Protein 5VVX (pdb70)

Secondary structure (DSSP, 8-state):
--EEEEEE--SSSPPPHHHHHHHHHHHHHTT--EEEE--TTSHHHHTT-SSPPPHHHHHHHHHHHHHHHHTT-EEEEEE--TTS--SS-HHHHHHHHHHHHHHHTTT--EEEEE--S--S---HHHHHH-SSHHHHHHHHHHHHHHHHT--S-EEEE-SS-SGGGSSS-STT-HHHHHHHHHS-TTSEEEE--SSSS-S-B-HHHHHHHHHHTTS--EEEE-TT--TT-TT----SPP-SB-GGGGGG-SEEEE---SSGGGGHHHHHHHHHHT---HHHHHHHHHHHHHTTT-----S------HHHHHHHHHHS-BTTB--HHHHHHHHHHHHHHHTGGG---HHHHHHHHHHHHHHHHHHHHHHHHHT-S-HHHHHHHHHHHHHHHHHHHHHHHHHHT----STTHHHHHHHHHSS--/-----/--EEEEEE--SSSPPPHHHHHHHHHHHHHTT--EEEE--TTSTTTTTTTTSPPPHHHHHHHHHHHHHHHHTT-EEEEEE--TTT--TT-HHHHHHHHHHHHHHHTTT--EEEEE--S--S---HHHHHH-SSHHHHHHHHHHHHHHHTT--S-EEEE-SS-SGGGSSS-TTT-HHHHHHHHHS-TTSEEEE--SSSS-S-B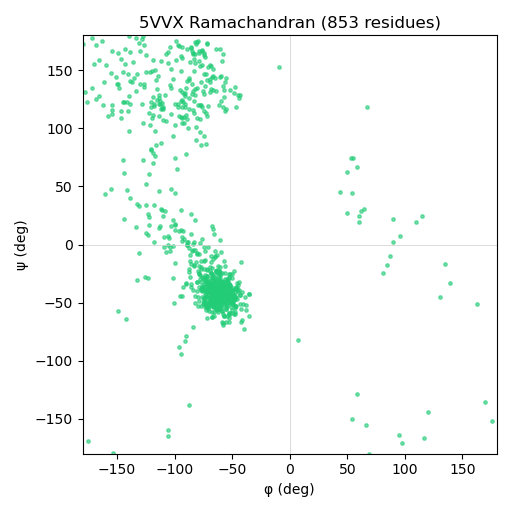-HHHHHHHHHHTTS--EEEEGGG--TT-TT----PPS-SB-GGGGGG-SEEEE---SSGGG-HHHHHHHHHHHHTT----HHHHHHHHHHHHHHT----HHHHHHHHHHT-BTTB--HHHHHHHHHHHHHHHGGGG----HHHHHHHHHHHHHHHHHHHHHHHHHT-S-HHHHHHHHHHHHHHHHHHHHHHHHHHHHHGGGG----SS-SS--GGGSTTHHHHHHHTT--/----

Sequence (861 aa):
HFLCGVVEGFYGRPWVMEQRKELFRRLQKWELNTYLYAPKDDYKHRMFWREMYSVEEAEQLMTLISAAREYEIEFIYAISPGLDITFSNPKEVSTLKRKLDQVSQFGCRSFALLFDNIDHNMCAADKEVFSSFAHAQVSITNEIYQYLGEPETFLFCPTEYCGTFCYPNVSQSPYLRTVGEKLLPGIEVLWTGPKVVSKEIPVESIEEVSKIIKRAPVIWDNIHANDYDQKRLFLGPYKGRSTELIPRLKGVLTNPNCEFEANYVAIHTLATWYKYSPQMALKLALTEWLQEFGVPHQYSSGSVTLEDLQLLADLFYLPYEHGPKGAQMLREFQWLRANSSVVKIEEWRSRAAKFEEMCGLVMGMFTRLSNCANRTILYDMYSYVWDIKSIMSMVKSFVQWLGWAFRGGLAGEFQRLLPIDHFLCGVVEGFYGRPWVMEQRKELFRRLQKWELNTYLYAPKDDYKHRMFWREMYSVEEAEQLMTLISAAREYEIEFIYAISPGLDITFSNPKEVSTLKRKLDQVSQFGCRSFALLFDNIDHNMCAADKEVFSSFAHAQVSITNEIYQYLGEPETFLFCPTEYCGTFCYPNVSQSPYLRTVGEKLLPGIEVLWTGPKVVSKEIPVESIEEVSKIIKRAPVIWDNIHANDYDQKRLFLGPYKGRSTELIPRLKGVLTNPNCEFEANYVAIHTLATWYKSNMLYSPQMALKLALTEWLQEFSVTLEDLQLLADLFYLPYEHGPKGAQMLREFQWLRANSSVVEKIEEWRSRAAKFEEMCGLVMGMFTRLSNCANRTILYDMYSYVWDIKSIMSMVKSFVQWLGCRSHSSAQFLIGDQEPWAFRGGLAGEFQRLLPSSRVTSRVT

Radius of gyration: 29.05 Å; Cα contacts (8 Å, |Δi|>4): 1513; chains: 4; bounding box: 62×87×68 Å

Foldseek 3Di:
DFAEEAEQAEEDDGDDLVLLLVRLQVCLVLVHAEYEYHYPPPCCQEDVVLDADDPVVLVSLLVSLVSCVVSRHQYEYEHEHQAAAQLPPVVSLVSNLVRVVSNVVSVHQHYEYEHEDYDLDHDVNVVVVAVGSLRSQLVSQQVSCVSSPNGQEYEYEDHCQAQVSAVPGQQPGPNLLSQQPRRPPRYAYEHAAHDVADPARDPVRQVSNCVSNVHQHAYAHAFAEDNPDPQAGAQFADDRYDLVCSVRHSYYHYNHYNQSLSCQRHRQRSSVSVVDDRVVSSLVRLVVSLVVWAFDDDPDDDRADSVLSLVVCQCRHTDVDHRDLNVVLVVLLVVLVVPLVVLVDPPSVVSLVVSLVSLVSLVVSLVNSVRTDPVSNCVSCPVNSVVSNVVSVVSNVVSVVSCDPCPVHPVVVVVVPPPPD/DFAEEAEQAFEDDGDALVLLLVRLVVCLVLVHAEYEYHNPPPCCQEVVVLDAQDPVRLVSLLVSLVSNVVSNHQYEYEHEDQEAQDLQDPVSLVSNLVRVVNSVVSVHQHYEYENADYDLDHDDNCVVVDVGSLRSQLVSLQVNCVSSVNGQAYEYEHHQQAQVRAVPGQQPGPNLQSQLPRHDPSYAYEHAYNDVADPARDLVVQVSNCVRNVHAHAYAHAWAEDNVDPLAGAQFAPDRYALVSSVRHSYYHYNHYNLSLSCQRVGQRSSQSCVPNCPHDRVVSSLVSLVVSCVLKCADSVLVLLVCQCRHTDPHHHDLNVVLVVLLVVLVVPLVVLVVPPPSVVSLVVNLVSLVSLLVSLVSLVPMDNVSNCVSCVVNSVVSNVVSVLSNLVSVVSVCSNPDDDDSDDPDDDCVVPDDPPNVVVVVPDD/DCPDD/DPDD

B-factor: mean 90.65, std 22.1, range [39.48, 189.17]

Nearest PDB structures (foldseek):
  5vvx-assembly1_C  TM=1.002E+00  e=1.639E-78  Homo sapiens
  5un9-assembly1_A  TM=9.802E-01  e=7.323E-66  Homo sapiens
  7ou6-assembly1_AAA  TM=9.554E-01  e=9.946E-66  Homo sapiens
  5vvv-assembly1_A  TM=9.805E-01  e=5.635E-65  Homo sapiens
  5vvu-assembly1_A  TM=9.787E-01  e=1.211E-64  Homo sapiens

Organism: Homo sapiens (NCBI:txid9606)

Solvent-accessible surface area: 33973 Å² total; per-residue (Å²): 160,38,1,0,0,0,0,0,4,0,10,7,121,12,12,89,34,122,40,3,39,43,2,0,89,22,0,68,134,18,124,7,23,0,0,0,5,0,0,5,1,35,53,14,1,11,20,77,1,71,84,67,20,58,137,137,61,12,95,80,5,87,60,0,7,39,9,1,156,128,38,138,6,35,12,0,0,0,0,5,0,13,60,86,18,37,11,33,64,102,160,17,22,54,29,0,44,147,0,1,34,28,0,22,135,14,17,1,162,4,5,1,0,2,0,16,12,19,78,89,115,43,64,74,55,0,147,157,88,34,106,44,17,0,43,0,0,6,47,8,0,20,92,0,16,98,102,39,53,93,22,158,10,2,0,0,6,0,10,4,8,0,16,88,71,7,173,86,63,18,47,119,0,73,11,0,101,19,0,2,105,117,4,50,123,37,1,23,1,0,7,4,0,40,22,1,2,1,117,98,0,60,30,132,20,0,87,71,0,25,176,19,1,143,35,41,0,0,1,14,0,10,6,0,3,6,33,11,5,20,18,20,2,2,0,0,0,1,50,21,10,44,68,110,2,42,113,99,10,68,0,1,0,0,6,0,0,32,33,9,15,1,5,6,2,0,6,13,0,0,1,40,1,59,149,98,42,22,112,118,1,19,107,102,0,1,68,59,3,37,145,74,5,41,58,9,150,88,190,50,120,71,57,14,56,39,115,6,0,44,6,0,0,12,5,14,12,9,10,65,66,45,0,91,62,0,29,67,1,13,149,27,0,77,66,0,95,78,39,34,103,65,99,227,48,119,84,6,120,63,45,10,60,117,4,43,130,31,0,27,90,0,40,17,1,20,74,56,0,8,26,1,42,41,26,66,1,0,40,15,0,12,57,12,0,20,4,0,39,13,0,0,50,68,0,56,66,36,1,97,215,34,83,70,80,50,8,4,6,5,2,4,39,0,22,102,34,4,85,36,64,174,36,0,0,0,0,0,0,4,0,27,4,114,12,8,82,53,136,43,5,88,42,1,0,123,21,0,68,167,14,100,6,20,0,0,0,6,0,0,5,0,35,46,18,0,31,27,25,0,25,7,88,20,53,137,131,51,16,94,66,4,84,76,4,6,42,4,1,149,119,50,138,6,40,12,0,0,0,0,5,0,9,95,83,12,34,8,30,58,104,157,23,8,42,14,0,40,127,0,0,48,26,0,29,138,15,24,2,149,2,3,0,0,0,0,14,45,26,113,88,102,29,55,86,51,1,112,147,99,23,102,40,21,3,55,0,0,0,26,2,0,19,77,0,15,91,107,40,59,88,17,125,10,0,0,0,2,0,15,4,7,0,13,105,96,4,180,85,55,20,36,118,0,88,10,0,129,19,0,4,124,90,1,55,119,31,0,7,0,0,5,2,0,44,75,17,0,2,113,92,3,61,31,142,25,0,82,66,0,27,131,21,0,137,38,38,0,0,2,11,0,9,4,0,3,6,24,4,5,19,20,10,2,3,0,0,0,0,59,17,13,50,16,94,2,6,99,84,9,57,0,2,0,0,7,0,0,30,40,4,12,0,3,14,0,0,3,7,0,0,0,28,1,25,67,58,54,141,197,40,46,35,136,117,6,17,102,103,0,2,55,75,0,43,153,69,34,118,15,55,30,109,6,0,46,8,0,0,12,3,15,12,12,4,29,65,27,0,85,76,0,31,83,2,16,144,30,0,79,58,0,98,76,57,24,112,62,71,196,185,46,127,85,7,106,55,50,5,57,122,0,46,126,41,4,37,92,0,28,14,0,15,36,73,3,3,52,9,58,39,27,75,3,2,37,15,3,10,54,14,0,22,3,0,4,26,0,2,43,32,0,70,49,8,0,76,63,16,5,73,54,69,119,50,112,48,142,34,40,143,68,116,36,29,6,63,15,100,12,6,11,5,5,6,64,0,36,83,35,26,150,98,40,80,44,48,58,23,66,52

CATH classification: 3.20.20.80

InterPro domains:
  IPR011496 Beta-N-acetylglucosaminidase, catalytic domain [PF07555] (62-342)
  IPR011496 Beta-N-acetylglucosaminidase, catalytic domain [PS52009] (60-336)
  IPR016181 Acyl-CoA N-acyltransferase [SSF55729] (717-914)
  IPR017853 Glycoside hydrolase superfamily [SSF51445] (60-353)
  IPR051822 Glycosyl Hydrolase Family 84 [PTHR13170] (47-915)

Structure (mmCIF, N/CA/C/O backbone):
data_5VVX
#
_entry.id   5VVX
#
_cell.length_a   82.922
_cell.length_b   96.222
_cell.length_c   89.653
_cell.angle_alpha   90.00
_cell.angle_beta   114.56
_cell.angle_gamma   90.00
#
_symmetry.space_group_name_H-M   'P 1 21 1'
#
loop_
_entity.id
_entity.type
_entity.pdbx_description
1 polymer 'Protein O-GlcNAcase'
2 polymer 'Lamin B1'
3 non-polymer 2-acetamido-2-deoxy-beta-D-glucopyranose
4 water water
#
loop_
_atom_site.group_PDB
_atom_site.id
_atom_site.type_symbol
_atom_site.label_atom_id
_atom_site.label_alt_id
_atom_site.label_comp_id
_atom_site.label_asym_id
_atom_site.label_entity_id
_atom_site.label_seq_id
_atom_site.pdbx_PDB_ins_code
_atom_site.Cartn_x
_atom_site.Cartn_y
_atom_site.Cartn_z
_atom_site.occupancy
_atom_site.B_iso_or_equiv
_atom_site.auth_seq_id
_atom_site.auth_comp_id
_atom_site.auth_asym_id
_atom_site.auth_atom_id
_atom_site.pdbx_PDB_model_num
ATOM 1 N N . HIS A 1 1 ? 146.426 -9.257 45.740 1.00 71.87 59 HIS A N 1
ATOM 2 C CA . HIS A 1 1 ? 146.586 -7.788 45.414 1.00 76.01 59 HIS A CA 1
ATOM 3 C C . HIS A 1 1 ? 147.171 -7.603 43.979 1.00 73.52 59 HIS A C 1
ATOM 4 O O . HIS A 1 1 ? 148.348 -7.867 43.730 1.00 68.68 59 HIS A O 1
ATOM 11 N N . PHE A 1 2 ? 146.322 -7.187 43.038 1.00 71.20 60 PHE A N 1
ATOM 12 C CA . PHE A 1 2 ? 146.728 -6.858 41.670 1.00 67.34 60 PHE A CA 1
ATOM 13 C C . PHE A 1 2 ? 147.619 -5.613 41.629 1.00 71.98 60 PHE A C 1
ATOM 14 O O . PHE A 1 2 ? 147.279 -4.566 42.222 1.00 66.11 60 PHE A O 1
ATOM 22 N N . LEU A 1 3 ? 148.721 -5.731 40.882 1.00 68.11 61 LEU A N 1
ATOM 23 C CA . LEU A 1 3 ? 149.762 -4.710 40.820 1.00 66.11 61 LEU A CA 1
ATOM 24 C C . LEU A 1 3 ? 149.518 -3.775 39.645 1.00 64.13 61 LEU A C 1
ATOM 25 O O . LEU A 1 3 ? 149.439 -4.219 38.531 1.00 65.40 61 LEU A O 1
ATOM 30 N N . CYS A 1 4 ? 149.422 -2.474 39.883 1.00 64.40 62 CYS A N 1
ATOM 31 C CA . CYS A 1 4 ? 149.245 -1.516 38.795 1.00 63.52 62 CYS A CA 1
ATOM 32 C C . CYS A 1 4 ? 149.956 -0.196 39.035 1.00 60.79 62 CYS A C 1
ATOM 33 O O . CYS A 1 4 ? 149.688 0.477 40.016 1.00 61.91 62 CYS A O 1
ATOM 36 N N . GLY A 1 5 ? 150.841 0.198 38.131 1.00 57.17 63 GLY A N 1
ATOM 37 C CA . GLY A 1 5 ? 151.686 1.349 38.420 1.00 58.72 63 GLY A CA 1
ATOM 38 C C . GLY A 1 5 ? 152.708 1.625 37.362 1.00 54.91 63 GLY A C 1
ATOM 39 O O . GLY A 1 5 ? 152.498 1.306 36.215 1.00 54.47 63 GLY A O 1
ATOM 40 N N . VAL A 1 6 ? 153.821 2.211 37.759 1.00 55.94 64 VAL A N 1
ATOM 41 C CA . VAL A 1 6 ? 154.899 2.541 36.828 1.00 58.05 64 VAL A CA 1
ATOM 42 C C . VAL A 1 6 ? 156.173 1.763 37.169 1.00 58.05 64 VAL A C 1
ATOM 43 O O . VAL A 1 6 ? 156.500 1.601 38.322 1.00 62.04 64 VAL A O 1
ATOM 47 N N . VAL A 1 7 ? 156.893 1.317 36.151 1.00 59.38 65 VAL A N 1
ATOM 48 C CA . VAL A 1 7 ? 158.249 0.798 36.307 1.00 57.41 65 VAL A CA 1
ATOM 49 C C . VAL A 1 7 ? 159.141 1.819 35.666 1.00 59.74 65 VAL A C 1
ATOM 50 O O . VAL A 1 7 ? 158.995 2.080 34.485 1.00 69.27 65 VAL A O 1
ATOM 54 N N . GLU A 1 8 ? 160.015 2.445 36.448 1.00 66.06 66 GLU A N 1
ATOM 55 C CA . GLU A 1 8 ? 161.069 3.310 35.910 1.00 61.52 66 GLU A CA 1
ATOM 56 C C . GLU A 1 8 ? 162.122 2.352 35.374 1.00 57.75 66 GLU A C 1
ATOM 57 O O . GLU A 1 8 ? 163.042 2.001 36.086 1.00 59.13 66 GLU A O 1
ATOM 63 N N . GLY A 1 9 ? 161.943 1.911 34.128 1.00 56.12 67 GLY A N 1
ATOM 64 C CA . GLY A 1 9 ? 162.689 0.798 33.543 1.00 59.00 67 GLY A CA 1
ATOM 65 C C . GLY A 1 9 ? 163.486 1.051 32.267 1.00 62.41 67 GLY A C 1
ATOM 66 O O . GLY A 1 9 ? 163.811 0.092 31.534 1.00 56.51 67 GLY A O 1
ATOM 67 N N . PHE A 1 10 ? 163.853 2.313 32.028 1.00 63.16 68 PHE A N 1
ATOM 68 C CA . PHE A 1 10 ? 164.355 2.747 30.721 1.00 64.25 68 PHE A CA 1
ATOM 69 C C . PHE A 1 10 ? 165.817 3.129 30.679 1.00 66.12 68 PHE A C 1
ATOM 70 O O . PHE A 1 10 ? 166.433 3.485 31.691 1.00 82.50 68 PHE A O 1
ATOM 78 N N . TYR A 1 11 ? 166.366 3.081 29.479 1.00 63.49 69 TYR A N 1
ATOM 79 C CA . TYR A 1 11 ? 167.736 3.504 29.277 1.00 64.05 69 TYR A CA 1
ATOM 80 C C . TYR A 1 11 ? 167.817 5.023 29.229 1.00 61.51 69 TYR A C 1
ATOM 81 O O . TYR A 1 11 ? 166.839 5.698 28.930 1.00 63.43 69 TYR A O 1
ATOM 90 N N . GLY A 1 12 ? 169.005 5.546 29.510 1.00 62.70 70 GLY A N 1
ATOM 91 C CA . GLY A 1 12 ? 169.243 6.987 29.586 1.00 59.88 70 GLY A CA 1
ATOM 92 C C . GLY A 1 12 ? 169.195 7.504 31.008 1.00 55.24 70 GLY A C 1
ATOM 93 O O . GLY A 1 12 ? 169.139 6.733 31.977 1.00 51.88 70 GLY A O 1
ATOM 94 N N . ARG A 1 13 ? 169.207 8.826 31.112 1.00 54.11 71 ARG A N 1
ATOM 95 C CA . ARG A 1 13 ? 169.112 9.525 32.385 1.00 55.66 71 ARG A CA 1
ATOM 96 C C . ARG A 1 13 ? 167.964 8.975 33.203 1.00 62.26 71 ARG A C 1
ATOM 97 O O . ARG A 1 13 ? 166.865 8.816 32.656 1.00 62.97 71 ARG A O 1
ATOM 105 N N . PRO A 1 14 ? 168.215 8.642 34.489 1.00 64.86 72 PRO A N 1
ATOM 106 C CA . PRO A 1 14 ? 167.102 8.284 35.358 1.00 66.58 72 PRO A CA 1
ATOM 107 C C . PRO A 1 14 ? 166.432 9.502 35.975 1.00 69.78 72 PRO A C 1
ATOM 108 O O . PRO A 1 14 ? 166.990 10.599 35.961 1.00 73.56 72 PRO A O 1
ATOM 112 N N . TRP A 1 15 ? 165.231 9.295 36.501 1.00 72.15 73 TRP A N 1
ATOM 113 C CA . TRP A 1 15 ? 164.491 10.352 37.183 1.00 69.98 73 TRP A CA 1
ATOM 114 C C . TRP A 1 15 ? 165.128 10.658 38.530 1.00 74.10 73 TRP A C 1
ATOM 115 O O . TRP A 1 15 ? 165.555 9.738 39.264 1.00 82.01 73 TRP A O 1
ATOM 126 N N . VAL A 1 16 ? 165.156 11.940 38.871 1.00 65.77 74 VAL A N 1
ATOM 127 C CA . VAL A 1 16 ? 165.633 12.360 40.181 1.00 67.69 74 VAL A CA 1
ATOM 128 C C . VAL A 1 16 ? 164.616 12.057 41.280 1.00 77.25 74 VAL A C 1
ATOM 129 O O . VAL A 1 16 ? 163.452 11.794 40.997 1.00 91.06 74 VAL A O 1
ATOM 133 N N . MET A 1 17 ? 165.069 12.106 42.533 1.00 85.16 75 MET A N 1
ATOM 134 C CA . MET A 1 17 ? 164.244 11.737 43.688 1.00 85.12 75 MET A CA 1
ATOM 135 C C . MET A 1 17 ? 163.095 12.733 43.864 1.00 84.56 75 MET A C 1
ATOM 136 O O . MET A 1 17 ? 161.979 12.333 44.212 1.00 74.30 75 MET A O 1
ATOM 141 N N . GLU A 1 18 ? 163.346 14.017 43.603 1.00 84.90 76 GLU A N 1
ATOM 142 C CA . GLU A 1 18 ? 162.263 15.001 43.672 1.00 95.89 76 GLU A CA 1
ATOM 143 C C . GLU A 1 18 ? 161.130 14.663 42.661 1.00 91.69 76 GLU A C 1
ATOM 144 O O . GLU A 1 18 ? 159.957 14.925 42.943 1.00 101.85 76 GLU A O 1
ATOM 150 N N . GLN A 1 19 ? 161.475 14.051 41.522 1.00 82.67 77 GLN A N 1
ATOM 151 C CA . GLN A 1 19 ? 160.480 13.593 40.524 1.00 77.89 77 GLN A CA 1
ATOM 152 C C . GLN A 1 19 ? 159.750 12.311 40.984 1.00 76.10 77 GLN A C 1
ATOM 153 O O . GLN A 1 19 ? 158.509 12.241 41.013 1.00 73.44 77 GLN A O 1
ATOM 159 N N . ARG A 1 20 ? 160.526 11.307 41.370 1.00 70.17 78 ARG A N 1
ATOM 160 C CA . ARG A 1 20 ? 159.965 10.062 41.890 1.00 73.84 78 ARG A CA 1
ATOM 161 C C . ARG A 1 20 ? 158.980 10.278 43.062 1.00 80.48 78 ARG A C 1
ATOM 162 O O . ARG A 1 20 ? 158.022 9.505 43.220 1.00 78.74 78 ARG A O 1
ATOM 170 N N . LYS A 1 21 ? 159.232 11.299 43.891 1.00 82.62 79 LYS A N 1
ATOM 171 C CA . LYS A 1 21 ? 158.309 11.643 44.968 1.00 85.15 79 LYS A CA 1
ATOM 172 C C . LYS A 1 21 ? 157.020 12.176 44.358 1.00 84.39 79 LYS A C 1
ATOM 173 O O . LYS A 1 21 ? 155.940 11.783 44.804 1.00 88.69 79 LYS A O 1
ATOM 179 N N . GLU A 1 22 ? 157.129 13.028 43.330 1.00 75.49 80 GLU A N 1
ATOM 180 C CA . GLU A 1 22 ? 155.950 13.519 42.605 1.00 71.16 80 GLU A CA 1
ATOM 181 C C . GLU A 1 22 ? 155.194 12.371 41.975 1.00 68.31 80 GLU A C 1
ATOM 182 O O . GLU A 1 22 ? 153.941 12.385 41.953 1.00 62.93 80 GLU A O 1
ATOM 188 N N . LEU A 1 23 ? 155.930 11.380 41.475 1.00 62.66 81 LEU A N 1
ATOM 189 C CA . LEU A 1 23 ? 155.271 10.209 40.885 1.00 65.77 81 LEU A CA 1
ATOM 190 C C . LEU A 1 23 ? 154.332 9.581 41.898 1.00 70.61 81 LEU A C 1
ATOM 191 O O . LEU A 1 23 ? 153.180 9.244 41.574 1.00 67.40 81 LEU A O 1
ATOM 196 N N . PHE A 1 24 ? 154.825 9.457 43.130 1.00 74.17 82 PHE A N 1
ATOM 197 C CA . PHE A 1 24 ? 154.065 8.794 44.180 1.00 77.89 82 PHE A CA 1
ATOM 198 C C . PHE A 1 24 ? 152.774 9.548 44.510 1.00 69.99 82 PHE A C 1
ATOM 199 O O . PHE A 1 24 ? 151.764 8.908 44.710 1.00 63.70 82 PHE A O 1
ATOM 207 N N . ARG A 1 25 ? 152.804 10.885 44.539 1.00 71.87 83 ARG A N 1
ATOM 208 C CA . ARG A 1 25 ? 151.582 11.695 44.772 1.00 73.74 83 ARG A CA 1
ATOM 209 C C . ARG A 1 25 ? 150.515 11.398 43.749 1.00 69.25 83 ARG A C 1
ATOM 210 O O . ARG A 1 25 ? 149.349 11.274 44.098 1.00 72.90 83 ARG A O 1
ATOM 218 N N . ARG A 1 26 ? 150.934 11.292 42.493 1.00 67.50 84 ARG A N 1
ATOM 219 C CA . ARG A 1 26 ? 150.021 11.098 41.374 1.00 67.57 84 ARG A CA 1
ATOM 220 C C . ARG A 1 26 ? 149.448 9.675 41.392 1.00 65.82 84 ARG A C 1
ATOM 221 O O . ARG A 1 26 ? 148.226 9.490 41.271 1.00 64.17 84 ARG A O 1
ATOM 229 N N . LEU A 1 27 ? 150.326 8.676 41.518 1.00 58.61 85 LEU A N 1
ATOM 230 C CA . LEU A 1 27 ? 149.882 7.291 41.577 1.00 57.76 85 LEU A CA 1
ATOM 231 C C . LEU A 1 27 ? 148.767 7.108 42.658 1.00 60.60 85 LEU A C 1
ATOM 232 O O . LEU A 1 27 ? 147.739 6.445 42.429 1.00 56.44 85 LEU A O 1
ATOM 237 N N . GLN A 1 28 ? 148.962 7.716 43.824 1.00 65.27 86 GLN A N 1
ATOM 238 C CA . GLN A 1 28 ? 147.961 7.683 44.895 1.00 70.97 86 GLN A CA 1
ATOM 239 C C . GLN A 1 28 ? 146.713 8.465 44.480 1.00 73.54 86 GLN A C 1
ATOM 240 O O . GLN A 1 28 ? 145.590 7.968 44.615 1.00 76.75 86 GLN A O 1
ATOM 246 N N . LYS A 1 29 ? 146.915 9.667 43.949 1.00 73.34 87 LYS A N 1
ATOM 247 C CA . LYS A 1 29 ? 145.810 10.492 43.459 1.00 71.65 87 LYS A CA 1
ATOM 248 C C . LYS A 1 29 ? 144.955 9.735 42.439 1.00 72.23 87 LYS A C 1
ATOM 249 O O . LYS A 1 29 ? 143.719 9.863 42.472 1.00 79.71 87 LYS A O 1
ATOM 255 N N . TRP A 1 30 ? 145.587 8.930 41.571 1.00 69.47 88 TRP A N 1
ATOM 256 C CA . TRP A 1 30 ? 144.840 8.119 40.569 1.00 67.37 88 TRP A CA 1
ATOM 257 C C . TRP A 1 30 ? 144.546 6.659 40.960 1.00 68.24 88 TRP A C 1
ATOM 258 O O . TRP A 1 30 ? 144.070 5.880 40.116 1.00 62.54 88 TRP A O 1
ATOM 269 N N . GLU A 1 31 ? 144.772 6.335 42.250 1.00 66.31 89 GLU A N 1
ATOM 270 C CA . GLU A 1 31 ? 144.427 5.051 42.871 1.00 64.04 89 GLU A CA 1
ATOM 271 C C . GLU A 1 31 ? 145.202 3.880 42.275 1.00 62.89 89 GLU A C 1
ATOM 272 O O . GLU A 1 31 ? 144.692 2.747 42.223 1.00 63.25 89 GLU A O 1
ATOM 278 N N . LEU A 1 32 ? 146.428 4.172 41.819 1.00 56.51 90 LEU A N 1
ATOM 279 C CA . LEU A 1 32 ? 147.396 3.152 41.430 1.00 55.24 90 LEU A CA 1
ATOM 280 C C . LEU A 1 32 ? 148.196 2.784 42.671 1.00 55.26 90 LEU A C 1
ATOM 281 O O . LEU A 1 32 ? 148.102 3.436 43.707 1.00 58.42 90 LEU A O 1
ATOM 286 N N . ASN A 1 33 ? 148.955 1.706 42.594 1.00 60.00 91 ASN A N 1
ATOM 287 C CA . ASN A 1 33 ? 149.569 1.154 43.804 1.00 60.77 91 ASN A CA 1
ATOM 288 C C . ASN A 1 33 ? 151.053 0.805 43.746 1.00 59.41 91 ASN A C 1
ATOM 289 O O . ASN A 1 33 ? 151.717 0.927 44.762 1.00 73.62 91 ASN A O 1
ATOM 294 N N . THR A 1 34 ? 151.593 0.419 42.601 1.00 54.87 92 THR A N 1
ATOM 295 C CA . THR A 1 34 ? 152.977 -0.067 42.560 1.00 63.36 92 THR A CA 1
ATOM 296 C C . THR A 1 34 ? 153.968 0.920 41.949 1.00 61.88 92 THR A C 1
ATOM 297 O O . THR A 1 34 ? 153.564 1.810 41.208 1.00 65.66 92 THR A O 1
ATOM 301 N N . TYR A 1 35 ? 155.250 0.783 42.314 1.00 62.76 93 TYR A N 1
ATOM 302 C CA . TYR A 1 35 ? 156.398 1.427 41.606 1.00 60.31 93 TYR A CA 1
ATOM 303 C C . TYR A 1 35 ? 157.551 0.446 41.580 1.00 57.96 93 TYR A C 1
ATOM 304 O O . TYR A 1 35 ? 157.957 -0.002 42.633 1.00 63.50 93 TYR A O 1
ATOM 313 N N . LEU A 1 36 ? 158.061 0.100 40.398 1.00 60.01 94 LEU A N 1
ATOM 314 C CA . LEU A 1 36 ? 159.165 -0.871 40.251 1.00 59.81 94 LEU A CA 1
ATOM 315 C C . LEU A 1 36 ? 160.426 -0.141 39.871 1.00 57.92 94 LEU A C 1
ATOM 316 O O . LEU A 1 36 ? 160.552 0.302 38.749 1.00 69.63 94 LEU A O 1
ATOM 321 N N . TYR A 1 37 ? 161.350 -0.016 40.815 1.00 61.88 95 TYR A N 1
ATOM 322 C CA . TYR A 1 37 ? 162.641 0.646 40.599 1.00 66.21 95 TYR A CA 1
ATOM 323 C C . TYR A 1 37 ? 163.599 -0.209 39.715 1.00 63.50 95 TYR A C 1
ATOM 324 O O . TYR A 1 37 ? 164.036 -1.285 40.141 1.00 60.35 95 TYR A O 1
ATOM 333 N N . ALA A 1 38 ? 163.906 0.277 38.503 1.00 58.81 96 ALA A N 1
ATOM 334 C CA . ALA A 1 38 ? 164.689 -0.477 37.516 1.00 58.02 96 ALA A CA 1
ATOM 335 C C . ALA A 1 38 ? 165.331 0.351 36.398 1.00 60.50 96 ALA A C 1
ATOM 336 O O . ALA A 1 38 ? 165.318 -0.077 35.248 1.00 54.69 96 ALA A O 1
ATOM 338 N N . PRO A 1 39 ? 165.928 1.511 36.730 1.00 67.69 97 PRO A N 1
ATOM 339 C CA . PRO A 1 39 ? 166.423 2.382 35.678 1.00 70.76 97 PRO A CA 1
ATOM 340 C C . PRO A 1 39 ? 167.764 1.859 35.205 1.00 73.97 97 PRO A C 1
ATOM 341 O O . PRO A 1 39 ? 168.742 1.959 35.940 1.00 79.03 97 PRO A O 1
ATOM 345 N N . LYS A 1 40 ? 167.788 1.307 33.991 1.00 69.32 98 LYS A N 1
ATOM 346 C CA . LYS A 1 40 ? 168.936 0.589 33.438 1.00 64.43 98 LYS A CA 1
ATOM 347 C C . LYS A 1 40 ? 170.296 1.260 33.626 1.00 70.70 98 LYS A C 1
ATOM 348 O O . LYS A 1 40 ? 171.308 0.562 33.831 1.00 83.00 98 LYS A O 1
ATOM 354 N N . ASP A 1 41 ? 170.324 2.589 33.533 1.00 64.87 99 ASP A N 1
ATOM 355 C CA . ASP A 1 41 ? 171.563 3.333 33.609 1.00 70.07 99 ASP A CA 1
ATOM 356 C C . ASP A 1 41 ? 171.721 4.180 34.875 1.00 79.63 99 ASP A C 1
ATOM 357 O O . ASP A 1 41 ? 172.409 5.224 34.851 1.00 82.02 99 ASP A O 1
ATOM 362 N N . ASP A 1 42 ? 171.107 3.737 35.977 1.00 85.00 100 ASP A N 1
ATOM 363 C CA . ASP A 1 42 ? 171.396 4.315 37.292 1.00 91.81 100 ASP A CA 1
ATOM 364 C C . ASP A 1 42 ? 172.479 3.417 37.847 1.00 90.79 100 ASP A C 1
ATOM 365 O O . ASP A 1 42 ? 172.227 2.257 38.171 1.00 80.47 100 ASP A O 1
ATOM 370 N N . TYR A 1 43 ? 173.698 3.951 37.827 1.00 107.22 101 TYR A N 1
ATOM 371 C CA . TYR A 1 43 ? 174.898 3.350 38.422 1.00 116.21 101 TYR A CA 1
ATOM 372 C C . TYR A 1 43 ? 174.721 1.915 38.975 1.00 104.58 101 TYR A C 1
ATOM 373 O O . TYR A 1 43 ? 174.979 0.935 38.257 1.00 96.74 101 TYR A O 1
ATOM 382 N N . LYS A 1 44 ? 174.198 1.809 40.202 1.00 92.55 102 LYS A N 1
ATOM 383 C CA . LYS A 1 44 ? 174.273 0.585 41.005 1.00 89.22 102 LYS A CA 1
ATOM 384 C C . LYS A 1 44 ? 173.064 -0.324 40.864 1.00 88.17 102 LYS A C 1
ATOM 385 O O . LYS A 1 44 ? 172.940 -1.321 41.588 1.00 91.86 102 LYS A O 1
ATOM 391 N N . HIS A 1 45 ? 172.167 0.023 39.950 1.00 83.96 103 HIS A N 1
ATOM 392 C CA . HIS A 1 45 ? 171.102 -0.874 39.580 1.00 78.85 103 HIS A CA 1
ATOM 393 C C . HIS A 1 45 ? 171.613 -1.998 38.670 1.00 73.30 103 HIS A C 1
ATOM 394 O O . HIS A 1 45 ? 171.022 -3.095 38.656 1.00 67.31 103 HIS A O 1
ATOM 401 N N . ARG A 1 46 ? 172.677 -1.747 37.899 1.00 79.75 104 ARG A N 1
ATOM 402 C CA . ARG A 1 46 ? 173.085 -2.722 36.870 1.00 93.09 104 ARG A CA 1
ATOM 403 C C . ARG A 1 46 ? 174.564 -2.818 36.531 1.00 99.11 104 ARG A C 1
ATOM 404 O O . ARG A 1 46 ? 175.145 -3.910 36.583 1.00 99.94 104 ARG A O 1
ATOM 412 N N . MET A 1 47 ? 175.161 -1.707 36.121 1.00 106.59 105 MET A N 1
ATOM 413 C CA . MET A 1 47 ? 176.533 -1.767 35.644 1.00 116.86 105 MET A CA 1
ATOM 414 C C . MET A 1 47 ? 177.444 -2.102 36.814 1.00 116.44 105 MET A C 1
ATOM 415 O O . MET A 1 47 ? 178.067 -3.169 36.832 1.00 109.40 105 MET A O 1
ATOM 420 N N . PHE A 1 48 ? 177.469 -1.210 37.799 1.00 113.24 106 PHE A N 1
ATOM 421 C CA . PHE A 1 48 ? 178.221 -1.419 39.027 1.00 114.72 106 PHE A CA 1
ATOM 422 C C . PHE A 1 48 ? 177.231 -1.921 40.063 1.00 104.61 106 PHE A C 1
ATOM 423 O O . PHE A 1 48 ? 176.977 -1.249 41.061 1.00 95.28 106 PHE A O 1
ATOM 431 N N . TRP A 1 49 ? 176.690 -3.117 39.820 1.00 97.16 107 TRP A N 1
ATOM 432 C CA . TRP A 1 49 ? 175.586 -3.646 40.630 1.00 95.40 107 TRP A CA 1
ATOM 433 C C . TRP A 1 49 ? 175.971 -4.201 41.995 1.00 101.60 107 TRP A C 1
ATOM 434 O O . TRP A 1 49 ? 175.221 -4.043 42.941 1.00 113.99 107 TRP A O 1
ATOM 445 N N . ARG A 1 50 ? 177.112 -4.879 42.076 1.00 101.62 108 ARG A N 1
ATOM 446 C CA . ARG A 1 50 ? 177.662 -5.410 43.341 1.00 94.27 108 ARG A CA 1
ATOM 447 C C . ARG A 1 50 ? 177.927 -4.305 44.414 1.00 90.43 108 ARG A C 1
ATOM 448 O O . ARG A 1 50 ? 177.696 -4.506 45.620 1.00 82.75 108 ARG A O 1
ATOM 456 N N . GLU A 1 51 ? 178.402 -3.151 43.945 1.00 85.50 109 GLU A N 1
ATOM 457 C CA . GLU A 1 51 ? 178.755 -2.010 44.790 1.00 93.34 109 GLU A CA 1
ATOM 458 C C . GLU A 1 51 ? 177.585 -1.511 45.644 1.00 96.25 109 GLU A C 1
ATOM 459 O O . GLU A 1 51 ? 176.476 -1.374 45.156 1.00 97.97 109 GLU A O 1
ATOM 465 N N . MET A 1 52 ? 177.869 -1.229 46.916 1.00 105.56 110 MET A N 1
ATOM 466 C CA . MET A 1 52 ? 176.861 -0.927 47.944 1.00 98.78 110 MET A CA 1
ATOM 467 C C . MET A 1 52 ? 176.711 0.595 48.009 1.00 90.03 110 MET A C 1
ATOM 468 O O . MET A 1 52 ? 177.660 1.330 47.714 1.00 83.28 110 MET A O 1
ATOM 473 N N . TYR A 1 53 ? 175.512 1.065 48.348 1.00 85.81 111 TYR A N 1
ATOM 474 C CA . TYR A 1 53 ? 175.215 2.507 48.329 1.00 87.34 111 TYR A CA 1
ATOM 475 C C . TYR A 1 53 ? 176.058 3.231 49.348 1.00 85.37 111 TYR A C 1
ATOM 476 O O . TYR A 1 53 ? 176.144 2.810 50.482 1.00 95.58 111 TYR A O 1
ATOM 485 N N . SER A 1 54 ? 176.694 4.322 48.950 1.00 85.63 112 SER A N 1
ATOM 486 C CA . SER A 1 54 ? 177.370 5.161 49.914 1.00 89.99 112 SER A CA 1
ATOM 487 C C . SER A 1 54 ? 176.343 5.616 50.939 1.00 101.43 112 SER A C 1
ATOM 488 O O . SER A 1 54 ? 175.131 5.511 50.723 1.00 118.15 112 SER A O 1
ATOM 491 N N . VAL A 1 55 ? 176.835 6.108 52.059 1.00 112.97 113 VAL A N 1
ATOM 492 C CA . VAL A 1 55 ? 175.968 6.562 53.136 1.00 116.50 113 VAL A CA 1
ATOM 493 C C . VAL A 1 55 ? 175.085 7.768 52.717 1.00 115.29 113 VAL A C 1
ATOM 494 O O . VAL A 1 55 ? 173.957 7.882 53.204 1.00 115.29 113 VAL A O 1
ATOM 498 N N . GLU A 1 56 ? 175.562 8.620 51.801 1.00 111.67 114 GLU A N 1
ATOM 499 C CA . GLU A 1 56 ? 174.745 9.743 51.272 1.00 113.27 114 GLU A CA 1
ATOM 500 C C . GLU A 1 56 ? 173.614 9.289 50.328 1.00 109.77 114 GLU A C 1
ATOM 501 O O . GLU A 1 56 ? 172.562 9.929 50.278 1.00 109.92 114 GLU A O 1
ATOM 507 N N . GLU A 1 57 ? 173.847 8.203 49.586 1.00 107.55 115 GLU A N 1
ATOM 508 C CA . GLU A 1 57 ? 172.849 7.588 48.685 1.00 107.54 115 GLU A CA 1
ATOM 509 C C . GLU A 1 57 ? 171.850 6.719 49.447 1.00 107.63 115 GLU A C 1
ATOM 510 O O . GLU A 1 57 ? 170.635 6.758 49.195 1.00 107.99 115 GLU A O 1
ATOM 516 N N . ALA A 1 58 ? 172.383 5.903 50.350 1.00 98.61 116 ALA A N 1
ATOM 517 C CA . ALA A 1 58 ? 171.586 5.251 51.385 1.00 92.58 116 ALA A CA 1
ATOM 518 C C . ALA A 1 58 ? 170.601 6.200 52.111 1.00 85.22 116 ALA A C 1
ATOM 519 O O . ALA A 1 58 ? 169.506 5.788 52.460 1.00 83.29 116 ALA A O 1
ATOM 521 N N . GLU A 1 59 ? 170.991 7.453 52.340 1.00 83.39 117 GLU A N 1
ATOM 522 C CA . GLU A 1 59 ? 170.087 8.467 52.918 1.00 91.95 117 GLU A CA 1
ATOM 523 C C . GLU A 1 59 ? 168.952 8.851 51.966 1.00 104.42 117 GLU A C 1
ATOM 524 O O . GLU A 1 59 ? 167.786 8.865 52.364 1.00 113.80 117 GLU A O 1
ATOM 530 N N . GLN A 1 60 ? 169.315 9.177 50.721 1.00 109.67 118 GLN A N 1
ATOM 531 C CA . GLN A 1 60 ? 168.357 9.522 49.645 1.00 98.02 118 GLN A CA 1
ATOM 532 C C . GLN A 1 60 ? 167.334 8.396 49.312 1.00 92.43 118 GLN A C 1
ATOM 533 O O . GLN A 1 60 ? 166.156 8.691 49.094 1.00 82.35 118 GLN A O 1
ATOM 539 N N . LEU A 1 61 ? 167.791 7.135 49.284 1.00 83.90 119 LEU A N 1
ATOM 540 C CA . LEU A 1 61 ? 166.928 5.967 49.004 1.00 87.77 119 LEU A CA 1
ATOM 541 C C . LEU A 1 61 ? 165.947 5.607 50.109 1.00 97.03 119 LEU A C 1
ATOM 542 O O . LEU A 1 61 ? 164.816 5.175 49.840 1.00 96.36 119 LEU A O 1
ATOM 547 N N . MET A 1 62 ? 166.420 5.727 51.347 1.00 104.07 120 MET A N 1
ATOM 548 C CA . MET A 1 62 ? 165.600 5.517 52.533 1.00 100.46 120 MET A CA 1
ATOM 549 C C . MET A 1 62 ? 164.504 6.574 52.607 1.00 95.26 120 MET A C 1
ATOM 550 O O . MET A 1 62 ? 163.355 6.235 52.859 1.00 97.08 120 MET A O 1
ATOM 555 N N . THR A 1 63 ? 164.868 7.839 52.374 1.00 88.01 121 THR A N 1
ATOM 556 C CA . THR A 1 63 ? 163.894 8.939 52.213 1.00 88.63 121 THR A CA 1
ATOM 557 C C . THR A 1 63 ? 162.864 8.700 51.091 1.00 91.50 121 THR A C 1
ATOM 558 O O . THR A 1 63 ? 161.721 9.140 51.208 1.00 93.76 121 THR A O 1
ATOM 562 N N . LEU A 1 64 ? 163.284 8.043 50.006 1.00 91.29 122 LEU A N 1
ATOM 563 C CA . LEU A 1 64 ? 162.382 7.670 48.915 1.00 86.08 122 LEU A CA 1
ATOM 564 C C . LEU A 1 64 ? 161.420 6.566 49.334 1.00 81.09 122 LEU A C 1
ATOM 565 O O . LEU A 1 64 ? 160.198 6.732 49.262 1.00 77.76 122 LEU A O 1
ATOM 570 N N . ILE A 1 65 ? 161.970 5.443 49.776 1.00 77.44 123 ILE A N 1
ATOM 571 C CA . ILE A 1 65 ? 161.140 4.313 50.242 1.00 81.39 123 ILE A CA 1
ATOM 572 C C . ILE A 1 65 ? 160.097 4.726 51.313 1.00 82.71 123 ILE A C 1
ATOM 573 O O . ILE A 1 65 ? 158.986 4.184 51.363 1.00 78.99 123 ILE A O 1
ATOM 578 N N . SER A 1 66 ? 160.470 5.698 52.144 1.00 89.94 124 SER A N 1
ATOM 579 C CA . SER A 1 66 ? 159.587 6.282 53.142 1.00 87.51 124 SER A CA 1
ATOM 580 C C . SER A 1 66 ? 158.451 7.034 52.510 1.00 83.32 124 SER A C 1
ATOM 581 O O . SER A 1 66 ? 157.300 6.752 52.801 1.00 81.58 124 SER A O 1
ATOM 584 N N . ALA A 1 67 ? 158.785 7.970 51.627 1.00 83.43 125 ALA A N 1
ATOM 585 C CA . ALA A 1 67 ? 157.786 8.675 50.815 1.00 77.13 125 ALA A CA 1
ATOM 586 C C . ALA A 1 67 ? 156.831 7.729 50.077 1.00 75.69 125 ALA A C 1
ATOM 587 O O . ALA A 1 67 ? 155.650 8.039 49.943 1.00 78.14 125 ALA A O 1
ATOM 589 N N . ALA A 1 68 ? 157.329 6.583 49.612 1.00 71.44 126 ALA A N 1
ATOM 590 C CA . ALA A 1 68 ? 156.464 5.573 48.987 1.00 72.95 126 ALA A CA 1
ATOM 591 C C . ALA A 1 68 ? 155.393 5.090 49.953 1.00 72.69 126 ALA A C 1
ATOM 592 O O . ALA A 1 68 ? 154.207 5.011 49.582 1.00 64.32 126 ALA A O 1
ATOM 594 N N . ARG A 1 69 ? 155.834 4.795 51.184 1.00 81.21 127 ARG A N 1
ATOM 595 C CA . ARG A 1 69 ? 154.955 4.350 52.290 1.00 84.75 127 ARG A CA 1
ATOM 596 C C . ARG A 1 69 ? 153.962 5.463 52.703 1.00 78.66 127 ARG A C 1
ATOM 597 O O . ARG A 1 69 ? 152.770 5.211 52.905 1.00 73.41 127 ARG A O 1
ATOM 605 N N . GLU A 1 70 ? 154.453 6.694 52.764 1.00 75.35 128 GLU A N 1
ATOM 606 C CA . GLU A 1 70 ? 153.638 7.867 53.072 1.00 80.53 128 GLU A CA 1
ATOM 607 C C . GLU A 1 70 ? 152.475 7.975 52.100 1.00 82.81 128 GLU A C 1
ATOM 608 O O . GLU A 1 70 ? 151.371 8.333 52.499 1.00 97.74 128 GLU A O 1
ATOM 614 N N . TYR A 1 71 ? 152.719 7.644 50.832 1.00 82.35 129 TYR A N 1
ATOM 615 C CA . TYR A 1 71 ? 151.695 7.736 49.793 1.00 70.40 129 TYR A CA 1
ATOM 616 C C . TYR A 1 71 ? 151.018 6.404 49.445 1.00 68.88 129 TYR A C 1
ATOM 617 O O . TYR A 1 71 ? 150.266 6.335 48.468 1.00 73.14 129 TYR A O 1
ATOM 626 N N . GLU A 1 72 ? 151.225 5.374 50.270 1.00 70.94 130 GLU A N 1
ATOM 627 C CA . GLU A 1 72 ? 150.601 4.054 50.082 1.00 77.65 130 GLU A CA 1
ATOM 628 C C . GLU A 1 72 ? 150.891 3.522 48.685 1.00 75.32 130 GLU A C 1
ATOM 629 O O . GLU A 1 72 ? 149.976 3.029 47.993 1.00 74.64 130 GLU A O 1
ATOM 635 N N . ILE A 1 73 ? 152.151 3.668 48.264 1.00 70.24 131 ILE A N 1
ATOM 636 C CA . ILE A 1 73 ? 152.649 3.047 47.039 1.00 65.20 131 ILE A CA 1
ATOM 637 C C . ILE A 1 73 ? 153.709 2.047 47.453 1.00 66.69 131 ILE A C 1
ATOM 638 O O . ILE A 1 73 ? 154.680 2.409 48.151 1.00 67.70 131 ILE A O 1
ATOM 643 N N . GLU A 1 74 ? 153.502 0.802 47.027 1.00 60.08 132 GLU A N 1
ATOM 644 C CA . GLU A 1 74 ? 154.468 -0.275 47.185 1.00 65.34 132 GLU A CA 1
ATOM 645 C C . GLU A 1 74 ? 155.680 -0.033 46.310 1.00 65.24 132 GLU A C 1
ATOM 646 O O . GLU A 1 74 ? 155.537 0.281 45.128 1.00 74.02 132 GLU A O 1
ATOM 652 N N . PHE A 1 75 ? 156.861 -0.218 46.887 1.00 57.87 133 PHE A N 1
ATOM 653 C CA . PHE A 1 75 ? 158.116 0.102 46.237 1.00 57.66 133 PHE A CA 1
ATOM 654 C C . PHE A 1 75 ? 158.812 -1.221 46.033 1.00 59.78 133 PHE A C 1
ATOM 655 O O . PHE A 1 75 ? 159.077 -1.920 46.998 1.00 61.08 133 PHE A O 1
ATOM 663 N N . ILE A 1 76 ? 159.111 -1.569 44.784 1.00 64.97 134 ILE A N 1
ATOM 664 C CA . ILE A 1 76 ? 159.742 -2.839 44.479 1.00 64.21 134 ILE A CA 1
ATOM 665 C C . ILE A 1 76 ? 161.111 -2.492 43.954 1.00 68.14 134 ILE A C 1
ATOM 666 O O . ILE A 1 76 ? 161.208 -1.895 42.908 1.00 69.25 134 ILE A O 1
ATOM 671 N N . TYR A 1 77 ? 162.159 -2.798 44.729 1.00 77.53 135 TYR A N 1
ATOM 672 C CA . TYR A 1 77 ? 163.541 -2.533 44.328 1.00 71.78 135 TYR A CA 1
ATOM 673 C C . TYR A 1 77 ? 163.994 -3.682 43.470 1.00 69.07 135 TYR A C 1
ATOM 674 O O . TYR A 1 77 ? 164.072 -4.791 43.957 1.00 62.57 135 TYR A O 1
ATOM 683 N N . ALA A 1 78 ? 164.291 -3.411 42.198 1.00 76.38 136 ALA A N 1
ATOM 684 C CA . ALA A 1 78 ? 164.827 -4.434 41.294 1.00 81.93 136 ALA A CA 1
ATOM 685 C C . ALA A 1 78 ? 166.334 -4.267 41.091 1.00 85.86 136 ALA A C 1
ATOM 686 O O . ALA A 1 78 ? 166.871 -3.154 41.195 1.00 90.05 136 ALA A O 1
ATOM 688 N N . ILE A 1 79 ? 166.999 -5.390 40.829 1.00 85.32 137 ILE A N 1
ATOM 689 C CA . ILE A 1 79 ? 168.413 -5.413 40.500 1.00 83.35 137 ILE A CA 1
ATOM 690 C C . ILE A 1 79 ? 168.592 -6.243 39.242 1.00 81.32 137 ILE A C 1
ATOM 691 O O . ILE A 1 79 ? 167.917 -7.269 39.061 1.00 67.50 137 ILE A O 1
ATOM 696 N N . SER A 1 80 ? 169.456 -5.743 38.359 1.00 90.92 138 SER A N 1
ATOM 697 C CA . SER A 1 80 ? 169.777 -6.374 37.078 1.00 99.79 138 SER A CA 1
ATOM 698 C C . SER A 1 80 ? 171.256 -6.706 37.167 1.00 105.60 138 SER A C 1
ATOM 699 O O . SER A 1 80 ? 172.091 -5.820 36.967 1.00 108.02 138 SER A O 1
ATOM 702 N N . PRO A 1 81 ? 171.601 -7.961 37.519 1.00 104.65 139 PRO A N 1
ATOM 703 C CA . PRO A 1 81 ? 173.010 -8.305 37.635 1.00 100.10 139 PRO A CA 1
ATOM 704 C C . PRO A 1 81 ? 173.528 -9.164 36.479 1.00 99.96 139 PRO A C 1
ATOM 705 O O . PRO A 1 81 ? 174.718 -9.459 36.446 1.00 111.41 139 PRO A O 1
ATOM 709 N N . GLY A 1 82 ? 172.663 -9.509 35.524 1.00 94.04 140 GLY A N 1
ATOM 710 C CA . GLY A 1 82 ? 172.937 -10.560 34.556 1.00 91.27 140 GLY A CA 1
ATOM 711 C C . GLY A 1 82 ? 174.019 -10.324 33.515 1.00 92.93 140 GLY A C 1
ATOM 712 O O . GLY A 1 82 ? 174.366 -11.265 32.798 1.00 85.47 140 GLY A O 1
ATOM 713 N N . LEU A 1 83 ? 174.543 -9.098 33.404 1.00 94.08 141 LEU A N 1
ATOM 714 C CA . LEU A 1 83 ? 175.653 -8.813 32.465 1.00 103.87 141 LEU A CA 1
ATOM 715 C C . LEU A 1 83 ? 176.881 -9.704 32.666 1.00 104.06 141 LEU A C 1
ATOM 716 O O . LEU A 1 83 ? 177.184 -10.531 31.807 1.00 96.72 141 LEU A O 1
ATOM 721 N N . ASP A 1 84 ? 177.551 -9.539 33.808 1.00 108.73 142 ASP A N 1
ATOM 722 C CA . ASP A 1 84 ? 178.850 -10.170 34.082 1.00 102.09 142 ASP A CA 1
ATOM 723 C C . ASP A 1 84 ? 178.841 -10.994 35.391 1.00 104.49 142 ASP A C 1
ATOM 724 O O . ASP A 1 84 ? 179.837 -11.048 36.099 1.00 112.58 142 ASP A O 1
ATOM 729 N N . ILE A 1 85 ? 177.724 -11.628 35.728 1.00 111.57 143 ILE A N 1
ATOM 730 C CA . ILE A 1 85 ? 177.665 -12.417 36.957 1.00 108.11 143 ILE A CA 1
ATOM 731 C C . ILE A 1 85 ? 178.085 -13.843 36.658 1.00 111.84 143 ILE A C 1
ATOM 732 O O . ILE A 1 85 ? 177.652 -14.436 35.654 1.00 105.34 143 ILE A O 1
ATOM 737 N N . THR A 1 86 ? 178.939 -14.369 37.534 1.00 111.16 144 THR A N 1
ATOM 738 C CA . THR A 1 86 ? 179.229 -15.789 37.594 1.00 105.54 144 THR A CA 1
ATOM 739 C C . THR A 1 86 ? 178.225 -16.398 38.567 1.00 100.54 144 THR A C 1
ATOM 740 O O . THR A 1 86 ? 178.256 -16.118 39.774 1.00 81.54 144 THR A O 1
ATOM 744 N N . PHE A 1 87 ? 177.312 -17.198 38.016 1.00 109.56 145 PHE A N 1
ATOM 745 C CA . PHE A 1 87 ? 176.173 -17.747 38.769 1.00 122.90 145 PHE A CA 1
ATOM 746 C C . PHE A 1 87 ? 176.541 -18.754 39.857 1.00 125.29 145 PHE A C 1
ATOM 747 O O . PHE A 1 87 ? 175.725 -18.984 40.749 1.00 143.31 145 PHE A O 1
ATOM 755 N N . SER A 1 88 ? 177.732 -19.362 39.791 1.00 126.67 146 SER A N 1
ATOM 756 C CA . SER A 1 88 ? 178.136 -20.402 40.763 1.00 111.96 146 SER A CA 1
ATOM 757 C C . SER A 1 88 ? 179.099 -19.930 41.869 1.00 104.13 146 SER A C 1
ATOM 758 O O . SER A 1 88 ? 179.059 -20.485 42.974 1.00 99.47 146 SER A O 1
ATOM 761 N N . ASN A 1 89 ? 179.932 -18.918 41.590 1.00 103.19 147 ASN A N 1
ATOM 762 C CA . ASN A 1 89 ? 180.791 -18.263 42.623 1.00 111.64 147 ASN A CA 1
ATOM 763 C C . ASN A 1 89 ? 179.943 -17.726 43.814 1.00 113.95 147 ASN A C 1
ATOM 764 O O . ASN A 1 89 ? 179.129 -16.813 43.625 1.00 112.17 147 ASN A O 1
ATOM 769 N N . PRO A 1 90 ? 180.133 -18.289 45.037 1.00 114.01 148 PRO A N 1
ATOM 770 C CA . PRO A 1 90 ? 179.405 -17.780 46.203 1.00 112.27 148 PRO A CA 1
ATOM 771 C C . PRO A 1 90 ? 179.789 -16.372 46.672 1.00 110.05 148 PRO A C 1
ATOM 772 O O . PRO A 1 90 ? 179.045 -15.798 47.468 1.00 118.78 148 PRO A O 1
ATOM 776 N N . LYS A 1 91 ? 180.925 -15.831 46.225 1.00 104.53 149 LYS A N 1
ATOM 777 C CA . LYS A 1 91 ? 181.259 -14.409 46.473 1.00 108.55 149 LYS A CA 1
ATOM 778 C C . LYS A 1 91 ? 180.285 -13.457 45.733 1.00 112.89 149 LYS A C 1
ATOM 779 O O . LYS A 1 91 ? 179.868 -12.416 46.277 1.00 92.49 149 LYS A O 1
ATOM 785 N N . GLU A 1 92 ? 179.938 -13.836 44.498 1.00 113.62 150 GLU A N 1
ATOM 786 C CA . GLU A 1 92 ? 178.914 -13.150 43.700 1.00 109.77 150 GLU A CA 1
ATOM 787 C C . GLU A 1 92 ? 177.603 -13.141 44.491 1.00 106.30 150 GLU A C 1
ATOM 788 O O . GLU A 1 92 ? 177.090 -12.080 44.884 1.00 89.59 150 GLU A O 1
ATOM 794 N N . VAL A 1 93 ? 177.117 -14.347 44.770 1.00 92.74 151 VAL A N 1
ATOM 795 C CA . VAL A 1 93 ? 175.868 -14.538 45.474 1.00 94.42 151 VAL A CA 1
ATOM 796 C C . VAL A 1 93 ? 175.860 -13.778 46.813 1.00 97.18 151 VAL A C 1
ATOM 797 O O . VAL A 1 93 ? 174.902 -13.075 47.118 1.00 102.48 151 VAL A O 1
ATOM 801 N N . SER A 1 94 ? 176.933 -13.894 47.589 1.00 108.64 152 SER A N 1
ATOM 802 C CA . SER A 1 94 ? 177.021 -13.208 48.884 1.00 114.69 152 SER A CA 1
ATOM 803 C C . SER A 1 94 ? 177.123 -11.678 48.742 1.00 118.90 152 SER A C 1
ATOM 804 O O . SER A 1 94 ? 176.766 -10.958 49.672 1.00 115.11 152 SER A O 1
ATOM 807 N N . THR A 1 95 ? 177.608 -11.182 47.599 1.00 124.54 153 THR A N 1
ATOM 808 C CA . THR A 1 95 ? 177.615 -9.726 47.326 1.00 122.43 153 THR A CA 1
ATOM 809 C C . THR A 1 95 ? 176.233 -9.202 46.873 1.00 105.88 153 THR A C 1
ATOM 810 O O . THR A 1 95 ? 175.924 -8.013 47.048 1.00 94.14 153 THR A O 1
ATOM 814 N N . LEU A 1 96 ? 175.422 -10.095 46.299 1.00 91.62 154 LEU A N 1
ATOM 815 C CA . LEU A 1 96 ? 174.034 -9.805 45.957 1.00 87.37 154 LEU A CA 1
ATOM 816 C C . LEU A 1 96 ? 173.206 -9.708 47.234 1.00 88.07 154 LEU A C 1
ATOM 817 O O . LEU A 1 96 ? 172.567 -8.676 47.488 1.00 82.64 154 LEU A O 1
ATOM 822 N N . LYS A 1 97 ? 173.252 -10.777 48.038 1.00 86.15 155 LYS A N 1
ATOM 823 C CA . LYS A 1 97 ? 172.525 -10.866 49.306 1.00 83.52 155 LYS A CA 1
ATOM 824 C C . LYS A 1 97 ? 172.843 -9.671 50.165 1.00 83.55 155 LYS A C 1
ATOM 825 O O . LYS A 1 97 ? 171.956 -9.041 50.710 1.00 95.93 155 LYS A O 1
ATOM 831 N N . ARG A 1 98 ? 174.119 -9.338 50.237 1.00 94.13 156 ARG A N 1
ATOM 832 C CA . ARG A 1 98 ? 174.587 -8.198 51.015 1.00 106.84 156 ARG A CA 1
ATOM 833 C C . ARG A 1 98 ? 174.036 -6.871 50.528 1.00 102.03 156 ARG A C 1
ATOM 834 O O . ARG A 1 98 ? 173.791 -5.981 51.338 1.00 100.72 156 ARG A O 1
ATOM 842 N N . LYS A 1 99 ? 173.861 -6.735 49.215 1.00 107.88 157 LYS A N 1
ATOM 843 C CA . LYS A 1 99 ? 173.233 -5.532 48.641 1.00 110.33 157 LYS A CA 1
ATOM 844 C C . LYS A 1 99 ? 171.733 -5.459 48.926 1.00 105.89 157 LYS A C 1
ATOM 845 O O . LYS A 1 99 ? 171.232 -4.454 49.437 1.00 93.12 157 LYS A O 1
ATOM 851 N N . LEU A 1 100 ? 171.022 -6.523 48.577 1.00 96.09 158 LEU A N 1
ATOM 852 C CA . LEU A 1 100 ? 169.610 -6.570 48.838 1.00 90.56 158 LEU A CA 1
ATOM 853 C C . LEU A 1 100 ? 169.349 -6.215 50.309 1.00 96.04 158 LEU A C 1
ATOM 854 O O . LEU A 1 100 ? 168.569 -5.298 50.580 1.00 90.81 158 LEU A O 1
ATOM 859 N N . ASP A 1 101 ? 170.074 -6.856 51.233 1.00 101.96 159 ASP A N 1
ATOM 860 C CA . ASP A 1 101 ? 170.049 -6.487 52.670 1.00 100.63 159 ASP A CA 1
ATOM 861 C C . ASP A 1 101 ? 170.198 -4.975 52.897 1.00 91.12 159 ASP A C 1
ATOM 862 O O . ASP A 1 101 ? 169.489 -4.376 53.701 1.00 87.61 159 ASP A O 1
ATOM 867 N N . GLN A 1 102 ? 171.137 -4.362 52.199 1.00 87.66 160 GLN A N 1
ATOM 868 C CA . GLN A 1 102 ? 171.377 -2.923 52.365 1.00 100.95 160 GLN A CA 1
ATOM 869 C C . GLN A 1 102 ? 170.127 -2.089 52.051 1.00 111.03 160 GLN A C 1
ATOM 870 O O . GLN A 1 102 ? 169.876 -1.039 52.669 1.00 102.86 160 GLN A O 1
ATOM 876 N N . VAL A 1 103 ? 169.371 -2.573 51.068 1.00 114.83 161 VAL A N 1
ATOM 877 C CA . VAL A 1 103 ? 168.153 -1.928 50.629 1.00 111.88 161 VAL A CA 1
ATOM 878 C C . VAL A 1 103 ? 167.016 -2.254 51.594 1.00 109.24 161 VAL A C 1
ATOM 879 O O . VAL A 1 103 ? 166.311 -1.340 52.047 1.00 104.26 161 VAL A O 1
ATOM 883 N N . SER A 1 104 ? 166.873 -3.543 51.916 1.00 97.16 162 SER A N 1
ATOM 884 C CA . SER A 1 104 ? 165.993 -4.037 52.992 1.00 89.70 162 SER A CA 1
ATOM 885 C C . SER A 1 104 ? 166.023 -3.195 54.281 1.00 90.43 162 SER A C 1
ATOM 886 O O . SER A 1 104 ? 164.984 -2.935 54.896 1.00 92.50 162 SER A O 1
ATOM 889 N N . GLN A 1 105 ? 167.217 -2.765 54.666 1.00 91.09 163 GLN A N 1
ATOM 890 C CA . GLN A 1 105 ? 167.397 -1.927 55.842 1.00 101.63 163 GLN A CA 1
ATOM 891 C C . GLN A 1 105 ? 167.094 -0.450 55.591 1.00 96.34 163 GLN A C 1
ATOM 892 O O . GLN A 1 105 ? 167.086 0.323 56.536 1.00 102.13 163 GLN A O 1
ATOM 898 N N . PHE A 1 106 ? 166.863 -0.046 54.340 1.00 109.51 164 PHE A N 1
ATOM 899 C CA . PHE A 1 106 ? 166.269 1.278 54.042 1.00 115.81 164 PHE A CA 1
ATOM 900 C C . PHE A 1 106 ? 164.721 1.321 54.190 1.00 107.58 164 PHE A C 1
ATOM 901 O O . PHE A 1 106 ? 164.116 2.400 54.097 1.00 110.68 164 PHE A O 1
ATOM 909 N N . GLY A 1 107 ? 164.090 0.166 54.410 1.00 93.04 165 GLY A N 1
ATOM 910 C CA . GLY A 1 107 ? 162.641 0.033 54.392 1.00 86.37 165 GLY A CA 1
ATOM 911 C C . GLY A 1 107 ? 162.246 -1.141 53.516 1.00 87.03 165 GLY A C 1
ATOM 912 O O . GLY A 1 107 ? 161.436 -1.970 53.890 1.00 91.19 165 GLY A O 1
ATOM 913 N N . CYS A 1 108 ? 162.869 -1.235 52.356 1.00 86.33 166 CYS A N 1
ATOM 914 C CA . CYS A 1 108 ? 162.316 -1.995 51.243 1.00 86.56 166 CYS A CA 1
ATOM 915 C C . CYS A 1 108 ? 161.808 -3.377 51.638 1.00 80.32 166 CYS A C 1
ATOM 916 O O . CYS A 1 108 ? 162.559 -4.196 52.120 1.00 85.51 166 CYS A O 1
ATOM 919 N N . ARG A 1 109 ? 160.519 -3.612 51.456 1.00 85.01 167 ARG A N 1
ATOM 920 C CA . ARG A 1 109 ? 159.925 -4.902 51.773 1.00 87.61 167 ARG A CA 1
ATOM 921 C C . ARG A 1 109 ? 159.737 -5.775 50.541 1.00 86.32 167 ARG A C 1
ATOM 922 O O . ARG A 1 109 ? 159.545 -6.965 50.692 1.00 93.92 167 ARG A O 1
ATOM 930 N N . SER A 1 110 ? 159.796 -5.211 49.332 1.00 90.01 168 SER A N 1
ATOM 931 C CA . SER A 1 110 ? 159.541 -5.976 48.087 1.00 86.05 168 SER A CA 1
ATOM 932 C C . SER A 1 110 ? 160.715 -5.850 47.112 1.00 81.63 168 SER A C 1
ATOM 933 O O . SER A 1 110 ? 161.389 -4.820 47.100 1.00 71.39 168 SER A O 1
ATOM 936 N N . PHE A 1 111 ? 160.977 -6.892 46.314 1.00 73.97 169 PHE A N 1
ATOM 937 C CA . PHE A 1 111 ? 162.173 -6.897 45.444 1.00 75.15 169 PHE A CA 1
ATOM 938 C C . PHE A 1 111 ? 161.953 -7.541 44.087 1.00 75.25 169 PHE A C 1
ATOM 939 O O . PHE A 1 111 ? 160.932 -8.205 43.869 1.00 68.78 169 PHE A O 1
ATOM 947 N N . ALA A 1 112 ? 162.926 -7.346 43.186 1.00 74.14 170 ALA A N 1
ATOM 948 C CA . ALA A 1 112 ? 162.897 -7.985 41.871 1.00 78.11 170 ALA A CA 1
ATOM 949 C C . ALA A 1 112 ? 164.277 -8.241 41.283 1.00 81.01 170 ALA A C 1
ATOM 950 O O . ALA A 1 112 ? 165.191 -7.446 41.457 1.00 78.63 170 ALA A O 1
ATOM 952 N N . LEU A 1 113 ? 164.399 -9.365 40.579 1.00 81.21 171 LEU A N 1
ATOM 953 C CA . LEU A 1 113 ? 165.617 -9.731 39.864 1.00 85.23 171 LEU A CA 1
ATOM 954 C C . LEU A 1 113 ? 165.355 -9.704 38.351 1.00 79.74 171 LEU A C 1
ATOM 955 O O . LEU A 1 113 ? 164.500 -10.450 37.851 1.00 75.43 171 LEU A O 1
ATOM 960 N N . LEU A 1 114 ? 166.108 -8.881 37.619 1.00 73.39 172 LEU A N 1
ATOM 961 C CA . LEU A 1 114 ? 165.851 -8.682 36.190 1.00 72.37 172 LEU A CA 1
ATOM 962 C C . LEU A 1 114 ? 166.967 -9.284 35.326 1.00 70.26 172 LEU A C 1
ATOM 963 O O . LEU A 1 114 ? 168.130 -8.843 35.415 1.00 76.57 172 LEU A O 1
ATOM 968 N N . PHE A 1 115 ? 166.612 -10.280 34.505 1.00 63.96 173 PHE A N 1
ATOM 969 C CA . PHE A 1 115 ? 167.529 -10.872 33.512 1.00 73.73 173 PHE A CA 1
ATOM 970 C C . PHE A 1 115 ? 166.984 -10.640 32.100 1.00 77.17 173 PHE A C 1
ATOM 971 O O . PHE A 1 115 ? 166.428 -11.538 31.463 1.00 71.82 173 PHE A O 1
ATOM 979 N N . ASP A 1 116 ? 167.144 -9.408 31.634 1.00 78.74 174 ASP A N 1
ATOM 980 C CA . ASP A 1 116 ? 166.633 -8.985 30.332 1.00 79.72 174 ASP A CA 1
ATOM 981 C C . ASP A 1 116 ? 167.755 -8.358 29.515 1.00 75.87 174 ASP A C 1
ATOM 982 O O . ASP A 1 116 ? 168.582 -7.591 30.042 1.00 65.68 174 ASP A O 1
ATOM 987 N N . ASN A 1 117 ? 167.779 -8.705 28.228 1.00 73.54 175 ASN A N 1
ATOM 988 C CA . ASN A 1 117 ? 168.729 -8.138 27.298 1.00 78.81 175 ASN A CA 1
ATOM 989 C C . ASN A 1 117 ? 170.126 -8.442 27.821 1.00 78.57 175 ASN A C 1
ATOM 990 O O . ASN A 1 117 ? 170.862 -7.549 28.287 1.00 77.07 175 ASN A O 1
ATOM 995 N N . ILE A 1 118 ? 170.417 -9.742 27.805 1.00 82.93 176 ILE A N 1
ATOM 996 C CA . ILE A 1 118 ? 171.705 -10.316 28.209 1.00 91.57 176 ILE A CA 1
ATOM 997 C C . ILE A 1 118 ? 172.015 -11.510 27.321 1.00 97.94 176 ILE A C 1
ATOM 998 O O . ILE A 1 118 ? 171.094 -12.222 26.865 1.00 96.76 176 ILE A O 1
ATOM 1003 N N . ASP A 1 119 ? 173.314 -11.715 27.097 1.00 95.83 177 ASP A N 1
ATOM 1004 C CA . ASP A 1 119 ? 173.830 -12.874 26.379 1.00 97.33 177 ASP A CA 1
ATOM 1005 C C . ASP A 1 119 ? 173.105 -14.161 26.845 1.00 91.53 177 ASP A C 1
ATOM 1006 O O . ASP A 1 119 ? 173.025 -14.430 28.044 1.00 99.38 177 ASP A O 1
ATOM 1011 N N . HIS A 1 120 ? 172.581 -14.940 25.904 1.00 90.16 178 HIS A N 1
ATOM 1012 C CA . HIS A 1 120 ? 171.960 -16.237 26.217 1.00 99.01 178 HIS A CA 1
ATOM 1013 C C . HIS A 1 120 ? 172.943 -17.320 26.744 1.00 106.25 178 HIS A C 1
ATOM 1014 O O . HIS A 1 120 ? 172.483 -18.345 27.235 1.00 92.26 178 HIS A O 1
ATOM 1021 N N . ASN A 1 121 ? 174.265 -17.094 26.630 1.00 125.95 179 ASN A N 1
ATOM 1022 C CA . ASN A 1 121 ? 175.329 -18.003 27.147 1.00 126.76 179 ASN A CA 1
ATOM 1023 C C . ASN A 1 121 ? 175.859 -17.563 28.522 1.00 133.89 179 ASN A C 1
ATOM 1024 O O . ASN A 1 121 ? 175.527 -16.480 29.013 1.00 141.63 179 ASN A O 1
ATOM 1029 N N . MET A 1 122 ? 176.693 -18.414 29.124 1.00 136.57 180 MET A N 1
ATOM 1030 C CA . MET A 1 122 ? 177.298 -18.175 30.456 1.00 130.50 180 MET A CA 1
ATOM 1031 C C . MET A 1 122 ? 178.694 -18.788 30.516 1.00 128.22 180 MET A C 1
ATOM 1032 O O . MET A 1 122 ? 179.002 -19.696 29.740 1.00 127.25 180 MET A O 1
ATOM 1037 N N . CYS A 1 123 ? 179.523 -18.317 31.449 1.00 127.53 181 CYS A N 1
ATOM 1038 C CA . CYS A 1 123 ? 180.932 -18.752 31.532 1.00 124.70 181 CYS A CA 1
ATOM 1039 C C . CYS A 1 123 ? 181.053 -20.260 31.781 1.00 128.15 181 CYS A C 1
ATOM 1040 O O . CYS A 1 123 ? 180.049 -20.921 32.073 1.00 132.26 181 CYS A O 1
ATOM 1043 N N . ALA A 1 124 ? 182.269 -20.799 31.636 1.00 126.83 182 ALA A N 1
ATOM 1044 C CA . ALA A 1 124 ? 182.491 -22.263 31.674 1.00 126.90 182 ALA A CA 1
ATOM 1045 C C . ALA A 1 124 ? 182.257 -22.868 33.069 1.00 127.82 182 ALA A C 1
ATOM 1046 O O . ALA A 1 124 ? 181.726 -23.986 33.189 1.00 121.40 182 ALA A O 1
ATOM 1048 N N . ALA A 1 125 ? 182.636 -22.123 34.113 1.00 118.21 183 ALA A N 1
ATOM 1049 C CA . ALA A 1 125 ? 182.332 -22.494 35.507 1.00 120.82 183 ALA A CA 1
ATOM 1050 C C . ALA A 1 125 ? 180.845 -22.881 35.730 1.00 130.24 183 ALA A C 1
ATOM 1051 O O . ALA A 1 125 ? 180.546 -23.919 36.325 1.00 139.05 183 ALA A O 1
ATOM 1053 N N . ASP A 1 126 ? 179.935 -22.057 35.213 1.00 134.50 184 ASP A N 1
ATOM 1054 C CA . ASP A 1 126 ? 178.484 -22.284 35.322 1.00 131.13 184 ASP A CA 1
ATOM 1055 C C . ASP A 1 126 ? 177.959 -23.347 34.336 1.00 126.23 184 ASP A C 1
ATOM 1056 O O . ASP A 1 126 ? 176.916 -23.960 34.602 1.00 113.76 184 ASP A O 1
ATOM 1061 N N . LYS A 1 127 ? 178.651 -23.538 33.201 1.00 127.06 185 LYS A N 1
ATOM 1062 C CA . LYS A 1 127 ? 178.398 -24.674 32.295 1.00 129.56 185 LYS A CA 1
ATOM 1063 C C . LYS A 1 127 ? 178.434 -25.974 33.088 1.00 133.72 185 LYS A C 1
ATOM 1064 O O . LYS A 1 127 ? 177.600 -26.861 32.878 1.00 131.11 185 LYS A O 1
ATOM 1070 N N . GLU A 1 128 ? 179.416 -26.066 33.990 1.00 129.62 186 GLU A N 1
ATOM 1071 C CA . GLU A 1 128 ? 179.560 -27.208 34.898 1.00 132.96 186 GLU A CA 1
ATOM 1072 C C . GLU A 1 128 ? 178.329 -27.381 35.801 1.00 129.29 186 GLU A C 1
ATOM 1073 O O . GLU A 1 128 ? 177.697 -28.438 35.797 1.00 130.21 186 GLU A O 1
ATOM 1079 N N . VAL A 1 129 ? 177.971 -26.323 36.524 1.00 128.47 187 VAL A N 1
ATOM 1080 C CA . VAL A 1 129 ? 177.021 -26.415 37.650 1.00 126.19 187 VAL A CA 1
ATOM 1081 C C . VAL A 1 129 ? 175.531 -26.554 37.270 1.00 120.28 187 VAL A C 1
ATOM 1082 O O . VAL A 1 129 ? 174.797 -27.265 37.965 1.00 114.46 187 VAL A O 1
ATOM 1086 N N . PHE A 1 130 ? 175.082 -25.871 36.210 1.00 117.15 188 PHE A N 1
ATOM 1087 C CA . PHE A 1 130 ? 173.652 -25.862 35.810 1.00 106.83 188 PHE A CA 1
ATOM 1088 C C . PHE A 1 130 ? 173.545 -26.394 34.383 1.00 105.37 188 PHE A C 1
ATOM 1089 O O . PHE A 1 130 ? 174.469 -26.198 33.581 1.00 110.06 188 PHE A O 1
ATOM 1097 N N . SER A 1 131 ? 172.431 -27.058 34.070 1.00 95.82 189 SER A N 1
ATOM 1098 C CA . SER A 1 131 ? 172.245 -27.700 32.751 1.00 106.20 189 SER A CA 1
ATOM 1099 C C . SER A 1 131 ? 171.968 -26.727 31.584 1.00 116.62 189 SER A C 1
ATOM 1100 O O . SER A 1 131 ? 172.582 -26.853 30.516 1.00 110.29 189 SER A O 1
ATOM 1103 N N . SER A 1 132 ? 171.030 -25.790 31.794 1.00 133.32 190 SER A N 1
ATOM 1104 C CA . SER A 1 132 ? 170.661 -24.726 30.820 1.00 112.96 190 SER A CA 1
ATOM 1105 C C . SER A 1 132 ? 170.748 -23.343 31.471 1.00 106.06 190 SER A C 1
ATOM 1106 O O . SER A 1 132 ? 170.932 -23.230 32.692 1.00 83.00 190 SER A O 1
ATOM 1109 N N . PHE A 1 133 ? 170.609 -22.303 30.641 1.00 117.65 191 PHE A N 1
ATOM 1110 C CA . PHE A 1 133 ? 170.645 -20.897 31.101 1.00 111.87 191 PHE A CA 1
ATOM 1111 C C . PHE A 1 133 ? 169.531 -20.592 32.087 1.00 103.46 191 PHE A C 1
ATOM 1112 O O . PHE A 1 133 ? 169.768 -19.928 33.111 1.00 95.75 191 PHE A O 1
ATOM 1120 N N . ALA A 1 134 ? 168.330 -21.079 31.767 1.00 90.43 192 ALA A N 1
ATOM 1121 C CA . ALA A 1 134 ? 167.182 -20.969 32.661 1.00 88.22 192 ALA A CA 1
ATOM 1122 C C . ALA A 1 134 ? 167.538 -21.389 34.086 1.00 92.24 192 ALA A C 1
ATOM 1123 O O . ALA A 1 134 ? 167.472 -20.560 35.017 1.00 89.07 192 ALA A O 1
ATOM 1125 N N . HIS A 1 135 ? 167.983 -22.643 34.227 1.00 92.61 193 HIS A N 1
ATOM 1126 C CA . HIS A 1 135 ? 168.336 -23.231 35.532 1.00 87.31 193 HIS A CA 1
ATOM 1127 C C . HIS A 1 135 ? 169.208 -22.333 36.427 1.00 89.37 193 HIS A C 1
ATOM 1128 O O . HIS A 1 135 ? 168.994 -22.290 37.631 1.00 92.65 193 HIS A O 1
ATOM 1135 N N . ALA A 1 136 ? 170.150 -21.587 35.857 1.00 92.63 194 ALA A N 1
ATOM 1136 C CA . ALA A 1 136 ? 171.021 -20.712 36.671 1.00 101.15 194 ALA A CA 1
ATOM 1137 C C . ALA A 1 136 ? 170.322 -19.465 37.213 1.00 105.81 194 ALA A C 1
ATOM 1138 O O . ALA A 1 136 ? 170.650 -18.982 38.310 1.00 101.38 194 ALA A O 1
ATOM 1140 N N . GLN A 1 137 ? 169.388 -18.925 36.436 1.00 108.16 195 GLN A N 1
ATOM 1141 C CA . GLN A 1 137 ? 168.594 -17.793 36.906 1.00 112.37 195 GLN A CA 1
ATOM 1142 C C . GLN A 1 137 ? 167.625 -18.289 37.959 1.00 108.36 195 GLN A C 1
ATOM 1143 O O . GLN A 1 137 ? 167.600 -17.754 39.070 1.00 104.31 195 GLN A O 1
ATOM 1149 N N . VAL A 1 138 ? 166.862 -19.332 37.617 1.00 99.31 196 VAL A N 1
ATOM 1150 C CA . VAL A 1 138 ? 165.915 -19.942 38.568 1.00 101.20 196 VAL A CA 1
ATOM 1151 C C . VAL A 1 138 ? 166.571 -20.217 39.936 1.00 114.62 196 VAL A C 1
ATOM 1152 O O . VAL A 1 138 ? 165.991 -19.898 40.978 1.00 126.72 196 VAL A O 1
ATOM 1156 N N . SER A 1 139 ? 167.775 -20.795 39.924 1.00 113.71 197 SER A N 1
ATOM 1157 C CA . SER A 1 139 ? 168.468 -21.163 41.164 1.00 106.32 197 SER A CA 1
ATOM 1158 C C . SER A 1 139 ? 168.859 -19.956 42.000 1.00 96.91 197 SER A C 1
ATOM 1159 O O . SER A 1 139 ? 168.439 -19.858 43.146 1.00 97.39 197 SER A O 1
ATOM 1162 N N . ILE A 1 140 ? 169.641 -19.036 41.446 1.00 95.16 198 ILE A N 1
ATOM 1163 C CA . ILE A 1 140 ? 170.014 -17.836 42.216 1.00 105.33 198 ILE A CA 1
ATOM 1164 C C . ILE A 1 140 ? 168.794 -16.972 42.621 1.00 109.67 198 ILE A C 1
ATOM 1165 O O . ILE A 1 140 ? 168.828 -16.295 43.659 1.00 102.74 198 ILE A O 1
ATOM 1170 N N . THR A 1 141 ? 167.733 -17.005 41.807 1.00 108.95 199 THR A N 1
ATOM 1171 C CA . THR A 1 141 ? 166.487 -16.285 42.102 1.00 102.76 199 THR A CA 1
ATOM 1172 C C . THR A 1 141 ? 165.817 -16.926 43.318 1.00 96.73 199 THR A C 1
ATOM 1173 O O . THR A 1 141 ? 165.605 -16.259 44.334 1.00 89.14 199 THR A O 1
ATOM 1177 N N . ASN A 1 142 ? 165.518 -18.221 43.211 1.00 98.24 200 ASN A N 1
ATOM 1178 C CA . ASN A 1 142 ? 164.809 -18.964 44.267 1.00 98.58 200 ASN A CA 1
ATOM 1179 C C . ASN A 1 142 ? 165.518 -18.869 45.640 1.00 98.80 200 ASN A C 1
ATOM 1180 O O . ASN A 1 142 ? 164.859 -18.782 46.679 1.00 104.01 200 ASN A O 1
ATOM 1185 N N . GLU A 1 143 ? 166.848 -18.842 45.627 1.00 96.06 201 GLU A N 1
ATOM 1186 C CA . GLU A 1 143 ? 167.639 -18.683 46.849 1.00 107.03 201 GLU A CA 1
ATOM 1187 C C . GLU A 1 143 ? 167.487 -17.311 47.474 1.00 98.82 201 GLU A C 1
ATOM 1188 O O . GLU A 1 143 ? 167.263 -17.190 48.670 1.00 100.22 201 GLU A O 1
ATOM 1194 N N . ILE A 1 144 ? 167.673 -16.286 46.654 1.00 103.11 202 ILE A N 1
ATOM 1195 C CA . ILE A 1 144 ? 167.519 -14.898 47.075 1.00 97.93 202 ILE A CA 1
ATOM 1196 C C . ILE A 1 144 ? 166.093 -14.654 47.599 1.00 96.66 202 ILE A C 1
ATOM 1197 O O . ILE A 1 144 ? 165.901 -13.851 48.514 1.00 93.50 202 ILE A O 1
ATOM 1202 N N . TYR A 1 145 ? 165.104 -15.351 47.034 1.00 97.16 203 TYR A N 1
ATOM 1203 C CA . TYR A 1 145 ? 163.744 -15.295 47.552 1.00 98.54 203 TYR A CA 1
ATOM 1204 C C . TYR A 1 145 ? 163.740 -15.744 49.014 1.00 108.77 203 TYR A C 1
ATOM 1205 O O . TYR A 1 145 ? 163.399 -14.950 49.912 1.00 105.21 203 TYR A O 1
ATOM 1214 N N . GLN A 1 146 ? 164.175 -16.989 49.245 1.00 106.79 204 GLN A N 1
ATOM 1215 C CA . GLN A 1 146 ? 164.181 -17.581 50.597 1.00 87.76 204 GLN A CA 1
ATOM 1216 C C . GLN A 1 146 ? 165.099 -16.818 51.550 1.00 80.54 204 GLN A C 1
ATOM 1217 O O . GLN A 1 146 ? 164.699 -16.495 52.660 1.00 83.31 204 GLN A O 1
ATOM 1223 N N . TYR A 1 147 ? 166.287 -16.448 51.095 1.00 83.99 205 TYR A N 1
ATOM 1224 C CA . TYR A 1 147 ? 167.204 -15.646 51.906 1.00 91.24 205 TYR A CA 1
ATOM 1225 C C . TYR A 1 147 ? 166.541 -14.413 52.529 1.00 101.44 205 TYR A C 1
ATOM 1226 O O . TYR A 1 147 ? 166.682 -14.174 53.722 1.00 114.10 205 TYR A O 1
ATOM 1235 N N . LEU A 1 148 ? 165.824 -13.636 51.719 1.00 121.66 206 LEU A N 1
ATOM 1236 C CA . LEU A 1 148 ? 165.121 -12.425 52.203 1.00 116.79 206 LEU A CA 1
ATOM 1237 C C . LEU A 1 148 ? 163.890 -12.729 53.063 1.00 113.73 206 LEU A C 1
ATOM 1238 O O . LEU A 1 148 ? 163.460 -11.876 53.843 1.00 109.36 206 LEU A O 1
ATOM 1243 N N . GLY A 1 149 ? 163.338 -13.934 52.904 1.00 110.81 207 GLY A N 1
ATOM 1244 C CA . GLY A 1 149 ? 162.293 -14.471 53.783 1.00 114.99 207 GLY A CA 1
ATOM 1245 C C . GLY A 1 149 ? 160.937 -14.702 53.142 1.00 115.90 207 GLY A C 1
ATOM 1246 O O . GLY A 1 149 ? 159.924 -14.752 53.846 1.00 118.15 207 GLY A O 1
ATOM 1247 N N . GLU A 1 150 ? 160.925 -14.884 51.821 1.00 116.98 208 GLU A N 1
ATOM 1248 C CA . GLU A 1 150 ? 159.701 -14.934 51.030 1.00 111.48 208 GLU A CA 1
ATOM 1249 C C . GLU A 1 150 ? 158.846 -13.688 51.293 1.00 113.45 208 GLU A C 1
ATOM 1250 O O . GLU A 1 150 ? 157.848 -13.774 52.014 1.00 121.93 208 GLU A O 1
ATOM 1256 N N . PRO A 1 151 ? 159.256 -12.515 50.739 1.00 110.13 209 PRO A N 1
ATOM 1257 C CA . PRO A 1 151 ? 158.434 -11.306 50.890 1.00 104.16 209 PRO A CA 1
ATOM 1258 C C . PRO A 1 151 ? 157.180 -11.380 50.000 1.00 105.23 209 PRO A C 1
ATOM 1259 O O . PRO A 1 151 ? 157.142 -12.192 49.055 1.00 97.99 209 PRO A O 1
ATOM 1263 N N . GLU A 1 152 ? 156.166 -10.567 50.309 1.00 98.63 210 GLU A N 1
ATOM 1264 C CA . GLU A 1 152 ? 154.864 -10.686 49.632 1.00 102.68 210 GLU A CA 1
ATOM 1265 C C . GLU A 1 152 ? 154.991 -10.496 48.105 1.00 97.81 210 GLU A C 1
ATOM 1266 O O . GLU A 1 152 ? 154.443 -11.295 47.344 1.00 103.45 210 GLU A O 1
ATOM 1272 N N . THR A 1 153 ? 155.740 -9.481 47.660 1.00 91.75 211 THR A N 1
ATOM 1273 C CA . THR A 1 153 ? 156.057 -9.332 46.224 1.00 90.33 211 THR A CA 1
ATOM 1274 C C . THR A 1 153 ? 157.535 -9.522 45.933 1.00 85.60 211 THR A C 1
ATOM 1275 O O . THR A 1 153 ? 158.430 -8.840 46.504 1.00 72.99 211 THR A O 1
ATOM 1279 N N . PHE A 1 154 ? 157.769 -10.430 44.997 1.00 76.72 212 PHE A N 1
ATOM 1280 C CA . PHE A 1 154 ? 159.083 -10.643 44.473 1.00 78.01 212 PHE A CA 1
ATOM 1281 C C . PHE A 1 154 ? 158.928 -10.969 42.993 1.00 75.48 212 PHE A C 1
ATOM 1282 O O . PHE A 1 154 ? 158.222 -11.927 42.652 1.00 83.49 212 PHE A O 1
ATOM 1290 N N . LEU A 1 155 ? 159.579 -10.178 42.129 1.00 68.15 213 LEU A N 1
ATOM 1291 C CA . LEU A 1 155 ? 159.404 -10.284 40.668 1.00 68.41 213 LEU A CA 1
ATOM 1292 C C . LEU A 1 155 ? 160.681 -10.744 39.983 1.00 66.56 213 LEU A C 1
ATOM 1293 O O . LEU A 1 155 ? 161.788 -10.324 40.359 1.00 56.43 213 LEU A O 1
ATOM 1298 N N . PHE A 1 156 ? 160.496 -11.536 38.926 1.00 64.23 214 PHE A N 1
ATOM 1299 C CA . PHE A 1 156 ? 161.578 -12.034 38.081 1.00 73.07 214 PHE A CA 1
ATOM 1300 C C . PHE A 1 156 ? 161.290 -11.756 36.599 1.00 76.42 214 PHE A C 1
ATOM 1301 O O . PHE A 1 156 ? 160.299 -12.240 36.052 1.00 77.70 214 PHE A O 1
ATOM 1309 N N . CYS A 1 157 ? 162.174 -11.008 35.943 1.00 81.33 215 CYS A N 1
ATOM 1310 C CA . CYS A 1 157 ? 162.037 -10.757 34.512 1.00 80.22 215 CYS A CA 1
ATOM 1311 C C . CYS A 1 157 ? 162.888 -11.720 33.677 1.00 74.95 215 CYS A C 1
ATOM 1312 O O . CYS A 1 157 ? 164.131 -11.592 33.647 1.00 66.60 215 CYS A O 1
ATOM 1315 N N . PRO A 1 158 ? 162.229 -12.649 32.950 1.00 73.35 216 PRO A N 1
ATOM 1316 C CA . PRO A 1 158 ? 162.965 -13.630 32.138 1.00 77.07 216 PRO A CA 1
ATOM 1317 C C . PRO A 1 158 ? 163.783 -13.021 31.005 1.00 76.79 216 PRO A C 1
ATOM 1318 O O . PRO A 1 158 ? 163.652 -11.851 30.728 1.00 82.56 216 PRO A O 1
ATOM 1322 N N . THR A 1 159 ? 164.648 -13.823 30.394 1.00 83.50 217 THR A N 1
ATOM 1323 C CA . THR A 1 159 ? 165.405 -13.419 29.206 1.00 79.78 217 THR A CA 1
ATOM 1324 C C . THR A 1 159 ? 164.526 -13.555 27.981 1.00 75.06 217 THR A C 1
ATOM 1325 O O . THR A 1 159 ? 164.665 -12.783 27.044 1.00 86.52 217 THR A O 1
ATOM 1329 N N . GLU A 1 160 ? 163.621 -14.518 27.993 1.00 72.39 218 GLU A N 1
ATOM 1330 C CA . GLU A 1 160 ? 162.641 -14.651 26.943 1.00 81.61 218 GLU A CA 1
ATOM 1331 C C . GLU A 1 160 ? 161.381 -14.027 27.538 1.00 88.63 218 GLU A C 1
ATOM 1332 O O . GLU A 1 160 ? 160.435 -14.723 27.934 1.00 90.09 218 GLU A O 1
ATOM 1338 N N . TYR A 1 161 ? 161.412 -12.690 27.598 1.00 90.45 219 TYR A N 1
ATOM 1339 C CA . TYR A 1 161 ? 160.347 -11.854 28.186 1.00 80.39 219 TYR A CA 1
ATOM 1340 C C . TYR A 1 161 ? 159.266 -11.363 27.223 1.00 73.23 219 TYR A C 1
ATOM 1341 O O . TYR A 1 161 ? 158.406 -10.597 27.661 1.00 67.59 219 TYR A O 1
ATOM 1350 N N . CYS A 1 162 ? 159.298 -11.793 25.952 1.00 68.75 220 CYS A N 1
ATOM 1351 C CA . CYS A 1 162 ? 158.165 -11.598 25.019 1.00 72.26 220 CYS A CA 1
ATOM 1352 C C . CYS A 1 162 ? 158.117 -12.629 23.895 1.00 73.82 220 CYS A C 1
ATOM 1353 O O . CYS A 1 162 ? 159.088 -13.330 23.662 1.00 75.48 220 CYS A O 1
ATOM 1356 N N . GLY A 1 163 ? 156.982 -12.688 23.195 1.00 75.22 221 GLY A N 1
ATOM 1357 C CA . GLY A 1 163 ? 156.694 -13.738 22.206 1.00 75.00 221 GLY A CA 1
ATOM 1358 C C . GLY A 1 163 ? 157.721 -13.952 21.111 1.00 77.51 221 GLY A C 1
ATOM 1359 O O . GLY A 1 163 ? 158.100 -15.088 20.810 1.00 86.45 221 GLY A O 1
ATOM 1360 N N . THR A 1 164 ? 158.163 -12.855 20.511 1.00 87.18 222 THR A N 1
ATOM 1361 C CA . THR A 1 164 ? 159.245 -12.856 19.512 1.00 88.45 222 THR A CA 1
ATOM 1362 C C . THR A 1 164 ? 160.588 -13.363 20.091 1.00 88.45 222 THR A C 1
ATOM 1363 O O . THR A 1 164 ? 161.364 -14.041 19.396 1.00 96.86 222 THR A O 1
ATOM 1367 N N . PHE A 1 165 ? 160.831 -13.056 21.364 1.00 79.43 223 PHE A N 1
ATOM 1368 C CA . PHE A 1 165 ? 162.067 -13.442 22.063 1.00 78.91 223 PHE A CA 1
ATOM 1369 C C . PHE A 1 165 ? 162.115 -14.922 22.540 1.00 77.07 223 PHE A C 1
ATOM 1370 O O . PHE A 1 165 ? 163.154 -15.377 22.995 1.00 76.13 223 PHE A O 1
ATOM 1378 N N . CYS A 1 166 ? 161.014 -15.660 22.436 1.00 82.94 224 CYS A N 1
ATOM 1379 C CA . CYS A 1 166 ? 160.993 -17.096 22.758 1.00 96.46 224 CYS A CA 1
ATOM 1380 C C . CYS A 1 166 ? 161.493 -17.982 21.600 1.00 111.42 224 CYS A C 1
ATOM 1381 O O . CYS A 1 166 ? 161.051 -17.808 20.457 1.00 117.75 224 CYS A O 1
ATOM 1384 N N . TYR A 1 167 ? 162.368 -18.949 21.908 1.00 118.72 225 TYR A N 1
ATOM 1385 C CA . TYR A 1 167 ? 162.927 -19.894 20.907 1.00 122.87 225 TYR A CA 1
ATOM 1386 C C . TYR A 1 167 ? 162.553 -21.338 21.260 1.00 109.59 225 TYR A C 1
ATOM 1387 O O . TYR A 1 167 ? 162.797 -21.746 22.397 1.00 96.18 225 TYR A O 1
ATOM 1396 N N . PRO A 1 168 ? 161.961 -22.114 20.340 1.00 102.00 226 PRO A N 1
ATOM 1397 C CA . PRO A 1 168 ? 161.553 -21.705 18.985 1.00 104.07 226 PRO A CA 1
ATOM 1398 C C . PRO A 1 168 ? 160.293 -20.825 18.916 1.00 108.26 226 PRO A C 1
ATOM 1399 O O . PRO A 1 168 ? 160.143 -20.035 17.984 1.00 115.07 226 PRO A O 1
ATOM 1403 N N . ASN A 1 169 ? 159.385 -20.997 19.869 1.00 113.73 227 ASN A N 1
ATOM 1404 C CA . ASN A 1 169 ? 158.163 -20.205 19.948 1.00 114.96 227 ASN A CA 1
ATOM 1405 C C . ASN A 1 169 ? 157.711 -20.154 21.414 1.00 117.22 227 ASN A C 1
ATOM 1406 O O . ASN A 1 169 ? 158.362 -20.749 22.290 1.00 106.88 227 ASN A O 1
ATOM 1411 N N . VAL A 1 170 ? 156.600 -19.471 21.677 1.00 111.59 228 VAL A N 1
ATOM 1412 C CA . VAL A 1 170 ? 156.205 -19.199 23.057 1.00 112.06 228 VAL A CA 1
ATOM 1413 C C . VAL A 1 170 ? 156.017 -20.502 23.852 1.00 116.85 228 VAL A C 1
ATOM 1414 O O . VAL A 1 170 ? 156.646 -20.690 24.894 1.00 120.23 228 VAL A O 1
ATOM 1418 N N . SER A 1 171 ? 155.191 -21.406 23.335 1.00 116.47 229 SER A N 1
ATOM 1419 C CA . SER A 1 171 ? 154.719 -22.567 24.105 1.00 111.86 229 SER A CA 1
ATOM 1420 C C . SER A 1 171 ? 155.750 -23.670 24.347 1.00 114.34 229 SER A C 1
ATOM 1421 O O . SER A 1 171 ? 155.809 -24.213 25.445 1.00 123.34 229 SER A O 1
ATOM 1424 N N . GLN A 1 172 ? 156.538 -24.013 23.328 1.00 113.12 230 GLN A N 1
ATOM 1425 C CA . GLN A 1 172 ? 157.470 -25.149 23.402 1.00 107.71 230 GLN A CA 1
ATOM 1426 C C . GLN A 1 172 ? 158.896 -24.689 23.691 1.00 96.22 230 GLN A C 1
ATOM 1427 O O . GLN A 1 172 ? 159.834 -25.164 23.068 1.00 104.62 230 GLN A O 1
ATOM 1433 N N . SER A 1 173 ? 159.073 -23.774 24.633 1.00 92.75 231 SER A N 1
ATOM 1434 C CA . SER A 1 173 ? 160.390 -23.192 24.861 1.00 99.70 231 SER A CA 1
ATOM 1435 C C . SER A 1 173 ? 161.059 -23.922 25.996 1.00 93.03 231 SER A C 1
ATOM 1436 O O . SER A 1 173 ? 160.544 -23.888 27.102 1.00 91.40 231 SER A O 1
ATOM 1439 N N . PRO A 1 174 ? 162.214 -24.571 25.734 1.00 98.48 232 PRO A N 1
ATOM 1440 C CA . PRO A 1 174 ? 163.074 -25.022 26.825 1.00 97.08 232 PRO A CA 1
ATOM 1441 C C . PRO A 1 174 ? 163.141 -24.042 27.991 1.00 99.19 232 PRO A C 1
ATOM 1442 O O . PRO A 1 174 ? 162.790 -24.411 29.121 1.00 97.06 232 PRO A O 1
ATOM 1446 N N . TYR A 1 175 ? 163.530 -22.797 27.686 1.00 102.73 233 TYR A N 1
ATOM 1447 C CA . TYR A 1 175 ? 163.801 -21.772 28.692 1.00 95.39 233 TYR A CA 1
ATOM 1448 C C . TYR A 1 175 ? 162.575 -21.472 29.541 1.00 101.93 233 TYR A C 1
ATOM 1449 O O . TYR A 1 175 ? 162.690 -21.363 30.770 1.00 102.01 233 TYR A O 1
ATOM 1458 N N . LEU A 1 176 ? 161.423 -21.298 28.890 1.00 95.75 234 LEU A N 1
ATOM 1459 C CA . LEU A 1 176 ? 160.206 -20.935 29.615 1.00 99.11 234 LEU A CA 1
ATOM 1460 C C . LEU A 1 176 ? 159.595 -22.110 30.384 1.00 103.93 234 LEU A C 1
ATOM 1461 O O . LEU A 1 176 ? 158.957 -21.900 31.421 1.00 97.01 234 LEU A O 1
ATOM 1466 N N . ARG A 1 177 ? 159.797 -23.335 29.890 1.00 108.48 235 ARG A N 1
ATOM 1467 C CA . ARG A 1 177 ? 159.355 -24.539 30.606 1.00 102.37 235 ARG A CA 1
ATOM 1468 C C . ARG A 1 177 ? 160.134 -24.696 31.905 1.00 93.72 235 ARG A C 1
ATOM 1469 O O . ARG A 1 177 ? 159.544 -24.995 32.944 1.00 92.04 235 ARG A O 1
ATOM 1477 N N . THR A 1 178 ? 161.446 -24.475 31.845 1.00 82.40 236 THR A N 1
ATOM 1478 C CA . THR A 1 178 ? 162.290 -24.542 33.038 1.00 90.48 236 THR A CA 1
ATOM 1479 C C . THR A 1 178 ? 161.938 -23.493 34.112 1.00 96.51 236 THR A C 1
ATOM 1480 O O . THR A 1 178 ? 162.009 -23.786 35.305 1.00 106.71 236 THR A O 1
ATOM 1484 N N . VAL A 1 179 ? 161.585 -22.280 33.689 1.00 105.69 237 VAL A N 1
ATOM 1485 C CA . VAL A 1 179 ? 161.123 -21.223 34.602 1.00 101.95 237 VAL A CA 1
ATOM 1486 C C . VAL A 1 179 ? 159.777 -21.622 35.210 1.00 104.47 237 VAL A C 1
ATOM 1487 O O . VAL A 1 179 ? 159.616 -21.643 36.435 1.00 94.33 237 VAL A O 1
ATOM 1491 N N . GLY A 1 180 ? 158.816 -21.948 34.350 1.00 106.89 238 GLY A N 1
ATOM 1492 C CA . GLY A 1 180 ? 157.485 -22.361 34.793 1.00 108.68 238 GLY A CA 1
ATOM 1493 C C . GLY A 1 180 ? 157.509 -23.408 35.887 1.00 113.50 238 GLY A C 1
ATOM 1494 O O . GLY A 1 180 ? 156.918 -23.212 36.957 1.00 111.08 238 GLY A O 1
ATOM 1495 N N . GLU A 1 181 ? 158.235 -24.496 35.622 1.00 117.20 239 GLU A N 1
ATOM 1496 C CA . GLU A 1 181 ? 158.230 -25.680 36.495 1.00 117.12 239 GLU A CA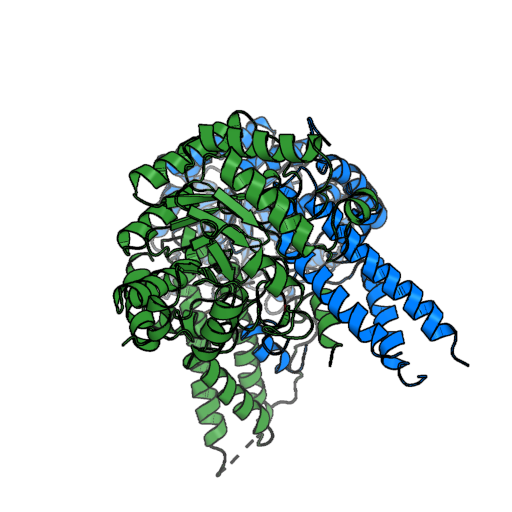 1
ATOM 1497 C C . GLU A 1 181 ? 159.002 -25.486 37.804 1.00 104.76 239 GLU A C 1
ATOM 1498 O O . GLU A 1 181 ? 158.508 -25.862 38.863 1.00 109.66 239 GLU A O 1
ATOM 1504 N N . LYS A 1 182 ? 160.167 -24.853 37.734 1.00 95.34 240 LYS A N 1
ATOM 1505 C CA . LYS A 1 182 ? 161.122 -24.830 38.843 1.00 97.44 240 LYS A CA 1
ATOM 1506 C C . LYS A 1 182 ? 161.252 -23.499 39.602 1.00 90.96 240 LYS A C 1
ATOM 1507 O O . LYS A 1 182 ? 161.951 -23.407 40.623 1.00 79.94 240 LYS A O 1
ATOM 1513 N N . LEU A 1 183 ? 160.595 -22.456 39.111 1.00 93.88 241 LEU A N 1
ATOM 1514 C CA . LEU A 1 183 ? 160.591 -21.180 39.815 1.00 90.04 241 LEU A CA 1
ATOM 1515 C C . LEU A 1 183 ? 159.502 -21.243 40.877 1.00 83.78 241 LEU A C 1
ATOM 1516 O O . LEU A 1 183 ? 158.359 -21.636 40.599 1.00 71.47 241 LEU A O 1
ATOM 1521 N N . LEU A 1 184 ? 159.857 -20.838 42.091 1.00 81.63 242 LEU A N 1
ATOM 1522 C CA . LEU A 1 184 ? 158.985 -21.060 43.233 1.00 90.60 242 LEU A CA 1
ATOM 1523 C C . LEU A 1 184 ? 157.629 -20.428 42.997 1.00 89.32 242 LEU A C 1
ATOM 1524 O O . LEU A 1 184 ? 157.565 -19.273 42.583 1.00 101.04 242 LEU A O 1
ATOM 1529 N N . PRO A 1 185 ? 156.539 -21.170 43.277 1.00 92.97 243 PRO A N 1
ATOM 1530 C CA . PRO A 1 185 ? 155.198 -20.656 42.952 1.00 101.78 243 PRO A CA 1
ATOM 1531 C C . PRO A 1 185 ? 154.845 -19.277 43.578 1.00 99.44 243 PRO A C 1
ATOM 1532 O O . PRO A 1 185 ? 153.918 -18.624 43.100 1.00 107.65 243 PRO A O 1
ATOM 1536 N N . GLY A 1 186 ? 155.578 -18.853 44.614 1.00 96.31 244 GLY A N 1
ATOM 1537 C CA . GLY A 1 186 ? 155.426 -17.529 45.214 1.00 95.95 244 GLY A CA 1
ATOM 1538 C C . GLY A 1 186 ? 155.913 -16.313 44.420 1.00 96.21 244 GLY A C 1
ATOM 1539 O O . GLY A 1 186 ? 155.329 -15.239 44.533 1.00 80.08 244 GLY A O 1
ATOM 1540 N N . ILE A 1 187 ? 156.985 -16.433 43.637 1.00 101.54 245 ILE A N 1
ATOM 1541 C CA . ILE A 1 187 ? 157.509 -15.241 42.931 1.00 98.88 245 ILE A CA 1
ATOM 1542 C C . ILE A 1 187 ? 156.752 -15.034 41.621 1.00 94.52 245 ILE A C 1
ATOM 1543 O O . ILE A 1 187 ? 156.021 -15.929 41.175 1.00 89.79 245 ILE A O 1
ATOM 1548 N N . GLU A 1 188 ? 156.927 -13.854 41.023 1.00 92.99 246 GLU A N 1
ATOM 1549 C CA . GLU A 1 188 ? 156.143 -13.427 39.845 1.00 88.53 246 GLU A CA 1
ATOM 1550 C C . GLU A 1 188 ? 156.995 -13.214 38.597 1.00 79.24 246 GLU A C 1
ATOM 1551 O O . GLU A 1 188 ? 158.165 -12.823 38.688 1.00 73.26 246 GLU A O 1
ATOM 1557 N N . VAL A 1 189 ? 156.372 -13.440 37.441 1.00 75.12 247 VAL A N 1
ATOM 1558 C CA . VAL A 1 189 ? 157.056 -13.386 36.155 1.00 76.76 247 VAL A CA 1
ATOM 1559 C C . VAL A 1 189 ? 156.563 -12.207 35.304 1.00 79.23 247 VAL A C 1
ATOM 1560 O O . VAL A 1 189 ? 155.357 -12.102 35.016 1.00 76.79 247 VAL A O 1
ATOM 1564 N N . LEU A 1 190 ? 157.513 -11.343 34.906 1.00 79.61 248 LEU A N 1
ATOM 1565 C CA . LEU A 1 190 ? 157.260 -10.143 34.074 1.00 75.16 248 LEU A CA 1
ATOM 1566 C C . LEU A 1 190 ? 157.205 -10.495 32.590 1.00 72.70 248 LEU A C 1
ATOM 1567 O O . LEU A 1 190 ? 157.860 -11.425 32.149 1.00 79.12 248 LEU A O 1
ATOM 1572 N N . TRP A 1 191 ? 156.419 -9.755 31.816 1.00 78.61 249 TRP A N 1
ATOM 1573 C CA . TRP A 1 191 ? 156.149 -10.112 30.408 1.00 73.91 249 TRP A CA 1
ATOM 1574 C C . TRP A 1 191 ? 155.602 -8.924 29.592 1.00 69.05 249 TRP A C 1
ATOM 1575 O O . TRP A 1 191 ? 154.536 -8.400 29.929 1.00 63.86 249 TRP A O 1
ATOM 1586 N N . THR A 1 192 ? 156.314 -8.515 28.530 1.00 64.06 250 THR A N 1
ATOM 1587 C CA . THR A 1 192 ? 155.923 -7.321 27.714 1.00 59.42 250 THR A CA 1
ATOM 1588 C C . THR A 1 192 ? 154.932 -7.525 26.560 1.00 59.76 250 THR A C 1
ATOM 1589 O O . THR A 1 192 ? 154.472 -6.530 25.967 1.00 62.51 250 THR A O 1
ATOM 1593 N N . GLY A 1 193 ? 154.639 -8.793 26.245 1.00 68.02 251 GLY A N 1
ATOM 1594 C CA . GLY A 1 193 ? 153.533 -9.196 25.361 1.00 67.70 251 GLY A CA 1
ATOM 1595 C C . GLY A 1 193 ? 154.000 -9.969 24.128 1.00 69.82 251 GLY A C 1
ATOM 1596 O O . GLY A 1 193 ? 154.934 -10.776 24.215 1.00 66.79 251 GLY A O 1
ATOM 1597 N N . PRO A 1 194 ? 153.325 -9.760 22.973 1.00 66.19 252 PRO A N 1
ATOM 1598 C CA . PRO A 1 194 ? 153.764 -10.331 21.724 1.00 62.37 252 PRO A CA 1
ATOM 1599 C C . PRO A 1 194 ? 155.147 -9.918 21.361 1.00 64.91 252 PRO A C 1
ATOM 1600 O O . PRO A 1 194 ? 155.947 -10.768 21.023 1.00 77.46 252 PRO A O 1
ATOM 1604 N N . LYS A 1 195 ? 155.408 -8.616 21.451 1.00 71.46 253 LYS A N 1
ATOM 1605 C CA . LYS A 1 195 ? 156.675 -8.002 21.064 1.00 69.33 253 LYS A CA 1
ATOM 1606 C C . LYS A 1 195 ? 157.126 -7.173 22.240 1.00 63.04 253 LYS A C 1
ATOM 1607 O O . LYS A 1 195 ? 156.405 -7.083 23.231 1.00 57.02 253 LYS A O 1
ATOM 1613 N N . VAL A 1 196 ? 158.308 -6.573 22.114 1.00 58.16 254 VAL A N 1
ATOM 1614 C CA . VAL A 1 196 ? 158.886 -5.746 23.168 1.00 61.77 254 VAL A CA 1
ATOM 1615 C C . VAL A 1 196 ? 157.994 -4.523 23.454 1.00 65.71 254 VAL A C 1
ATOM 1616 O O . VAL A 1 196 ? 157.717 -4.187 24.613 1.00 65.18 254 VAL A O 1
ATOM 1620 N N . VAL A 1 197 ? 157.581 -3.862 22.373 1.00 61.77 255 VAL A N 1
ATOM 1621 C CA . VAL A 1 197 ? 156.599 -2.806 22.407 1.00 59.25 255 VAL A CA 1
ATOM 1622 C C . VAL A 1 197 ? 155.370 -3.349 21.705 1.00 62.41 255 VAL A C 1
ATOM 1623 O O . VAL A 1 197 ? 155.208 -3.191 20.508 1.00 65.85 255 VAL A O 1
ATOM 1627 N N . SER A 1 198 ? 154.515 -4.024 22.458 1.00 69.92 256 SER A N 1
ATOM 1628 C CA . SER A 1 198 ? 153.338 -4.687 21.890 1.00 66.03 256 SER A CA 1
ATOM 1629 C C . SER A 1 198 ? 152.279 -3.665 21.445 1.00 65.60 256 SER A C 1
ATOM 1630 O O . SER A 1 198 ? 151.790 -2.890 22.273 1.00 56.59 256 SER A O 1
ATOM 1633 N N . LYS A 1 199 ? 151.946 -3.642 20.147 1.00 69.41 257 LYS A N 1
ATOM 1634 C CA . LYS A 1 199 ? 150.819 -2.816 19.646 1.00 66.88 257 LYS A CA 1
ATOM 1635 C C . LYS A 1 199 ? 149.532 -3.268 20.305 1.00 68.99 257 LYS A C 1
ATOM 1636 O O . LYS A 1 199 ? 148.694 -2.437 20.642 1.00 66.46 257 LYS A O 1
ATOM 1642 N N . GLU A 1 200 ? 149.402 -4.591 20.467 1.00 76.09 258 GLU A N 1
ATOM 1643 C CA . GLU A 1 200 ? 148.253 -5.236 21.099 1.00 73.16 258 GLU A CA 1
ATOM 1644 C C . GLU A 1 200 ? 148.744 -6.294 22.047 1.00 72.64 258 GLU A C 1
ATOM 1645 O O . GLU A 1 200 ? 149.721 -6.942 21.747 1.00 76.66 258 GLU A O 1
ATOM 1651 N N . ILE A 1 201 ? 148.079 -6.468 23.186 1.00 76.53 259 ILE A N 1
ATOM 1652 C CA . ILE A 1 201 ? 148.326 -7.629 24.050 1.00 73.07 259 ILE A CA 1
ATOM 1653 C C . ILE A 1 201 ? 147.031 -8.451 24.082 1.00 72.02 259 ILE A C 1
ATOM 1654 O O . ILE A 1 201 ? 146.199 -8.271 24.962 1.00 67.86 259 ILE A O 1
ATOM 1659 N N . PRO A 1 202 ? 146.848 -9.349 23.096 1.00 74.15 260 PRO A N 1
ATOM 1660 C CA . PRO A 1 202 ? 145.583 -10.090 23.030 1.00 73.58 260 PRO A CA 1
ATOM 1661 C C . PRO A 1 202 ? 145.494 -11.229 24.078 1.00 72.43 260 PRO A C 1
ATOM 1662 O O . PRO A 1 202 ? 146.525 -11.773 24.497 1.00 65.68 260 PRO A O 1
ATOM 1666 N N . VAL A 1 203 ? 144.261 -11.581 24.451 1.00 75.83 261 VAL A N 1
ATOM 1667 C CA . VAL A 1 203 ? 143.943 -12.532 25.553 1.00 74.21 261 VAL A CA 1
ATOM 1668 C C . VAL A 1 203 ? 144.513 -13.923 25.332 1.00 76.94 261 VAL A C 1
ATOM 1669 O O . VAL A 1 203 ? 145.179 -14.459 26.221 1.00 81.27 261 VAL A O 1
ATOM 1673 N N . GLU A 1 204 ? 144.221 -14.502 24.162 1.00 83.50 262 GLU A N 1
ATOM 1674 C CA . GLU A 1 204 ? 144.831 -15.757 23.703 1.00 90.21 262 GLU A CA 1
ATOM 1675 C C . GLU A 1 204 ? 146.298 -15.822 24.082 1.00 88.91 262 GLU A C 1
ATOM 1676 O O . GLU A 1 204 ? 146.738 -16.817 24.644 1.00 106.33 262 GLU A O 1
ATOM 1682 N N . SER A 1 205 ? 147.050 -14.775 23.734 1.00 85.20 263 SER A N 1
ATOM 1683 C CA . SER A 1 205 ? 148.505 -14.795 23.877 1.00 79.25 263 SER A CA 1
ATOM 1684 C C . SER A 1 205 ? 148.896 -14.879 25.340 1.00 76.15 263 SER A C 1
ATOM 1685 O O . SER A 1 205 ? 149.895 -15.515 25.657 1.00 71.03 263 SER A O 1
ATOM 1688 N N . ILE A 1 206 ? 148.119 -14.248 26.224 1.00 80.50 264 ILE A N 1
ATOM 1689 C CA . ILE A 1 206 ? 148.419 -14.267 27.674 1.00 85.31 264 ILE A CA 1
ATOM 1690 C C . ILE A 1 206 ? 148.115 -15.629 28.306 1.00 89.40 264 ILE A C 1
ATOM 1691 O O . ILE A 1 206 ? 148.716 -15.988 29.336 1.00 81.42 264 ILE A O 1
ATOM 1696 N N . GLU A 1 207 ? 147.179 -16.363 27.694 1.00 87.86 265 GLU A N 1
ATOM 1697 C CA . GLU A 1 207 ? 146.924 -17.755 28.036 1.00 84.97 265 GLU A CA 1
ATOM 1698 C C . GLU A 1 207 ? 148.037 -18.651 27.482 1.00 79.97 265 GLU A C 1
ATOM 1699 O O . GLU A 1 207 ? 148.575 -19.475 28.206 1.00 85.79 265 GLU A O 1
ATOM 1705 N N . GLU A 1 208 ? 148.421 -18.451 26.226 1.00 76.53 266 GLU A N 1
ATOM 1706 C CA . GLU A 1 208 ? 149.549 -19.161 25.630 1.00 78.73 266 GLU A CA 1
ATOM 1707 C C . GLU A 1 208 ? 150.817 -19.046 26.468 1.00 80.49 266 GLU A C 1
ATOM 1708 O O . GLU A 1 208 ? 151.588 -19.985 26.503 1.00 108.95 266 GLU A O 1
ATOM 1714 N N . VAL A 1 209 ? 151.045 -17.919 27.134 1.00 82.49 267 VAL A N 1
ATOM 1715 C CA . VAL A 1 209 ? 152.232 -17.764 27.976 1.00 79.07 267 VAL A CA 1
ATOM 1716 C C . VAL A 1 209 ? 151.990 -18.199 29.419 1.00 81.10 267 VAL A C 1
ATOM 1717 O O . VAL A 1 209 ? 152.916 -18.710 30.058 1.00 77.60 267 VAL A O 1
ATOM 1721 N N . SER A 1 210 ? 150.770 -17.992 29.930 1.00 85.98 268 SER A N 1
ATOM 1722 C CA . SER A 1 210 ? 150.419 -18.376 31.319 1.00 88.65 268 SER A CA 1
ATOM 1723 C C . SER A 1 210 ? 150.578 -19.896 31.565 1.00 95.42 268 SER A C 1
ATOM 1724 O O . SER A 1 210 ? 151.019 -20.301 32.654 1.00 89.64 268 SER A O 1
ATOM 1727 N N . LYS A 1 211 ? 150.214 -20.718 30.567 1.00 96.64 269 LYS A N 1
ATOM 1728 C CA . LYS A 1 211 ? 150.458 -22.172 30.618 1.00 98.89 269 LYS A CA 1
ATOM 1729 C C . LYS A 1 211 ? 151.947 -22.466 30.790 1.00 99.02 269 LYS A C 1
ATOM 1730 O O . LYS A 1 211 ? 152.362 -22.948 31.848 1.00 106.65 269 LYS A O 1
ATOM 1736 N N . ILE A 1 212 ? 152.748 -22.161 29.773 1.00 87.98 270 ILE A N 1
ATOM 1737 C CA . ILE A 1 212 ? 154.166 -22.505 29.812 1.00 88.45 270 ILE A CA 1
ATOM 1738 C C . ILE A 1 212 ? 154.906 -22.025 31.068 1.00 81.46 270 ILE A C 1
ATOM 1739 O O . ILE A 1 212 ? 155.899 -22.636 31.421 1.00 80.67 270 ILE A O 1
ATOM 1744 N N . ILE A 1 213 ? 154.441 -20.965 31.741 1.00 83.00 271 ILE A N 1
ATOM 1745 C CA . ILE A 1 213 ? 155.106 -20.480 32.981 1.00 85.00 271 ILE A CA 1
ATOM 1746 C C . ILE A 1 213 ? 154.358 -20.797 34.285 1.00 90.32 271 ILE A C 1
ATOM 1747 O O . ILE A 1 213 ? 154.732 -20.299 35.366 1.00 82.25 271 ILE A O 1
ATOM 1752 N N . LYS A 1 214 ? 153.294 -21.601 34.164 1.00 100.97 272 LYS A N 1
ATOM 1753 C CA . LYS A 1 214 ? 152.471 -22.082 35.289 1.00 105.88 272 LYS A CA 1
ATOM 1754 C C . LYS A 1 214 ? 151.784 -20.987 36.133 1.00 99.36 272 LYS A C 1
ATOM 1755 O O . LYS A 1 214 ? 151.372 -21.246 37.269 1.00 99.40 272 LYS A O 1
ATOM 1761 N N . ARG A 1 215 ? 151.640 -19.780 35.585 1.00 98.82 273 ARG A N 1
ATOM 1762 C CA . ARG A 1 215 ? 151.110 -18.627 36.351 1.00 93.12 273 ARG A CA 1
ATOM 1763 C C . ARG A 1 215 ? 150.699 -17.421 35.483 1.00 92.21 273 ARG A C 1
ATOM 1764 O O . ARG A 1 215 ? 151.132 -17.259 34.327 1.00 86.37 273 ARG A O 1
ATOM 1772 N N . ALA A 1 216 ? 149.841 -16.584 36.061 1.00 93.27 274 ALA A N 1
ATOM 1773 C CA . ALA A 1 216 ? 149.432 -15.341 35.426 1.00 81.00 274 ALA A CA 1
ATOM 1774 C C . ALA A 1 216 ? 150.598 -14.344 35.565 1.00 78.08 274 ALA A C 1
ATOM 1775 O O . ALA A 1 216 ? 151.188 -14.215 36.663 1.00 68.56 274 ALA A O 1
ATOM 1777 N N . PRO A 1 217 ? 150.957 -13.670 34.440 1.00 77.45 275 PRO A N 1
ATOM 1778 C CA . PRO A 1 217 ? 152.102 -12.767 34.416 1.00 73.70 275 PRO A CA 1
ATOM 1779 C C . PRO A 1 217 ? 151.777 -11.348 34.875 1.00 70.55 275 PRO A C 1
ATOM 1780 O O . PRO A 1 217 ? 150.592 -11.016 35.069 1.00 67.09 275 PRO A O 1
ATOM 1784 N N . VAL A 1 218 ? 152.845 -10.563 35.082 1.00 67.15 276 VAL A N 1
ATOM 1785 C CA . VAL A 1 218 ? 152.771 -9.119 35.338 1.00 67.38 276 VAL A CA 1
ATOM 1786 C C . VAL A 1 218 ? 153.343 -8.432 34.131 1.00 71.15 276 VAL A C 1
ATOM 1787 O O . VAL A 1 218 ? 154.504 -8.667 33.796 1.00 67.82 276 VAL A O 1
ATOM 1791 N N . ILE A 1 219 ? 152.531 -7.576 33.498 1.00 75.26 277 ILE A N 1
ATOM 1792 C CA . ILE A 1 219 ? 152.919 -6.924 32.247 1.00 68.51 277 ILE A CA 1
ATOM 1793 C C . ILE A 1 219 ? 153.837 -5.756 32.555 1.00 63.85 277 ILE A C 1
ATOM 1794 O O . ILE A 1 219 ? 153.501 -4.853 33.308 1.00 66.23 277 ILE A O 1
ATOM 1799 N N . TRP A 1 220 ? 155.033 -5.841 31.999 1.00 60.50 278 TRP A N 1
ATOM 1800 C CA . TRP A 1 220 ? 155.914 -4.718 31.858 1.00 58.52 278 TRP A CA 1
ATOM 1801 C C . TRP A 1 220 ? 155.449 -4.214 30.505 1.00 56.64 278 TRP A C 1
ATOM 1802 O O . TRP A 1 220 ? 155.665 -4.865 29.504 1.00 57.35 278 TRP A O 1
ATOM 1813 N N . ASP A 1 221 ? 154.747 -3.091 30.479 1.00 57.29 279 ASP A N 1
ATOM 1814 C CA . ASP A 1 221 ? 154.232 -2.508 29.226 1.00 54.34 279 ASP A CA 1
ATOM 1815 C C . ASP A 1 221 ? 155.178 -1.391 28.693 1.00 51.67 279 ASP A C 1
ATOM 1816 O O . ASP A 1 221 ? 155.469 -0.442 29.395 1.00 54.06 279 ASP A O 1
ATOM 1821 N N . ASN A 1 222 ? 155.697 -1.539 27.480 1.00 50.85 280 ASN A N 1
ATOM 1822 C CA . ASN A 1 222 ? 156.499 -0.491 26.824 1.00 51.22 280 ASN A CA 1
ATOM 1823 C C . ASN A 1 222 ? 155.708 0.372 25.777 1.00 51.65 280 ASN A C 1
ATOM 1824 O O . ASN A 1 222 ? 156.297 1.094 24.941 1.00 56.62 280 ASN A O 1
ATOM 1829 N N . ILE A 1 223 ? 154.388 0.324 25.834 1.00 50.42 281 ILE A N 1
ATOM 1830 C CA . ILE A 1 223 ? 153.576 1.147 24.958 1.00 54.80 281 ILE A CA 1
ATOM 1831 C C . ILE A 1 223 ? 154.075 2.601 24.952 1.00 53.54 281 ILE A C 1
ATOM 1832 O O . ILE A 1 223 ? 154.408 3.081 23.896 1.00 57.46 281 ILE A O 1
ATOM 1837 N N . HIS A 1 224 ? 154.240 3.263 26.104 1.00 52.03 282 HIS A N 1
ATOM 1838 C CA . HIS A 1 224 ? 154.686 4.678 26.094 1.00 49.78 282 HIS A CA 1
ATOM 1839 C C . HIS A 1 224 ? 156.209 4.909 26.200 1.00 48.58 282 HIS A C 1
ATOM 1840 O O . HIS A 1 224 ? 156.664 6.036 26.355 1.00 39.48 282 HIS A O 1
ATOM 1847 N N . ALA A 1 225 ? 156.990 3.846 26.054 1.00 53.13 283 ALA A N 1
ATOM 1848 C CA . ALA A 1 225 ? 158.437 3.922 26.154 1.00 54.80 283 ALA A CA 1
ATOM 1849 C C . ALA A 1 225 ? 159.015 4.686 24.980 1.00 55.64 283 ALA A C 1
ATOM 1850 O O . ALA A 1 225 ? 158.576 4.521 23.845 1.00 60.98 283 ALA A O 1
ATOM 1852 N N . ASN A 1 226 ? 160.039 5.465 25.295 1.00 58.84 284 ASN A N 1
ATOM 1853 C CA . ASN A 1 226 ? 160.603 6.533 24.464 1.00 55.32 284 ASN A CA 1
ATOM 1854 C C . ASN A 1 226 ? 162.092 6.303 24.214 1.00 52.58 284 ASN A C 1
ATOM 1855 O O . ASN A 1 226 ? 162.582 6.689 23.195 1.00 58.56 284 ASN A O 1
ATOM 1860 N N . ASP A 1 227 ? 162.811 5.653 25.120 1.00 53.48 285 ASP A N 1
ATOM 1861 C CA . ASP A 1 227 ? 164.278 5.538 25.046 1.00 54.66 285 ASP A CA 1
ATOM 1862 C C . ASP A 1 227 ? 164.938 5.111 23.718 1.00 55.39 285 ASP A C 1
ATOM 1863 O O . ASP A 1 227 ? 166.129 5.373 23.504 1.00 57.84 285 ASP A O 1
ATOM 1868 N N . TYR A 1 228 ? 164.169 4.436 22.866 1.00 57.43 286 TYR A N 1
ATOM 1869 C CA . TYR A 1 228 ? 164.669 3.865 21.603 1.00 57.22 286 TYR A CA 1
ATOM 1870 C C . TYR A 1 228 ? 164.729 4.778 20.386 1.00 59.62 286 TYR A C 1
ATOM 1871 O O . TYR A 1 228 ? 165.215 4.356 19.343 1.00 63.60 286 TYR A O 1
ATOM 1880 N N . ASP A 1 229 ? 164.232 6.008 20.504 1.00 61.17 287 ASP A N 1
ATOM 1881 C CA . ASP A 1 229 ? 164.192 6.950 19.383 1.00 60.68 287 ASP A CA 1
ATOM 1882 C C . ASP A 1 229 ? 164.183 8.419 19.859 1.00 64.32 287 ASP A C 1
ATOM 1883 O O . ASP A 1 229 ? 163.256 8.929 20.546 1.00 74.85 287 ASP A O 1
ATOM 1888 N N . GLN A 1 230 ? 165.257 9.093 19.488 1.00 63.75 288 GLN A N 1
ATOM 1889 C CA . GLN A 1 230 ? 165.578 10.411 19.996 1.00 63.82 288 GLN A CA 1
ATOM 1890 C C . GLN A 1 230 ? 164.515 11.454 19.601 1.00 67.99 288 GLN A C 1
ATOM 1891 O O . GLN A 1 230 ? 164.366 12.478 20.274 1.00 70.81 288 GLN A O 1
ATOM 1897 N N . LYS A 1 231 ? 163.768 11.198 18.527 1.00 69.83 289 LYS A N 1
ATOM 1898 C CA . LYS A 1 231 ? 162.764 12.155 18.067 1.00 71.61 289 LYS A CA 1
ATOM 1899 C C . LYS A 1 231 ? 161.339 11.801 18.446 1.00 66.80 289 LYS A C 1
ATOM 1900 O O . LYS A 1 231 ? 160.457 12.576 18.159 1.00 69.08 289 LYS A O 1
ATOM 1906 N N . ARG A 1 232 ? 161.120 10.670 19.118 1.00 67.39 290 ARG A N 1
ATOM 1907 C CA . ARG A 1 232 ? 159.774 10.203 19.468 1.00 61.99 290 ARG A CA 1
ATOM 1908 C C . ARG A 1 232 ? 159.424 10.430 20.931 1.00 57.36 290 ARG A C 1
ATOM 1909 O O . ARG A 1 232 ? 160.247 10.190 21.797 1.00 66.86 290 ARG A O 1
ATOM 1917 N N . LEU A 1 233 ? 158.193 10.886 21.156 1.00 55.80 291 LEU A N 1
ATOM 1918 C CA . LEU A 1 233 ? 157.542 11.101 22.459 1.00 52.60 291 LEU A CA 1
ATOM 1919 C C . LEU A 1 233 ? 156.150 10.462 22.352 1.00 52.83 291 LEU A C 1
ATOM 1920 O O . LEU A 1 233 ? 155.566 10.470 21.274 1.00 58.39 291 LEU A O 1
ATOM 1925 N N . PHE A 1 234 ? 155.593 9.902 23.423 1.00 53.96 292 PHE A N 1
ATOM 1926 C CA . PHE A 1 234 ? 154.274 9.243 23.300 1.00 55.34 292 PHE A CA 1
ATOM 1927 C C . PHE A 1 234 ? 153.313 9.765 24.328 1.00 55.04 292 PHE A C 1
ATOM 1928 O O . PHE A 1 234 ? 153.438 9.414 25.496 1.00 60.60 292 PHE A O 1
ATOM 1936 N N . LEU A 1 235 ? 152.372 10.611 23.891 1.00 53.91 293 LEU A N 1
ATOM 1937 C CA . LEU A 1 235 ? 151.359 11.228 24.773 1.00 56.01 293 LEU A CA 1
ATOM 1938 C C . LEU A 1 235 ? 149.902 10.773 24.510 1.00 55.99 293 LEU A C 1
ATOM 1939 O O . LEU A 1 235 ? 148.958 11.412 24.998 1.00 51.60 293 LEU A O 1
ATOM 1944 N N . GLY A 1 236 ? 149.715 9.694 23.746 1.00 56.83 294 GLY A N 1
ATOM 1945 C CA . GLY A 1 236 ? 148.376 9.154 23.469 1.00 59.90 294 GLY A CA 1
ATOM 1946 C C . GLY A 1 236 ? 147.902 8.205 24.553 1.00 63.80 294 GLY A C 1
ATOM 1947 O O . GLY A 1 236 ? 148.683 7.792 25.398 1.00 64.40 294 GLY A O 1
ATOM 1948 N N . PRO A 1 237 ? 146.620 7.819 24.518 1.00 67.46 295 PRO A N 1
ATOM 1949 C CA . PRO A 1 237 ? 146.009 7.037 25.583 1.00 64.37 295 PRO A CA 1
ATOM 1950 C C . PRO A 1 237 ? 146.547 5.615 25.654 1.00 59.67 295 PRO A C 1
ATOM 1951 O O . PRO A 1 237 ? 147.032 5.108 24.648 1.00 52.64 295 PRO A O 1
ATOM 1955 N N . TYR A 1 238 ? 146.471 5.003 26.842 1.00 57.59 296 TYR A N 1
ATOM 1956 C CA . TYR A 1 238 ? 146.799 3.590 27.013 1.00 57.23 296 TYR A CA 1
ATOM 1957 C C . TYR A 1 238 ? 145.879 2.867 26.063 1.00 58.77 296 TYR A C 1
ATOM 1958 O O . TYR A 1 238 ? 144.678 3.106 26.080 1.00 63.33 296 TYR A O 1
ATOM 1967 N N . LYS A 1 239 ? 146.431 2.018 25.205 1.00 66.31 297 LYS A N 1
ATOM 1968 C CA . LYS A 1 239 ? 145.627 1.357 24.150 1.00 66.95 297 LYS A CA 1
ATOM 1969 C C . LYS A 1 239 ? 146.164 0.004 23.615 1.00 63.53 297 LYS A C 1
ATOM 1970 O O . LYS A 1 239 ? 147.379 -0.243 23.558 1.00 60.05 297 LYS A O 1
ATOM 1976 N N . GLY A 1 240 ? 145.225 -0.858 23.233 1.00 64.54 298 GLY A N 1
ATOM 1977 C CA . GLY A 1 240 ? 145.528 -2.181 22.643 1.00 70.71 298 GLY A CA 1
ATOM 1978 C C . GLY A 1 240 ? 145.536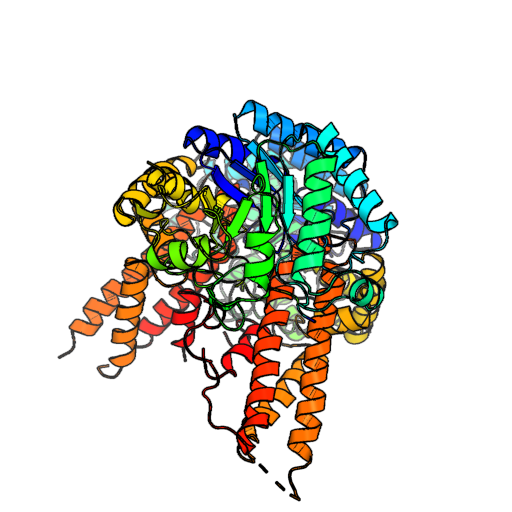 -3.358 23.609 1.00 70.69 298 GLY A C 1
ATOM 1979 O O . GLY A 1 240 ? 145.919 -4.471 23.237 1.00 70.71 298 GLY A O 1
ATOM 1980 N N . ARG A 1 241 ? 145.122 -3.098 24.849 1.00 69.86 299 ARG A N 1
ATOM 1981 C CA . ARG A 1 241 ? 145.063 -4.092 25.891 1.00 67.02 299 ARG A CA 1
ATOM 1982 C C . ARG A 1 241 ? 143.652 -4.136 26.379 1.00 65.46 299 ARG A C 1
ATOM 1983 O O . ARG A 1 241 ? 143.181 -3.168 26.983 1.00 64.41 299 ARG A O 1
ATOM 1991 N N . SER A 1 242 ? 142.993 -5.269 26.126 1.00 72.21 300 SER A N 1
ATOM 1992 C CA . SER A 1 242 ? 141.583 -5.454 26.459 1.00 73.05 300 SER A CA 1
ATOM 1993 C C . SER A 1 242 ? 141.435 -5.403 27.945 1.00 72.46 300 SER A C 1
ATOM 1994 O O . SER A 1 242 ? 142.295 -5.888 28.679 1.00 80.05 300 SER A O 1
ATOM 1997 N N . THR A 1 243 ? 140.345 -4.812 28.394 1.00 70.53 301 THR A N 1
ATOM 1998 C CA . THR A 1 243 ? 140.051 -4.809 29.819 1.00 73.47 301 THR A CA 1
ATOM 1999 C C . THR A 1 243 ? 139.816 -6.233 30.368 1.00 71.45 301 THR A C 1
ATOM 2000 O O . THR A 1 243 ? 139.972 -6.467 31.560 1.00 73.78 301 THR A O 1
ATOM 2004 N N . GLU A 1 244 ? 139.451 -7.167 29.486 1.00 77.03 302 GLU A N 1
ATOM 2005 C CA . GLU A 1 244 ? 139.401 -8.618 29.781 1.00 80.25 302 GLU A CA 1
ATOM 2006 C C . GLU A 1 244 ? 140.715 -9.226 30.289 1.00 77.76 302 GLU A C 1
ATOM 2007 O O . GLU A 1 244 ? 140.701 -10.271 30.954 1.00 78.02 302 GLU A O 1
ATOM 2013 N N . LEU A 1 245 ? 141.844 -8.600 29.958 1.00 73.96 303 LEU A N 1
ATOM 2014 C CA . LEU A 1 245 ? 143.143 -9.052 30.449 1.00 74.24 303 LEU A CA 1
ATOM 2015 C C . LEU A 1 245 ? 143.314 -9.009 31.967 1.00 77.28 303 LEU A C 1
ATOM 2016 O O . LEU A 1 245 ? 144.214 -9.669 32.482 1.00 83.22 303 LEU A O 1
ATOM 2021 N N . ILE A 1 246 ? 142.485 -8.244 32.682 1.00 76.59 304 ILE A N 1
ATOM 2022 C CA . ILE A 1 246 ? 142.711 -8.002 34.113 1.00 77.67 304 ILE A CA 1
ATOM 2023 C C . ILE A 1 246 ? 142.511 -9.253 34.964 1.00 77.59 304 ILE A C 1
ATOM 2024 O O . ILE A 1 246 ? 143.363 -9.552 35.789 1.00 80.91 304 ILE A O 1
ATOM 2029 N N . PRO A 1 247 ? 141.392 -9.985 34.771 1.00 88.79 305 PRO A N 1
ATOM 2030 C CA . PRO A 1 247 ? 141.239 -11.351 35.312 1.00 86.79 305 PRO A CA 1
ATOM 2031 C C . PRO A 1 247 ? 142.352 -12.375 35.023 1.00 78.40 305 PRO A C 1
ATOM 2032 O O . PRO A 1 247 ? 142.517 -13.300 35.795 1.00 74.56 305 PRO A O 1
ATOM 2036 N N . ARG A 1 248 ? 143.097 -12.206 33.940 1.00 76.93 306 ARG A N 1
ATOM 2037 C CA . ARG A 1 248 ? 144.172 -13.128 33.576 1.00 79.86 306 ARG A CA 1
ATOM 2038 C C . ARG A 1 248 ? 145.600 -12.626 33.868 1.00 71.50 306 ARG A C 1
ATOM 2039 O O . ARG A 1 248 ? 146.552 -13.201 33.341 1.00 69.72 306 ARG A O 1
ATOM 2047 N N . LEU A 1 249 ? 145.756 -11.594 34.701 1.00 68.73 307 LEU A N 1
ATOM 2048 C CA . LEU A 1 249 ? 147.068 -10.923 34.916 1.00 70.23 307 LEU A CA 1
ATOM 2049 C C . LEU A 1 249 ? 147.238 -10.576 36.375 1.00 67.10 307 LEU A C 1
ATOM 2050 O O . LEU A 1 249 ? 146.264 -10.237 37.039 1.00 77.57 307 LEU A O 1
ATOM 2055 N N . LYS A 1 250 ? 148.461 -10.626 36.878 1.00 65.35 308 LYS A N 1
ATOM 2056 C CA . LYS A 1 250 ? 148.741 -10.186 38.265 1.00 71.14 308 LYS A CA 1
ATOM 2057 C C . LYS A 1 250 ? 149.037 -8.654 38.326 1.00 72.57 308 LYS A C 1
ATOM 2058 O O . LYS A 1 250 ? 148.916 -8.005 39.383 1.00 68.53 308 LYS A O 1
ATOM 2064 N N . GLY A 1 251 ? 149.417 -8.073 37.191 1.00 73.68 309 GLY A N 1
ATOM 2065 C CA . GLY A 1 251 ? 149.579 -6.640 37.122 1.00 70.31 309 GLY A CA 1
ATOM 2066 C C . GLY A 1 251 ? 149.828 -6.028 35.762 1.00 66.10 309 GLY A C 1
ATOM 2067 O O . GLY A 1 251 ? 149.896 -6.724 34.752 1.00 68.97 309 GLY A O 1
ATOM 2068 N N . VAL A 1 252 ? 149.913 -4.701 35.762 1.00 60.77 310 VAL A N 1
ATOM 2069 C CA . VAL A 1 252 ? 150.442 -3.940 34.656 1.00 63.29 310 VAL A CA 1
ATOM 2070 C C . VAL A 1 252 ? 151.294 -2.829 35.236 1.00 66.20 310 VAL A C 1
ATOM 2071 O O . VAL A 1 252 ? 150.782 -2.008 35.997 1.00 74.22 310 VAL A O 1
ATOM 2075 N N . LEU A 1 253 ? 152.575 -2.817 34.860 1.00 64.50 311 LEU A N 1
ATOM 2076 C CA . LEU A 1 253 ? 153.524 -1.789 35.229 1.00 65.43 311 LEU A CA 1
ATOM 2077 C C . LEU A 1 253 ? 154.012 -1.120 33.943 1.00 70.05 311 LEU A C 1
ATOM 2078 O O . LEU A 1 253 ? 154.708 -1.760 33.167 1.00 75.19 311 LEU A O 1
ATOM 2083 N N . THR A 1 254 ? 153.646 0.148 33.705 1.00 69.15 312 THR A N 1
ATOM 2084 C CA . THR A 1 254 ? 153.976 0.829 32.442 1.00 63.73 312 THR A CA 1
ATOM 2085 C C . THR A 1 254 ? 155.336 1.477 32.546 1.00 64.93 312 THR A C 1
ATOM 2086 O O . THR A 1 254 ? 155.585 2.216 33.477 1.00 70.20 312 THR A O 1
ATOM 2090 N N . ASN A 1 255 ? 156.212 1.149 31.593 1.00 69.64 313 ASN A N 1
ATOM 2091 C CA . ASN A 1 255 ? 157.550 1.737 31.408 1.00 63.12 313 ASN A CA 1
ATOM 2092 C C . ASN A 1 255 ? 157.355 2.901 30.439 1.00 66.73 313 ASN A C 1
ATOM 2093 O O . ASN A 1 255 ? 157.143 2.679 29.245 1.00 70.93 313 ASN A O 1
ATOM 2098 N N . PRO A 1 256 ? 157.369 4.151 30.930 1.00 70.28 314 PRO A N 1
ATOM 2099 C CA . PRO A 1 256 ? 156.890 5.242 30.092 1.00 67.94 314 PRO A CA 1
ATOM 2100 C C . PRO A 1 256 ? 158.020 6.143 29.533 1.00 65.14 314 PRO A C 1
ATOM 2101 O O . PRO A 1 256 ? 159.204 5.738 29.472 1.00 66.31 314 PRO A O 1
ATOM 2105 N N . ASN A 1 257 ? 157.641 7.315 29.034 1.00 57.67 315 ASN A N 1
ATOM 2106 C CA . ASN A 1 257 ? 158.612 8.227 28.416 1.00 54.24 315 ASN A CA 1
ATOM 2107 C C . ASN A 1 257 ? 159.702 8.620 29.402 1.00 49.14 315 ASN A C 1
ATOM 2108 O O . ASN A 1 257 ? 159.429 8.768 30.555 1.00 41.73 315 ASN A O 1
ATOM 2113 N N . CYS A 1 258 ? 160.926 8.794 28.927 1.00 54.58 316 CYS A N 1
ATOM 2114 C CA . CYS A 1 258 ? 162.039 9.252 29.756 1.00 59.09 316 CYS A CA 1
ATOM 2115 C C . CYS A 1 258 ? 161.798 10.611 30.376 1.00 57.62 316 CYS A C 1
ATOM 2116 O O . CYS A 1 258 ? 162.167 10.845 31.522 1.00 65.67 316 CYS A O 1
ATOM 2119 N N . GLU A 1 259 ? 161.163 11.497 29.638 1.00 52.31 317 GLU A N 1
ATOM 2120 C CA . GLU A 1 259 ? 160.914 12.828 30.126 1.00 55.11 317 GLU A CA 1
ATOM 2121 C C . GLU A 1 259 ? 159.788 12.727 31.150 1.00 56.32 317 GLU A C 1
ATOM 2122 O O . GLU A 1 259 ? 158.663 12.375 30.818 1.00 56.59 317 GLU A O 1
ATOM 2128 N N . PHE A 1 260 ? 160.088 13.023 32.402 1.00 59.54 318 PHE A N 1
ATOM 2129 C CA . PHE A 1 260 ? 159.108 12.823 33.481 1.00 61.90 318 PHE A CA 1
ATOM 2130 C C . PHE A 1 260 ? 157.771 13.490 33.202 1.00 59.95 318 PHE A C 1
ATOM 2131 O O . PHE A 1 260 ? 156.741 12.823 33.118 1.00 59.44 318 PHE A O 1
ATOM 2139 N N . GLU A 1 261 ? 157.796 14.809 33.046 1.00 66.70 319 GLU A N 1
ATOM 2140 C CA . GLU A 1 261 ? 156.554 15.590 32.909 1.00 67.96 319 GLU A CA 1
ATOM 2141 C C . GLU A 1 261 ? 155.703 15.187 31.698 1.00 63.89 319 GLU A C 1
ATOM 2142 O O . GLU A 1 261 ? 154.496 15.472 31.683 1.00 56.35 319 GLU A O 1
ATOM 2148 N N . ALA A 1 262 ? 156.320 14.502 30.723 1.00 57.56 320 ALA A N 1
ATOM 2149 C CA . ALA A 1 262 ? 155.611 14.004 29.541 1.00 60.03 320 ALA A CA 1
ATOM 2150 C C . ALA A 1 262 ? 154.700 12.762 29.740 1.00 65.89 320 ALA A C 1
ATOM 2151 O O . ALA A 1 262 ? 154.028 12.320 28.779 1.00 64.26 320 ALA A O 1
ATOM 2153 N N . ASN A 1 263 ? 154.661 12.213 30.967 1.00 66.57 321 ASN A N 1
ATOM 2154 C CA . ASN A 1 263 ? 153.899 10.983 31.261 1.00 64.38 321 ASN A CA 1
ATOM 2155 C C . ASN A 1 263 ? 152.541 11.137 31.943 1.00 61.24 321 ASN A C 1
ATOM 2156 O O . ASN A 1 263 ? 152.014 10.159 32.488 1.00 56.22 321 ASN A O 1
ATOM 2161 N N . TYR A 1 264 ? 151.942 12.324 31.844 1.00 59.04 322 TYR A N 1
ATOM 2162 C CA . TYR A 1 264 ? 150.678 12.588 32.534 1.00 59.96 322 TYR A CA 1
ATOM 2163 C C . TYR A 1 264 ? 149.542 11.811 31.864 1.00 55.92 322 TYR A C 1
ATOM 2164 O O . TYR A 1 264 ? 148.780 11.177 32.553 1.00 53.95 322 TYR A O 1
ATOM 2173 N N . VAL A 1 265 ? 149.482 11.786 30.533 1.00 62.55 323 VAL A N 1
ATOM 2174 C CA . VAL A 1 265 ? 148.471 10.971 29.819 1.00 60.75 323 VAL A CA 1
ATOM 2175 C C . VAL A 1 265 ? 148.717 9.452 29.982 1.00 63.60 323 VAL A C 1
ATOM 2176 O O . VAL A 1 265 ? 147.797 8.697 30.294 1.00 59.72 323 VAL A O 1
ATOM 2180 N N . ALA A 1 266 ? 149.960 9.017 29.784 1.00 68.56 324 ALA A N 1
ATOM 2181 C CA . ALA A 1 266 ? 150.284 7.595 29.800 1.00 62.54 324 ALA A CA 1
ATOM 2182 C C . ALA A 1 266 ? 149.852 6.906 31.079 1.00 61.14 324 ALA A C 1
ATOM 2183 O O . ALA A 1 266 ? 149.426 5.768 31.039 1.00 72.40 324 ALA A O 1
ATOM 2185 N N . ILE A 1 267 ? 149.988 7.596 32.208 1.00 61.66 325 ILE A N 1
ATOM 2186 C CA . ILE A 1 267 ? 149.666 7.046 33.527 1.00 58.05 325 ILE A CA 1
ATOM 2187 C C . ILE A 1 267 ? 148.238 7.375 33.967 1.00 58.74 325 ILE A C 1
ATOM 2188 O O . ILE A 1 267 ? 147.550 6.512 34.501 1.00 55.65 325 ILE A O 1
ATOM 2193 N N . HIS A 1 268 ? 147.801 8.618 33.772 1.00 58.21 326 HIS A N 1
ATOM 2194 C CA . HIS A 1 268 ? 146.400 8.974 34.016 1.00 58.92 326 HIS A CA 1
ATOM 2195 C C . HIS A 1 268 ? 145.486 7.951 33.361 1.00 59.74 326 HIS A C 1
ATOM 2196 O O . HIS A 1 268 ? 144.575 7.446 34.001 1.00 65.49 326 HIS A O 1
ATOM 2203 N N . THR A 1 269 ? 145.756 7.613 32.103 1.00 58.79 327 THR A N 1
ATOM 2204 C CA . THR A 1 269 ? 144.876 6.718 31.368 1.00 58.93 327 THR A CA 1
ATOM 2205 C C . THR A 1 269 ? 145.022 5.259 31.818 1.00 64.10 327 THR A C 1
ATOM 2206 O O . THR A 1 269 ? 144.017 4.525 31.896 1.00 61.85 327 THR A O 1
ATOM 2210 N N . LEU A 1 270 ? 146.250 4.823 32.100 1.00 61.14 328 LEU A N 1
ATOM 2211 C CA . LEU A 1 270 ? 146.426 3.493 32.686 1.00 62.39 328 LEU A CA 1
ATOM 2212 C C . LEU A 1 270 ? 145.541 3.304 33.911 1.00 59.18 328 LEU A C 1
ATOM 2213 O O . LEU A 1 270 ? 144.954 2.240 34.081 1.00 63.91 328 LEU A O 1
ATOM 2218 N N . ALA A 1 271 ? 145.470 4.323 34.757 1.00 53.77 329 ALA A N 1
ATOM 2219 C CA . ALA A 1 271 ? 144.630 4.271 35.939 1.00 62.01 329 ALA A CA 1
ATOM 2220 C C . ALA A 1 271 ? 143.147 4.307 35.576 1.00 68.68 329 ALA A C 1
ATOM 2221 O O . ALA A 1 271 ? 142.350 3.639 36.231 1.00 71.81 329 ALA A O 1
ATOM 2223 N N . THR A 1 272 ? 142.774 5.087 34.554 1.00 67.07 330 THR A N 1
ATOM 2224 C CA . THR A 1 272 ? 141.416 5.024 34.028 1.00 65.65 330 THR A CA 1
ATOM 2225 C C . THR A 1 272 ? 141.145 3.587 33.643 1.00 60.46 330 THR A C 1
ATOM 2226 O O . THR A 1 272 ? 140.192 3.016 34.145 1.00 68.71 330 THR A O 1
ATOM 2230 N N . TRP A 1 273 ? 141.993 3.005 32.797 1.00 61.05 331 TRP A N 1
ATOM 2231 C CA . TRP A 1 273 ? 141.815 1.600 32.323 1.00 68.73 331 TRP A CA 1
ATOM 2232 C C . TRP A 1 273 ? 141.756 0.596 33.469 1.00 67.08 331 TRP A C 1
ATOM 2233 O O . TRP A 1 273 ? 140.983 -0.331 33.413 1.00 69.97 331 TRP A O 1
ATOM 2244 N N . TYR A 1 274 ? 142.497 0.827 34.539 1.00 66.50 332 TYR A N 1
ATOM 2245 C CA . TYR A 1 274 ? 142.381 -0.014 35.724 1.00 70.75 332 TYR A CA 1
ATOM 2246 C C . TYR A 1 274 ? 140.972 -0.040 36.377 1.00 68.28 332 TYR A C 1
ATOM 2247 O O . TYR A 1 274 ? 140.763 -0.830 37.265 1.00 81.60 332 TYR A O 1
ATOM 2256 N N . LYS A 1 275 ? 139.999 0.766 35.932 1.00 78.69 333 LYS A N 1
ATOM 2257 C CA . LYS A 1 275 ? 138.621 0.795 36.542 1.00 76.89 333 LYS A CA 1
ATOM 2258 C C . LYS A 1 275 ? 137.389 0.705 35.561 1.00 64.28 333 LYS A C 1
ATOM 2259 O O . LYS A 1 275 ? 137.504 0.418 34.341 1.00 52.74 333 LYS A O 1
ATOM 2265 N N . TYR A 1 316 ? 136.019 0.744 28.807 1.00 62.36 374 TYR A N 1
ATOM 2266 C CA . TYR A 1 316 ? 137.188 1.596 28.472 1.00 58.97 374 TYR A CA 1
ATOM 2267 C C . TYR A 1 316 ? 137.287 1.983 27.014 1.00 60.68 374 TYR A C 1
ATOM 2268 O O . TYR A 1 316 ? 137.406 1.121 26.173 1.00 61.54 374 TYR A O 1
ATOM 2277 N N . SER A 1 317 ? 137.314 3.285 26.741 1.00 65.05 375 SER A N 1
ATOM 2278 C CA . SER A 1 317 ? 137.522 3.820 25.413 1.00 62.13 375 SER A CA 1
ATOM 2279 C C . SER A 1 317 ? 138.776 4.682 25.460 1.00 64.22 375 SER A C 1
ATOM 2280 O O . SER A 1 317 ? 138.826 5.676 26.181 1.00 67.28 375 SER A O 1
ATOM 2283 N N . PRO A 1 318 ? 139.807 4.330 24.701 1.00 63.80 376 PRO A N 1
ATOM 2284 C CA . PRO A 1 318 ? 140.976 5.189 24.821 1.00 67.01 376 PRO A CA 1
ATOM 2285 C C . PRO A 1 318 ? 140.746 6.646 24.350 1.00 63.35 376 PRO A C 1
ATOM 2286 O O . PRO A 1 318 ? 141.437 7.529 24.826 1.00 65.86 376 PRO A O 1
ATOM 2290 N N . GLN A 1 319 ? 139.761 6.901 23.490 1.00 65.87 377 GLN A N 1
ATOM 2291 C CA . GLN A 1 319 ? 139.500 8.264 22.965 1.00 72.21 377 GLN A CA 1
ATOM 2292 C C . GLN A 1 319 ? 138.885 9.122 24.089 1.00 71.56 377 GLN A C 1
ATOM 2293 O O . GLN A 1 319 ? 139.317 10.246 24.339 1.00 68.97 377 GLN A O 1
ATOM 2299 N N . MET A 1 320 ? 137.916 8.551 24.795 1.00 71.74 378 MET A N 1
ATOM 2300 C CA . MET A 1 320 ? 137.344 9.145 26.012 1.00 77.10 378 MET A CA 1
ATOM 2301 C C . MET A 1 320 ? 138.375 9.378 27.105 1.00 75.22 378 MET A C 1
ATOM 2302 O O . MET A 1 320 ? 138.327 10.385 27.802 1.00 84.96 378 MET A O 1
ATOM 2307 N N . ALA A 1 321 ? 139.253 8.395 27.291 1.00 75.29 379 ALA A N 1
ATOM 2308 C CA . ALA A 1 321 ? 140.212 8.371 28.400 1.00 69.99 379 ALA A CA 1
ATOM 2309 C C . ALA A 1 321 ? 141.289 9.457 28.297 1.00 65.11 379 ALA A C 1
ATOM 2310 O O . ALA A 1 321 ? 141.765 9.958 29.322 1.00 73.93 379 ALA A O 1
ATOM 2312 N N . LEU A 1 322 ? 141.657 9.781 27.053 1.00 60.22 380 LEU A N 1
ATOM 2313 C CA . LEU A 1 322 ? 142.526 10.897 26.683 1.00 56.23 380 LEU A CA 1
ATOM 2314 C C . LEU A 1 322 ? 141.929 12.231 27.047 1.00 61.29 380 LEU A C 1
ATOM 2315 O O . LEU A 1 322 ? 142.559 13.025 27.733 1.00 67.25 380 LEU A O 1
ATOM 2320 N N . LYS A 1 323 ? 140.716 12.479 26.555 1.00 70.55 381 LYS A N 1
ATOM 2321 C CA . LYS A 1 323 ? 139.968 13.701 26.856 1.00 69.99 381 LYS A CA 1
ATOM 2322 C C . LYS A 1 323 ? 139.954 13.918 28.368 1.00 64.41 381 LYS A C 1
ATOM 2323 O O . LYS A 1 323 ? 140.289 15.006 28.848 1.00 58.85 381 LYS A O 1
ATOM 2329 N N . LEU A 1 324 ? 139.600 12.872 29.112 1.00 63.53 382 LEU A N 1
ATOM 2330 C CA . LEU A 1 324 ? 139.628 12.923 30.584 1.00 64.78 382 LEU A CA 1
ATOM 2331 C C . LEU A 1 324 ? 140.994 13.378 31.083 1.00 59.76 382 LEU A C 1
ATOM 2332 O O . LEU A 1 324 ? 141.076 14.260 31.928 1.00 59.96 382 LEU A O 1
ATOM 2337 N N . ALA A 1 325 ? 142.049 12.797 30.514 1.00 54.68 383 ALA A N 1
ATOM 2338 C CA . ALA A 1 325 ? 143.423 13.110 30.883 1.00 55.66 383 ALA A CA 1
ATOM 2339 C C . ALA A 1 325 ? 143.934 14.505 30.409 1.00 58.52 383 ALA A C 1
ATOM 2340 O O . ALA A 1 325 ? 144.489 15.272 31.219 1.00 53.17 383 ALA A O 1
ATOM 2342 N N . LEU A 1 326 ? 143.776 14.820 29.120 1.00 58.27 384 LEU A N 1
ATOM 2343 C CA . LEU A 1 326 ? 144.103 16.161 28.612 1.00 65.61 384 LEU A CA 1
ATOM 2344 C C . LEU A 1 326 ? 143.371 17.282 29.377 1.00 68.95 384 LEU A C 1
ATOM 2345 O O . LEU A 1 326 ? 144.003 18.242 29.793 1.00 69.11 384 LEU A O 1
ATOM 2350 N N . THR A 1 327 ? 142.062 17.132 29.578 1.00 70.91 385 THR A N 1
ATOM 2351 C CA . THR A 1 327 ? 141.260 18.107 30.325 1.00 71.74 385 THR A CA 1
ATOM 2352 C C . THR A 1 327 ? 141.899 18.346 31.705 1.00 70.73 385 THR A C 1
ATOM 2353 O O . THR A 1 327 ? 142.070 19.491 32.104 1.00 81.00 385 THR A O 1
ATOM 2357 N N . GLU A 1 328 ? 142.273 17.287 32.414 1.00 67.49 386 GLU A N 1
ATOM 2358 C CA . GLU A 1 328 ? 142.818 17.430 33.775 1.00 68.30 386 GLU A CA 1
ATOM 2359 C C . GLU A 1 328 ? 144.241 17.969 33.760 1.00 67.02 386 GLU A C 1
ATOM 2360 O O . GLU A 1 328 ? 144.614 18.683 34.662 1.00 68.28 386 GLU A O 1
ATOM 2366 N N . TRP A 1 329 ? 145.030 17.605 32.745 1.00 67.13 387 TRP A N 1
ATOM 2367 C CA . TRP A 1 329 ? 146.439 18.028 32.619 1.00 61.32 387 TRP A CA 1
ATOM 2368 C C . TRP A 1 329 ? 146.521 19.527 32.430 1.00 64.07 387 TRP A C 1
ATOM 2369 O O . TRP A 1 329 ? 147.381 20.183 33.025 1.00 59.70 387 TRP A O 1
ATOM 2380 N N . LEU A 1 330 ? 145.621 20.045 31.584 1.00 66.31 388 LEU A N 1
ATOM 2381 C CA . LEU A 1 330 ? 145.510 21.473 31.251 1.00 61.34 388 LEU A CA 1
ATOM 2382 C C . LEU A 1 330 ? 145.602 22.411 32.450 1.00 64.32 388 LEU A C 1
ATOM 2383 O O . LEU A 1 330 ? 146.229 23.462 32.350 1.00 74.37 388 LEU A O 1
ATOM 2388 N N . GLN A 1 331 ? 144.998 22.038 33.573 1.00 56.07 389 GLN A N 1
ATOM 2389 C CA . GLN A 1 331 ? 145.142 22.825 34.795 1.00 59.86 389 GLN A CA 1
ATOM 2390 C C . GLN A 1 331 ? 146.590 22.962 35.311 1.00 61.60 389 GLN A C 1
ATOM 2391 O O . GLN A 1 331 ? 146.912 23.944 35.972 1.00 63.70 389 GLN A O 1
ATOM 2397 N N . GLU A 1 332 ? 147.468 22.011 34.996 1.00 64.66 390 GLU A N 1
ATOM 2398 C CA . GLU A 1 332 ? 148.874 22.094 35.429 1.00 68.47 390 GLU A CA 1
ATOM 2399 C C . GLU A 1 332 ? 149.694 23.109 34.682 1.00 67.94 390 GLU A C 1
ATOM 2400 O O . GLU A 1 332 ? 150.861 23.308 35.038 1.00 60.84 390 GLU A O 1
ATOM 2406 N N . PHE A 1 333 ? 149.118 23.736 33.653 1.00 68.22 391 PHE A N 1
ATOM 2407 C CA . PHE A 1 333 ? 149.898 24.610 32.788 1.00 72.41 391 PHE A CA 1
ATOM 2408 C C . PHE A 1 333 ? 150.034 26.012 33.360 1.00 87.15 391 PHE A C 1
ATOM 2409 O O . PHE A 1 333 ? 151.132 26.384 33.823 1.00 97.08 391 PHE A O 1
ATOM 2417 N N . GLY A 1 334 ? 148.935 26.766 33.354 1.00 84.40 392 GLY A N 1
ATOM 2418 C CA . GLY A 1 334 ? 148.911 28.101 33.940 1.00 79.98 392 GLY A CA 1
ATOM 2419 C C . GLY A 1 334 ? 149.741 29.097 33.168 1.00 75.50 392 GLY A C 1
ATOM 2420 O O . GLY A 1 334 ? 150.356 28.782 32.164 1.00 77.34 392 GLY A O 1
ATOM 2421 N N . VAL A 1 335 ? 149.766 30.319 33.640 1.00 79.48 393 VAL A N 1
ATOM 2422 C CA . VAL A 1 335 ? 150.599 31.313 33.014 1.00 79.23 393 VAL A CA 1
ATOM 2423 C C . VAL A 1 335 ? 151.224 32.111 34.167 1.00 75.73 393 VAL A C 1
ATOM 2424 O O . VAL A 1 335 ? 150.569 32.305 35.186 1.00 83.01 393 VAL A O 1
ATOM 2428 N N . PRO A 1 336 ? 152.514 32.496 34.059 1.00 77.98 394 PRO A N 1
ATOM 2429 C CA . PRO A 1 336 ? 153.144 33.079 35.242 1.00 79.72 394 PRO A CA 1
ATOM 2430 C C . PRO A 1 336 ? 152.397 34.280 35.797 1.00 79.77 394 PRO A C 1
ATOM 2431 O O . PRO A 1 336 ? 151.828 35.067 35.027 1.00 83.05 394 PRO A O 1
ATOM 2435 N N . HIS A 1 337 ? 152.393 34.386 37.125 1.00 77.45 395 HIS A N 1
ATOM 2436 C CA . HIS A 1 337 ? 151.891 35.572 37.831 1.00 76.57 395 HIS A CA 1
ATOM 2437 C C . HIS A 1 337 ? 152.683 36.860 37.462 1.00 67.52 395 HIS A C 1
ATOM 2438 O O . HIS A 1 337 ? 153.888 36.843 37.204 1.00 65.94 395 HIS A O 1
ATOM 2445 N N . GLN A 1 338 ? 151.970 37.967 37.404 1.00 63.20 396 GLN A N 1
ATOM 2446 C CA . GLN A 1 338 ? 152.491 39.196 36.851 1.00 66.48 396 GLN A CA 1
ATOM 2447 C C . GLN A 1 338 ? 152.051 40.389 37.691 1.00 71.29 396 GLN A C 1
ATOM 2448 O O . GLN A 1 338 ? 150.850 40.552 37.955 1.00 64.02 396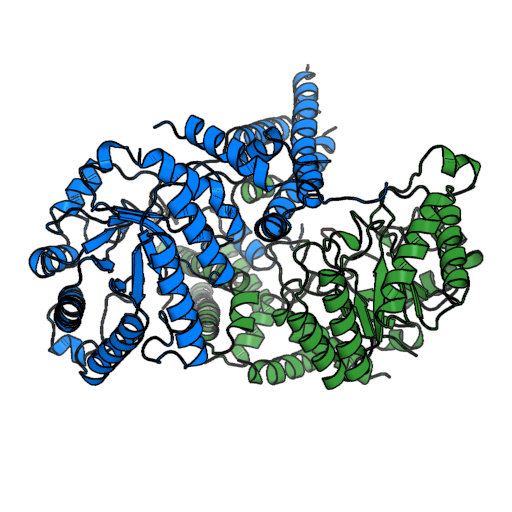 GLN A O 1
ATOM 2454 N N . TYR A 1 339 ? 153.020 41.222 38.093 1.00 74.81 397 TYR A N 1
ATOM 2455 C CA . TYR A 1 339 ? 152.755 42.417 38.887 1.00 76.62 397 TYR A CA 1
ATOM 2456 C C . TYR A 1 339 ? 153.102 43.623 38.020 1.00 80.36 397 TYR A C 1
ATOM 2457 O O . TYR A 1 339 ? 153.739 44.550 38.467 1.00 91.75 397 TYR A O 1
ATOM 2466 N N . SER A 1 340 ? 152.637 43.598 36.770 1.00 90.91 398 SER A N 1
ATOM 2467 C CA . 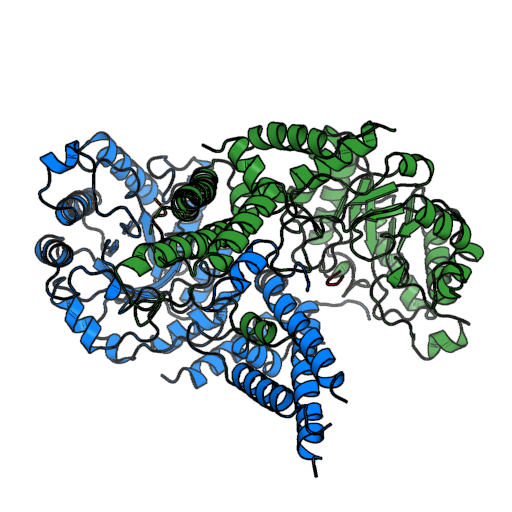SER A 1 340 ? 153.059 44.535 35.728 1.00 94.07 398 SER A CA 1
ATOM 2468 C C . SER A 1 340 ? 152.244 44.303 34.418 1.00 107.32 398 SER A C 1
ATOM 2469 O O . SER A 1 340 ? 151.236 43.593 34.440 1.00 112.30 398 SER A O 1
ATOM 2472 N N . SER A 1 341 ? 152.662 44.929 33.310 1.00 116.43 399 SER A N 1
ATOM 2473 C CA . SER A 1 341 ? 151.979 44.852 31.990 1.00 114.16 399 SER A CA 1
ATOM 2474 C C . SER A 1 341 ? 152.757 45.654 30.921 1.00 116.72 399 SER A C 1
ATOM 2475 O O . SER A 1 341 ? 152.234 46.003 29.854 1.00 107.47 399 SER A O 1
ATOM 2478 N N . GLY A 1 351 ? 150.283 33.184 24.935 1.00 96.34 551 GLY A N 1
ATOM 2479 C CA . GLY A 1 351 ? 148.869 33.516 25.057 1.00 93.31 551 GLY A CA 1
ATOM 2480 C C . GLY A 1 351 ? 148.007 32.526 25.828 1.00 99.04 551 GLY A C 1
ATOM 2481 O O . GLY A 1 351 ? 146.801 32.479 25.581 1.00 119.79 551 GLY A O 1
ATOM 2482 N N . SER A 1 352 ? 148.597 31.766 26.767 1.00 96.09 552 SER A N 1
ATOM 2483 C CA . SER A 1 352 ? 147.878 30.748 27.609 1.00 96.02 552 SER A CA 1
ATOM 2484 C C . SER A 1 352 ? 147.316 29.487 26.864 1.00 86.76 552 SER A C 1
ATOM 2485 O O . SER A 1 352 ? 146.421 29.591 26.011 1.00 84.72 552 SER A O 1
ATOM 2488 N N . VAL A 1 353 ? 147.818 28.312 27.259 1.00 69.36 553 VAL A N 1
ATOM 2489 C CA . VAL A 1 353 ? 147.644 27.063 26.535 1.00 68.06 553 VAL A CA 1
ATOM 2490 C C . VAL A 1 353 ? 146.239 26.555 26.704 1.00 68.93 553 VAL A C 1
ATOM 2491 O O . VAL A 1 353 ? 145.730 26.534 27.798 1.00 71.30 553 VAL A O 1
ATOM 2495 N N . THR A 1 354 ? 145.647 26.093 25.614 1.00 71.14 554 THR A N 1
ATOM 2496 C CA . THR A 1 354 ? 144.267 25.654 25.581 1.00 69.53 554 THR A CA 1
ATOM 2497 C C . THR A 1 354 ? 144.169 24.132 25.519 1.00 70.08 554 THR A C 1
ATOM 2498 O O . THR A 1 354 ? 145.141 23.465 25.217 1.00 71.16 554 THR A O 1
ATOM 2502 N N . LEU A 1 355 ? 142.976 23.598 25.773 1.00 70.61 555 LEU A N 1
ATOM 2503 C CA . LEU A 1 355 ? 142.660 22.195 25.474 1.00 70.23 555 LEU A CA 1
ATOM 2504 C C . LEU A 1 355 ? 142.812 21.813 23.995 1.00 69.83 555 LEU A C 1
ATOM 2505 O O . LEU A 1 355 ? 143.146 20.670 23.704 1.00 76.88 555 LEU A O 1
ATOM 2510 N N . GLU A 1 356 ? 142.564 22.736 23.066 1.00 69.28 556 GLU A N 1
ATOM 2511 C CA . GLU A 1 356 ? 142.700 22.419 21.637 1.00 70.35 556 GLU A CA 1
ATOM 2512 C C . GLU A 1 356 ? 144.173 22.305 21.333 1.00 71.17 556 GLU A C 1
ATOM 2513 O O . GLU A 1 356 ? 144.556 21.543 20.459 1.00 78.27 556 GLU A O 1
ATOM 2519 N N . ASP A 1 357 ? 144.995 23.067 22.054 1.00 67.94 557 ASP A N 1
ATOM 2520 C CA . ASP A 1 357 ? 146.448 22.946 21.954 1.00 67.63 557 ASP A CA 1
ATOM 2521 C C . ASP A 1 357 ? 146.974 21.599 22.389 1.00 61.15 557 ASP A C 1
ATOM 2522 O O . ASP A 1 357 ? 147.833 21.048 21.711 1.00 59.78 557 ASP A O 1
ATOM 2527 N N . LEU A 1 358 ? 146.508 21.113 23.540 1.00 55.42 558 LEU A N 1
ATOM 2528 C CA . LEU A 1 358 ? 147.009 19.863 24.104 1.00 52.74 558 LEU A CA 1
ATOM 2529 C C . LEU A 1 358 ? 146.582 18.690 23.251 1.00 55.52 558 LEU A C 1
ATOM 2530 O O . LEU A 1 358 ? 147.368 17.749 23.080 1.00 58.53 558 LEU A O 1
ATOM 2535 N N . GLN A 1 359 ? 145.376 18.778 22.671 1.00 59.67 559 GLN A N 1
ATOM 2536 C CA . GLN A 1 359 ? 144.834 17.752 21.750 1.00 59.12 559 GLN A CA 1
ATOM 2537 C C . GLN A 1 359 ? 145.675 17.636 20.504 1.00 59.72 559 GLN A C 1
ATOM 2538 O O . GLN A 1 359 ? 145.835 16.545 19.971 1.00 63.82 559 GLN A O 1
ATOM 2544 N N . LEU A 1 360 ? 146.189 18.766 20.028 1.00 59.75 560 LEU A N 1
ATOM 2545 C CA . LEU A 1 360 ? 147.125 18.771 18.893 1.00 64.53 560 LEU A CA 1
ATOM 2546 C C . LEU A 1 360 ? 148.527 18.249 19.295 1.00 66.88 560 LEU A C 1
ATOM 2547 O O . LEU A 1 360 ? 149.221 17.592 18.504 1.00 60.22 560 LEU A O 1
ATOM 2552 N N . LEU A 1 361 ? 148.962 18.567 20.508 1.00 68.05 561 LEU A N 1
ATOM 2553 C CA . LEU A 1 361 ? 150.278 18.136 20.949 1.00 68.96 561 LEU A CA 1
ATOM 2554 C C . LEU A 1 361 ? 150.263 16.628 21.010 1.00 65.15 561 LEU A C 1
ATOM 2555 O O . LEU A 1 361 ? 151.169 15.973 20.449 1.00 58.41 561 LEU A O 1
ATOM 2560 N N . ALA A 1 362 ? 149.218 16.096 21.653 1.00 60.58 562 ALA A N 1
ATOM 2561 C CA . ALA A 1 362 ? 149.066 14.642 21.781 1.00 65.41 562 ALA A CA 1
ATOM 2562 C C . ALA A 1 362 ? 148.955 13.976 20.423 1.00 68.03 562 ALA A C 1
ATOM 2563 O O . ALA A 1 362 ? 149.589 12.927 20.206 1.00 68.01 562 ALA A O 1
ATOM 2565 N N . ASP A 1 363 ? 148.188 14.587 19.509 1.00 64.87 563 ASP A N 1
ATOM 2566 C CA . ASP A 1 363 ? 147.931 13.965 18.200 1.00 61.34 563 ASP A CA 1
ATOM 2567 C C . ASP A 1 363 ? 149.188 13.880 17.336 1.00 57.28 563 ASP A C 1
ATOM 2568 O O . ASP A 1 363 ? 149.276 13.011 16.496 1.00 63.54 563 ASP A O 1
ATOM 2573 N N . LEU A 1 364 ? 150.154 14.769 17.563 1.00 57.80 564 LEU A N 1
ATOM 2574 C CA . LEU A 1 364 ? 151.430 14.793 16.839 1.00 58.03 564 LEU A CA 1
ATOM 2575 C C . LEU A 1 364 ? 152.503 13.895 17.484 1.00 60.37 564 LEU A C 1
ATOM 2576 O O . LEU A 1 364 ? 153.490 13.535 16.849 1.00 56.31 564 LEU A O 1
ATOM 2581 N N . PHE A 1 365 ? 152.351 13.622 18.779 1.00 65.26 565 PHE A N 1
ATOM 2582 C CA . PHE A 1 365 ? 153.204 12.692 19.529 1.00 57.22 565 PHE A CA 1
ATOM 2583 C C . PHE A 1 365 ? 152.291 11.684 20.238 1.00 56.02 565 PHE A C 1
ATOM 2584 O O . PHE A 1 365 ? 152.113 11.764 21.458 1.00 55.10 565 PHE A O 1
ATOM 2592 N N . TYR A 1 366 ? 151.699 10.761 19.466 1.00 56.94 566 TYR A N 1
ATOM 2593 C CA . TYR A 1 366 ? 150.581 9.893 19.939 1.00 57.65 566 TYR A CA 1
ATOM 2594 C C . TYR A 1 366 ? 151.046 8.520 20.471 1.00 61.18 566 TYR A C 1
ATOM 2595 O O . TYR A 1 366 ? 151.432 8.428 21.661 1.00 63.36 566 TYR A O 1
ATOM 2604 N N . LEU A 1 367 ? 151.048 7.481 19.622 1.00 53.59 567 LEU A N 1
ATOM 2605 C CA . LEU A 1 367 ? 151.457 6.151 20.047 1.00 52.84 567 LEU A CA 1
ATOM 2606 C C . LEU A 1 367 ? 152.492 5.537 19.087 1.00 55.20 567 LEU A C 1
ATOM 2607 O O . LEU A 1 367 ? 152.717 6.058 18.003 1.00 58.18 567 LEU A O 1
ATOM 2612 N N . PRO A 1 368 ? 153.151 4.444 19.503 1.00 55.97 568 PRO A N 1
ATOM 2613 C CA . PRO A 1 368 ? 154.196 3.875 18.701 1.00 59.38 568 PRO A CA 1
ATOM 2614 C C . PRO A 1 368 ? 153.776 3.438 17.338 1.00 63.41 568 PRO A C 1
ATOM 2615 O O . PRO A 1 368 ? 154.605 3.492 16.433 1.00 64.03 568 PRO A O 1
ATOM 2619 N N . TYR A 1 369 ? 152.543 2.943 17.198 1.00 64.12 569 TYR A N 1
ATOM 2620 C CA . TYR A 1 369 ? 152.120 2.350 15.921 1.00 64.00 569 TYR A CA 1
ATOM 2621 C C . TYR A 1 369 ? 151.050 3.176 15.259 1.00 62.36 569 TYR A C 1
ATOM 2622 O O . TYR A 1 369 ? 150.383 2.688 14.334 1.00 71.54 569 TYR A O 1
ATOM 2631 N N . GLU A 1 370 ? 150.887 4.423 15.698 1.00 56.84 570 GLU A N 1
ATOM 2632 C CA . GLU A 1 370 ? 149.713 5.186 15.306 1.00 56.99 570 GLU A CA 1
ATOM 2633 C C . GLU A 1 370 ? 149.891 6.638 15.603 1.00 57.35 570 GLU A C 1
ATOM 2634 O O . GLU A 1 370 ? 150.224 7.009 16.731 1.00 58.88 570 GLU A O 1
ATOM 2640 N N . HIS A 1 371 ? 149.654 7.455 14.585 1.00 58.17 571 HIS A N 1
ATOM 2641 C CA . HIS A 1 371 ? 149.564 8.895 14.767 1.00 56.08 571 HIS A CA 1
ATOM 2642 C C . HIS A 1 371 ? 148.179 9.270 15.241 1.00 54.49 571 HIS A C 1
ATOM 2643 O O . HIS A 1 371 ? 147.236 8.531 15.016 1.00 57.69 571 HIS A O 1
ATOM 2650 N N . GLY A 1 372 ? 148.051 10.414 15.904 1.00 60.22 572 GLY A N 1
ATOM 2651 C CA . GLY A 1 372 ? 146.734 10.914 16.375 1.00 61.76 572 GLY A CA 1
ATOM 2652 C C . GLY A 1 372 ? 145.975 11.490 15.200 1.00 62.60 572 GLY A C 1
ATOM 2653 O O . GLY A 1 372 ? 146.567 11.689 14.141 1.00 62.04 572 GLY A O 1
ATOM 2654 N N . PRO A 1 373 ? 144.662 11.755 15.352 1.00 69.84 573 PRO A N 1
ATOM 2655 C CA . PRO A 1 373 ? 143.922 12.156 14.144 1.00 71.31 573 PRO A CA 1
ATOM 2656 C C . PRO A 1 373 ? 144.444 13.428 13.466 1.00 68.54 573 PRO A C 1
ATOM 2657 O O . PRO A 1 373 ? 144.721 13.396 12.259 1.00 74.66 573 PRO A O 1
ATOM 2661 N N . LYS A 1 374 ? 144.639 14.503 14.228 1.00 56.38 574 LYS A N 1
ATOM 2662 C CA . LYS A 1 374 ? 145.128 15.732 13.635 1.00 58.87 574 LYS A CA 1
ATOM 2663 C C . LYS A 1 374 ? 146.505 15.539 12.986 1.00 57.35 574 LYS A C 1
ATOM 2664 O O . LYS A 1 374 ? 146.810 16.170 11.989 1.00 67.72 574 LYS A O 1
ATOM 2670 N N . GLY A 1 375 ? 147.316 14.647 13.517 1.00 54.83 575 GLY A N 1
ATOM 2671 C CA . GLY A 1 375 ? 148.586 14.335 12.905 1.00 59.55 575 GLY A CA 1
ATOM 2672 C C . GLY A 1 375 ? 148.366 13.653 11.575 1.00 64.18 575 GLY A C 1
ATOM 2673 O O . GLY A 1 375 ? 148.952 14.039 10.557 1.00 63.31 575 GLY A O 1
ATOM 2674 N N . ALA A 1 376 ? 147.512 12.632 11.589 1.00 71.79 576 ALA A N 1
ATOM 2675 C CA . ALA A 1 376 ? 147.228 11.827 10.400 1.00 73.48 576 ALA A CA 1
ATOM 2676 C C . ALA A 1 376 ? 146.680 12.694 9.285 1.00 76.84 576 ALA A C 1
ATOM 2677 O O . ALA A 1 376 ? 147.155 12.622 8.156 1.00 76.73 576 ALA A O 1
ATOM 2679 N N . GLN A 1 377 ? 145.691 13.517 9.631 1.00 79.86 577 GLN A N 1
ATOM 2680 C CA . GLN A 1 377 ? 145.060 14.450 8.690 1.00 86.16 577 GLN A CA 1
ATOM 2681 C C . GLN A 1 377 ? 146.073 15.388 8.019 1.00 80.74 577 GLN A C 1
ATOM 2682 O O . GLN A 1 377 ? 146.118 15.455 6.793 1.00 82.81 577 GLN A O 1
ATOM 2688 N N . MET A 1 378 ? 146.888 16.094 8.802 1.00 73.56 578 MET A N 1
ATOM 2689 C CA . MET A 1 378 ? 147.879 17.001 8.209 1.00 74.06 578 MET A CA 1
ATOM 2690 C C . MET A 1 378 ? 148.770 16.231 7.233 1.00 74.46 578 MET A C 1
ATOM 2691 O O . MET A 1 378 ? 149.072 16.720 6.147 1.00 77.16 578 MET A O 1
ATOM 2696 N N . LEU A 1 379 ? 149.152 15.011 7.605 1.00 75.44 579 LEU A N 1
ATOM 2697 C CA . LEU A 1 379 ? 150.041 14.206 6.777 1.00 79.58 579 LEU A CA 1
ATOM 2698 C C . LEU A 1 379 ? 149.364 13.695 5.492 1.00 81.49 579 LEU A C 1
ATOM 2699 O O . LEU A 1 379 ? 150.014 13.630 4.461 1.00 81.14 579 LEU A O 1
ATOM 2704 N N . ARG A 1 380 ? 148.086 13.310 5.568 1.00 84.97 580 ARG A N 1
ATOM 2705 C CA . ARG A 1 380 ? 147.249 13.080 4.370 1.00 84.79 580 ARG A CA 1
ATOM 2706 C C . ARG A 1 380 ? 147.195 14.339 3.485 1.00 84.43 580 ARG A C 1
ATOM 2707 O O . ARG A 1 380 ? 147.638 14.290 2.337 1.00 90.32 580 ARG A O 1
ATOM 2715 N N . GLU A 1 381 ? 146.671 15.451 4.023 1.00 73.34 581 GLU A N 1
ATOM 2716 C CA . GLU A 1 381 ? 146.582 16.726 3.292 1.00 69.82 581 GLU A CA 1
ATOM 2717 C C . GLU A 1 381 ? 147.891 17.205 2.661 1.00 69.84 581 GLU A C 1
ATOM 2718 O O . GLU A 1 381 ? 147.869 17.773 1.575 1.00 77.73 581 GLU A O 1
ATOM 2724 N N . PHE A 1 382 ? 149.021 17.014 3.328 1.00 64.23 582 PHE A N 1
ATOM 2725 C CA . PHE A 1 382 ? 150.283 17.362 2.709 1.00 66.39 582 PHE A CA 1
ATOM 2726 C C . PHE A 1 382 ? 150.656 16.390 1.572 1.00 71.28 582 PHE A C 1
ATOM 2727 O O . PHE A 1 382 ? 151.312 16.787 0.613 1.00 74.57 582 PHE A O 1
ATOM 2735 N N . GLN A 1 383 ? 150.247 15.125 1.677 1.00 82.05 583 GLN A N 1
ATOM 2736 C CA . GLN A 1 383 ? 150.508 14.120 0.625 1.00 84.80 583 GLN A CA 1
ATOM 2737 C C . GLN A 1 383 ? 149.668 14.398 -0.613 1.00 80.36 583 GLN A C 1
ATOM 2738 O O . GLN A 1 383 ? 150.165 14.315 -1.721 1.00 73.29 583 GLN A O 1
ATOM 2744 N N . TRP A 1 384 ? 148.416 14.785 -0.418 1.00 81.56 584 TRP A N 1
ATOM 2745 C CA . TRP A 1 384 ? 147.578 15.222 -1.523 1.00 85.68 584 TRP A CA 1
ATOM 2746 C C . TRP A 1 384 ? 148.070 16.512 -2.197 1.00 90.35 584 TRP A C 1
ATOM 2747 O O . TRP A 1 384 ? 148.059 16.582 -3.424 1.00 101.38 584 TRP A O 1
ATOM 2758 N N . LEU A 1 385 ? 148.477 17.525 -1.419 1.00 93.55 585 LEU A N 1
ATOM 2759 C CA . LEU A 1 385 ? 148.992 18.808 -1.982 1.00 91.76 585 LEU A CA 1
ATOM 2760 C C . LEU A 1 385 ? 150.300 18.637 -2.792 1.00 95.39 585 LEU A C 1
ATOM 2761 O O . LEU A 1 385 ? 150.452 19.203 -3.874 1.00 95.16 585 LEU A O 1
ATOM 2766 N N . ARG A 1 386 ? 151.228 17.847 -2.272 1.00 96.86 586 ARG A N 1
ATOM 2767 C CA . ARG A 1 386 ? 152.476 17.555 -2.970 1.00 103.67 586 ARG A CA 1
ATOM 2768 C C . ARG A 1 386 ? 152.234 16.820 -4.294 1.00 104.94 586 ARG A C 1
ATOM 2769 O O . ARG A 1 386 ? 152.751 17.215 -5.337 1.00 102.43 586 ARG A O 1
ATOM 2777 N N . ALA A 1 387 ? 151.440 15.756 -4.238 1.00 115.13 587 ALA A N 1
ATOM 2778 C CA . ALA A 1 387 ? 151.137 14.941 -5.422 1.00 111.66 587 ALA A CA 1
ATOM 2779 C C . ALA A 1 387 ? 150.254 15.645 -6.459 1.00 102.15 587 ALA A C 1
ATOM 2780 O O . ALA A 1 387 ? 150.219 15.216 -7.595 1.00 90.25 587 ALA A O 1
ATOM 2782 N N . ASN A 1 388 ? 149.534 16.702 -6.074 1.00 104.35 588 ASN A N 1
ATOM 2783 C CA . ASN A 1 388 ? 148.752 17.514 -7.029 1.00 98.99 588 ASN A CA 1
ATOM 2784 C C . ASN A 1 388 ? 149.338 18.908 -7.248 1.00 95.03 588 ASN A C 1
ATOM 2785 O O . ASN A 1 388 ? 148.630 19.824 -7.651 1.00 98.18 588 ASN A O 1
ATOM 2790 N N . SER A 1 389 ? 150.639 19.064 -7.007 1.00 94.18 589 SER A N 1
ATOM 2791 C CA . SER A 1 389 ? 151.325 20.333 -7.243 1.00 100.83 589 SER A CA 1
ATOM 2792 C C . SER A 1 389 ? 151.447 20.657 -8.738 1.00 120.64 589 SER A C 1
ATOM 2793 O O . SER A 1 389 ? 151.612 21.826 -9.108 1.00 131.83 589 SER A O 1
ATOM 2796 N N . SER A 1 390 ? 151.379 19.617 -9.581 1.00 133.01 590 SER A N 1
ATOM 2797 C CA . SER A 1 390 ? 151.362 19.750 -11.054 1.00 123.36 590 SER A CA 1
ATOM 2798 C C . SER A 1 390 ? 150.125 20.457 -11.650 1.00 113.41 590 SER A C 1
ATOM 2799 O O . SER A 1 390 ? 150.084 20.703 -12.843 1.00 121.09 590 SER A O 1
ATOM 2802 N N . VAL A 1 391 ? 149.131 20.790 -10.834 1.00 106.81 591 VAL A N 1
ATOM 2803 C CA . VAL A 1 391 ? 148.003 21.586 -11.288 1.00 109.47 591 VAL A CA 1
ATOM 2804 C C . VAL A 1 391 ? 148.249 23.080 -10.992 1.00 110.29 591 VAL A C 1
ATOM 2805 O O . VAL A 1 391 ? 147.288 23.823 -10.746 1.00 114.80 591 VAL A O 1
ATOM 2809 N N . VAL A 1 392 ? 149.527 23.510 -10.986 1.00 108.69 592 VAL A N 1
ATOM 2810 C CA . VAL A 1 392 ? 149.924 24.945 -10.937 1.00 101.56 592 VAL A CA 1
ATOM 2811 C C . VAL A 1 392 ? 151.209 25.182 -11.774 1.00 99.42 592 VAL A C 1
ATOM 2812 O O . VAL A 1 392 ? 152.121 24.338 -11.832 1.00 83.85 592 VAL A O 1
ATOM 2816 N N . LYS A 1 403 ? 140.314 23.025 -13.827 1.00 130.22 603 LYS A N 1
ATOM 2817 C CA . LYS A 1 403 ? 139.756 23.761 -12.686 1.00 144.04 603 LYS A CA 1
ATOM 2818 C C . LYS A 1 403 ? 140.306 23.240 -11.349 1.00 155.90 603 LYS A C 1
ATOM 2819 O O . LYS A 1 403 ? 140.106 22.067 -10.988 1.00 146.79 603 LYS A O 1
ATOM 2825 N N . ILE A 1 404 ? 140.993 24.122 -10.617 1.00 164.65 604 ILE A N 1
ATOM 2826 C CA . ILE A 1 404 ? 141.668 23.736 -9.377 1.00 155.98 604 ILE A CA 1
ATOM 2827 C C . ILE A 1 404 ? 141.629 24.828 -8.285 1.00 144.86 604 ILE A C 1
ATOM 2828 O O . ILE A 1 404 ? 142.649 25.343 -7.826 1.00 129.11 604 ILE A O 1
ATOM 2833 N N . GLU A 1 405 ? 140.409 25.169 -7.876 1.00 146.92 605 GLU A N 1
ATOM 2834 C CA . GLU A 1 405 ? 140.185 25.963 -6.669 1.00 139.97 605 GLU A CA 1
ATOM 2835 C C . GLU A 1 405 ? 140.354 25.068 -5.434 1.00 135.19 605 GLU A C 1
ATOM 2836 O O . GLU A 1 405 ? 140.559 25.578 -4.330 1.00 143.89 605 GLU A O 1
ATOM 2842 N N . GLU A 1 406 ? 140.263 23.745 -5.626 1.00 130.93 606 GLU A N 1
ATOM 2843 C CA . GLU A 1 406 ? 140.314 22.776 -4.523 1.00 126.82 606 GLU A CA 1
ATOM 2844 C C . GLU A 1 406 ? 141.675 22.745 -3.836 1.00 124.68 606 GLU A C 1
ATOM 2845 O O . GLU A 1 406 ? 141.760 22.761 -2.611 1.00 141.73 606 GLU A O 1
ATOM 2851 N N . TRP A 1 407 ? 142.729 22.684 -4.640 1.00 112.24 607 TRP A N 1
ATOM 2852 C CA . TRP A 1 407 ? 144.100 22.762 -4.147 1.00 100.25 607 TRP A CA 1
ATOM 2853 C C . TRP A 1 407 ? 144.343 24.019 -3.318 1.00 108.67 607 TRP A C 1
ATOM 2854 O O . TRP A 1 407 ? 145.015 23.940 -2.297 1.00 130.50 607 TRP A O 1
ATOM 2865 N N . ARG A 1 408 ? 143.795 25.159 -3.752 1.00 119.02 608 ARG A N 1
ATOM 2866 C CA . ARG A 1 408 ? 143.987 26.461 -3.071 1.00 117.17 608 ARG A CA 1
ATOM 2867 C C . ARG A 1 408 ? 143.186 26.591 -1.794 1.00 117.08 608 ARG A C 1
ATOM 2868 O O . ARG A 1 408 ? 143.657 27.216 -0.833 1.00 125.94 608 ARG A O 1
ATOM 2876 N N . SER A 1 409 ? 141.978 26.027 -1.789 1.00 107.38 609 SER A N 1
ATOM 2877 C CA . SER A 1 409 ? 141.147 26.011 -0.581 1.00 110.23 609 SER A CA 1
ATOM 2878 C C . SER A 1 409 ? 141.673 25.026 0.477 1.00 117.00 609 SER A C 1
ATOM 2879 O O . SER A 1 409 ? 141.471 25.245 1.680 1.00 123.70 609 SER A O 1
ATOM 2882 N N . ARG A 1 410 ? 142.335 23.956 0.016 1.00 118.29 610 ARG A N 1
ATOM 2883 C CA . ARG A 1 410 ? 142.998 22.962 0.881 1.00 113.44 610 ARG A CA 1
ATOM 2884 C C . ARG A 1 410 ? 144.428 23.359 1.255 1.00 110.99 610 ARG A C 1
ATOM 2885 O O . ARG A 1 410 ? 144.925 22.963 2.310 1.00 124.55 610 ARG A O 1
ATOM 2893 N N . ALA A 1 411 ? 145.086 24.124 0.391 1.00 99.44 611 ALA A N 1
ATOM 2894 C CA . ALA A 1 411 ? 146.332 24.802 0.747 1.00 99.77 611 ALA A CA 1
ATOM 2895 C C . ALA A 1 411 ? 146.103 25.751 1.909 1.00 96.10 611 ALA A C 1
ATOM 2896 O O . ALA A 1 411 ? 146.808 25.698 2.904 1.00 96.36 611 ALA A O 1
ATOM 2898 N N . ALA A 1 412 ? 145.113 26.621 1.761 1.00 101.65 612 ALA A N 1
ATOM 2899 C CA . ALA A 1 412 ? 144.721 27.561 2.812 1.00 110.21 612 ALA A CA 1
ATOM 2900 C C . ALA A 1 412 ? 144.467 26.866 4.160 1.00 109.21 612 ALA A C 1
ATOM 2901 O O . ALA A 1 412 ? 145.014 27.282 5.189 1.00 105.67 612 ALA A O 1
ATOM 2903 N N . LYS A 1 413 ? 143.657 25.804 4.130 1.00 105.97 613 LYS A N 1
ATOM 2904 C CA . LYS A 1 413 ? 143.266 25.063 5.338 1.00 106.32 613 LYS A CA 1
ATOM 2905 C C . LYS A 1 413 ? 144.475 24.385 6.005 1.00 93.24 613 LYS A C 1
ATOM 2906 O O . LYS A 1 413 ? 144.586 24.384 7.221 1.00 93.10 613 LYS A O 1
ATOM 2912 N N . PHE A 1 414 ? 145.376 23.820 5.208 1.00 88.08 614 PHE A N 1
ATOM 2913 C CA . PHE A 1 414 ? 146.637 23.236 5.720 1.00 83.22 614 PHE A CA 1
ATOM 2914 C C . PHE A 1 414 ? 147.639 24.284 6.259 1.00 81.92 614 PHE A C 1
ATOM 2915 O O . PHE A 1 414 ? 148.320 24.041 7.252 1.00 77.59 614 PHE A O 1
ATOM 2923 N N . GLU A 1 415 ? 147.743 25.434 5.597 1.00 82.64 615 GLU A N 1
ATOM 2924 C CA . GLU A 1 415 ? 148.584 26.516 6.092 1.00 79.43 615 GLU A CA 1
ATOM 2925 C C . GLU A 1 415 ? 148.052 27.002 7.402 1.00 75.04 615 GLU A C 1
ATOM 2926 O O . GLU A 1 415 ? 148.828 27.431 8.238 1.00 80.67 615 GLU A O 1
ATOM 2932 N N . GLU A 1 416 ? 146.738 26.942 7.591 1.00 77.30 616 GLU A N 1
ATOM 2933 C CA . GLU A 1 416 ? 146.156 27.313 8.888 1.00 93.01 616 GLU A CA 1
ATOM 2934 C C . GLU A 1 416 ? 146.348 26.207 9.936 1.00 90.90 616 GLU A C 1
ATOM 2935 O O . GLU A 1 416 ? 146.503 26.493 11.128 1.00 91.06 616 GLU A O 1
ATOM 2941 N N . MET A 1 417 ? 146.341 24.951 9.487 1.00 93.22 617 MET A N 1
ATOM 2942 C CA . MET A 1 417 ? 146.654 23.810 10.357 1.00 91.36 617 MET A CA 1
ATOM 2943 C C . MET A 1 417 ? 148.098 23.952 10.854 1.00 82.90 617 MET A C 1
ATOM 2944 O O . MET A 1 417 ? 148.359 23.827 12.049 1.00 81.58 617 MET A O 1
ATOM 2949 N N . CYS A 1 418 ? 149.009 24.275 9.938 1.00 76.63 618 CYS A N 1
ATOM 2950 C CA . CYS A 1 418 ? 150.404 24.557 10.275 1.00 71.28 618 CYS A CA 1
ATOM 2951 C C . CYS A 1 418 ? 150.535 25.662 11.299 1.00 71.57 618 CYS A C 1
ATOM 2952 O O . CYS A 1 418 ? 151.242 25.502 12.293 1.00 73.54 618 CYS A O 1
ATOM 2955 N N . GLY A 1 419 ? 149.851 26.778 11.053 1.00 78.29 619 GLY A N 1
ATOM 2956 C CA . GLY A 1 419 ? 149.810 27.911 11.994 1.00 74.44 619 GLY A CA 1
ATOM 2957 C C . GLY A 1 419 ? 149.476 27.534 13.434 1.00 71.34 619 GLY A C 1
ATOM 2958 O O . GLY A 1 419 ? 150.126 27.985 14.368 1.00 68.21 619 GLY A O 1
ATOM 2959 N N . LEU A 1 420 ? 148.474 26.679 13.604 1.00 72.40 620 LEU A N 1
ATOM 2960 C CA . LEU A 1 420 ? 148.086 26.179 14.920 1.00 68.66 620 LEU A CA 1
ATOM 2961 C C . LEU A 1 420 ? 149.222 25.424 15.684 1.00 68.40 620 LEU A C 1
ATOM 2962 O O . LEU A 1 420 ? 149.313 25.478 16.931 1.00 64.92 620 LEU A O 1
ATOM 2967 N N . VAL A 1 421 ? 150.090 24.743 14.939 1.00 63.93 621 VAL A N 1
ATOM 2968 C CA . VAL A 1 421 ? 151.244 24.095 15.529 1.00 58.50 621 VAL A CA 1
ATOM 2969 C C . VAL A 1 421 ? 152.180 25.162 16.073 1.00 60.20 621 VAL A C 1
ATOM 2970 O O . VAL A 1 421 ? 152.634 25.045 17.195 1.00 68.48 621 VAL A O 1
ATOM 2974 N N . MET A 1 422 ? 152.421 26.229 15.314 1.00 72.25 622 MET A N 1
ATOM 2975 C CA . MET A 1 422 ? 153.280 27.353 15.773 1.00 71.22 622 MET A CA 1
ATOM 2976 C C . MET A 1 422 ? 152.649 28.057 16.979 1.00 67.64 622 MET A C 1
ATOM 2977 O O . MET A 1 422 ? 153.306 28.290 17.986 1.00 65.71 622 MET A O 1
ATOM 2982 N N . GLY A 1 423 ? 151.348 28.316 16.906 1.00 70.44 623 GLY A N 1
ATOM 2983 C CA . GLY A 1 423 ? 150.590 28.861 18.035 1.00 66.06 623 GLY A CA 1
ATOM 2984 C C . GLY A 1 423 ? 150.709 28.039 19.299 1.00 64.36 623 GLY A C 1
ATOM 2985 O O . GLY A 1 423 ? 150.822 28.585 20.406 1.00 61.33 623 GLY A O 1
ATOM 2986 N N . MET A 1 424 ? 150.677 26.719 19.125 1.00 69.70 624 MET A N 1
ATOM 2987 C CA . MET A 1 424 ? 150.823 25.772 20.239 1.00 69.61 624 MET A CA 1
ATOM 2988 C C . MET A 1 424 ? 152.186 25.908 20.970 1.00 63.92 624 MET A C 1
ATOM 2989 O O . MET A 1 424 ? 152.229 25.998 22.196 1.00 59.65 624 MET A O 1
ATOM 2994 N N . PHE A 1 425 ? 153.275 25.981 20.221 1.00 56.83 625 PHE A N 1
ATOM 2995 C CA . PHE A 1 425 ? 154.592 26.265 20.793 1.00 60.59 625 PHE A CA 1
ATOM 2996 C C . PHE A 1 425 ? 154.736 27.670 21.438 1.00 66.37 625 PHE A C 1
ATOM 2997 O O . PHE A 1 425 ? 155.398 27.832 22.472 1.00 69.72 625 PHE A O 1
ATOM 3005 N N . THR A 1 426 ? 154.156 28.689 20.813 1.00 68.12 626 THR A N 1
ATOM 3006 C CA . THR A 1 426 ? 154.186 30.048 21.361 1.00 67.13 626 THR A CA 1
ATOM 3007 C C . THR A 1 426 ? 153.600 30.053 22.773 1.00 71.37 626 THR A C 1
ATOM 3008 O O . THR A 1 426 ? 154.228 30.532 23.720 1.00 74.64 626 THR A O 1
ATOM 3012 N N . ARG A 1 427 ? 152.409 29.473 22.889 1.00 67.31 627 ARG A N 1
ATOM 3013 C CA . ARG A 1 427 ? 151.678 29.396 24.140 1.00 65.60 627 ARG A CA 1
ATOM 3014 C C . ARG A 1 427 ? 152.354 28.457 25.158 1.00 65.95 627 ARG A C 1
ATOM 3015 O O . ARG A 1 427 ? 152.412 28.723 26.375 1.00 60.35 627 ARG A O 1
ATOM 3023 N N . LEU A 1 428 ? 152.902 27.363 24.655 1.00 69.76 628 LEU A N 1
ATOM 3024 C CA . LEU A 1 428 ? 153.563 26.417 25.519 1.00 66.43 628 LEU A CA 1
ATOM 3025 C C . LEU A 1 428 ? 154.804 27.077 26.099 1.00 61.90 628 LEU A C 1
ATOM 3026 O O . LEU A 1 428 ? 155.079 26.884 27.290 1.00 61.87 628 LEU A O 1
ATOM 3031 N N . SER A 1 429 ? 155.497 27.895 25.285 1.00 61.48 629 SER A N 1
ATOM 3032 C CA . SER A 1 429 ? 156.664 28.722 25.738 1.00 65.50 629 SER A CA 1
ATOM 3033 C C . SER A 1 429 ? 156.391 29.791 26.831 1.00 66.57 629 SER A C 1
ATOM 3034 O O . SER A 1 429 ? 157.256 30.041 27.682 1.00 64.20 629 SER A O 1
ATOM 3037 N N . ASN A 1 430 ? 155.199 30.394 26.802 1.00 69.91 630 ASN A N 1
ATOM 3038 C CA . ASN A 1 430 ? 154.759 31.400 27.797 1.00 70.90 630 ASN A CA 1
ATOM 3039 C C . ASN A 1 430 ? 154.124 30.835 29.077 1.00 70.75 630 ASN A C 1
ATOM 3040 O O . ASN A 1 430 ? 153.565 31.602 29.848 1.00 81.70 630 ASN A O 1
ATOM 3045 N N . CYS A 1 431 ? 154.172 29.527 29.306 1.00 69.82 631 CYS A N 1
ATOM 3046 C CA . CYS A 1 431 ? 153.445 28.915 30.438 1.00 71.76 631 CYS A CA 1
ATOM 3047 C C . CYS A 1 431 ? 154.250 28.925 31.723 1.00 60.97 631 CYS A C 1
ATOM 3048 O O . CYS A 1 431 ? 155.471 28.967 31.711 1.00 68.91 631 CYS A O 1
ATOM 3051 N N . ALA A 1 432 ? 153.557 28.847 32.841 1.00 63.06 632 ALA A N 1
ATOM 3052 C CA . ALA A 1 432 ? 154.219 28.885 34.156 1.00 68.76 632 ALA A CA 1
ATOM 3053 C C . ALA A 1 432 ? 154.995 27.628 34.476 1.00 67.99 632 ALA A C 1
ATOM 3054 O O . ALA A 1 432 ? 156.064 27.722 35.018 1.00 73.26 632 ALA A O 1
ATOM 3056 N N . ASN A 1 433 ? 154.457 26.455 34.158 1.00 77.54 633 ASN A N 1
ATOM 3057 C CA . ASN A 1 433 ? 155.130 25.202 34.504 1.00 74.51 633 ASN A CA 1
ATOM 3058 C C . ASN A 1 433 ? 156.338 24.960 33.581 1.00 73.02 633 ASN A C 1
ATOM 3059 O O . ASN A 1 433 ? 156.212 24.390 32.493 1.00 79.13 633 ASN A O 1
ATOM 3064 N N . ARG A 1 434 ? 157.504 25.402 34.036 1.00 63.21 634 ARG A N 1
ATOM 3065 C CA . ARG A 1 434 ? 158.709 25.362 33.225 1.00 61.49 634 ARG A CA 1
ATOM 3066 C C . ARG A 1 434 ? 159.276 23.954 33.208 1.00 58.66 634 ARG A C 1
ATOM 3067 O O . ARG A 1 434 ? 159.907 23.550 32.230 1.00 57.79 634 ARG A O 1
ATOM 3075 N N . THR A 1 435 ? 159.050 23.202 34.278 1.00 59.79 635 THR A N 1
ATOM 3076 C CA . THR A 1 435 ? 159.362 21.761 34.288 1.00 66.98 635 THR A CA 1
ATOM 3077 C C . THR A 1 435 ? 158.713 21.039 33.088 1.00 65.56 635 THR A C 1
ATOM 3078 O O . THR A 1 435 ? 159.369 20.286 32.361 1.00 64.39 635 THR A O 1
ATOM 3082 N N . ILE A 1 436 ? 157.424 21.295 32.896 1.00 60.36 636 ILE A N 1
ATOM 3083 C CA . ILE A 1 436 ? 156.692 20.751 31.773 1.00 61.12 636 ILE A CA 1
ATOM 3084 C C . ILE A 1 436 ? 157.275 21.266 30.491 1.00 50.67 636 ILE A C 1
ATOM 3085 O O . ILE A 1 436 ? 157.455 20.504 29.593 1.00 54.92 636 ILE A O 1
ATOM 3090 N N . LEU A 1 437 ? 157.562 22.548 30.391 1.00 55.39 637 LEU A N 1
ATOM 3091 C CA . LEU A 1 437 ? 158.150 23.074 29.145 1.00 59.46 637 LEU A CA 1
ATOM 3092 C C . LEU A 1 437 ? 159.543 22.510 28.833 1.00 55.27 637 LEU A C 1
ATOM 3093 O O . LEU A 1 437 ? 159.848 22.192 27.693 1.00 59.41 637 LEU A O 1
ATOM 3098 N N . TYR A 1 438 ? 160.398 22.396 29.818 1.00 51.00 638 TYR A N 1
ATOM 3099 C CA . TYR A 1 438 ? 161.737 21.955 29.487 1.00 57.56 638 TYR A CA 1
ATOM 3100 C C . TYR A 1 438 ? 161.722 20.501 29.000 1.00 55.27 638 TYR A C 1
ATOM 3101 O O . TYR A 1 438 ? 162.423 20.192 28.045 1.00 56.65 638 TYR A O 1
ATOM 3110 N N . ASP A 1 439 ? 160.892 19.646 29.619 1.00 57.35 639 ASP A N 1
ATOM 3111 C CA . ASP A 1 439 ? 160.860 18.187 29.339 1.00 60.23 639 ASP A CA 1
ATOM 3112 C C . ASP A 1 439 ? 160.399 17.869 27.911 1.00 60.04 639 ASP A C 1
ATOM 3113 O O . ASP A 1 439 ? 160.856 16.876 27.326 1.00 58.41 639 ASP A O 1
ATOM 3118 N N . MET A 1 440 ? 159.531 18.721 27.356 1.00 57.73 640 MET A N 1
ATOM 3119 C CA . MET A 1 440 ? 159.034 18.581 25.975 1.00 61.42 640 MET A CA 1
ATOM 3120 C C . MET A 1 440 ? 159.634 19.536 24.940 1.00 58.75 640 MET A C 1
ATOM 3121 O O . MET A 1 440 ? 159.347 19.418 23.767 1.00 57.59 640 MET A O 1
ATOM 3126 N N . TYR A 1 441 ? 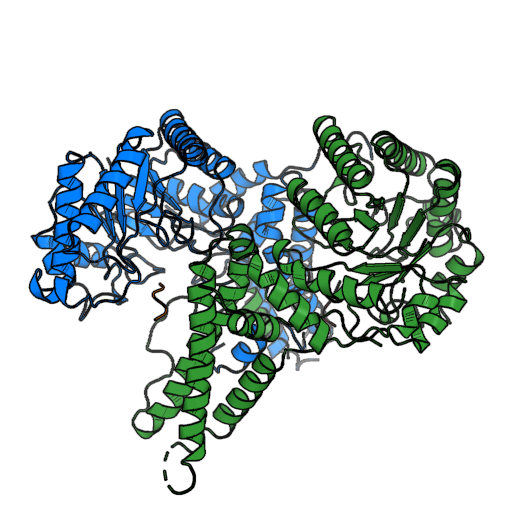160.517 20.435 25.351 1.00 61.23 641 TYR A N 1
ATOM 3127 C CA . TYR A 1 441 ? 160.980 21.510 24.474 1.00 57.55 641 TYR A CA 1
ATOM 3128 C C . TYR A 1 441 ? 161.517 21.012 23.124 1.00 56.69 641 TYR A C 1
ATOM 3129 O O . TYR A 1 441 ? 161.010 21.383 22.067 1.00 56.26 641 TYR A O 1
ATOM 3138 N N . SER A 1 442 ? 162.544 20.171 23.157 1.00 60.22 642 SER A N 1
ATOM 3139 C CA . SER A 1 442 ? 163.230 19.807 21.925 1.00 61.45 642 SER A CA 1
ATOM 3140 C C . SER A 1 442 ? 162.285 19.041 20.994 1.00 65.12 642 SER A C 1
ATOM 3141 O O . SER A 1 442 ? 162.489 19.045 19.782 1.00 69.48 642 SER A O 1
ATOM 3144 N N . TYR A 1 443 ? 161.235 18.434 21.563 1.00 60.90 643 TYR A N 1
ATOM 3145 C CA . TYR A 1 443 ? 160.190 17.773 20.784 1.00 58.60 643 TYR A CA 1
ATOM 3146 C C . TYR A 1 443 ? 159.251 18.757 20.113 1.00 57.52 643 TYR A C 1
ATOM 3147 O O . TYR A 1 443 ? 158.972 18.620 18.928 1.00 61.94 643 TYR A O 1
ATOM 3156 N N . VAL A 1 444 ? 158.730 19.734 20.852 1.00 59.73 644 VAL A N 1
ATOM 3157 C CA . VAL A 1 444 ? 157.813 20.706 20.239 1.00 57.00 644 VAL A CA 1
ATOM 3158 C C . VAL A 1 444 ? 158.547 21.627 19.267 1.00 56.58 644 VAL A C 1
ATOM 3159 O O . VAL A 1 444 ? 157.994 21.978 18.231 1.00 47.71 644 VAL A O 1
ATOM 3163 N N . TRP A 1 445 ? 159.790 21.999 19.602 1.00 60.97 645 TRP A N 1
ATOM 3164 C CA . TRP A 1 445 ? 160.645 22.736 18.677 1.00 64.25 645 TRP A CA 1
ATOM 3165 C C . TRP A 1 445 ? 160.737 22.057 17.325 1.00 58.06 645 TRP A C 1
ATOM 3166 O O . TRP A 1 445 ? 160.602 22.688 16.284 1.00 53.72 645 TRP A O 1
ATOM 3177 N N . ASP A 1 446 ? 161.009 20.767 17.352 1.00 61.86 646 ASP A N 1
ATOM 3178 C CA . ASP A 1 446 ? 161.231 20.032 16.126 1.00 65.56 646 ASP A CA 1
ATOM 3179 C C . ASP A 1 446 ? 159.978 20.059 15.275 1.00 67.20 646 ASP A C 1
ATOM 3180 O O . ASP A 1 446 ? 160.063 20.344 14.075 1.00 67.03 646 ASP A O 1
ATOM 3185 N N . ILE A 1 447 ? 158.813 19.819 15.893 1.00 65.25 647 ILE A N 1
ATOM 3186 C CA . ILE A 1 447 ? 157.584 19.703 15.114 1.00 62.67 647 ILE A CA 1
ATOM 3187 C C . ILE A 1 447 ? 157.203 21.020 14.488 1.00 63.17 647 ILE A C 1
ATOM 3188 O O . ILE A 1 447 ? 156.768 21.044 13.336 1.00 65.06 647 ILE A O 1
ATOM 3193 N N . LYS A 1 448 ? 157.414 22.103 15.230 1.00 63.48 648 LYS A N 1
ATOM 3194 C CA . LYS A 1 448 ? 157.083 23.424 14.730 1.00 72.35 648 LYS A CA 1
ATOM 3195 C C . LYS A 1 448 ? 158.030 23.846 13.598 1.00 69.93 648 LYS A C 1
ATOM 3196 O O . LYS A 1 448 ? 157.591 24.521 12.659 1.00 66.52 648 LYS A O 1
ATOM 3202 N N . SER A 1 449 ? 159.295 23.427 13.656 1.00 63.97 649 SER A N 1
ATOM 3203 C CA . SER A 1 449 ? 160.249 23.827 12.621 1.00 68.11 649 SER A CA 1
ATOM 3204 C C . SER A 1 449 ? 160.087 23.006 11.319 1.00 68.09 649 SER A C 1
ATOM 3205 O O . SER A 1 449 ? 160.248 23.535 10.227 1.00 66.68 649 SER A O 1
ATOM 3208 N N . ILE A 1 450 ? 159.766 21.724 11.434 1.00 66.82 650 ILE A N 1
ATOM 3209 C CA . ILE A 1 450 ? 159.436 20.938 10.266 1.00 66.28 650 ILE A CA 1
ATOM 3210 C C . ILE A 1 450 ? 158.160 21.509 9.654 1.00 66.77 650 ILE A C 1
ATOM 3211 O O . ILE A 1 450 ? 158.096 21.670 8.437 1.00 70.07 650 ILE A O 1
ATOM 3216 N N . MET A 1 451 ? 157.152 21.812 10.473 1.00 61.54 651 MET A N 1
ATOM 3217 C CA . MET A 1 451 ? 155.926 22.419 9.941 1.00 65.67 651 MET A CA 1
ATOM 3218 C C . MET A 1 451 ? 156.145 23.774 9.234 1.00 73.82 651 MET A C 1
ATOM 3219 O O . MET A 1 451 ? 155.454 24.037 8.248 1.00 80.34 651 MET A O 1
ATOM 3224 N N . SER A 1 452 ? 157.070 24.623 9.717 1.00 74.25 652 SER A N 1
ATOM 3225 C CA . SER A 1 452 ? 157.436 25.887 9.017 1.00 71.94 652 SER A CA 1
ATOM 3226 C C . SER A 1 452 ? 158.054 25.630 7.651 1.00 75.56 652 SER A C 1
ATOM 3227 O O . SER A 1 452 ? 157.729 26.308 6.676 1.00 87.73 652 SER A O 1
ATOM 3230 N N . MET A 1 453 ? 158.974 24.676 7.606 1.00 73.14 653 MET A N 1
ATOM 3231 C CA . MET A 1 453 ? 159.591 24.236 6.370 1.00 77.86 653 MET A CA 1
ATOM 3232 C C . MET A 1 453 ? 158.497 23.685 5.437 1.00 75.19 653 MET A C 1
ATOM 3233 O O . MET A 1 453 ? 158.447 24.039 4.271 1.00 74.47 653 MET A O 1
ATOM 3238 N N . VAL A 1 454 ? 157.591 22.864 5.961 1.00 75.69 654 VAL A N 1
ATOM 3239 C CA . VAL A 1 454 ? 156.470 22.355 5.167 1.00 73.88 654 VAL A CA 1
ATOM 3240 C C . VAL A 1 454 ? 155.492 23.455 4.756 1.00 71.58 654 VAL A C 1
ATOM 3241 O O . VAL A 1 454 ? 154.958 23.382 3.674 1.00 80.92 654 VAL A O 1
ATOM 3245 N N . LYS A 1 455 ? 155.248 24.455 5.602 1.00 75.84 655 LYS A N 1
ATOM 3246 C CA . LYS A 1 455 ? 154.380 25.601 5.237 1.00 77.69 655 LYS A CA 1
ATOM 3247 C C . LYS A 1 455 ? 154.965 26.410 4.085 1.00 77.92 655 LYS A C 1
ATOM 3248 O O . LYS A 1 455 ? 154.274 26.651 3.097 1.00 78.71 655 LYS A O 1
ATOM 3254 N N . SER A 1 456 ? 156.210 26.852 4.241 1.00 73.23 656 SER A N 1
ATOM 3255 C CA . SER A 1 456 ? 156.994 27.345 3.126 1.00 74.62 656 SER A CA 1
ATOM 3256 C C . SER A 1 456 ? 156.776 26.503 1.874 1.00 79.61 656 SER A C 1
ATOM 3257 O O . SER A 1 456 ? 156.091 26.933 0.952 1.00 81.80 656 SER A O 1
ATOM 3260 N N . PHE A 1 457 ? 157.321 25.289 1.867 1.00 87.88 657 PHE A N 1
ATOM 3261 C CA . PHE A 1 457 ? 157.296 24.411 0.689 1.00 85.44 657 PHE A CA 1
ATOM 3262 C C . PHE A 1 457 ? 155.951 24.322 -0.023 1.00 86.01 657 PHE A C 1
ATOM 3263 O O . PHE A 1 457 ? 155.922 24.324 -1.244 1.00 101.15 657 PHE A O 1
ATOM 3271 N N . VAL A 1 458 ? 154.849 24.248 0.724 1.00 85.82 658 VAL A N 1
ATOM 3272 C CA . VAL A 1 458 ? 153.503 24.265 0.114 1.00 89.03 658 VAL A CA 1
ATOM 3273 C C . VAL A 1 458 ? 153.223 25.608 -0.597 1.00 87.07 658 VAL A C 1
ATOM 3274 O O . VAL A 1 458 ? 152.687 25.607 -1.697 1.00 98.19 658 VAL A O 1
ATOM 3278 N N . GLN A 1 459 ? 153.609 26.729 -0.003 1.00 82.90 659 GLN A N 1
ATOM 3279 C CA . GLN A 1 459 ? 153.499 28.033 -0.679 1.00 83.40 659 GLN A CA 1
ATOM 3280 C C . GLN A 1 459 ? 154.378 28.167 -1.952 1.00 80.04 659 GLN A C 1
ATOM 3281 O O . GLN A 1 459 ? 153.945 28.729 -2.970 1.00 75.96 659 GLN A O 1
ATOM 3287 N N . TRP A 1 460 ? 155.594 27.633 -1.894 1.00 79.72 660 TRP A N 1
ATOM 3288 C CA . TRP A 1 460 ? 156.488 27.528 -3.062 1.00 82.25 660 TRP A CA 1
ATOM 3289 C C . TRP A 1 460 ? 155.950 26.528 -4.125 1.00 82.72 660 TRP A C 1
ATOM 3290 O O . TRP A 1 460 ? 156.687 26.083 -4.977 1.00 84.50 660 TRP A O 1
ATOM 3301 N N . LEU A 1 461 ? 154.674 26.153 -4.054 1.00 79.45 661 LEU A N 1
ATOM 3302 C CA . LEU A 1 461 ? 153.938 25.638 -5.195 1.00 77.99 661 LEU A CA 1
ATOM 3303 C C . LEU A 1 461 ? 152.749 26.621 -5.438 1.00 86.31 661 LEU A C 1
ATOM 3304 O O . LEU A 1 461 ? 151.597 26.322 -5.175 1.00 90.57 661 LEU A O 1
ATOM 3309 N N . GLY A 1 462 ? 153.057 27.833 -5.899 1.00 100.22 662 GLY A N 1
ATOM 3310 C CA . GLY A 1 462 ? 152.070 28.917 -6.039 1.00 96.93 662 GLY A CA 1
ATOM 3311 C C . GLY A 1 462 ? 152.633 30.231 -5.510 1.00 108.57 662 GLY A C 1
ATOM 3312 O O . GLY A 1 462 ? 153.662 30.754 -5.987 1.00 109.32 662 GLY A O 1
ATOM 3313 N N . TRP A 1 479 ? 169.068 22.225 6.078 1.00 125.93 679 TRP A N 1
ATOM 3314 C CA . TRP A 1 479 ? 168.612 20.844 6.000 1.00 133.04 679 TRP A CA 1
ATOM 3315 C C . TRP A 1 479 ? 169.517 19.991 5.097 1.00 140.27 679 TRP A C 1
ATOM 3316 O O . TRP A 1 479 ? 169.091 18.920 4.646 1.00 155.22 679 TRP A O 1
ATOM 3327 N N . ALA A 1 480 ? 170.755 20.453 4.853 1.00 130.90 680 ALA A N 1
ATOM 3328 C CA . ALA A 1 480 ? 171.785 19.662 4.140 1.00 121.28 680 ALA A CA 1
ATOM 3329 C C . ALA A 1 480 ? 172.456 18.697 5.115 1.00 120.27 680 ALA A C 1
ATOM 3330 O O . ALA A 1 480 ? 172.556 17.493 4.861 1.00 103.09 680 ALA A O 1
ATOM 3332 N N . PHE A 1 481 ? 172.889 19.240 6.251 1.00 126.50 681 PHE A N 1
ATOM 3333 C CA . PHE A 1 481 ? 173.470 18.438 7.332 1.00 118.01 681 PHE A CA 1
ATOM 3334 C C . PHE A 1 481 ? 172.422 17.910 8.351 1.00 107.59 681 PHE A C 1
ATOM 3335 O O . PHE A 1 481 ? 172.812 17.190 9.268 1.00 95.10 681 PHE A O 1
ATOM 3343 N N . ARG A 1 482 ? 171.121 18.230 8.169 1.00 103.32 682 ARG A N 1
ATOM 3344 C CA . ARG A 1 482 ? 169.996 17.846 9.106 1.00 100.46 682 ARG A CA 1
ATOM 3345 C C . ARG A 1 482 ? 169.995 16.393 9.617 1.00 95.53 682 ARG A C 1
ATOM 3346 O O . ARG A 1 482 ? 170.057 15.445 8.837 1.00 96.62 682 ARG A O 1
ATOM 3354 N N . GLY A 1 483 ? 169.898 16.244 10.938 1.00 88.81 683 GLY A N 1
ATOM 3355 C CA . GLY A 1 483 ? 170.126 14.973 11.595 1.00 87.03 683 GLY A CA 1
ATOM 3356 C C . GLY A 1 483 ? 171.602 14.732 11.869 1.00 84.88 683 GLY A C 1
ATOM 3357 O O . GLY A 1 483 ? 171.946 13.898 12.702 1.00 92.38 683 GLY A O 1
ATOM 3358 N N . GLY A 1 484 ? 172.489 15.457 11.196 1.00 79.73 684 GLY A N 1
ATOM 3359 C CA . GLY A 1 484 ? 173.915 15.197 11.303 1.00 85.45 684 GLY A CA 1
ATOM 3360 C C . GLY A 1 484 ? 174.261 13.853 10.710 1.00 84.49 684 GLY A C 1
ATOM 3361 O O . GLY A 1 484 ? 173.524 13.327 9.872 1.00 83.15 684 GLY A O 1
ATOM 3362 N N . LEU A 1 485 ? 175.368 13.286 11.178 1.00 83.18 685 LEU A N 1
ATOM 3363 C CA . LEU A 1 485 ? 175.890 12.039 10.628 1.00 76.95 685 LEU A CA 1
ATOM 3364 C C . LEU A 1 485 ? 174.842 10.938 10.704 1.00 76.29 685 LEU A C 1
ATOM 3365 O O . LEU A 1 485 ? 174.579 10.256 9.710 1.00 78.37 685 LEU A O 1
ATOM 3370 N N . ALA A 1 486 ? 174.226 10.792 11.874 1.00 82.53 686 ALA A N 1
ATOM 3371 C CA . ALA A 1 486 ? 173.139 9.824 12.062 1.00 86.76 686 ALA A CA 1
ATOM 3372 C C . ALA A 1 486 ? 172.123 9.937 10.920 1.00 85.15 686 ALA A C 1
ATOM 3373 O O . ALA A 1 486 ? 171.906 8.980 10.184 1.00 86.26 686 ALA A O 1
ATOM 3375 N N . GLY A 1 487 ? 171.563 11.132 10.752 1.00 87.59 687 GLY A N 1
ATOM 3376 C CA . GLY A 1 487 ? 170.644 11.444 9.656 1.00 84.07 687 GLY A CA 1
ATOM 3377 C C . GLY A 1 487 ? 171.174 11.126 8.259 1.00 83.48 687 GLY A C 1
ATOM 3378 O O . GLY A 1 487 ? 170.424 10.611 7.432 1.00 78.61 687 GLY A O 1
ATOM 3379 N N . GLU A 1 488 ? 172.450 11.425 7.987 1.00 82.10 688 GLU A N 1
ATOM 3380 C CA . GLU A 1 488 ? 173.039 11.119 6.678 1.00 77.71 688 GLU A CA 1
ATOM 3381 C C . GLU A 1 488 ? 173.027 9.603 6.411 1.00 76.89 688 GLU A C 1
ATOM 3382 O O . GLU A 1 488 ? 172.432 9.150 5.428 1.00 81.73 688 GLU A O 1
ATOM 3388 N N . PHE A 1 489 ? 173.617 8.823 7.311 1.00 75.57 689 PHE A N 1
ATOM 3389 C CA . PHE A 1 489 ? 173.555 7.355 7.219 1.00 72.85 689 PHE A CA 1
ATOM 3390 C C . PHE A 1 489 ? 172.152 6.800 7.091 1.00 72.14 689 PHE A C 1
ATOM 3391 O O . PHE A 1 489 ? 171.945 5.774 6.450 1.00 79.35 689 PHE A O 1
ATOM 3399 N N . GLN A 1 490 ? 171.205 7.453 7.739 1.00 72.69 690 GLN A N 1
ATOM 3400 C CA . GLN A 1 490 ? 169.853 6.942 7.828 1.00 73.73 690 GLN A CA 1
ATOM 3401 C C . GLN A 1 490 ? 169.106 7.154 6.539 1.00 73.68 690 GLN A C 1
ATOM 3402 O O . GLN A 1 490 ? 168.289 6.322 6.159 1.00 79.39 690 GLN A O 1
ATOM 3408 N N . ARG A 1 491 ? 169.364 8.268 5.870 1.00 78.94 691 ARG A N 1
ATOM 3409 C CA . ARG A 1 491 ? 168.763 8.493 4.565 1.00 84.74 691 ARG A CA 1
ATOM 3410 C C . ARG A 1 491 ? 169.266 7.428 3.571 1.00 92.34 691 ARG A C 1
ATOM 3411 O O . ARG A 1 491 ? 168.478 6.935 2.760 1.00 97.00 691 ARG A O 1
ATOM 3419 N N . LEU A 1 492 ? 170.538 7.027 3.692 1.00 86.68 692 LEU A N 1
ATOM 3420 C CA . LEU A 1 492 ? 171.123 6.005 2.810 1.00 81.13 692 LEU A CA 1
ATOM 3421 C C . LEU A 1 492 ? 170.539 4.588 2.947 1.00 86.71 692 LEU A C 1
ATOM 3422 O O . LEU A 1 492 ? 170.541 3.836 1.968 1.00 88.37 692 LEU A O 1
ATOM 3427 N N . LEU A 1 493 ? 170.042 4.210 4.125 1.00 90.60 693 LEU A N 1
ATOM 3428 C CA . LEU A 1 493 ? 169.342 2.931 4.253 1.00 85.88 693 LEU A CA 1
ATOM 3429 C C . LEU A 1 493 ? 168.062 3.058 3.455 1.00 97.22 693 LEU A C 1
ATOM 3430 O O . LEU A 1 493 ? 167.479 4.150 3.420 1.00 91.00 693 LEU A O 1
ATOM 3435 N N . PRO A 1 494 ? 167.626 1.960 2.794 1.00 118.59 694 PRO A N 1
ATOM 3436 C CA . PRO A 1 494 ? 166.545 2.068 1.830 1.00 130.32 694 PRO A CA 1
ATOM 3437 C C . PRO A 1 494 ? 165.234 1.539 2.436 1.00 128.48 694 PRO A C 1
ATOM 3438 O O . PRO A 1 494 ? 164.514 0.763 1.807 1.00 135.41 694 PRO A O 1
ATOM 3442 N N . ILE A 1 495 ? 164.937 1.986 3.654 1.00 125.62 695 ILE A N 1
ATOM 3443 C CA . ILE A 1 495 ? 163.809 1.489 4.435 1.00 135.50 695 ILE A CA 1
ATOM 3444 C C . ILE A 1 495 ? 163.143 2.599 5.274 1.00 137.39 695 ILE A C 1
ATOM 3445 O O . ILE A 1 495 ? 162.418 2.301 6.233 1.00 141.38 695 ILE A O 1
ATOM 3450 N N . ASP A 1 496 ? 163.338 3.864 4.880 1.00 134.44 696 ASP A N 1
ATOM 3451 C CA . ASP A 1 496 ? 163.141 5.014 5.782 1.00 128.08 696 ASP A CA 1
ATOM 3452 C C . ASP A 1 496 ? 161.709 5.546 5.767 1.00 116.52 696 ASP A C 1
ATOM 3453 O O . ASP A 1 496 ? 160.919 5.213 4.884 1.00 110.24 696 ASP A O 1
ATOM 3458 N N . HIS B 1 1 ? 189.731 45.991 28.319 1.00 128.92 59 HIS C N 1
ATOM 3459 C CA . HIS B 1 1 ? 189.631 44.506 28.434 1.00 126.34 59 HIS C CA 1
ATOM 3460 C C . HIS B 1 1 ? 189.142 43.896 27.110 1.00 119.66 59 HIS C C 1
ATOM 3461 O O . HIS B 1 1 ? 188.401 44.542 26.355 1.00 118.32 59 HIS C O 1
ATOM 3468 N N . PHE B 1 2 ? 189.586 42.670 26.825 1.00 113.06 60 PHE C N 1
ATOM 3469 C CA . PHE B 1 2 ? 189.053 41.861 25.715 1.00 113.81 60 PHE C CA 1
ATOM 3470 C C . PHE B 1 2 ? 188.269 40.698 26.308 1.00 113.74 60 PHE C C 1
ATOM 3471 O O . PHE B 1 2 ? 188.820 39.844 27.006 1.00 113.30 60 PHE C O 1
ATOM 3479 N N . LEU B 1 3 ? 186.983 40.663 25.991 1.00 114.97 61 LEU C N 1
ATOM 3480 C CA . LEU B 1 3 ? 186.046 39.739 26.612 1.00 103.10 61 LEU C CA 1
ATOM 3481 C C . LEU B 1 3 ? 186.092 38.406 25.888 1.00 96.30 61 LEU C C 1
ATOM 3482 O O . LEU B 1 3 ? 185.971 38.363 24.665 1.00 96.50 61 LEU C O 1
ATOM 3487 N N . CYS B 1 4 ? 186.248 37.313 26.626 1.00 90.25 62 CYS C N 1
ATOM 3488 C CA . CYS B 1 4 ? 186.248 36.002 25.996 1.00 92.89 62 CYS C CA 1
ATOM 3489 C C . CYS B 1 4 ? 185.834 34.832 26.897 1.00 96.74 62 CYS C C 1
ATOM 3490 O O . CYS B 1 4 ? 186.493 34.523 27.895 1.00 89.98 62 CYS C O 1
ATOM 3493 N N . GLY B 1 5 ? 184.762 34.157 26.486 1.00 98.29 63 GLY C N 1
ATOM 3494 C CA . GLY B 1 5 ? 184.178 33.066 27.253 1.00 96.86 63 GLY C CA 1
ATOM 3495 C C . GLY B 1 5 ? 182.832 32.659 26.680 1.00 98.03 63 GLY C C 1
ATOM 3496 O O . GLY B 1 5 ? 182.695 32.559 25.466 1.00 105.47 63 GLY C O 1
ATOM 3497 N N . VAL B 1 6 ? 181.837 32.458 27.550 1.00 90.69 64 VAL C N 1
ATOM 3498 C CA . VAL B 1 6 ? 180.576 31.777 27.204 1.00 80.22 64 VAL C CA 1
ATOM 3499 C C . VAL B 1 6 ? 179.370 32.707 27.315 1.00 71.44 64 VAL C C 1
ATOM 3500 O O . VAL B 1 6 ? 179.230 33.393 28.303 1.00 67.72 64 VAL C O 1
ATOM 3504 N N . VAL B 1 7 ? 178.496 32.696 26.308 1.00 73.17 65 VAL C N 1
ATOM 3505 C CA . VAL B 1 7 ? 177.103 33.189 26.458 1.00 70.98 65 VAL C CA 1
ATOM 3506 C C . VAL B 1 7 ? 176.137 32.003 26.563 1.00 69.06 65 VAL C C 1
ATOM 3507 O O . VAL B 1 7 ? 175.978 31.274 25.600 1.00 75.79 65 VAL C O 1
ATOM 3511 N N . GLU B 1 8 ? 175.518 31.797 27.730 1.00 66.49 66 GLU C N 1
ATOM 3512 C CA . GLU B 1 8 ? 174.383 30.868 27.868 1.00 63.68 66 GLU C CA 1
ATOM 3513 C C . GLU B 1 8 ? 173.241 31.571 27.198 1.00 67.24 66 GLU C C 1
ATOM 3514 O O . GLU B 1 8 ? 172.508 32.316 27.849 1.00 60.97 66 GLU C O 1
ATOM 3520 N N . GLY B 1 9 ? 173.147 31.379 25.875 1.00 80.24 67 GLY C N 1
ATOM 3521 C CA . GLY B 1 9 ? 172.226 32.134 24.990 1.00 77.61 67 GLY C CA 1
ATOM 3522 C C . GLY B 1 9 ? 171.244 31.301 24.168 1.00 76.35 67 GLY C C 1
ATOM 3523 O O . GLY B 1 9 ? 170.509 31.837 23.319 1.00 61.54 67 GLY C O 1
ATOM 3524 N N . PHE B 1 10 ? 171.192 30.001 24.456 1.00 77.11 68 PHE C N 1
ATOM 3525 C CA . PHE B 1 10 ? 170.383 29.061 23.670 1.00 78.04 68 PHE C CA 1
ATOM 3526 C C . PHE B 1 10 ? 168.886 28.986 24.060 1.00 75.41 68 PHE C C 1
ATOM 3527 O O . PHE B 1 10 ? 168.459 29.367 25.164 1.00 74.48 68 PHE C O 1
ATOM 3535 N N . TYR B 1 11 ? 168.102 28.481 23.119 1.00 65.57 69 TYR C N 1
ATOM 3536 C CA . TYR B 1 11 ? 166.723 28.127 23.389 1.00 62.07 69 TYR C CA 1
ATOM 3537 C C . TYR B 1 11 ? 166.634 26.791 24.122 1.00 61.32 69 TYR C C 1
ATOM 3538 O O . TYR B 1 11 ? 167.522 25.939 24.006 1.00 57.98 69 TYR C O 1
ATOM 3547 N N . GLY B 1 12 ? 165.555 26.615 24.882 1.00 62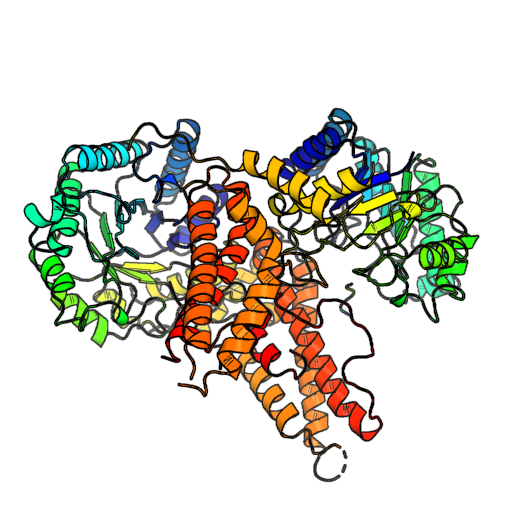.17 70 GLY C N 1
ATOM 3548 C CA . GLY B 1 12 ? 165.366 25.405 25.703 1.00 59.35 70 GLY C CA 1
ATOM 3549 C C . GLY B 1 12 ? 165.809 25.509 27.147 1.00 58.02 70 GLY C C 1
ATOM 3550 O O . GLY B 1 12 ? 165.996 26.623 27.694 1.00 73.15 70 GLY C O 1
ATOM 3551 N N . ARG B 1 13 ? 165.952 24.338 27.759 1.00 55.39 71 ARG C N 1
ATOM 3552 C CA . ARG B 1 13 ? 166.203 24.183 29.202 1.00 54.17 71 ARG C CA 1
ATOM 3553 C C . ARG B 1 13 ? 167.506 24.853 29.573 1.00 60.11 71 ARG C C 1
ATOM 3554 O O . ARG B 1 13 ? 168.564 24.432 29.056 1.00 62.32 71 ARG C O 1
ATOM 3562 N N . PRO B 1 14 ? 167.457 25.860 30.479 1.00 62.70 72 PRO C N 1
ATOM 3563 C CA . PRO B 1 14 ? 168.679 26.538 30.870 1.00 61.50 72 PRO C CA 1
ATOM 3564 C C . PRO B 1 14 ? 169.457 25.729 31.865 1.00 60.74 72 PRO C C 1
ATOM 3565 O O . PRO B 1 14 ? 168.913 24.779 32.470 1.00 58.17 72 PRO C O 1
ATOM 3569 N N . TRP B 1 15 ? 170.714 26.114 32.035 1.00 64.39 73 TRP C N 1
ATOM 3570 C CA . TRP B 1 15 ? 171.575 25.457 33.001 1.00 74.24 73 TRP C CA 1
ATOM 3571 C C . TRP B 1 15 ? 171.150 25.867 34.429 1.00 77.36 73 TRP C C 1
ATOM 3572 O O . TRP B 1 15 ? 170.664 26.987 34.659 1.00 73.97 73 TRP C O 1
ATOM 3583 N N . VAL B 1 16 ? 171.302 24.937 35.367 1.00 73.55 74 VAL C N 1
ATOM 3584 C CA . VAL B 1 16 ? 171.061 25.212 36.775 1.00 74.00 74 VAL C CA 1
ATOM 3585 C C . VAL B 1 16 ? 172.314 25.840 37.389 1.00 83.35 74 VAL C C 1
ATOM 3586 O O . VAL B 1 16 ? 173.410 25.761 36.819 1.00 82.80 74 VAL C O 1
ATOM 3590 N N . MET B 1 17 ? 172.154 26.429 38.573 1.00 86.73 75 MET C N 1
ATOM 3591 C CA . MET B 1 17 ? 173.204 27.262 39.147 1.00 81.64 75 MET C CA 1
ATOM 3592 C C . MET B 1 17 ? 174.476 26.441 39.355 1.00 80.79 75 MET C C 1
ATOM 3593 O O . MET B 1 17 ? 175.536 26.843 38.890 1.00 85.33 75 MET C O 1
ATOM 3598 N N . GLU B 1 18 ? 174.374 25.264 39.962 1.00 79.68 76 GLU C N 1
ATOM 3599 C CA . GLU B 1 18 ? 175.581 24.459 40.222 1.00 86.54 76 GLU C CA 1
ATOM 3600 C C . GLU B 1 18 ? 176.317 24.092 38.937 1.00 88.22 76 GLU C C 1
ATOM 3601 O O . GLU B 1 18 ? 177.520 23.862 38.985 1.00 100.18 76 GLU C O 1
ATOM 3607 N N . GLN B 1 19 ? 175.605 24.047 37.804 1.00 88.35 77 GLN C N 1
ATOM 3608 C CA . GLN B 1 19 ? 176.243 23.934 36.482 1.00 82.86 77 GLN C CA 1
ATOM 3609 C C . GLN B 1 19 ? 176.996 25.216 36.158 1.00 78.09 77 GLN C C 1
ATOM 3610 O O . GLN B 1 19 ? 178.171 25.163 35.809 1.00 84.53 77 GLN C O 1
ATOM 3616 N N . ARG B 1 20 ? 176.316 26.355 36.291 1.00 69.50 78 ARG C N 1
ATOM 3617 C CA . ARG B 1 20 ? 176.902 27.667 36.008 1.00 70.57 78 ARG C CA 1
ATOM 3618 C C . ARG B 1 20 ? 178.130 28.034 36.870 1.00 82.65 78 ARG C C 1
ATOM 3619 O O . ARG B 1 20 ? 178.932 28.881 36.479 1.00 91.91 78 ARG C O 1
ATOM 3627 N N . LYS B 1 21 ? 178.242 27.421 38.047 1.00 91.71 79 LYS C N 1
ATOM 3628 C CA . LYS B 1 21 ? 179.349 27.626 38.981 1.00 94.11 79 LYS C CA 1
ATOM 3629 C C . LYS B 1 21 ? 180.558 26.765 38.569 1.00 93.18 79 LYS C C 1
ATOM 3630 O O . LYS B 1 21 ? 181.701 27.223 38.559 1.00 105.30 79 LYS C O 1
ATOM 3636 N N . GLU B 1 22 ? 180.291 25.511 38.229 1.00 91.75 80 GLU C N 1
ATOM 3637 C CA . GLU B 1 22 ? 181.277 24.620 37.614 1.00 83.16 80 GLU C CA 1
ATOM 3638 C C . GLU B 1 22 ? 181.807 25.177 36.288 1.00 81.96 80 GLU C C 1
ATOM 3639 O O . GLU B 1 22 ? 182.907 24.806 35.885 1.00 79.92 80 GLU C O 1
ATOM 3645 N N . LEU B 1 23 ? 181.029 26.036 35.612 1.00 76.87 81 LEU C N 1
ATOM 3646 C CA . LEU B 1 23 ? 181.483 26.736 34.395 1.00 78.87 81 LEU C CA 1
ATOM 3647 C C . LEU B 1 23 ? 182.470 27.869 34.709 1.00 88.36 81 LEU C C 1
ATOM 3648 O O . LEU B 1 23 ? 183.531 27.993 34.074 1.00 93.25 81 LEU C O 1
ATOM 3653 N N . PHE B 1 24 ? 182.093 28.724 35.654 1.00 85.83 82 PHE C N 1
ATOM 3654 C CA . PHE B 1 24 ? 182.983 29.777 36.109 1.00 83.80 82 PHE C CA 1
ATOM 3655 C C . PHE B 1 24 ? 184.351 29.185 36.463 1.00 90.59 82 PHE C C 1
ATOM 3656 O O . PHE B 1 24 ? 185.379 29.716 36.042 1.00 93.01 82 PHE C O 1
ATOM 3664 N N . ARG B 1 25 ? 184.352 28.078 37.210 1.00 84.86 83 ARG C N 1
ATOM 3665 C CA . ARG B 1 25 ? 185.580 27.371 37.532 1.00 86.75 83 ARG C CA 1
ATOM 3666 C C . ARG B 1 25 ? 186.409 27.160 36.277 1.00 90.09 83 ARG C C 1
ATOM 3667 O O . ARG B 1 25 ? 187.527 27.661 36.190 1.00 97.31 83 ARG C O 1
ATOM 3675 N N . ARG B 1 26 ? 185.830 26.462 35.299 1.00 97.44 84 ARG C N 1
ATOM 3676 C CA . ARG B 1 26 ? 186.512 26.104 34.032 1.00 98.47 84 ARG C CA 1
ATOM 3677 C C . ARG B 1 26 ? 186.951 27.310 33.183 1.00 92.10 84 ARG C C 1
ATOM 3678 O O . ARG B 1 26 ? 187.983 27.246 32.503 1.00 88.66 84 ARG C O 1
ATOM 3686 N N . LEU B 1 27 ? 186.149 28.375 33.180 1.00 76.55 85 LEU C N 1
ATOM 3687 C CA . LEU B 1 27 ? 186.540 29.595 32.503 1.00 82.99 85 LEU C CA 1
ATOM 3688 C C . LEU B 1 27 ? 187.860 30.138 33.078 1.00 95.23 85 LEU C C 1
ATOM 3689 O O . LEU B 1 27 ? 188.742 30.607 32.330 1.00 84.45 85 LEU C O 1
ATOM 3694 N N . GLN B 1 28 ? 187.993 30.040 34.405 1.00 103.68 86 GLN C N 1
ATOM 3695 C CA . GLN B 1 28 ? 189.192 30.484 35.103 1.00 100.81 86 GLN C CA 1
ATOM 3696 C C . GLN B 1 28 ? 190.314 29.515 34.831 1.00 93.38 86 GLN C C 1
ATOM 3697 O O . GLN B 1 28 ? 191.349 29.915 34.309 1.00 96.15 86 GLN C O 1
ATOM 3703 N N . LYS B 1 29 ? 190.099 28.240 35.136 1.00 89.55 87 LYS C N 1
ATOM 3704 C CA . LYS B 1 29 ? 191.127 27.204 34.925 1.00 92.19 87 LYS C CA 1
ATOM 3705 C C . LYS B 1 29 ? 191.821 27.298 33.567 1.00 91.32 87 LYS C C 1
ATOM 3706 O O . LYS B 1 29 ? 193.004 27.007 33.475 1.00 102.29 87 LYS C O 1
ATOM 3712 N N . TRP B 1 30 ? 191.077 27.696 32.534 1.00 92.55 88 TRP C N 1
ATOM 3713 C CA . TRP B 1 30 ? 191.594 27.876 31.185 1.00 86.99 88 TRP C CA 1
ATOM 3714 C C . TRP B 1 30 ? 191.682 29.351 30.819 1.00 84.23 88 TRP C C 1
ATOM 3715 O O . TRP B 1 30 ? 191.548 29.706 29.657 1.00 83.77 88 TRP C O 1
ATOM 3726 N N . GLU B 1 31 ? 191.869 30.223 31.804 1.00 95.46 89 GLU C N 1
ATOM 3727 C CA . GLU B 1 31 ? 192.258 31.635 31.571 1.00 99.97 89 GLU C CA 1
ATOM 3728 C C . GLU B 1 31 ? 191.301 32.497 30.732 1.00 97.12 89 GLU C C 1
ATOM 3729 O O . GLU B 1 31 ? 191.727 33.500 30.120 1.00 82.49 89 GLU C O 1
ATOM 3735 N N . LEU B 1 32 ? 190.024 32.102 30.713 1.00 96.25 90 LEU C N 1
ATOM 3736 C CA . LEU B 1 32 ? 188.958 32.893 30.094 1.00 93.74 90 LEU C CA 1
ATOM 3737 C C . LEU B 1 32 ? 188.299 33.750 31.181 1.00 91.16 90 LEU C C 1
ATOM 3738 O O . LEU B 1 32 ? 188.438 33.455 32.378 1.00 83.61 90 LEU C O 1
ATOM 3743 N N . ASN B 1 33 ? 187.578 34.790 30.764 1.00 85.95 91 ASN C N 1
ATOM 3744 C CA . ASN B 1 33 ? 187.241 35.891 31.663 1.00 94.29 91 ASN C CA 1
ATOM 3745 C C . ASN B 1 33 ? 185.765 36.311 31.834 1.00 98.17 91 ASN C C 1
ATOM 3746 O O . ASN B 1 33 ? 185.429 36.839 32.892 1.00 109.20 91 ASN C O 1
ATOM 3751 N N . THR B 1 34 ? 184.905 36.100 30.830 1.00 92.50 92 THR C N 1
ATOM 3752 C CA . THR B 1 34 ? 183.520 36.652 30.819 1.00 89.52 92 THR C CA 1
ATOM 3753 C C . THR B 1 34 ? 182.411 35.566 30.767 1.00 93.05 92 THR C C 1
ATOM 3754 O O . THR B 1 34 ? 182.688 34.415 30.423 1.00 101.70 92 THR C O 1
ATOM 3758 N N . TYR B 1 35 ? 181.186 35.924 31.179 1.00 89.12 93 TYR C N 1
ATOM 3759 C CA . TYR B 1 35 ? 179.981 35.073 31.033 1.00 81.34 93 TYR C CA 1
ATOM 3760 C C . TYR B 1 35 ? 178.771 35.961 30.804 1.00 75.28 93 TYR C C 1
ATOM 3761 O O . TYR B 1 35 ? 178.406 36.735 31.682 1.00 86.56 93 TYR C O 1
ATOM 3770 N N . LEU B 1 36 ? 178.157 35.867 29.634 1.00 71.31 94 LEU C N 1
ATOM 3771 C CA . LEU B 1 36 ? 176.902 36.588 29.362 1.00 74.07 94 LEU C CA 1
ATOM 3772 C C . LEU B 1 36 ? 175.700 35.675 29.686 1.00 81.50 94 LEU C C 1
ATOM 3773 O O . LEU B 1 36 ? 175.582 34.570 29.137 1.00 85.13 94 LEU C O 1
ATOM 3778 N N . TYR B 1 37 ? 174.825 36.144 30.578 1.00 76.25 95 TYR C N 1
ATOM 3779 C CA . TYR B 1 37 ? 173.630 35.409 31.009 1.00 71.38 95 TYR C CA 1
ATOM 3780 C C . TYR B 1 37 ? 172.516 35.857 30.096 1.00 67.66 95 TYR C C 1
ATOM 3781 O O . TYR B 1 37 ? 172.095 37.006 30.191 1.00 65.78 95 TYR C O 1
ATOM 3790 N N . ALA B 1 38 ? 172.053 34.975 29.204 1.00 71.03 96 ALA C N 1
ATOM 3791 C CA . ALA B 1 38 ? 170.948 35.305 28.281 1.00 72.17 96 ALA C CA 1
ATOM 3792 C C . ALA B 1 38 ? 170.166 34.086 27.771 1.00 74.14 96 ALA C C 1
ATOM 3793 O O . ALA B 1 38 ? 169.887 34.000 26.567 1.00 70.63 96 ALA C O 1
ATOM 3795 N N . PRO B 1 39 ? 169.772 33.161 28.686 1.00 77.82 97 PRO C N 1
ATOM 3796 C CA . PRO B 1 39 ? 169.173 31.919 28.226 1.00 70.15 97 PRO C CA 1
ATOM 3797 C C . PRO B 1 39 ? 167.736 32.201 27.822 1.00 69.49 97 PRO C C 1
ATOM 3798 O O . PRO B 1 39 ? 166.958 32.657 28.642 1.00 75.28 97 PRO C O 1
ATOM 3802 N N . LYS B 1 40 ? 167.408 31.939 26.564 1.00 68.32 98 LYS C N 1
ATOM 3803 C CA . LYS B 1 40 ? 166.168 32.402 25.948 1.00 66.98 98 LYS C CA 1
ATOM 3804 C C . LYS B 1 40 ? 164.877 32.050 26.697 1.00 65.40 98 LYS C C 1
ATOM 3805 O O . LYS B 1 40 ? 163.904 32.801 26.629 1.00 68.06 98 LYS C O 1
ATOM 3811 N N . ASP B 1 41 ? 164.864 30.911 27.389 1.00 72.77 99 ASP C N 1
ATOM 3812 C CA . ASP B 1 41 ? 163.639 30.397 28.032 1.00 79.41 99 ASP C CA 1
ATOM 3813 C C . ASP B 1 41 ? 163.745 30.281 29.573 1.00 79.94 99 ASP C C 1
ATOM 3814 O O . ASP B 1 41 ? 163.179 29.366 30.205 1.00 72.39 99 ASP C O 1
ATOM 3819 N N . ASP B 1 42 ? 164.497 31.214 30.163 1.00 84.54 100 ASP C N 1
ATOM 3820 C CA . ASP B 1 42 ? 164.339 31.580 31.571 1.00 89.62 100 ASP C CA 1
ATOM 3821 C C . ASP B 1 42 ? 163.383 32.786 31.483 1.00 88.95 100 ASP C C 1
ATOM 3822 O O . ASP B 1 42 ? 163.720 33.835 30.942 1.00 83.13 100 ASP C O 1
ATOM 3827 N N . TYR B 1 43 ? 162.155 32.572 31.933 1.00 86.84 101 TYR C N 1
ATOM 3828 C CA . TYR B 1 43 ? 161.020 33.426 31.568 1.00 86.65 101 TYR C CA 1
ATOM 3829 C C . TYR B 1 43 ? 161.188 34.922 31.844 1.00 88.10 101 TYR C C 1
ATOM 3830 O O . TYR B 1 43 ? 160.625 35.768 31.127 1.00 84.55 101 TYR C O 1
ATOM 3839 N N . LYS B 1 44 ? 161.976 35.248 32.862 1.00 88.98 102 LYS C N 1
ATOM 3840 C CA . LYS B 1 44 ? 162.154 36.641 33.257 1.00 89.81 102 LYS C CA 1
ATOM 3841 C C . LYS B 1 44 ? 163.204 37.393 32.426 1.00 88.59 102 LYS C C 1
ATOM 3842 O O . LYS B 1 44 ? 163.208 38.614 32.401 1.00 91.03 102 LYS C O 1
ATOM 3848 N N . HIS B 1 45 ? 164.076 36.656 31.749 1.00 85.11 103 HIS C N 1
ATOM 3849 C CA . HIS B 1 45 ? 165.014 37.229 30.801 1.00 78.19 103 HIS C CA 1
ATOM 3850 C C . HIS B 1 45 ? 164.341 37.776 29.550 1.00 74.81 103 HIS C C 1
ATOM 3851 O O . HIS B 1 45 ? 164.863 38.701 28.962 1.00 80.49 103 HIS C O 1
ATOM 3858 N N . ARG B 1 46 ? 163.200 37.227 29.135 1.00 81.70 104 ARG C N 1
ATOM 3859 C CA . ARG B 1 46 ? 162.608 37.600 27.841 1.00 83.90 104 ARG C CA 1
ATOM 3860 C C . ARG B 1 46 ? 161.100 37.696 27.805 1.00 85.47 104 ARG C C 1
ATOM 3861 O O . ARG B 1 46 ? 160.578 38.767 27.531 1.00 100.13 104 ARG C O 1
ATOM 3869 N N . MET B 1 47 ? 160.400 36.591 28.027 1.00 81.16 105 MET C N 1
ATOM 3870 C CA . MET B 1 47 ? 158.942 36.603 27.849 1.00 90.67 105 MET C CA 1
ATOM 3871 C C . MET B 1 47 ? 158.236 37.455 28.894 1.00 86.27 105 MET C C 1
ATOM 3872 O O . MET B 1 47 ? 157.220 38.114 28.609 1.00 78.10 105 MET C O 1
ATOM 3877 N N . PHE B 1 48 ? 158.770 37.415 30.108 1.00 84.69 106 PHE C N 1
ATOM 3878 C CA . PHE B 1 48 ? 158.301 38.272 31.188 1.00 86.60 106 PHE C CA 1
ATOM 3879 C C . PHE B 1 48 ? 159.467 39.090 31.673 1.00 84.98 106 PHE C C 1
ATOM 3880 O O . PHE B 1 48 ? 159.892 39.003 32.811 1.00 87.79 106 PHE C O 1
ATOM 3888 N N . TRP B 1 49 ? 159.992 39.874 30.745 1.00 85.85 107 TRP C N 1
ATOM 3889 C CA . TRP B 1 49 ? 161.118 40.747 31.009 1.00 85.31 107 TRP C CA 1
ATOM 3890 C C . TRP B 1 49 ? 160.767 41.853 32.025 1.00 85.83 107 TRP C C 1
ATOM 3891 O O . TRP B 1 49 ? 161.613 42.269 32.823 1.00 77.68 107 TRP C O 1
ATOM 3902 N N . ARG B 1 50 ? 159.512 42.294 32.011 1.00 77.18 108 ARG C N 1
ATOM 3903 C CA . ARG B 1 50 ? 159.043 43.266 32.982 1.00 72.68 108 ARG C CA 1
ATOM 3904 C C . ARG B 1 50 ? 159.081 42.780 34.453 1.00 73.40 108 ARG C C 1
ATOM 3905 O O . ARG B 1 50 ? 159.164 43.595 35.369 1.00 86.91 108 ARG C O 1
ATOM 3913 N N . GLU B 1 51 ? 159.038 41.472 34.681 1.00 70.42 109 GLU C N 1
ATOM 3914 C CA . GLU B 1 51 ? 158.845 40.922 36.026 1.00 68.80 109 GLU C CA 1
ATOM 3915 C C . GLU B 1 51 ? 160.090 40.870 36.883 1.00 69.12 109 GLU C C 1
ATOM 3916 O O . GLU B 1 51 ? 161.129 40.378 36.468 1.00 63.91 109 GLU C O 1
ATOM 3922 N N . MET B 1 52 ? 159.922 41.303 38.123 1.00 66.88 110 MET C N 1
ATOM 3923 C CA . MET B 1 52 ? 160.996 41.356 39.071 1.00 70.42 110 MET C CA 1
ATOM 3924 C C . MET B 1 52 ? 161.247 39.948 39.563 1.00 62.33 110 MET C C 1
ATOM 3925 O O . MET B 1 52 ? 160.297 39.226 39.837 1.00 58.35 110 MET C O 1
ATOM 3930 N N . TYR B 1 53 ? 162.514 39.577 39.730 1.00 66.66 111 TYR C N 1
ATOM 3931 C CA . TYR B 1 53 ? 162.869 38.269 40.336 1.00 68.90 111 TYR C CA 1
ATOM 3932 C C . TYR B 1 53 ? 162.199 38.196 41.706 1.00 70.32 111 TYR C C 1
ATOM 3933 O O . TYR B 1 53 ? 162.078 39.207 42.410 1.00 67.26 111 TYR C O 1
ATOM 3942 N N . SER B 1 54 ? 161.677 37.026 42.044 1.00 74.88 112 SER C N 1
ATOM 3943 C CA . SER B 1 54 ? 161.094 36.828 43.360 1.00 77.64 112 SER C CA 1
ATOM 3944 C C . SER B 1 54 ? 162.213 36.773 44.378 1.00 81.54 112 SER C C 1
ATOM 3945 O O . SER B 1 54 ? 163.384 36.744 44.023 1.00 83.85 112 SER C O 1
ATOM 3948 N N . VAL B 1 55 ? 161.817 36.732 45.642 1.00 89.93 113 VAL C N 1
ATOM 3949 C CA . VAL B 1 55 ? 162.728 36.515 46.767 1.00 87.93 113 VAL C CA 1
ATOM 3950 C C . VAL B 1 55 ? 163.644 35.301 46.596 1.00 82.40 113 VAL C C 1
ATOM 3951 O O . VAL B 1 55 ? 164.855 35.454 46.729 1.00 81.34 113 VAL C O 1
ATOM 3955 N N . GLU B 1 56 ? 163.091 34.113 46.333 1.00 87.75 114 GLU C N 1
ATOM 3956 C CA . GLU B 1 56 ? 163.929 32.900 46.276 1.00 91.56 114 GLU C CA 1
ATOM 3957 C C . GLU B 1 56 ? 164.765 32.882 45.012 1.00 88.82 114 GLU C C 1
ATOM 3958 O O . GLU B 1 56 ? 165.882 32.350 45.016 1.00 85.68 114 GLU C O 1
ATOM 3964 N N . GLU B 1 57 ? 164.225 33.471 43.944 1.00 80.90 115 GLU C N 1
ATOM 3965 C CA . GLU B 1 57 ? 164.987 33.687 42.728 1.00 86.24 115 GLU C CA 1
ATOM 3966 C C . GLU B 1 57 ? 166.177 34.632 42.969 1.00 91.67 115 GLU C C 1
ATOM 3967 O O . GLU B 1 57 ? 167.314 34.305 42.615 1.00 97.86 115 GLU C O 1
ATOM 3973 N N . ALA B 1 58 ? 165.909 35.784 43.587 1.00 93.89 116 ALA C N 1
ATOM 3974 C CA . ALA B 1 58 ? 166.954 36.757 43.980 1.00 89.34 116 ALA C CA 1
ATOM 3975 C C . ALA B 1 58 ? 168.149 36.142 44.715 1.00 85.13 116 ALA C C 1
ATOM 3976 O O . ALA B 1 58 ? 169.290 36.456 44.390 1.00 90.25 116 ALA C O 1
ATOM 3978 N N . GLU B 1 59 ? 167.897 35.279 45.694 1.00 79.34 117 GLU C N 1
ATOM 3979 C CA . GLU B 1 59 ? 168.992 34.647 46.418 1.00 89.93 117 GLU C CA 1
ATOM 3980 C C . GLU B 1 59 ? 169.875 33.837 45.464 1.00 99.40 117 GLU C C 1
ATOM 3981 O O . GLU B 1 59 ? 171.103 33.868 45.578 1.00 114.15 117 GLU C O 1
ATOM 3987 N N . GLN B 1 60 ? 169.253 33.139 44.513 1.00 98.62 118 GLN C N 1
ATOM 3988 C CA . GLN B 1 60 ? 169.994 32.327 43.555 1.00 92.27 118 GLN C CA 1
ATOM 3989 C C . GLN B 1 60 ? 170.860 33.213 42.655 1.00 90.17 118 GLN C C 1
ATOM 3990 O O . GLN B 1 60 ? 172.062 32.965 42.509 1.00 84.19 118 GLN C O 1
ATOM 3996 N N . LEU B 1 61 ? 170.258 34.251 42.072 1.00 84.78 119 LEU C N 1
ATOM 3997 C CA . LEU B 1 61 ? 171.008 35.166 41.215 1.00 86.78 119 LEU C CA 1
ATOM 3998 C C . LEU B 1 61 ? 172.181 35.765 41.972 1.00 95.66 119 LEU C C 1
ATOM 3999 O O . LEU B 1 61 ? 173.292 35.836 41.446 1.00 103.54 119 LEU C O 1
ATOM 4004 N N . MET B 1 62 ? 171.925 36.159 43.218 1.00 101.82 120 MET C N 1
ATOM 4005 C CA . MET B 1 62 ? 172.939 36.755 44.078 1.00 98.21 120 MET C CA 1
ATOM 4006 C C . MET B 1 62 ? 174.041 35.756 44.386 1.00 91.23 120 MET C C 1
ATOM 4007 O O . MET B 1 62 ? 175.217 36.078 44.219 1.00 112.18 120 MET C O 1
ATOM 4012 N N . THR B 1 63 ? 173.685 34.541 44.789 1.00 73.36 121 THR C N 1
ATOM 4013 C CA . THR B 1 63 ? 174.709 33.538 45.060 1.00 77.10 121 THR C CA 1
ATOM 4014 C C . THR B 1 63 ? 175.518 33.197 43.817 1.00 85.83 121 THR C C 1
ATOM 4015 O O . THR B 1 63 ? 176.675 32.780 43.932 1.00 99.92 121 THR C O 1
ATOM 4019 N N . LEU B 1 64 ? 174.909 33.348 42.639 1.00 90.52 122 LEU C N 1
ATOM 4020 C CA . LEU B 1 64 ? 175.595 33.096 41.373 1.00 89.84 122 LEU C CA 1
ATOM 4021 C C . LEU B 1 64 ? 176.590 34.215 41.066 1.00 87.39 122 LEU C C 1
ATOM 4022 O O . LEU B 1 64 ? 177.778 33.949 40.837 1.00 81.23 122 LEU C O 1
ATOM 4027 N N . ILE B 1 65 ? 176.089 35.451 41.074 1.00 76.65 123 ILE C N 1
ATOM 4028 C CA . ILE B 1 65 ? 176.914 36.635 40.858 1.00 82.07 123 ILE C CA 1
ATOM 4029 C C . ILE B 1 65 ? 178.099 36.675 41.842 1.00 82.04 123 ILE C C 1
ATOM 4030 O O . ILE B 1 65 ? 179.185 37.177 41.489 1.00 70.76 123 ILE C O 1
ATOM 4035 N N . SER B 1 66 ? 177.889 36.130 43.046 1.00 81.55 124 SER C N 1
ATOM 4036 C CA . SER B 1 66 ? 178.978 35.885 43.999 1.00 85.94 124 SER C CA 1
ATOM 4037 C C . SER B 1 66 ? 180.036 34.960 43.427 1.00 86.02 124 SER C C 1
ATOM 4038 O O . SER B 1 66 ? 181.153 35.398 43.172 1.00 96.89 124 SER C O 1
ATOM 4041 N N . ALA B 1 67 ? 179.683 33.699 43.191 1.00 90.77 125 ALA C N 1
ATOM 4042 C CA . ALA B 1 67 ? 180.633 32.720 42.646 1.00 90.31 125 ALA C CA 1
ATOM 4043 C C . ALA B 1 67 ? 181.401 33.216 41.375 1.00 88.33 125 ALA C C 1
ATOM 4044 O O . ALA B 1 67 ? 182.535 32.817 41.146 1.00 71.98 125 ALA C O 1
ATOM 4046 N N . ALA B 1 68 ? 180.792 34.095 40.579 1.00 88.00 126 ALA C N 1
ATOM 4047 C CA . ALA B 1 68 ? 181.476 34.718 39.444 1.00 95.77 126 ALA C CA 1
ATOM 4048 C C . ALA B 1 68 ? 182.598 35.674 39.900 1.00 100.09 126 ALA C C 1
ATOM 4049 O O . ALA B 1 68 ? 183.741 35.595 39.410 1.00 87.26 126 ALA C O 1
ATOM 4051 N N . ARG B 1 69 ? 182.259 36.554 40.846 1.00 103.59 127 ARG C N 1
ATOM 4052 C CA . ARG B 1 69 ? 183.206 37.538 41.403 1.00 101.11 127 ARG C CA 1
ATOM 4053 C C . ARG B 1 69 ? 184.353 36.825 42.121 1.00 93.79 127 ARG C C 1
ATOM 4054 O O . ARG B 1 69 ? 185.509 37.161 41.910 1.00 103.38 127 ARG C O 1
ATOM 4062 N N . GLU B 1 70 ? 184.014 35.852 42.962 1.00 86.23 128 GLU C N 1
ATOM 4063 C CA . GLU B 1 70 ? 184.979 34.939 43.601 1.00 89.12 128 GLU C CA 1
ATOM 4064 C C . GLU B 1 70 ? 185.990 34.303 42.606 1.00 93.83 128 GLU C C 1
ATOM 4065 O O . GLU B 1 70 ? 187.175 34.162 42.935 1.00 86.73 128 GLU C O 1
ATOM 4071 N N . TYR B 1 71 ? 185.517 33.944 41.404 1.00 98.15 129 TYR C N 1
ATOM 4072 C CA . TYR B 1 71 ? 186.333 33.276 40.358 1.00 92.99 129 TYR C CA 1
ATOM 4073 C C . TYR B 1 71 ? 186.849 34.234 39.264 1.00 90.97 129 TYR C C 1
ATOM 4074 O O . TYR B 1 71 ? 187.250 33.796 38.178 1.00 86.79 129 TYR C O 1
ATOM 4083 N N . GLU B 1 72 ? 186.831 35.537 39.538 1.00 95.92 130 GLU C N 1
ATOM 4084 C CA . GLU B 1 72 ? 187.238 36.576 38.570 1.00 100.90 130 GLU C CA 1
ATOM 4085 C C . GLU B 1 72 ? 186.590 36.462 37.174 1.00 97.18 130 GLU C C 1
ATOM 4086 O O . GLU B 1 72 ? 187.159 36.921 36.178 1.00 90.76 130 GLU C O 1
ATOM 4092 N N . ILE B 1 73 ? 185.391 35.880 37.109 1.00 94.06 131 ILE C N 1
ATOM 4093 C CA . ILE B 1 73 ? 184.631 35.825 35.869 1.00 87.21 131 ILE C CA 1
ATOM 4094 C C . ILE B 1 73 ? 183.673 37.009 35.878 1.00 72.69 131 ILE C C 1
ATOM 4095 O O . ILE B 1 73 ? 182.993 37.237 36.873 1.00 71.46 131 ILE C O 1
ATOM 4100 N N . GLU B 1 74 ? 183.618 37.740 34.774 1.00 63.95 132 GLU C N 1
ATOM 4101 C CA . GLU B 1 74 ? 182.830 38.964 34.674 1.00 70.29 132 GLU C CA 1
ATOM 4102 C C . GLU B 1 74 ? 181.395 38.693 34.236 1.00 80.31 132 GLU C C 1
ATOM 4103 O O . GLU B 1 74 ? 181.120 38.539 33.037 1.00 90.74 132 GLU C O 1
ATOM 4109 N N . PHE B 1 75 ? 180.481 38.687 35.204 1.00 80.04 133 PHE C N 1
ATOM 4110 C CA . PHE B 1 75 ? 179.058 38.405 34.957 1.00 79.77 133 PHE C CA 1
ATOM 4111 C C . PHE B 1 75 ? 178.362 39.564 34.230 1.00 76.92 133 PHE C C 1
ATOM 4112 O O . PHE B 1 75 ? 178.151 40.642 34.818 1.00 75.21 133 PHE C O 1
ATOM 4120 N N . ILE B 1 76 ? 177.990 39.335 32.968 1.00 76.78 134 ILE C N 1
ATOM 4121 C CA . ILE B 1 76 ? 177.059 40.227 32.264 1.00 76.85 134 ILE C CA 1
ATOM 4122 C C . ILE B 1 76 ? 175.660 39.605 32.293 1.00 76.34 134 ILE C C 1
ATOM 4123 O O . ILE B 1 76 ? 175.481 38.498 31.810 1.00 87.83 134 ILE C O 1
ATOM 4128 N N . TYR B 1 77 ? 174.697 40.326 32.863 1.00 69.70 135 TYR C N 1
ATOM 4129 C CA . TYR B 1 77 ? 173.274 39.983 32.822 1.00 66.23 135 TYR C CA 1
ATOM 4130 C C . TYR B 1 77 ? 172.639 40.653 31.620 1.00 71.84 135 TYR C C 1
ATOM 4131 O O . TYR B 1 77 ? 172.777 41.863 31.456 1.00 73.24 135 TYR C O 1
ATOM 4140 N N . ALA B 1 78 ? 171.898 39.875 30.821 1.00 75.06 136 ALA C N 1
ATOM 4141 C CA . ALA B 1 78 ? 171.129 40.404 29.686 1.00 69.02 136 ALA C CA 1
ATOM 4142 C C . ALA B 1 78 ? 169.618 40.429 29.905 1.00 67.73 136 ALA C C 1
ATOM 4143 O O . ALA B 1 78 ? 169.076 39.783 30.800 1.00 65.24 136 ALA C O 1
ATOM 4145 N N . ILE B 1 79 ? 168.945 41.193 29.063 1.00 69.82 137 ILE C N 1
ATOM 4146 C CA . ILE B 1 79 ? 167.500 41.195 29.043 1.00 79.19 137 ILE C CA 1
ATOM 4147 C C . ILE B 1 79 ? 167.028 41.486 27.614 1.00 81.20 137 ILE C C 1
ATOM 4148 O O . ILE B 1 79 ? 167.587 42.335 26.937 1.00 77.31 137 ILE C O 1
ATOM 4153 N N . SER B 1 80 ? 166.005 40.756 27.171 1.00 83.75 138 SER C N 1
ATOM 4154 C CA . SER B 1 80 ? 165.535 40.798 25.795 1.00 86.04 138 SER C CA 1
ATOM 4155 C C . SER B 1 80 ? 164.069 41.250 25.784 1.00 87.57 138 SER C C 1
ATOM 4156 O O . SER B 1 80 ? 163.170 40.413 25.714 1.00 97.23 138 SER C O 1
ATOM 4159 N N . PRO B 1 81 ? 163.810 42.577 25.861 1.00 84.20 139 PRO C N 1
ATOM 4160 C CA . PRO B 1 81 ? 162.432 43.096 25.786 1.00 81.74 139 PRO C CA 1
ATOM 4161 C C . PRO B 1 81 ? 161.888 43.260 24.352 1.00 79.89 139 PRO C C 1
ATOM 4162 O O . PRO B 1 81 ? 160.749 43.706 24.170 1.00 77.93 139 PRO C O 1
ATOM 4166 N N . GLY B 1 82 ? 162.683 42.877 23.354 1.00 82.24 140 GLY C N 1
ATOM 4167 C CA . GLY B 1 82 ? 162.352 43.089 21.951 1.00 85.83 140 GLY C CA 1
ATOM 4168 C C . GLY B 1 82 ? 160.935 42.796 21.519 1.00 83.94 140 GLY C C 1
ATOM 4169 O O . GLY B 1 82 ? 160.358 43.572 20.761 1.00 85.46 140 GLY C O 1
ATOM 4170 N N . LEU B 1 83 ? 160.383 41.681 21.999 1.00 91.06 141 LEU C N 1
ATOM 4171 C CA . LEU B 1 83 ? 159.079 41.186 21.531 1.00 96.64 141 LEU C CA 1
ATOM 4172 C C . LEU B 1 83 ? 157.966 42.231 21.606 1.00 94.76 141 LEU C C 1
ATOM 4173 O O . LEU B 1 83 ? 157.485 42.699 20.580 1.00 95.95 141 LEU C O 1
ATOM 4178 N N . ASP B 1 84 ? 157.593 42.628 22.813 1.00 96.69 142 ASP C N 1
ATOM 4179 C CA . ASP B 1 84 ? 156.323 43.330 23.017 1.00 96.32 142 ASP C CA 1
ATOM 4180 C C . ASP B 1 84 ? 156.442 44.680 23.717 1.00 92.42 142 ASP C C 1
ATOM 4181 O O . ASP B 1 84 ? 155.411 45.257 24.096 1.00 81.70 142 ASP C O 1
ATOM 4186 N N . ILE B 1 85 ? 157.670 45.185 23.881 1.00 89.91 143 ILE C N 1
ATOM 4187 C CA . ILE B 1 85 ? 157.873 46.510 24.492 1.00 94.14 143 ILE C CA 1
ATOM 4188 C C . ILE B 1 85 ? 157.365 47.613 23.565 1.00 99.89 143 ILE C C 1
ATOM 4189 O O . ILE B 1 85 ? 157.539 47.526 22.346 1.00 107.83 143 ILE C O 1
ATOM 4194 N N . THR B 1 86 ? 156.721 48.624 24.143 1.00 99.74 144 THR C N 1
ATOM 4195 C CA . THR B 1 86 ? 156.465 49.878 23.447 1.00 97.88 144 THR C CA 1
ATOM 4196 C C . THR B 1 86 ? 157.622 50.810 23.807 1.00 102.71 144 THR C C 1
ATOM 4197 O O . THR B 1 86 ? 157.732 51.265 24.952 1.00 97.61 144 THR C O 1
ATOM 4201 N N . PHE B 1 87 ? 158.479 51.064 22.818 1.00 101.78 145 PHE C N 1
ATOM 4202 C CA . PHE B 1 87 ? 159.700 51.835 22.999 1.00 102.83 145 PHE C CA 1
ATOM 4203 C C . PHE B 1 87 ? 159.442 53.302 23.399 1.00 107.66 145 PHE C C 1
ATOM 4204 O O . PHE B 1 87 ? 160.194 53.860 24.211 1.00 102.21 145 PHE C O 1
ATOM 4212 N N . SER B 1 88 ? 158.391 53.908 22.828 1.00 104.22 146 SER C N 1
ATOM 4213 C CA . SER B 1 88 ? 158.045 55.335 23.056 1.00 103.82 146 SER C CA 1
ATOM 4214 C C . SER B 1 88 ? 157.401 55.696 24.413 1.00 110.03 146 SER C C 1
ATOM 4215 O O . SER B 1 88 ? 157.318 56.881 24.755 1.00 117.21 146 SER C O 1
ATOM 4218 N N . ASN B 1 89 ? 156.933 54.698 25.165 1.00 103.95 147 ASN C N 1
ATOM 4219 C CA . ASN B 1 89 ? 156.160 54.933 26.388 1.00 96.51 147 ASN C CA 1
ATOM 4220 C C . ASN B 1 89 ? 157.052 55.018 27.656 1.00 95.11 147 ASN C C 1
ATOM 4221 O O . ASN B 1 89 ? 157.810 54.089 27.916 1.00 97.40 147 ASN C O 1
ATOM 4226 N N . PRO B 1 90 ? 156.922 56.101 28.473 1.00 97.32 148 PRO C N 1
ATOM 4227 C CA . PRO B 1 90 ? 157.842 56.270 29.613 1.00 95.08 148 PRO C CA 1
ATOM 4228 C C . PRO B 1 90 ? 157.694 55.246 30.736 1.00 93.36 148 PRO C C 1
ATOM 4229 O O . PRO B 1 90 ? 158.673 54.939 31.409 1.00 83.24 148 PRO C O 1
ATOM 4233 N N . LYS B 1 91 ? 156.482 54.736 30.939 1.00 102.67 149 LYS C N 1
ATOM 4234 C CA . LYS B 1 91 ? 156.225 53.731 31.978 1.00 110.20 149 LYS C CA 1
ATOM 4235 C C . LYS B 1 91 ? 156.911 52.399 31.649 1.00 104.72 149 LYS C C 1
ATOM 4236 O O . LYS B 1 91 ? 157.432 51.738 32.558 1.00 102.93 149 LYS C O 1
ATOM 4242 N N . GLU B 1 92 ? 156.925 52.038 30.357 1.00 95.17 150 GLU C N 1
ATOM 4243 C CA . GLU B 1 92 ? 157.636 50.844 29.858 1.00 98.99 150 GLU C CA 1
ATOM 4244 C C . GLU B 1 92 ? 159.139 50.906 30.104 1.00 94.60 150 GLU C C 1
ATOM 4245 O O . GLU B 1 92 ? 159.773 49.897 30.441 1.00 86.01 150 GLU C O 1
ATOM 4251 N N . VAL B 1 93 ? 159.709 52.092 29.921 1.00 97.49 151 VAL C N 1
ATOM 4252 C CA . VAL B 1 93 ? 161.149 52.283 30.110 1.00 96.63 151 VAL C CA 1
ATOM 4253 C C . VAL B 1 93 ? 161.489 52.133 31.600 1.00 94.35 151 VAL C C 1
ATOM 4254 O O . VAL B 1 93 ? 162.508 51.520 31.966 1.00 84.97 151 VAL C O 1
ATOM 4258 N N . SER B 1 94 ? 160.608 52.681 32.439 1.00 91.34 152 SER C N 1
ATOM 4259 C CA . SER B 1 94 ? 160.761 52.663 33.893 1.00 95.65 152 SER C CA 1
ATOM 4260 C C . SER B 1 94 ? 160.837 51.248 34.451 1.00 99.69 152 SER C C 1
ATOM 4261 O O . SER B 1 94 ? 161.626 50.984 35.370 1.00 89.75 152 SER C O 1
ATOM 4264 N N . THR B 1 95 ? 159.998 50.355 33.908 1.00 100.16 153 THR C N 1
ATOM 4265 C CA . THR B 1 95 ? 160.043 48.932 34.255 1.00 94.68 153 THR C CA 1
ATOM 4266 C C . THR B 1 95 ? 161.424 48.367 33.906 1.00 87.54 153 THR C C 1
ATOM 4267 O O . THR B 1 95 ? 162.062 47.697 34.728 1.00 82.43 153 THR C O 1
ATOM 4271 N N . LEU B 1 96 ? 161.891 48.658 32.692 1.00 80.17 154 LEU C N 1
ATOM 4272 C CA . LEU B 1 96 ? 163.158 48.101 32.232 1.00 84.65 154 LEU C CA 1
ATOM 4273 C C . LEU B 1 96 ? 164.278 48.534 33.170 1.00 87.25 154 LEU C C 1
ATOM 4274 O O . LEU B 1 96 ? 165.093 47.701 33.597 1.00 81.46 154 LEU C O 1
ATOM 4279 N N . LYS B 1 97 ? 164.277 49.827 33.510 1.00 93.27 155 LYS C N 1
ATOM 4280 C CA . LYS B 1 97 ? 165.226 50.386 34.478 1.00 96.43 155 LYS C CA 1
ATOM 4281 C C . LYS B 1 97 ? 165.083 49.685 35.835 1.00 91.64 155 LYS C C 1
ATOM 4282 O O . LYS B 1 97 ? 166.060 49.110 36.345 1.00 88.22 155 LYS C O 1
ATOM 4288 N N . ARG B 1 98 ? 163.867 49.717 36.387 1.00 82.56 156 ARG C N 1
ATOM 4289 C CA . ARG B 1 98 ? 163.556 49.089 37.686 1.00 88.03 156 ARG C CA 1
ATOM 4290 C C . ARG B 1 98 ? 164.077 47.654 37.799 1.00 82.65 156 ARG C C 1
ATOM 4291 O O . ARG B 1 98 ? 164.654 47.263 38.833 1.00 70.39 156 ARG C O 1
ATOM 4299 N N . LYS B 1 99 ? 163.887 46.884 36.726 1.00 82.62 157 LYS C N 1
ATOM 4300 C CA . LYS B 1 99 ? 164.377 45.513 36.686 1.00 87.17 157 LYS C CA 1
ATOM 4301 C C . LYS B 1 99 ? 165.891 45.469 36.636 1.00 88.84 157 LYS C C 1
ATOM 4302 O O . LYS B 1 99 ? 166.514 44.707 37.373 1.00 89.16 157 LYS C O 1
ATOM 4308 N N . LEU B 1 100 ? 166.487 46.275 35.762 1.00 93.66 158 LEU C N 1
ATOM 4309 C CA . LEU B 1 100 ? 167.943 46.340 35.697 1.00 94.26 158 LEU C CA 1
ATOM 4310 C C . LEU B 1 100 ? 168.521 46.767 37.054 1.00 101.91 158 LEU C C 1
ATOM 4311 O O . LEU B 1 100 ? 169.504 46.161 37.524 1.00 96.83 158 LEU C O 1
ATOM 4316 N N . ASP B 1 101 ? 167.881 47.768 37.686 1.00 95.13 159 ASP C N 1
ATOM 4317 C CA . ASP B 1 101 ? 168.168 48.148 39.084 1.00 94.92 159 ASP C CA 1
ATOM 4318 C C . ASP B 1 101 ? 168.213 46.921 40.000 1.00 98.03 159 ASP C C 1
ATOM 4319 O O . ASP B 1 101 ? 169.212 46.691 40.701 1.00 99.02 159 ASP C O 1
ATOM 4324 N N . GLN B 1 102 ? 167.128 46.139 39.974 1.00 91.39 160 GLN C N 1
ATOM 4325 C CA . GLN B 1 102 ? 166.985 44.964 40.850 1.00 79.14 160 GLN C CA 1
ATOM 4326 C C . GLN B 1 102 ? 168.160 43.997 40.764 1.00 78.62 160 GLN C C 1
ATOM 4327 O O . GLN B 1 102 ? 168.556 43.395 41.770 1.00 75.08 160 GLN C O 1
ATOM 4333 N N . VAL B 1 103 ? 168.714 43.858 39.561 1.00 84.46 161 VAL C N 1
ATOM 4334 C CA . VAL B 1 103 ? 169.836 42.953 39.339 1.00 93.53 161 VAL C CA 1
ATOM 4335 C C . VAL B 1 103 ? 171.134 43.609 39.770 1.00 93.56 161 VAL C C 1
ATOM 4336 O O . VAL B 1 103 ? 171.995 42.941 40.350 1.00 93.81 161 VAL C O 1
ATOM 4340 N N . SER B 1 104 ? 171.275 44.904 39.484 1.00 94.33 162 SER C N 1
ATOM 4341 C CA . SER B 1 104 ? 172.411 45.688 39.977 1.00 94.32 162 SER C CA 1
ATOM 4342 C C . SER B 1 104 ? 172.637 45.392 41.461 1.00 92.02 162 SER C C 1
ATOM 4343 O O . SER B 1 104 ? 173.744 45.057 41.887 1.00 86.87 162 SER C O 1
ATOM 4346 N N . GLN B 1 105 ? 171.537 45.420 42.206 1.00 89.96 163 GLN C N 1
ATOM 4347 C CA . GLN B 1 105 ? 171.526 45.156 43.634 1.00 92.66 163 GLN C CA 1
ATOM 4348 C C . GLN B 1 105 ? 171.910 43.733 44.054 1.00 98.63 163 GLN C C 1
ATOM 4349 O O . GLN B 1 105 ? 172.071 43.488 45.247 1.00 118.78 163 GLN C O 1
ATOM 4355 N N . PHE B 1 106 ? 172.013 42.789 43.118 1.00 101.79 164 PHE C N 1
ATOM 4356 C CA . PHE B 1 106 ? 172.567 41.460 43.424 1.00 101.31 164 PHE C CA 1
ATOM 4357 C C . PHE B 1 106 ? 174.121 41.441 43.379 1.00 94.83 164 PHE C C 1
ATOM 4358 O O . PHE B 1 106 ? 174.765 40.534 43.930 1.00 88.44 164 PHE C O 1
ATOM 4366 N N . GLY B 1 107 ? 174.724 42.444 42.742 1.00 93.02 165 GLY C N 1
ATOM 4367 C CA . GLY B 1 107 ? 176.174 42.456 42.493 1.00 98.06 165 GLY C CA 1
ATOM 4368 C C . GLY B 1 107 ? 176.512 42.976 41.108 1.00 103.77 165 GLY C C 1
ATOM 4369 O O . GLY B 1 107 ? 177.531 43.632 40.910 1.00 103.43 165 GLY C O 1
ATOM 4370 N N . CYS B 1 108 ? 175.626 42.694 40.159 1.00 112.14 166 CYS C N 1
ATOM 4371 C CA . CYS B 1 108 ? 175.886 42.880 38.740 1.00 114.76 166 CYS C CA 1
ATOM 4372 C C . CYS B 1 108 ? 176.317 44.299 38.362 1.00 114.02 166 CYS C C 1
ATOM 4373 O O . CYS B 1 108 ? 175.551 45.256 38.535 1.00 101.64 166 CYS C O 1
ATOM 4376 N N . ARG B 1 109 ? 177.550 44.399 37.849 1.00 118.46 167 ARG C N 1
ATOM 4377 C CA . ARG B 1 109 ? 178.147 45.653 37.341 1.00 115.83 167 ARG C CA 1
ATOM 4378 C C . ARG B 1 109 ? 177.956 45.781 35.815 1.00 103.99 167 ARG C C 1
ATOM 4379 O O . ARG B 1 109 ? 177.602 46.857 35.305 1.00 91.69 167 ARG C O 1
ATOM 4387 N N . SER B 1 110 ? 178.193 44.677 35.104 1.00 101.63 168 SER C N 1
ATOM 4388 C CA . SER B 1 110 ? 178.043 44.612 33.647 1.00 98.88 168 SER C CA 1
ATOM 4389 C C . SER B 1 110 ? 176.618 44.217 33.239 1.00 94.27 168 SER C C 1
ATOM 4390 O O . SER B 1 110 ? 176.020 43.348 33.856 1.00 75.43 168 SER C O 1
ATOM 4393 N N . PHE B 1 111 ? 176.107 44.849 32.180 1.00 94.18 169 PHE C N 1
ATOM 4394 C CA . PHE B 1 111 ? 174.744 44.634 31.686 1.00 100.24 169 PHE C CA 1
ATOM 4395 C C . PHE B 1 111 ? 174.703 44.393 30.160 1.00 105.73 169 PHE C C 1
ATOM 4396 O O . PHE B 1 111 ? 175.735 44.494 29.498 1.00 111.17 169 PHE C O 1
ATOM 4404 N N . ALA B 1 112 ? 173.525 44.054 29.616 1.00 97.86 170 ALA C N 1
ATOM 4405 C CA . ALA B 1 112 ? 173.345 43.842 28.163 1.00 88.87 170 ALA C CA 1
ATOM 4406 C C . ALA B 1 112 ? 171.877 43.922 27.747 1.00 83.50 170 ALA C C 1
ATOM 4407 O O . ALA B 1 112 ? 171.019 43.445 28.487 1.00 77.68 170 ALA C O 1
ATOM 4409 N N . LEU B 1 113 ? 171.595 44.546 26.591 1.00 79.77 171 LEU C N 1
ATOM 4410 C CA . LEU B 1 113 ? 170.260 44.502 25.967 1.00 83.13 171 LEU C CA 1
ATOM 4411 C C . LEU B 1 113 ? 170.335 43.824 24.606 1.00 88.29 171 LEU C C 1
ATOM 4412 O O . LEU B 1 113 ? 171.038 44.293 23.721 1.00 91.61 171 LEU C O 1
ATOM 4417 N N . LEU B 1 114 ? 169.577 42.738 24.447 1.00 88.94 172 LEU C N 1
ATOM 4418 C CA . LEU B 1 114 ? 169.520 41.972 23.210 1.00 83.45 172 LEU C CA 1
ATOM 4419 C C . LEU B 1 114 ? 168.222 42.287 22.440 1.00 82.92 172 LEU C C 1
ATOM 4420 O O . LEU B 1 114 ? 167.138 42.352 23.032 1.00 81.84 172 LEU C O 1
ATOM 4425 N N . PHE B 1 115 ? 168.336 42.506 21.131 1.00 79.07 173 PHE C N 1
ATOM 4426 C CA . PHE B 1 115 ? 167.173 42.735 20.269 1.00 81.74 173 PHE C CA 1
ATOM 4427 C C . PHE B 1 115 ? 167.247 41.834 19.035 1.00 78.47 173 PHE C C 1
ATOM 4428 O O . PHE B 1 115 ? 166.783 42.209 17.953 1.00 77.31 173 PHE C O 1
ATOM 4436 N N . ASP B 1 116 ? 167.818 40.639 19.209 1.00 79.77 174 ASP C N 1
ATOM 4437 C CA . ASP B 1 116 ? 167.745 39.577 18.189 1.00 83.83 174 ASP C CA 1
ATOM 4438 C C . ASP B 1 116 ? 166.335 38.994 17.994 1.00 88.45 174 ASP C C 1
ATOM 4439 O O . ASP B 1 116 ? 165.478 39.030 18.900 1.00 83.76 174 ASP C O 1
ATOM 4444 N N . ASN B 1 117 ? 166.102 38.477 16.791 1.00 92.01 175 ASN C N 1
ATOM 4445 C CA . ASN B 1 117 ? 164.930 37.641 16.514 1.00 96.46 175 ASN C CA 1
ATOM 4446 C C . ASN B 1 117 ? 163.615 38.266 17.000 1.00 91.25 175 ASN C C 1
ATOM 4447 O O . ASN B 1 117 ? 162.948 37.718 17.894 1.00 86.59 175 ASN C O 1
ATOM 4452 N N . ILE B 1 118 ? 163.284 39.421 16.419 1.00 85.96 176 ILE C N 1
ATOM 4453 C CA . ILE B 1 118 ? 161.994 40.109 16.633 1.00 87.97 176 ILE C CA 1
ATOM 4454 C C . ILE B 1 118 ? 161.458 40.791 15.361 1.00 94.96 176 ILE C C 1
ATOM 4455 O O . ILE B 1 118 ? 162.220 41.140 14.448 1.00 99.98 176 ILE C O 1
ATOM 4460 N N . ASP B 1 119 ? 160.140 40.975 15.310 1.00 102.56 177 ASP C N 1
ATOM 4461 C CA . ASP B 1 119 ? 159.477 41.639 14.172 1.00 111.60 177 ASP C CA 1
ATOM 4462 C C . ASP B 1 119 ? 160.137 42.985 13.885 1.00 121.63 177 ASP C C 1
ATOM 4463 O O . ASP B 1 119 ? 160.377 43.759 14.814 1.00 129.37 177 ASP C O 1
ATOM 4468 N N . HIS B 1 120 ? 160.426 43.260 12.611 1.00 128.09 178 HIS C N 1
ATOM 4469 C CA . HIS B 1 120 ? 161.135 44.493 12.232 1.00 125.78 178 HIS C CA 1
ATOM 4470 C C . HIS B 1 120 ? 160.224 45.736 12.323 1.00 123.24 178 HIS C C 1
ATOM 4471 O O . HIS B 1 120 ? 160.741 46.846 12.438 1.00 125.44 178 HIS C O 1
ATOM 4478 N N . ASN B 1 121 ? 158.896 45.554 12.292 1.00 117.00 179 ASN C N 1
ATOM 4479 C CA . ASN B 1 121 ? 157.942 46.671 12.513 1.00 120.03 179 ASN C CA 1
ATOM 4480 C C . ASN B 1 121 ? 157.722 46.994 14.008 1.00 119.98 179 ASN C C 1
ATOM 4481 O O . ASN B 1 121 ? 158.214 46.281 14.879 1.00 123.12 179 ASN C O 1
ATOM 4486 N N . MET B 1 122 ? 157.005 48.086 14.283 1.00 125.36 180 MET C N 1
ATOM 4487 C CA . MET B 1 122 ? 156.620 48.478 15.654 1.00 123.44 180 MET C CA 1
ATOM 4488 C C . MET B 1 122 ? 155.180 49.013 15.683 1.00 123.89 180 MET C C 1
ATOM 4489 O O . MET B 1 122 ? 154.506 49.032 14.650 1.00 121.60 180 MET C O 1
ATOM 4494 N N . CYS B 1 123 ? 154.697 49.391 16.867 1.00 118.87 181 CYS C N 1
ATOM 4495 C CA . CYS B 1 123 ? 153.284 49.751 17.069 1.00 113.69 181 CYS C CA 1
ATOM 4496 C C . CYS B 1 123 ? 152.966 51.179 16.617 1.00 116.93 181 CYS C C 1
ATOM 4497 O O . CYS B 1 123 ? 153.869 51.923 16.235 1.00 113.41 181 CYS C O 1
ATOM 4500 N N . ALA B 1 124 ? 151.677 51.536 16.664 1.00 117.55 182 ALA C N 1
ATOM 4501 C CA . ALA B 1 124 ? 151.180 52.911 16.433 1.00 119.04 182 ALA C CA 1
ATOM 4502 C C . ALA B 1 124 ? 152.018 54.031 17.104 1.00 122.77 182 ALA C C 1
ATOM 4503 O O . ALA B 1 124 ? 152.657 54.838 16.412 1.00 106.43 182 ALA C O 1
ATOM 4505 N N . ALA B 1 125 ? 152.015 54.060 18.440 1.00 121.33 183 ALA C N 1
ATOM 4506 C CA . ALA B 1 125 ? 152.711 55.097 19.224 1.00 129.18 183 ALA C CA 1
ATOM 4507 C C . ALA B 1 125 ? 154.180 55.360 18.816 1.00 138.90 183 ALA C C 1
ATOM 4508 O O . ALA B 1 125 ? 154.624 56.514 18.809 1.00 140.67 183 ALA C O 1
ATOM 4510 N N . ASP B 1 126 ? 154.914 54.294 18.482 1.00 144.46 184 ASP C N 1
ATOM 4511 C CA . ASP B 1 126 ? 156.330 54.386 18.077 1.00 148.05 184 ASP C CA 1
ATOM 4512 C C . ASP B 1 126 ? 156.558 55.022 16.690 1.00 146.95 184 ASP C C 1
ATOM 4513 O O . ASP B 1 126 ? 157.599 55.651 16.476 1.00 147.36 184 ASP C O 1
ATOM 4518 N N . LYS B 1 127 ? 155.614 54.845 15.757 1.00 142.05 185 LYS C N 1
ATOM 4519 C CA . LYS B 1 127 ? 155.726 55.424 14.396 1.00 134.95 185 LYS C CA 1
ATOM 4520 C C . LYS B 1 127 ? 155.818 56.951 14.451 1.00 132.78 185 LYS C C 1
ATOM 4521 O O . LYS B 1 127 ? 156.550 57.550 13.665 1.00 142.56 185 LYS C O 1
ATOM 4527 N N . GLU B 1 128 ? 155.075 57.560 15.381 1.00 129.17 186 GLU C N 1
ATOM 4528 C CA . GLU B 1 128 ? 155.096 59.013 15.600 1.00 120.90 186 GLU C CA 1
ATOM 4529 C C . GLU B 1 128 ? 156.463 59.438 16.151 1.00 123.77 186 GLU C C 1
ATOM 4530 O O . GLU B 1 128 ? 157.214 60.179 15.500 1.00 131.48 186 GLU C O 1
ATOM 4536 N N . VAL B 1 129 ? 156.789 58.922 17.332 1.00 116.88 187 VAL C N 1
ATOM 4537 C CA . VAL B 1 129 ? 157.960 59.368 18.094 1.00 121.32 187 VAL C CA 1
ATOM 4538 C C . VAL B 1 129 ? 159.297 59.049 17.379 1.00 117.08 187 VAL C C 1
ATOM 4539 O O . VAL B 1 129 ? 160.280 59.771 17.564 1.00 121.04 187 VAL C O 1
ATOM 4543 N N . PHE B 1 130 ? 159.330 58.002 16.554 1.00 106.64 188 PHE C N 1
ATOM 4544 C CA . PHE B 1 130 ? 160.585 57.531 15.978 1.00 106.51 188 PHE C CA 1
ATOM 4545 C C . PHE B 1 130 ? 160.506 57.423 14.455 1.00 106.03 188 PHE C C 1
ATOM 4546 O O . PHE B 1 130 ? 159.522 56.918 13.899 1.00 97.81 188 PHE C O 1
ATOM 4554 N N . SER B 1 131 ? 161.556 57.905 13.789 1.00 108.49 189 SER C N 1
ATOM 4555 C CA . SER B 1 131 ? 161.625 57.901 12.331 1.00 109.67 189 SER C CA 1
ATOM 4556 C C . SER B 1 131 ? 161.788 56.471 11.818 1.00 119.77 189 SER C C 1
ATOM 4557 O O . SER B 1 131 ? 161.098 56.089 10.873 1.00 116.55 189 SER C O 1
ATOM 4560 N N . SER B 1 132 ? 162.686 55.696 12.450 1.00 131.29 190 SER C N 1
ATOM 4561 C CA . SER B 1 132 ? 162.922 54.269 12.109 1.00 131.89 190 SER C CA 1
ATOM 4562 C C . SER B 1 132 ? 163.049 53.333 13.328 1.00 132.80 190 SER C C 1
ATOM 4563 O O . SER B 1 132 ? 163.401 53.761 14.439 1.00 121.23 190 SER C O 1
ATOM 4566 N N . PHE B 1 133 ? 162.785 52.045 13.078 1.00 128.46 191 PHE C N 1
ATOM 4567 C CA . PHE B 1 133 ? 162.930 50.975 14.074 1.00 119.78 191 PHE C CA 1
ATOM 4568 C C . PHE B 1 133 ? 164.305 51.028 14.737 1.00 112.99 191 PHE C C 1
ATOM 4569 O O . PHE B 1 133 ? 164.420 50.852 15.948 1.00 106.37 191 PHE C O 1
ATOM 4577 N N . ALA B 1 134 ? 165.336 51.299 13.942 1.00 107.34 192 ALA C N 1
ATOM 4578 C CA . ALA B 1 134 ? 166.692 51.448 14.462 1.00 108.34 192 ALA C CA 1
ATOM 4579 C C . ALA B 1 134 ? 166.820 52.612 15.434 1.00 107.00 192 ALA C C 1
ATOM 4580 O O . ALA B 1 134 ? 167.509 52.474 16.446 1.00 97.77 192 ALA C O 1
ATOM 4582 N N . HIS B 1 135 ? 166.172 53.745 15.121 1.00 111.66 193 HIS C N 1
ATOM 4583 C CA . HIS B 1 135 ? 166.187 54.946 16.001 1.00 121.38 193 HIS C CA 1
ATOM 4584 C C . HIS B 1 135 ? 165.610 54.620 17.389 1.00 110.61 193 HIS C C 1
ATOM 4585 O O . HIS B 1 135 ? 166.183 55.006 18.422 1.00 95.12 193 HIS C O 1
ATOM 4592 N N . ALA B 1 136 ? 164.484 53.899 17.385 1.00 102.75 194 ALA C N 1
ATOM 4593 C CA . ALA B 1 136 ? 163.843 53.380 18.610 1.00 97.75 194 ALA C CA 1
ATOM 4594 C C . ALA B 1 136 ? 164.774 52.525 19.510 1.00 98.58 194 ALA C C 1
ATOM 4595 O O . ALA B 1 136 ? 164.930 52.794 20.701 1.00 89.07 194 ALA C O 1
ATOM 4597 N N . GLN B 1 137 ? 165.411 51.517 18.929 1.00 101.12 195 GLN C N 1
ATOM 4598 C CA . GLN B 1 137 ? 166.289 50.632 19.687 1.00 96.73 195 GLN C CA 1
ATOM 4599 C C . GLN B 1 137 ? 167.487 51.359 20.286 1.00 93.24 195 GLN C C 1
ATOM 4600 O O . GLN B 1 137 ? 167.822 51.142 21.442 1.00 86.40 195 GLN C O 1
ATOM 4606 N N . VAL B 1 138 ? 168.126 52.225 19.506 1.00 105.99 196 VAL C N 1
ATOM 4607 C CA . VAL B 1 138 ? 169.294 52.975 20.009 1.00 118.03 196 VAL C CA 1
ATOM 4608 C C . VAL B 1 138 ? 168.909 53.959 21.138 1.00 114.67 196 VAL C C 1
ATOM 4609 O O . VAL B 1 138 ? 169.644 54.090 22.125 1.00 108.03 196 VAL C O 1
ATOM 4613 N N . SER B 1 139 ? 167.755 54.620 20.990 1.00 100.98 197 SER C N 1
ATOM 4614 C CA . SER B 1 139 ? 167.234 55.547 22.007 1.00 98.00 197 SER C CA 1
ATOM 4615 C C . SER B 1 139 ? 167.185 54.955 23.414 1.00 102.11 197 SER C C 1
ATOM 4616 O O . SER B 1 139 ? 167.809 55.496 24.319 1.00 109.23 197 SER C O 1
ATOM 4619 N N . ILE B 1 140 ? 166.448 53.853 23.592 1.00 112.15 198 ILE C N 1
ATOM 4620 C CA . ILE B 1 140 ? 166.258 53.258 24.927 1.00 110.32 198 ILE C CA 1
ATOM 4621 C C . ILE B 1 140 ? 167.520 52.581 25.437 1.00 99.58 198 ILE C C 1
ATOM 4622 O O . ILE B 1 140 ? 167.698 52.479 26.638 1.00 92.90 198 ILE C O 1
ATOM 4627 N N . THR B 1 141 ? 168.384 52.119 24.535 1.00 94.63 199 THR C N 1
ATOM 4628 C CA . THR B 1 141 ? 169.686 51.578 24.936 1.00 95.22 199 THR C CA 1
ATOM 4629 C C . THR B 1 141 ? 170.613 52.665 25.493 1.00 105.51 199 THR C C 1
ATOM 4630 O O . THR B 1 141 ? 171.306 52.434 26.500 1.00 105.25 199 THR C O 1
ATOM 4634 N N . ASN B 1 142 ? 170.627 53.830 24.827 1.00 113.88 200 ASN C N 1
ATOM 4635 C CA . ASN B 1 142 ? 171.354 55.023 25.308 1.00 108.38 200 ASN C CA 1
ATOM 4636 C C . ASN B 1 142 ? 170.833 55.412 26.700 1.00 103.23 200 ASN C C 1
ATOM 4637 O O . ASN B 1 142 ? 171.539 55.218 27.700 1.00 99.38 200 ASN C O 1
ATOM 4642 N N . GLU B 1 143 ? 169.585 55.890 26.749 1.00 94.17 201 GLU C N 1
ATOM 4643 C CA . GLU B 1 143 ? 168.846 56.190 28.000 1.00 97.68 201 GLU C CA 1
ATOM 4644 C C . GLU B 1 143 ? 169.135 55.218 29.157 1.00 103.44 201 GLU C C 1
ATOM 4645 O O . GLU B 1 143 ? 169.313 55.657 30.296 1.00 119.58 201 GLU C O 1
ATOM 4651 N N . ILE B 1 144 ? 169.201 53.916 28.853 1.00 110.28 202 ILE C N 1
ATOM 4652 C CA . ILE B 1 144 ? 169.539 52.871 29.843 1.00 110.88 202 ILE C CA 1
ATOM 4653 C C . ILE B 1 144 ? 171.048 52.836 30.169 1.00 122.11 202 ILE C C 1
ATOM 4654 O O . ILE B 1 144 ? 171.418 52.586 31.324 1.00 131.05 202 ILE C O 1
ATOM 4659 N N . TYR B 1 145 ? 171.913 53.067 29.174 1.00 126.80 203 TYR C N 1
ATOM 4660 C CA . TYR B 1 145 ? 173.367 53.153 29.424 1.00 124.92 203 TYR C CA 1
ATOM 4661 C C . TYR B 1 145 ? 173.676 54.262 30.427 1.00 126.54 203 TYR C C 1
ATOM 4662 O O . TYR B 1 145 ? 174.402 54.029 31.407 1.00 117.39 203 TYR C O 1
ATOM 4671 N N . GLN B 1 146 ? 173.096 55.445 30.175 1.00 127.94 204 GLN C N 1
ATOM 4672 C CA . GLN B 1 146 ? 173.319 56.653 30.997 1.00 120.73 204 GLN C CA 1
ATOM 4673 C C . GLN B 1 146 ? 172.679 56.537 32.381 1.00 118.69 204 GLN C C 1
ATOM 4674 O O . GLN B 1 146 ? 173.357 56.818 33.386 1.00 116.48 204 GLN C O 1
ATOM 4680 N N . TYR B 1 147 ? 171.419 56.084 32.435 1.00 108.20 205 TYR C N 1
ATOM 4681 C CA . TYR B 1 147 ? 170.754 55.749 33.714 1.00 110.08 205 TYR C CA 1
ATOM 4682 C C . TYR B 1 147 ? 171.568 54.829 34.652 1.00 109.66 205 TYR C C 1
ATOM 4683 O O . TYR B 1 147 ? 171.655 55.085 35.849 1.00 113.87 205 TYR C O 1
ATOM 4692 N N . LEU B 1 148 ? 172.142 53.755 34.124 1.00 112.37 206 LEU C N 1
ATOM 4693 C CA . LEU B 1 148 ? 172.964 52.851 34.955 1.00 122.10 206 LEU C CA 1
ATOM 4694 C C . LEU B 1 148 ? 174.334 53.439 35.391 1.00 128.50 206 LEU C C 1
ATOM 4695 O O . LEU B 1 148 ? 175.090 52.779 36.126 1.00 118.43 206 LEU C O 1
ATOM 4700 N N . GLY B 1 149 ? 174.645 54.660 34.938 1.00 129.10 207 GLY C N 1
ATOM 4701 C CA . GLY B 1 149 ? 175.882 55.351 35.273 1.00 130.69 207 GLY C CA 1
ATOM 4702 C C . GLY B 1 149 ? 177.012 55.052 34.311 1.00 135.99 207 GLY C C 1
ATOM 4703 O O . GLY B 1 149 ? 178.176 55.236 34.664 1.00 152.90 207 GLY C O 1
ATOM 4704 N N . GLU B 1 150 ? 176.670 54.606 33.098 1.00 139.92 208 GLU C N 1
ATOM 4705 C CA . GLU B 1 150 ? 177.646 54.243 32.057 1.00 137.35 208 GLU C CA 1
ATOM 4706 C C . GLU B 1 150 ? 178.693 53.189 32.525 1.00 135.92 208 GLU C C 1
ATOM 4707 O O . GLU B 1 150 ? 179.848 53.550 32.787 1.00 145.43 208 GLU C O 1
ATOM 4713 N N . PRO B 1 151 ? 178.293 51.892 32.646 1.00 115.38 209 PRO C N 1
ATOM 4714 C CA . PRO B 1 151 ? 179.266 50.874 33.104 1.00 106.37 209 PRO C CA 1
ATOM 4715 C C . PRO B 1 151 ? 180.321 50.450 32.052 1.00 106.61 209 PRO C C 1
ATOM 4716 O O . PRO B 1 151 ? 180.173 50.705 30.838 1.00 95.74 209 PRO C O 1
ATOM 4720 N N . GLU B 1 152 ? 181.390 49.825 32.542 1.00 108.93 210 GLU C N 1
ATOM 4721 C CA . GLU B 1 152 ? 182.553 49.452 31.707 1.00 123.91 210 GLU C CA 1
ATOM 4722 C C . GLU B 1 152 ? 182.177 48.579 30.498 1.00 120.29 210 GLU C C 1
ATOM 4723 O O . GLU B 1 152 ? 182.659 48.813 29.378 1.00 112.19 210 GLU C O 1
ATOM 4729 N N . THR B 1 153 ? 181.296 47.604 30.747 1.00 114.49 211 THR C N 1
ATOM 4730 C CA . THR B 1 153 ? 180.803 46.664 29.738 1.00 99.96 211 THR C CA 1
ATOM 4731 C C . THR B 1 153 ? 179.290 46.773 29.629 1.00 88.63 211 THR C C 1
ATOM 4732 O O . THR B 1 153 ? 178.560 46.612 30.608 1.00 79.54 211 THR C O 1
ATOM 4736 N N . PHE B 1 154 ? 178.823 47.070 28.428 1.00 86.06 212 PHE C N 1
ATOM 4737 C CA . PHE B 1 154 ? 177.401 47.127 28.178 1.00 90.70 212 PHE C CA 1
ATOM 4738 C C . PHE B 1 154 ? 177.152 46.849 26.698 1.00 99.08 212 PHE C C 1
ATOM 4739 O O . PHE B 1 154 ? 177.529 47.672 25.859 1.00 99.35 212 PHE C O 1
ATOM 4747 N N . LEU B 1 155 ? 176.522 45.696 26.398 1.00 95.44 213 LEU C N 1
ATOM 4748 C CA . LEU B 1 155 ? 176.392 45.177 25.020 1.00 84.56 213 LEU C CA 1
ATOM 4749 C C . LEU B 1 155 ? 175.023 45.508 24.397 1.00 85.87 213 LEU C C 1
ATOM 4750 O O . LEU B 1 155 ? 174.064 45.816 25.118 1.00 89.61 213 LEU C O 1
ATOM 4755 N N . PHE B 1 156 ? 174.967 45.478 23.059 1.00 80.24 214 PHE C N 1
ATOM 4756 C CA . PHE B 1 156 ? 173.732 45.689 22.276 1.00 80.56 214 PHE C CA 1
ATOM 4757 C C . PHE B 1 156 ? 173.715 44.696 21.115 1.00 90.64 214 PHE C C 1
ATOM 4758 O O . PHE B 1 156 ? 174.362 44.918 20.090 1.00 103.94 214 PHE C O 1
ATOM 4766 N N . CYS B 1 157 ? 173.016 43.577 21.281 1.00 91.06 215 CYS C N 1
ATOM 4767 C CA . CYS B 1 157 ? 172.784 42.698 20.146 1.00 88.09 215 CYS C CA 1
ATOM 4768 C C . CYS B 1 157 ? 171.683 43.293 19.292 1.00 78.27 215 CYS C C 1
ATOM 4769 O O . CYS B 1 157 ? 170.567 43.488 19.783 1.00 73.04 215 CYS C O 1
ATOM 4772 N N . PRO B 1 158 ? 171.987 43.602 18.020 1.00 74.42 216 PRO C N 1
ATOM 4773 C CA . PRO B 1 158 ? 170.938 44.206 17.197 1.00 77.98 216 PRO C CA 1
ATOM 4774 C C . PRO B 1 158 ? 170.013 43.145 16.638 1.00 86.90 216 PRO C C 1
ATOM 4775 O O . PRO B 1 158 ? 170.256 41.934 16.814 1.00 88.53 216 PRO C O 1
ATOM 4779 N N . THR B 1 159 ? 168.959 43.617 15.976 1.00 89.95 217 THR C N 1
ATOM 4780 C CA . THR B 1 159 ? 168.119 42.779 15.134 1.00 87.37 217 THR C CA 1
ATOM 4781 C C . THR B 1 159 ? 168.894 42.240 13.943 1.00 89.27 217 THR C C 1
ATOM 4782 O O . THR B 1 159 ? 168.809 41.055 13.666 1.00 114.34 217 THR C O 1
ATOM 4786 N N . GLU B 1 160 ? 169.642 43.097 13.251 1.00 98.92 218 GLU C N 1
ATOM 4787 C CA . GLU B 1 160 ? 170.505 42.681 12.121 1.00 99.72 218 GLU C CA 1
ATOM 4788 C C . GLU B 1 160 ? 171.906 42.313 12.644 1.00 95.34 218 GLU C C 1
ATOM 4789 O O . GLU B 1 160 ? 172.858 43.085 12.521 1.00 106.51 218 GLU C O 1
ATOM 4795 N N . TYR B 1 161 ? 172.022 41.119 13.213 1.00 79.60 219 TYR C N 1
ATOM 4796 C CA . TYR B 1 161 ? 173.195 40.732 14.007 1.00 80.59 219 TYR C CA 1
ATOM 4797 C C . TYR B 1 161 ? 174.149 39.768 13.286 1.00 84.94 219 TYR C C 1
ATOM 4798 O O . TYR B 1 161 ? 175.113 39.259 13.893 1.00 82.46 219 TYR C O 1
ATOM 4807 N N . CYS B 1 162 ? 173.862 39.503 12.007 1.00 92.89 220 CYS C N 1
ATOM 4808 C CA . CYS B 1 162 ? 174.743 38.714 11.126 1.00 96.44 220 CYS C CA 1
ATOM 4809 C C . CYS B 1 162 ? 174.596 39.204 9.690 1.00 100.94 220 CYS C C 1
ATOM 4810 O O . CYS B 1 162 ? 173.622 39.899 9.364 1.00 103.01 220 CYS C O 1
ATOM 4813 N N . GLY B 1 163 ? 175.540 38.816 8.835 1.00 98.13 221 GLY C N 1
ATOM 4814 C CA . GLY B 1 163 ? 175.540 39.230 7.421 1.00 101.76 221 GLY C CA 1
ATOM 4815 C C . GLY B 1 163 ? 174.257 38.967 6.642 1.00 97.23 221 GLY C C 1
ATOM 4816 O O . GLY B 1 163 ? 173.623 39.897 6.141 1.00 91.30 221 GLY C O 1
ATOM 4817 N N . THR B 1 164 ? 173.849 37.705 6.578 1.00 99.69 222 THR C N 1
ATOM 4818 C CA . THR B 1 164 ? 172.605 37.313 5.908 1.00 106.74 222 THR C CA 1
ATOM 4819 C C . THR B 1 164 ? 171.394 38.201 6.267 1.00 106.76 222 THR C C 1
ATOM 4820 O O . THR B 1 164 ? 170.520 38.416 5.411 1.00 98.20 222 THR C O 1
ATOM 4824 N N . PHE B 1 165 ? 171.357 38.697 7.515 1.00 103.87 223 PHE C N 1
ATOM 4825 C CA . PHE B 1 165 ? 170.190 39.395 8.071 1.00 104.67 223 PHE C CA 1
ATOM 4826 C C . PHE B 1 165 ? 170.153 40.908 7.855 1.00 104.22 223 PHE C C 1
ATOM 4827 O O . PHE B 1 165 ? 169.192 41.538 8.296 1.00 98.39 223 PHE C O 1
ATOM 4835 N N . CYS B 1 166 ? 171.152 41.501 7.192 1.00 109.11 224 CYS C N 1
ATOM 4836 C CA . CYS B 1 166 ? 171.137 42.965 6.927 1.00 112.94 224 CYS C CA 1
ATOM 4837 C C . CYS B 1 166 ? 170.464 43.325 5.581 1.00 114.36 224 CYS C C 1
ATOM 4838 O O . CYS B 1 166 ? 170.945 42.901 4.534 1.00 113.82 224 CYS C O 1
ATOM 4841 N N . TYR B 1 167 ? 169.368 44.098 5.624 1.00 115.61 225 TYR C N 1
ATOM 4842 C CA . TYR B 1 167 ? 168.573 44.501 4.428 1.00 119.34 225 TYR C CA 1
ATOM 4843 C C . TYR B 1 1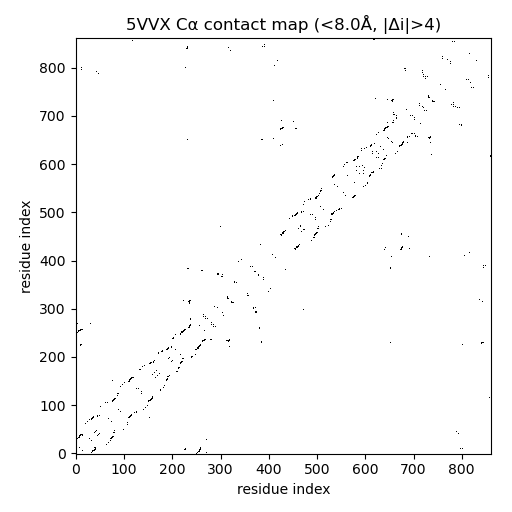67 ? 169.120 45.837 3.890 1.00 117.71 225 TYR C C 1
ATOM 4844 O O . TYR B 1 167 ? 169.143 46.807 4.652 1.00 115.27 225 TYR C O 1
ATOM 4853 N N . PRO B 1 168 ? 169.580 45.918 2.627 1.00 124.45 226 PRO C N 1
ATOM 4854 C CA . PRO B 1 168 ? 169.742 44.801 1.670 1.00 120.20 226 PRO C CA 1
ATOM 4855 C C . PRO B 1 168 ? 171.078 44.050 1.789 1.00 120.66 226 PRO C C 1
ATOM 4856 O O . PRO B 1 168 ? 171.112 42.825 1.599 1.00 118.38 226 PRO C O 1
ATOM 4860 N N . ASN B 1 169 ? 172.160 44.771 2.085 1.00 118.99 227 ASN C N 1
ATOM 4861 C CA . ASN B 1 169 ? 173.453 44.146 2.431 1.00 117.80 227 ASN C CA 1
ATOM 4862 C C . ASN B 1 169 ? 174.031 44.816 3.677 1.00 107.59 227 ASN C C 1
ATOM 4863 O O . ASN B 1 169 ? 173.426 45.755 4.203 1.00 101.92 227 ASN C O 1
ATOM 4868 N N . VAL B 1 170 ? 175.179 44.320 4.143 1.00 100.97 228 VAL C N 1
ATOM 4869 C CA . VAL B 1 170 ? 175.855 44.853 5.336 1.00 110.95 228 VAL C CA 1
ATOM 4870 C C . VAL B 1 170 ? 176.073 46.373 5.232 1.00 119.28 228 VAL C C 1
ATOM 4871 O O . VAL B 1 170 ? 175.497 47.137 6.003 1.00 123.09 228 VAL C O 1
ATOM 4875 N N . SER B 1 171 ? 176.870 46.804 4.258 1.00 135.28 229 SER C N 1
ATOM 4876 C CA . SER B 1 171 ? 177.257 48.222 4.135 1.00 137.06 229 SER C CA 1
ATOM 4877 C C . SER B 1 171 ? 176.107 49.175 3.742 1.00 134.63 229 SER C C 1
ATOM 4878 O O . SER B 1 171 ? 176.062 50.311 4.222 1.00 128.90 229 SER C O 1
ATOM 4881 N N . GLN B 1 172 ? 175.176 48.708 2.907 1.00 137.45 230 GLN C N 1
ATOM 4882 C CA . GLN B 1 172 ? 174.077 49.555 2.389 1.00 139.19 230 GLN C CA 1
ATOM 4883 C C . GLN B 1 172 ? 172.829 49.684 3.310 1.00 124.16 230 GLN C C 1
ATOM 4884 O O . GLN B 1 172 ? 171.873 50.378 2.947 1.00 99.03 230 GLN C O 1
ATOM 4890 N N . SER B 1 173 ? 172.824 49.045 4.485 1.00 123.88 231 SER C N 1
ATOM 4891 C CA . SER B 1 173 ? 171.593 48.944 5.300 1.00 121.14 231 SER C CA 1
ATOM 4892 C C . SER B 1 173 ? 171.302 50.182 6.176 1.00 110.42 231 SER C C 1
ATOM 4893 O O . SER B 1 173 ? 172.182 50.621 6.937 1.00 99.51 231 SER C O 1
ATOM 4896 N N . PRO B 1 174 ? 170.062 50.731 6.090 1.00 106.07 232 PRO C N 1
ATOM 4897 C CA . PRO B 1 174 ? 169.642 51.805 7.013 1.00 110.09 232 PRO C CA 1
ATOM 4898 C C . PRO B 1 174 ? 169.804 51.448 8.501 1.00 114.37 232 PRO C C 1
ATOM 4899 O O . PRO B 1 174 ? 170.278 52.273 9.284 1.00 116.87 232 PRO C O 1
ATOM 4903 N N . TYR B 1 175 ? 169.422 50.223 8.866 1.00 117.81 233 TYR C N 1
ATOM 4904 C CA . TYR B 1 175 ? 169.458 49.766 10.254 1.00 110.74 233 TYR C CA 1
ATOM 4905 C C . TYR B 1 175 ? 170.872 49.842 10.843 1.00 105.49 233 TYR C C 1
ATOM 4906 O O . TYR B 1 175 ? 171.073 50.481 11.871 1.00 103.84 233 TYR C O 1
ATOM 4915 N N . LEU B 1 176 ? 171.844 49.186 10.218 1.00 107.83 234 LEU C N 1
ATOM 4916 C CA . LEU B 1 176 ? 173.211 49.211 10.765 1.00 120.18 234 LEU C CA 1
ATOM 4917 C C . LEU B 1 176 ? 173.895 50.575 10.595 1.00 130.29 234 LEU C C 1
ATOM 4918 O O . LEU B 1 176 ? 174.776 50.929 11.395 1.00 127.63 234 LEU C O 1
ATOM 4923 N N . ARG B 1 177 ? 173.496 51.331 9.567 1.00 132.81 235 ARG C N 1
ATOM 4924 C CA . ARG B 1 177 ? 173.904 52.733 9.452 1.00 134.30 235 ARG C CA 1
ATOM 4925 C C . ARG B 1 177 ? 173.526 53.477 10.734 1.00 130.06 235 ARG C C 1
ATOM 4926 O O . ARG B 1 177 ? 174.412 53.935 11.466 1.00 132.78 235 ARG C O 1
ATOM 4934 N N . THR B 1 178 ? 172.222 53.527 11.026 1.00 111.80 236 THR C N 1
ATOM 4935 C CA . THR B 1 178 ? 171.688 54.271 12.183 1.00 104.27 236 THR C CA 1
ATOM 4936 C C . THR B 1 178 ? 172.398 53.934 13.506 1.00 101.03 236 THR C C 1
ATOM 4937 O O . THR B 1 178 ? 172.675 54.820 14.313 1.00 98.84 236 THR C O 1
ATOM 4941 N N . VAL B 1 179 ? 172.716 52.658 13.694 1.00 104.84 237 VAL C N 1
ATOM 4942 C CA . VAL B 1 179 ? 173.325 52.180 14.924 1.00 110.01 237 VAL C CA 1
ATOM 4943 C C . VAL B 1 179 ? 174.757 52.692 15.059 1.00 113.65 237 VAL C C 1
ATOM 4944 O O . VAL B 1 179 ? 175.177 53.069 16.152 1.00 116.45 237 VAL C O 1
ATOM 4948 N N . GLY B 1 180 ? 175.504 52.718 13.958 1.00 118.53 238 GLY C N 1
ATOM 4949 C CA . GLY B 1 180 ? 176.890 53.197 13.994 1.00 122.51 238 GLY C CA 1
ATOM 4950 C C . GLY B 1 180 ? 177.011 54.650 14.413 1.00 124.62 238 GLY C C 1
ATOM 4951 O O . GLY B 1 180 ? 177.817 54.990 15.287 1.00 117.96 238 GLY C O 1
ATOM 4952 N N . GLU B 1 181 ? 176.188 55.499 13.795 1.00 134.67 239 GLU C N 1
ATOM 4953 C CA . GLU B 1 181 ? 176.195 56.945 14.064 1.00 140.14 239 GLU C CA 1
ATOM 4954 C C . GLU B 1 181 ? 175.619 57.269 15.436 1.00 136.28 239 GLU C C 1
ATOM 4955 O O . GLU B 1 181 ? 176.341 57.767 16.303 1.00 121.63 239 GLU C O 1
ATOM 4961 N N . LYS B 1 182 ? 174.337 56.948 15.628 1.00 130.44 240 LYS C N 1
ATOM 4962 C CA . LYS B 1 182 ? 173.589 57.380 16.815 1.00 125.60 240 LYS C CA 1
ATOM 4963 C C . LYS B 1 182 ? 173.867 56.604 18.139 1.00 123.58 240 LYS C C 1
ATOM 4964 O O . LYS B 1 182 ? 173.614 57.154 19.212 1.00 137.43 240 LYS C O 1
ATOM 4970 N N . LEU B 1 183 ? 174.394 55.373 18.100 1.00 112.72 241 LEU C N 1
ATOM 4971 C CA . LEU B 1 183 ? 174.557 54.581 19.347 1.00 113.36 241 LEU C CA 1
ATOM 4972 C C . LEU B 1 183 ? 175.840 54.934 20.100 1.00 113.58 241 LEU C C 1
ATOM 4973 O O . LEU B 1 183 ? 176.925 54.824 19.532 1.00 117.37 241 LEU C O 1
ATOM 4978 N N . LEU B 1 184 ? 175.702 55.324 21.377 1.00 112.54 242 LEU C N 1
ATOM 4979 C CA . LEU B 1 184 ? 176.830 55.771 22.237 1.00 114.75 242 LEU C CA 1
ATOM 4980 C C . LEU B 1 184 ? 178.065 54.870 22.096 1.00 111.62 242 LEU C C 1
ATOM 4981 O O . LEU B 1 184 ? 177.935 53.666 22.245 1.00 113.60 242 LEU C O 1
ATOM 4986 N N . PRO B 1 185 ? 179.252 55.447 21.778 1.00 117.05 243 PRO C N 1
ATOM 4987 C CA . PRO B 1 185 ? 180.510 54.672 21.663 1.00 108.01 243 PRO C CA 1
ATOM 4988 C C . PRO B 1 185 ? 181.000 53.844 22.877 1.00 103.85 243 PRO C C 1
ATOM 4989 O O . PRO B 1 185 ? 181.903 53.019 22.707 1.00 98.02 243 PRO C O 1
ATOM 4993 N N . GLY B 1 186 ? 180.452 54.059 24.074 1.00 102.78 244 GLY C N 1
ATOM 4994 C CA . GLY B 1 186 ? 180.721 53.159 25.223 1.00 111.32 244 GLY C CA 1
ATOM 4995 C C . GLY B 1 186 ? 179.976 51.812 25.215 1.00 115.73 244 GLY C C 1
ATOM 4996 O O . GLY B 1 186 ? 180.306 50.905 25.994 1.00 105.05 244 GLY C O 1
ATOM 4997 N N . ILE B 1 187 ? 178.951 51.704 24.360 1.00 115.49 245 ILE C N 1
ATOM 4998 C CA . ILE B 1 187 ? 178.182 50.476 24.144 1.00 112.50 245 ILE C CA 1
ATOM 4999 C C . ILE B 1 187 ? 178.921 49.616 23.116 1.00 120.78 245 ILE C C 1
ATOM 5000 O O . ILE B 1 187 ? 179.406 50.132 22.103 1.00 131.17 245 ILE C O 1
ATOM 5005 N N . GLU B 1 188 ? 178.981 48.305 23.360 1.00 119.17 246 GLU C N 1
ATOM 5006 C CA . GLU B 1 188 ? 179.631 47.366 22.432 1.00 109.64 246 GLU C CA 1
ATOM 5007 C C . GLU B 1 188 ? 178.531 46.846 21.537 1.00 102.13 246 GLU C C 1
ATOM 5008 O O . GLU B 1 188 ? 177.353 47.102 21.776 1.00 99.63 246 GLU C O 1
ATOM 5014 N N . VAL B 1 189 ? 178.901 46.137 20.485 1.00 101.95 247 VAL C N 1
ATOM 5015 C CA . VAL B 1 189 ? 177.895 45.573 19.592 1.00 99.53 247 VAL C CA 1
ATOM 5016 C C . VAL B 1 189 ? 178.206 44.108 19.285 1.00 100.56 247 VAL C C 1
ATOM 5017 O O . VAL B 1 189 ? 179.355 43.735 18.959 1.00 90.62 247 VAL C O 1
ATOM 5021 N N . LEU B 1 190 ? 177.150 43.297 19.426 1.00 98.25 248 LEU C N 1
ATOM 5022 C CA . LEU B 1 190 ? 177.200 41.856 19.216 1.00 80.54 248 LEU C CA 1
ATOM 5023 C C . LEU B 1 190 ? 176.953 41.513 17.735 1.00 80.26 248 LEU C C 1
ATOM 5024 O O . LEU B 1 190 ? 176.123 42.149 17.043 1.00 73.36 248 LEU C O 1
ATOM 5029 N N . TRP B 1 191 ? 177.696 40.513 17.266 1.00 78.58 249 TRP C N 1
ATOM 5030 C CA . TRP B 1 191 ? 177.707 40.111 15.858 1.00 80.70 249 TRP C CA 1
ATOM 5031 C C . TRP B 1 191 ? 178.000 38.600 15.823 1.00 79.99 249 TRP C C 1
ATOM 5032 O O . TRP B 1 191 ? 178.824 38.117 16.610 1.00 75.64 249 TRP C O 1
ATOM 5043 N N . THR B 1 192 ? 177.304 37.845 14.970 1.00 79.52 250 THR C N 1
ATOM 5044 C CA . THR B 1 192 ? 177.516 36.373 14.915 1.00 84.08 250 THR C CA 1
ATOM 5045 C C . THR B 1 192 ? 178.334 35.856 13.719 1.00 88.92 250 THR C C 1
ATOM 5046 O O . THR B 1 192 ? 178.611 34.648 13.656 1.00 99.79 250 THR C O 1
ATOM 5050 N N . GLY B 1 193 ? 178.685 36.756 12.787 1.00 86.45 251 GLY C N 1
ATOM 5051 C CA . GLY B 1 193 ? 179.347 36.428 11.515 1.00 77.88 251 GLY C CA 1
ATOM 5052 C C . GLY B 1 193 ? 178.522 36.754 10.269 1.00 79.38 251 GLY C C 1
ATOM 5053 O O . GLY B 1 193 ? 177.499 37.469 10.335 1.00 72.50 251 GLY C O 1
ATOM 5054 N N . PRO B 1 194 ? 178.956 36.227 9.110 1.00 80.93 252 PRO C N 1
ATOM 5055 C CA . PRO B 1 194 ? 178.184 36.361 7.871 1.00 80.52 252 PRO C CA 1
ATOM 5056 C C . PRO B 1 194 ? 176.786 35.794 8.009 1.00 88.39 252 PRO C C 1
ATOM 5057 O O . PRO B 1 194 ? 175.859 36.314 7.411 1.00 94.22 252 PRO C O 1
ATOM 5061 N N . LYS B 1 195 ? 176.648 34.726 8.794 1.00 96.86 253 LYS C N 1
ATOM 5062 C CA . LYS B 1 195 ? 175.368 34.055 9.011 1.00 95.28 253 LYS C CA 1
ATOM 5063 C C . LYS B 1 195 ? 175.114 33.930 10.524 1.00 87.72 253 LYS C C 1
ATOM 5064 O O . LYS B 1 195 ? 175.936 34.336 11.341 1.00 84.02 253 LYS C O 1
ATOM 5070 N N . VAL B 1 196 ? 173.974 33.352 10.880 1.00 83.40 254 VAL C N 1
ATOM 5071 C CA . VAL B 1 196 ? 173.635 33.032 12.278 1.00 79.91 254 VAL C CA 1
ATOM 5072 C C . VAL B 1 196 ? 174.599 32.026 12.936 1.00 80.55 254 VAL C C 1
ATOM 5073 O O . VAL B 1 196 ? 175.138 32.320 13.981 1.00 79.22 254 VAL C O 1
ATOM 5077 N N . VAL B 1 197 ? 174.783 30.848 12.336 1.00 86.93 255 VAL C N 1
ATOM 5078 C CA . VAL B 1 197 ? 175.855 29.892 12.734 1.00 93.09 255 VAL C CA 1
ATOM 5079 C C . VAL B 1 197 ? 176.907 29.839 11.618 1.00 93.43 255 VAL C C 1
ATOM 5080 O O . VAL B 1 197 ? 176.683 29.266 10.559 1.00 96.27 255 VAL C O 1
ATOM 5084 N N . SER B 1 198 ? 178.068 30.426 11.872 1.00 101.35 256 SER C N 1
ATOM 5085 C CA . SER B 1 198 ? 179.013 30.698 10.801 1.00 94.03 256 SER C CA 1
ATOM 5086 C C . SER B 1 198 ? 180.035 29.590 10.630 1.00 93.09 256 SER C C 1
ATOM 5087 O O . SER B 1 198 ? 180.640 29.141 11.602 1.00 88.74 256 SER C O 1
ATOM 5090 N N . LYS B 1 199 ? 180.197 29.161 9.381 1.00 93.28 257 LYS C N 1
ATOM 5091 C CA . LYS B 1 199 ? 181.213 28.199 8.980 1.00 90.27 257 LYS C CA 1
ATOM 5092 C C . LYS B 1 199 ? 182.581 28.819 9.176 1.00 95.20 257 LYS C C 1
ATOM 5093 O O . LYS B 1 199 ? 183.434 28.212 9.817 1.00 98.66 257 LYS C O 1
ATOM 5099 N N . GLU B 1 200 ? 182.763 30.030 8.631 1.00 107.48 258 GLU C N 1
ATOM 5100 C CA . GLU B 1 200 ? 184.013 30.815 8.732 1.00 112.15 258 GLU C CA 1
ATOM 5101 C C . GLU B 1 200 ? 183.695 32.290 9.033 1.00 108.65 258 GLU C C 1
ATOM 5102 O O . GLU B 1 200 ? 182.749 32.851 8.466 1.00 104.94 258 GLU C O 1
ATOM 5108 N N . ILE B 1 201 ? 184.492 32.908 9.907 1.00 106.98 259 ILE C N 1
ATOM 5109 C CA . ILE B 1 201 ? 184.528 34.369 10.071 1.00 105.36 259 ILE C CA 1
ATOM 5110 C C . ILE B 1 201 ? 185.780 34.867 9.332 1.00 111.10 259 ILE C C 1
ATOM 5111 O O . ILE B 1 201 ? 186.883 34.857 9.899 1.00 111.23 259 ILE C O 1
ATOM 5116 N N . PRO B 1 202 ? 185.632 35.269 8.051 1.00 114.89 260 PRO C N 1
ATOM 5117 C CA . PRO B 1 202 ? 186.795 35.836 7.372 1.00 116.86 260 PRO C CA 1
ATOM 5118 C C . PRO B 1 202 ? 187.083 37.258 7.869 1.00 116.80 260 PRO C C 1
ATOM 5119 O O . PRO B 1 202 ? 186.143 37.995 8.203 1.00 98.72 260 PRO C O 1
ATOM 5123 N N . VAL B 1 203 ? 188.369 37.628 7.903 1.00 114.67 261 VAL C N 1
ATOM 5124 C CA . VAL B 1 203 ? 188.801 38.940 8.424 1.00 107.31 261 VAL C CA 1
ATOM 5125 C C . VAL B 1 203 ? 188.185 40.084 7.607 1.00 105.46 261 VAL C C 1
ATOM 5126 O O . VAL B 1 203 ? 187.741 41.083 8.182 1.00 102.40 261 VAL C O 1
ATOM 5130 N N . GLU B 1 204 ? 188.152 39.905 6.282 1.00 108.18 262 GLU C N 1
ATOM 5131 C CA . GLU B 1 204 ? 187.483 40.821 5.331 1.00 114.96 262 GLU C CA 1
ATOM 5132 C C . GLU B 1 204 ? 186.067 41.266 5.738 1.00 115.58 262 GLU C C 1
ATOM 5133 O O . GLU B 1 204 ? 185.692 42.426 5.530 1.00 112.17 262 GLU C O 1
ATOM 5139 N N . SER B 1 205 ? 185.287 40.339 6.298 1.00 125.55 263 SER C N 1
ATOM 5140 C CA . SER B 1 205 ? 183.891 40.607 6.695 1.00 120.12 263 SER C CA 1
ATOM 5141 C C . SER B 1 205 ? 183.790 41.426 7.981 1.00 113.41 263 SER C C 1
ATOM 5142 O O . SER B 1 205 ? 182.931 42.301 8.079 1.00 95.04 263 SER C O 1
ATOM 5145 N N . ILE B 1 206 ? 184.656 41.117 8.954 1.00 115.81 264 ILE C N 1
ATOM 5146 C CA . ILE B 1 206 ? 184.735 41.836 10.243 1.00 119.32 264 ILE C CA 1
ATOM 5147 C C . ILE B 1 206 ? 185.217 43.284 10.071 1.00 121.20 264 ILE C C 1
ATOM 5148 O O . ILE B 1 206 ? 184.849 44.160 10.856 1.00 112.14 264 ILE C O 1
ATOM 5153 N N . GLU B 1 207 ? 186.045 43.533 9.062 1.00 122.71 265 GLU C N 1
ATOM 5154 C CA . GLU B 1 207 ? 186.337 44.902 8.659 1.00 119.69 265 GLU C CA 1
ATOM 5155 C C . GLU B 1 207 ? 185.099 45.551 8.025 1.00 111.88 265 GLU C C 1
ATOM 5156 O O . GLU B 1 207 ? 184.711 46.657 8.422 1.00 99.38 265 GLU C O 1
ATOM 5162 N N . GLU B 1 208 ? 184.468 44.854 7.075 1.00 106.55 266 GLU C N 1
ATOM 5163 C CA . GLU B 1 208 ? 183.254 45.371 6.395 1.00 116.83 266 GLU C CA 1
ATOM 5164 C C . GLU B 1 208 ? 182.144 45.835 7.379 1.00 119.93 266 GLU C C 1
ATOM 5165 O O . GLU B 1 208 ? 181.409 46.805 7.093 1.00 100.42 266 GLU C O 1
ATOM 5171 N N . VAL B 1 209 ? 182.025 45.127 8.512 1.00 119.60 267 VAL C N 1
ATOM 5172 C CA . VAL B 1 209 ? 181.075 45.482 9.576 1.00 109.87 267 VAL C CA 1
ATOM 5173 C C . VAL B 1 209 ? 181.687 46.443 10.607 1.00 108.38 267 VAL C C 1
ATOM 5174 O O . VAL B 1 209 ? 180.957 47.292 11.127 1.00 110.81 267 VAL C O 1
ATOM 5178 N N . SER B 1 210 ? 182.998 46.337 10.885 1.00 100.54 268 SER C N 1
ATOM 5179 C CA . SER B 1 210 ? 183.673 47.264 11.827 1.00 103.85 268 SER C CA 1
ATOM 5180 C C . SER B 1 210 ? 183.415 48.729 11.444 1.00 112.45 268 SER C C 1
ATOM 5181 O O . SER B 1 210 ? 183.111 49.550 12.313 1.00 116.13 268 SER C O 1
ATOM 5184 N N . LYS B 1 211 ? 183.494 49.033 10.146 1.00 117.77 269 LYS C N 1
ATOM 5185 C CA . LYS B 1 211 ? 183.285 50.397 9.649 1.00 119.42 269 LYS C CA 1
ATOM 5186 C C . LYS B 1 211 ? 181.851 50.920 9.860 1.00 117.25 269 LYS C C 1
ATOM 5187 O O . LYS B 1 211 ? 181.680 52.016 10.396 1.00 128.97 269 LYS C O 1
ATOM 5193 N N . ILE B 1 212 ? 180.834 50.142 9.485 1.00 113.95 270 ILE C N 1
ATOM 5194 C CA . ILE B 1 212 ? 179.425 50.622 9.540 1.00 108.62 270 ILE C CA 1
ATOM 5195 C C . ILE B 1 212 ? 178.848 50.781 10.963 1.00 109.82 270 ILE C C 1
ATOM 5196 O O . ILE B 1 212 ? 178.047 51.691 11.191 1.00 103.92 270 ILE C O 1
ATOM 5201 N N . ILE B 1 213 ? 179.227 49.903 11.897 1.00 113.48 271 ILE C N 1
ATOM 5202 C CA . ILE B 1 213 ? 178.899 50.096 13.335 1.00 115.33 271 ILE C CA 1
ATOM 5203 C C . ILE B 1 213 ? 179.867 51.049 14.058 1.00 114.30 271 ILE C C 1
ATOM 5204 O O . ILE B 1 213 ? 179.673 51.363 15.237 1.00 104.54 271 ILE C O 1
ATOM 5209 N N . LYS B 1 214 ? 180.911 51.484 13.351 1.00 111.17 272 LYS C N 1
ATOM 5210 C CA . LYS B 1 214 ? 181.887 52.430 13.855 1.00 102.82 272 LYS C CA 1
ATOM 5211 C C . LYS B 1 214 ? 182.649 51.904 15.078 1.00 97.88 272 LYS C C 1
ATOM 5212 O O . LYS B 1 214 ? 183.086 52.711 15.898 1.00 105.68 272 LYS C O 1
ATOM 5218 N N . ARG B 1 215 ? 182.825 50.576 15.199 1.00 91.53 273 ARG C N 1
ATOM 5219 C CA . ARG B 1 215 ? 183.651 49.978 16.296 1.00 98.39 273 ARG C CA 1
ATOM 5220 C C . ARG B 1 215 ? 183.982 48.489 16.115 1.00 99.74 273 ARG C C 1
ATOM 5221 O O . ARG B 1 215 ? 183.465 47.830 15.210 1.00 106.26 273 ARG C O 1
ATOM 5229 N N . ALA B 1 216 ? 184.853 47.975 16.984 1.00 100.33 274 ALA C N 1
ATOM 5230 C CA . ALA B 1 216 ? 185.265 46.563 16.956 1.00 113.23 274 ALA C CA 1
ATOM 5231 C C . ALA B 1 216 ? 184.239 45.696 17.691 1.00 125.45 274 ALA C C 1
ATOM 5232 O O . ALA B 1 216 ? 184.115 45.801 18.926 1.00 124.13 274 ALA C O 1
ATOM 5234 N N . PRO B 1 217 ? 183.533 44.810 16.949 1.00 120.73 275 PRO C N 1
ATOM 5235 C CA . PRO B 1 217 ? 182.398 44.114 17.516 1.00 111.49 275 PRO C CA 1
ATOM 5236 C C . PRO B 1 217 ? 182.793 42.986 18.457 1.00 112.07 275 PRO C C 1
ATOM 5237 O O . PRO B 1 217 ? 183.970 42.581 18.514 1.00 104.21 275 PRO C O 1
ATOM 5241 N N . VAL B 1 218 ? 181.788 42.518 19.195 1.00 111.44 276 VAL C N 1
ATOM 5242 C CA . VAL B 1 218 ? 181.896 41.358 20.066 1.00 110.79 276 VAL C CA 1
ATOM 5243 C C . VAL B 1 218 ? 181.105 40.240 19.407 1.00 107.85 276 VAL C C 1
ATOM 5244 O O . VAL B 1 218 ? 179.952 40.435 19.027 1.00 100.72 276 VAL C O 1
ATOM 5248 N N . ILE B 1 219 ? 181.737 39.078 19.260 1.00 105.51 277 ILE C N 1
ATOM 5249 C CA . ILE B 1 219 ? 181.138 37.970 18.542 1.00 94.85 277 ILE C CA 1
ATOM 5250 C C . ILE B 1 219 ? 180.416 37.043 19.512 1.00 93.82 277 ILE C C 1
ATOM 5251 O O . ILE B 1 219 ? 181.009 36.469 20.436 1.00 92.35 277 ILE C O 1
ATOM 5256 N N . TRP B 1 220 ? 179.114 36.946 19.284 1.00 90.44 278 TRP C N 1
ATOM 5257 C CA . TRP B 1 220 ? 178.281 35.842 19.745 1.00 84.96 278 TRP C CA 1
ATOM 5258 C C . TRP B 1 220 ? 178.558 34.675 18.792 1.00 75.81 278 TRP C C 1
ATOM 5259 O O . TRP B 1 220 ? 178.164 34.713 17.619 1.00 63.23 278 TRP C O 1
ATOM 5270 N N . ASP B 1 221 ? 179.258 33.652 19.255 1.00 76.15 279 ASP C N 1
ATOM 5271 C CA . ASP B 1 221 ? 179.608 32.558 18.345 1.00 84.55 279 ASP C CA 1
ATOM 5272 C C . ASP B 1 221 ? 178.708 31.327 18.467 1.00 86.29 279 ASP C C 1
ATOM 5273 O O . ASP B 1 221 ? 178.854 30.489 19.380 1.00 83.40 279 ASP C O 1
ATOM 5278 N N . ASN B 1 222 ? 177.809 31.213 17.492 1.00 83.17 280 ASN C N 1
ATOM 5279 C CA . ASN B 1 222 ? 176.893 30.084 17.378 1.00 75.14 280 ASN C CA 1
ATOM 5280 C C . ASN B 1 222 ? 177.509 28.786 16.807 1.00 76.09 280 ASN C C 1
ATOM 5281 O O . ASN B 1 222 ? 176.813 27.781 16.682 1.00 85.79 280 ASN C O 1
ATOM 5286 N N . ILE B 1 223 ? 178.805 28.796 16.495 1.00 79.43 281 ILE C N 1
ATOM 5287 C CA . ILE B 1 223 ? 179.532 27.606 16.028 1.00 81.22 281 ILE C CA 1
ATOM 5288 C C . ILE B 1 223 ? 179.151 26.279 16.713 1.00 80.84 281 ILE C C 1
ATOM 5289 O O . ILE B 1 223 ? 178.997 25.288 16.019 1.00 80.08 281 ILE C O 1
ATOM 5294 N N . HIS B 1 224 ? 179.016 26.242 18.041 1.00 81.09 282 HIS C N 1
ATOM 5295 C CA . HIS B 1 224 ? 178.660 24.977 18.732 1.00 79.75 282 HIS C CA 1
ATOM 5296 C C . HIS B 1 224 ? 177.210 24.978 19.299 1.00 74.16 282 HIS C C 1
ATOM 5297 O O . HIS B 1 224 ? 176.787 24.043 19.980 1.00 63.73 282 HIS C O 1
ATOM 5304 N N . ALA B 1 225 ? 176.435 26.010 19.004 1.00 73.93 283 ALA C N 1
ATOM 5305 C CA . ALA B 1 225 ? 174.999 25.950 19.239 1.00 75.90 283 ALA C CA 1
ATOM 5306 C C . ALA B 1 225 ? 174.459 24.630 18.676 1.00 74.69 283 ALA C C 1
ATOM 5307 O O . ALA B 1 225 ? 174.861 24.235 17.594 1.00 79.18 283 ALA C O 1
ATOM 5309 N N . ASN B 1 226 ? 173.602 23.947 19.439 1.00 75.37 284 ASN C N 1
ATOM 5310 C CA . ASN B 1 226 ? 172.889 22.749 18.982 1.00 72.25 284 ASN C CA 1
ATOM 5311 C C . ASN B 1 226 ? 171.385 22.731 19.303 1.00 75.40 284 ASN C C 1
ATOM 5312 O O . ASN B 1 226 ? 170.747 21.652 19.228 1.00 80.47 284 ASN C O 1
ATOM 5317 N N . ASP B 1 227 ? 170.845 23.907 19.657 1.00 71.45 285 ASP C N 1
ATOM 5318 C CA . ASP B 1 227 ? 169.436 24.080 20.009 1.00 67.89 285 ASP C CA 1
ATOM 5319 C C . ASP B 1 227 ? 168.462 24.030 18.801 1.00 75.70 285 ASP C C 1
ATOM 5320 O O . ASP B 1 227 ? 167.255 23.887 18.985 1.00 79.94 285 ASP C O 1
ATOM 5325 N N . TYR B 1 228 ? 169.002 24.117 17.581 1.00 81.53 286 TYR C N 1
ATOM 5326 C CA . TYR B 1 228 ? 168.231 24.047 16.319 1.00 76.80 286 TYR C CA 1
ATOM 5327 C C . TYR B 1 228 ? 167.973 22.613 15.730 1.00 79.81 286 TYR C C 1
ATOM 5328 O O . TYR B 1 228 ? 167.283 22.459 14.716 1.00 82.41 286 TYR C O 1
ATOM 5337 N N . ASP B 1 229 ? 168.507 21.567 16.358 1.00 76.95 287 ASP C N 1
ATOM 5338 C CA . ASP B 1 229 ? 168.536 20.245 15.740 1.00 66.68 287 ASP C CA 1
ATOM 5339 C C . ASP B 1 229 ? 168.663 19.176 16.799 1.00 66.64 287 ASP C C 1
ATOM 5340 O O . ASP B 1 229 ? 169.685 19.036 17.518 1.00 79.56 287 ASP C O 1
ATOM 5345 N N . GLN B 1 230 ? 167.573 18.441 16.931 1.00 67.93 288 GLN C N 1
ATOM 5346 C CA . GLN B 1 230 ? 167.395 17.513 18.030 1.00 63.22 288 GLN C CA 1
ATOM 5347 C C . GLN B 1 230 ? 168.493 16.450 17.963 1.00 63.65 288 GLN C C 1
ATOM 5348 O O . GLN B 1 230 ? 169.039 16.067 18.986 1.00 62.34 288 GLN C O 1
ATOM 5354 N N . LYS B 1 231 ? 168.864 16.029 16.757 1.00 69.05 289 LYS C N 1
ATOM 5355 C CA . LYS B 1 231 ? 169.855 14.962 16.625 1.00 80.19 289 LYS C CA 1
ATOM 5356 C C . LYS B 1 231 ? 171.308 15.440 16.665 1.00 76.23 289 LYS C C 1
ATOM 5357 O O . LYS B 1 231 ? 172.207 14.605 16.747 1.00 68.81 289 LYS C O 1
ATOM 5363 N N . ARG B 1 232 ? 171.536 16.755 16.695 1.00 76.43 290 ARG C N 1
ATOM 5364 C CA . ARG B 1 232 ? 172.899 17.299 16.596 1.00 78.55 290 ARG C CA 1
ATOM 5365 C C . ARG B 1 232 ? 173.539 17.757 17.925 1.00 75.49 290 ARG C C 1
ATOM 5366 O O . ARG B 1 232 ? 172.872 18.289 18.821 1.00 89.58 290 ARG C O 1
ATOM 5374 N N . LEU B 1 233 ? 174.842 17.491 17.998 1.00 76.75 291 LEU C N 1
ATOM 5375 C CA . LEU B 1 233 ? 175.726 17.713 19.133 1.00 75.69 291 LEU C CA 1
ATOM 5376 C C . LEU B 1 233 ? 177.093 18.017 18.518 1.00 81.47 291 LEU C C 1
ATOM 5377 O O . LEU B 1 233 ? 177.524 17.313 17.598 1.00 80.18 291 LEU C O 1
ATOM 5382 N N . PHE B 1 234 ? 177.774 19.042 19.030 1.00 84.33 292 PHE C N 1
ATOM 5383 C CA . PHE B 1 234 ? 179.021 19.548 18.439 1.00 74.36 292 PHE C CA 1
ATOM 5384 C C . PHE B 1 234 ? 180.237 19.509 19.400 1.00 73.83 292 PHE C C 1
ATOM 5385 O O . PHE B 1 234 ? 180.368 20.328 20.310 1.00 80.31 292 PHE C O 1
ATOM 5393 N N . LEU B 1 235 ? 181.109 18.525 19.187 1.00 74.91 293 LEU C N 1
ATOM 5394 C CA . LEU B 1 235 ? 182.308 18.298 20.007 1.00 79.20 293 LEU C CA 1
ATOM 5395 C C . LEU B 1 235 ? 183.597 18.588 19.235 1.00 82.47 293 LEU C C 1
ATOM 5396 O O . LEU B 1 235 ? 184.631 17.948 19.470 1.00 86.49 293 LEU C O 1
ATOM 5401 N N . GLY B 1 236 ? 183.542 19.523 18.299 1.00 86.36 294 GLY C N 1
ATOM 5402 C CA . GLY B 1 236 ? 184.654 19.728 17.391 1.00 87.13 294 GLY C CA 1
ATOM 5403 C C . GLY B 1 236 ? 185.486 20.845 17.936 1.00 89.43 294 GLY C C 1
ATOM 5404 O O . GLY B 1 236 ? 185.065 21.516 18.876 1.00 98.49 294 GLY C O 1
ATOM 5405 N N . PRO B 1 237 ? 186.665 21.066 17.344 1.00 86.76 295 PRO C N 1
ATOM 5406 C CA . PRO B 1 237 ? 187.519 22.149 17.769 1.00 81.84 295 PRO C CA 1
ATOM 5407 C C . PRO B 1 237 ? 186.941 23.495 17.376 1.00 83.33 295 PRO C C 1
ATOM 5408 O O . PRO B 1 237 ? 186.190 23.580 16.393 1.00 79.36 295 PRO C O 1
ATOM 5412 N N . TYR B 1 238 ? 187.284 24.531 18.148 1.00 84.55 296 TYR C N 1
ATOM 5413 C CA . TYR B 1 238 ? 187.010 25.898 17.744 1.00 86.24 296 TYR C CA 1
ATOM 5414 C C . TYR B 1 238 ? 187.764 26.090 16.414 1.00 92.01 296 TYR C C 1
ATOM 5415 O O . TYR B 1 238 ? 188.964 25.828 16.340 1.00 107.87 296 TYR C O 1
ATOM 5424 N N . LYS B 1 239 ? 187.054 26.475 15.359 1.00 83.80 297 LYS C N 1
ATOM 5425 C CA . LYS B 1 239 ? 187.618 26.433 14.016 1.00 86.78 297 LYS C CA 1
ATOM 5426 C C . LYS B 1 239 ? 186.876 27.343 13.047 1.00 91.53 297 LYS C C 1
ATOM 5427 O O . LYS B 1 239 ? 185.696 27.651 13.238 1.00 102.67 297 LYS C O 1
ATOM 5433 N N . GLY B 1 240 ? 187.592 27.770 12.005 1.00 87.23 298 GLY C N 1
ATOM 5434 C CA . GLY B 1 240 ? 187.051 28.627 10.952 1.00 80.23 298 GLY C CA 1
ATOM 5435 C C . GLY B 1 240 ? 187.218 30.090 11.268 1.00 77.31 298 GLY C C 1
ATOM 5436 O O . GLY B 1 240 ? 186.779 30.937 10.480 1.00 71.85 298 GLY C O 1
ATOM 5437 N N . ARG B 1 241 ? 187.864 30.374 12.409 1.00 82.47 299 ARG C N 1
ATOM 5438 C CA . ARG B 1 241 ? 188.105 31.727 12.905 1.00 97.05 299 ARG C CA 1
ATOM 5439 C C . ARG B 1 241 ? 189.626 31.986 12.986 1.00 102.14 299 ARG C C 1
ATOM 5440 O O . ARG B 1 241 ? 190.352 31.285 13.714 1.00 100.47 299 ARG C O 1
ATOM 5448 N N . SER B 1 242 ? 190.084 32.993 12.232 1.00 100.80 300 SER C N 1
ATOM 5449 C CA . SER B 1 242 ? 191.499 33.353 12.147 1.00 101.45 300 SER C CA 1
ATOM 5450 C C . SER B 1 242 ? 191.943 34.074 13.425 1.00 100.77 300 SER C C 1
ATOM 5451 O O . SER B 1 242 ? 191.292 35.034 13.860 1.00 87.69 300 SER C O 1
ATOM 5454 N N . THR B 1 243 ? 193.053 33.610 14.009 1.00 95.97 301 THR C N 1
ATOM 5455 C CA . THR B 1 243 ? 193.711 34.269 15.151 1.00 93.57 301 THR C CA 1
ATOM 5456 C C . THR B 1 243 ? 193.904 35.777 14.880 1.00 93.27 301 THR C C 1
ATOM 5457 O O . THR B 1 243 ? 193.606 36.642 15.722 1.00 88.82 301 THR C O 1
ATOM 5461 N N . GLU B 1 244 ? 194.323 36.058 13.654 1.00 96.69 302 GLU C N 1
ATOM 5462 C CA . GLU B 1 244 ? 194.332 37.394 13.062 1.00 104.14 302 GLU C CA 1
ATOM 5463 C C . GLU B 1 244 ? 193.076 38.271 13.323 1.00 107.84 302 GLU C C 1
ATOM 5464 O O . GLU B 1 244 ? 193.113 39.482 13.077 1.00 110.18 302 GLU C O 1
ATOM 5470 N N . LEU B 1 245 ? 191.968 37.681 13.786 1.00 110.67 303 LEU C N 1
ATOM 5471 C CA . LEU B 1 245 ? 190.778 38.461 14.183 1.00 107.31 303 LEU C CA 1
ATOM 5472 C C . LEU B 1 245 ? 190.967 39.174 15.515 1.00 94.17 303 LEU C C 1
ATOM 5473 O O . LEU B 1 245 ? 190.541 40.336 15.662 1.00 82.36 303 LEU C O 1
ATOM 5478 N N . ILE B 1 246 ? 191.621 38.489 16.458 1.00 80.07 304 ILE C N 1
ATOM 5479 C CA . ILE B 1 246 ? 191.639 38.921 17.855 1.00 83.61 304 ILE C CA 1
ATOM 5480 C C . ILE B 1 246 ? 191.817 40.450 17.974 1.00 94.46 304 ILE C C 1
ATOM 5481 O O . ILE B 1 246 ? 190.875 41.126 18.385 1.00 100.62 304 ILE C O 1
ATOM 5486 N N . PRO B 1 247 ? 192.984 41.005 17.549 1.00 105.71 305 PRO C N 1
ATOM 5487 C CA . PRO B 1 247 ? 193.205 42.452 17.459 1.00 96.84 305 PRO C CA 1
ATOM 5488 C C . PRO B 1 247 ? 192.015 43.311 17.044 1.00 103.62 305 PRO C C 1
ATOM 5489 O O . PRO B 1 247 ? 191.804 44.369 17.639 1.00 111.80 305 PRO C O 1
ATOM 5493 N N . ARG B 1 248 ? 191.256 42.853 16.045 1.00 107.20 306 ARG C N 1
ATOM 5494 C CA . ARG B 1 248 ? 190.149 43.625 15.456 1.00 112.66 306 ARG C CA 1
ATOM 5495 C C . ARG B 1 248 ? 188.774 43.449 16.123 1.00 111.38 306 ARG C C 1
ATOM 5496 O O . ARG B 1 248 ? 187.797 44.035 15.632 1.00 106.16 306 ARG C O 1
ATOM 5504 N N . LEU B 1 249 ? 188.696 42.646 17.199 1.00 108.69 307 LEU C N 1
ATOM 5505 C CA . LEU B 1 249 ? 187.437 42.350 17.936 1.00 114.63 307 LEU C CA 1
ATOM 5506 C C . LEU B 1 249 ? 187.542 42.801 19.387 1.00 115.55 307 LEU C C 1
ATOM 5507 O O . LEU B 1 249 ? 188.643 42.746 19.928 1.00 120.04 307 LEU C O 1
ATOM 5512 N N . LYS B 1 250 ? 186.438 43.214 20.035 1.00 113.45 308 LYS C N 1
ATOM 5513 C CA . LYS B 1 250 ? 186.480 43.404 21.521 1.00 117.95 308 LYS C CA 1
ATOM 5514 C C . LYS B 1 250 ? 186.174 42.130 22.309 1.00 112.97 308 LYS C C 1
ATOM 5515 O O . LYS B 1 250 ? 186.440 42.060 23.527 1.00 96.16 308 LYS C O 1
ATOM 5521 N N . GLY B 1 251 ? 185.628 41.122 21.629 1.00 112.56 309 GLY C N 1
ATOM 5522 C CA . GLY B 1 251 ? 185.486 39.815 22.253 1.00 106.71 309 GLY C CA 1
ATOM 5523 C C . GLY B 1 251 ? 184.877 38.692 21.440 1.00 99.83 309 GLY C C 1
ATOM 5524 O O . GLY B 1 251 ? 184.382 38.882 20.327 1.00 94.73 309 GLY C O 1
ATOM 5525 N N . VAL B 1 252 ? 184.930 37.505 22.019 1.00 99.25 310 VAL C N 1
ATOM 5526 C CA . VAL B 1 252 ? 184.269 36.338 21.468 1.00 99.00 310 VAL C CA 1
ATOM 5527 C C . VAL B 1 252 ? 183.676 35.556 22.636 1.00 98.72 310 VAL C C 1
ATOM 5528 O O . VAL B 1 252 ? 184.416 35.045 23.501 1.00 76.35 310 VAL C O 1
ATOM 5532 N N . LEU B 1 253 ? 182.340 35.489 22.640 1.00 102.52 311 LEU C N 1
ATOM 5533 C CA . LEU B 1 253 ? 181.549 34.654 23.560 1.00 95.50 311 LEU C CA 1
ATOM 5534 C C . LEU B 1 253 ? 180.854 33.520 22.788 1.00 87.68 311 LEU C C 1
ATOM 5535 O O . LEU B 1 253 ? 180.019 33.816 21.917 1.00 87.42 311 LEU C O 1
ATOM 5540 N N . THR B 1 254 ? 181.207 32.256 23.081 1.00 77.62 312 THR C N 1
ATOM 5541 C CA . THR B 1 254 ? 180.670 31.072 22.355 1.00 80.36 312 THR C CA 1
ATOM 5542 C C . THR B 1 254 ? 179.336 30.585 23.004 1.00 83.33 312 THR C C 1
ATOM 5543 O O . THR B 1 254 ? 179.303 30.218 24.185 1.00 74.91 312 THR C O 1
ATOM 5547 N N . ASN B 1 255 ? 178.246 30.663 22.221 1.00 86.36 313 ASN C N 1
ATOM 5548 C CA . ASN B 1 255 ? 176.915 30.098 22.540 1.00 78.56 313 ASN C CA 1
ATOM 5549 C C . ASN B 1 255 ? 176.932 28.612 22.194 1.00 74.12 313 ASN C C 1
ATOM 5550 O O . ASN B 1 255 ? 176.829 28.249 21.029 1.00 89.79 313 ASN C O 1
ATOM 5555 N N . PRO B 1 256 ? 177.086 27.745 23.188 1.00 65.14 314 PRO C N 1
ATOM 5556 C CA . PRO B 1 256 ? 177.425 26.394 22.845 1.00 68.98 314 PRO C CA 1
ATOM 5557 C C . PRO B 1 256 ? 176.239 25.363 22.997 1.00 75.65 314 PRO C C 1
ATOM 5558 O O . PRO B 1 256 ? 175.034 25.734 22.978 1.00 72.34 314 PRO C O 1
ATOM 5562 N N . ASN B 1 257 ? 176.578 24.076 23.113 1.00 73.58 315 ASN C N 1
ATOM 5563 C CA . ASN B 1 257 ? 175.572 23.022 23.145 1.00 72.19 315 ASN C CA 1
ATOM 5564 C C . ASN B 1 257 ? 174.759 23.169 24.409 1.00 74.05 315 ASN C C 1
ATOM 5565 O O . ASN B 1 257 ? 175.307 23.539 25.445 1.00 75.54 315 ASN C O 1
ATOM 5570 N N . CYS B 1 258 ? 173.467 22.853 24.329 1.00 73.01 316 CYS C N 1
ATOM 5571 C CA . CYS B 1 258 ? 172.572 22.904 25.496 1.00 66.51 316 CYS C CA 1
ATOM 5572 C C . CYS B 1 258 ? 173.008 21.942 26.580 1.00 65.35 316 CYS C C 1
ATOM 5573 O O . CYS B 1 258 ? 172.894 22.246 27.764 1.00 75.29 316 CYS C O 1
ATOM 5576 N N . GLU B 1 259 ? 173.518 20.790 26.180 1.00 60.72 317 GLU C N 1
ATOM 5577 C CA . GLU B 1 259 ? 173.944 19.794 27.134 1.00 68.12 317 GLU C CA 1
ATOM 5578 C C . GLU B 1 259 ? 175.279 20.298 27.678 1.00 79.32 317 GLU C C 1
ATOM 5579 O O . GLU B 1 259 ? 176.256 20.488 26.917 1.00 77.08 317 GLU C O 1
ATOM 5585 N N . PHE B 1 260 ? 175.300 20.540 28.989 1.00 81.46 318 PHE C N 1
ATOM 5586 C CA . PHE B 1 260 ? 176.417 21.244 29.634 1.00 86.44 318 PHE C CA 1
ATOM 5587 C C . PHE B 1 260 ? 177.748 20.477 29.534 1.00 78.85 318 PHE C C 1
ATOM 5588 O O . PHE B 1 260 ? 178.745 21.014 29.053 1.00 85.89 318 PHE C O 1
ATOM 5596 N N . GLU B 1 261 ? 177.744 19.219 29.940 1.00 71.70 319 GLU C N 1
ATOM 5597 C CA . GLU B 1 261 ? 178.968 18.425 29.987 1.00 75.37 319 GLU C CA 1
ATOM 5598 C C . GLU B 1 261 ? 179.632 18.137 28.632 1.00 80.80 319 GLU C C 1
ATOM 5599 O O . GLU B 1 261 ? 180.750 17.623 28.600 1.00 89.97 319 GLU C O 1
ATOM 5605 N N . ALA B 1 262 ? 178.942 18.449 27.535 1.00 82.69 320 ALA C N 1
ATOM 5606 C CA . ALA B 1 262 ? 179.458 18.284 26.177 1.00 86.74 320 ALA C CA 1
ATOM 5607 C C . ALA B 1 262 ? 180.127 19.546 25.602 1.00 88.86 320 ALA C C 1
ATOM 5608 O O . ALA B 1 262 ? 180.560 19.568 24.429 1.00 93.94 320 ALA C O 1
ATOM 5610 N N . ASN B 1 263 ? 180.217 20.591 26.421 1.00 81.54 321 ASN C N 1
ATOM 5611 C CA . ASN B 1 263 ? 180.879 21.819 26.023 1.00 74.33 321 ASN C CA 1
ATOM 5612 C C . ASN B 1 263 ? 182.367 21.905 26.457 1.00 76.33 321 ASN C C 1
ATOM 5613 O O . ASN B 1 263 ? 182.977 22.967 26.328 1.00 75.07 321 ASN C O 1
ATOM 5618 N N . TYR B 1 264 ? 182.963 20.790 26.904 1.00 79.27 322 TYR C N 1
ATOM 5619 C CA . TYR B 1 264 ? 184.360 20.784 27.363 1.00 84.16 322 TYR C CA 1
ATOM 5620 C C . TYR B 1 264 ? 185.278 21.168 26.209 1.00 84.06 322 TYR C C 1
ATOM 5621 O O . TYR B 1 264 ? 185.996 22.166 26.283 1.00 82.68 322 TYR C O 1
ATOM 5630 N N . VAL B 1 265 ? 185.205 20.399 25.125 1.00 85.18 323 VAL C N 1
ATOM 5631 C CA . VAL B 1 265 ? 185.971 20.686 23.911 1.00 74.93 323 VAL C CA 1
ATOM 5632 C C . VAL B 1 265 ? 185.608 22.083 23.373 1.00 80.03 323 VAL C C 1
ATOM 5633 O O . VAL B 1 265 ? 186.473 22.858 22.997 1.00 69.37 323 VAL C O 1
ATOM 5637 N N . ALA B 1 266 ? 184.324 22.413 23.359 1.00 93.91 324 ALA C N 1
ATOM 5638 C CA . ALA B 1 266 ? 183.898 23.684 22.777 1.00 96.51 324 ALA C CA 1
ATOM 5639 C C . ALA B 1 266 ? 184.550 24.914 23.427 1.00 95.98 324 ALA C C 1
ATOM 5640 O O . ALA B 1 266 ? 184.755 25.925 22.744 1.00 100.17 324 ALA C O 1
ATOM 5642 N N . ILE B 1 267 ? 184.866 24.829 24.724 1.00 93.62 325 ILE C N 1
ATOM 5643 C CA . ILE B 1 267 ? 185.398 25.974 25.477 1.00 96.58 325 ILE C CA 1
ATOM 5644 C C . ILE B 1 267 ? 186.915 25.849 25.621 1.00 95.51 325 ILE C C 1
ATOM 5645 O O . ILE B 1 267 ? 187.647 26.788 25.305 1.00 94.49 325 ILE C O 1
ATOM 5650 N N . HIS B 1 268 ? 187.379 24.689 26.076 1.00 87.96 326 HIS C N 1
ATOM 5651 C CA . HIS B 1 268 ? 188.819 24.376 26.134 1.00 91.98 326 HIS C CA 1
ATOM 5652 C C . HIS B 1 268 ? 189.569 24.819 24.868 1.00 91.21 326 HIS C C 1
ATOM 5653 O O . HIS B 1 268 ? 190.649 25.394 24.959 1.00 105.45 326 HIS C O 1
ATOM 5660 N N . THR B 1 269 ? 188.998 24.565 23.695 1.00 90.57 327 THR C N 1
ATOM 5661 C CA . THR B 1 269 ? 189.675 24.912 22.448 1.00 87.42 327 THR C CA 1
ATOM 5662 C C . THR B 1 269 ? 189.558 26.413 22.172 1.00 86.87 327 THR C C 1
ATOM 5663 O O . THR B 1 269 ? 190.531 27.025 21.714 1.00 84.19 327 THR C O 1
ATOM 5667 N N . LEU B 1 270 ? 188.398 27.013 22.452 1.00 83.18 328 LEU C N 1
ATOM 5668 C CA . LEU B 1 270 ? 188.300 28.482 22.404 1.00 86.43 328 LEU C CA 1
ATOM 5669 C C . LEU B 1 270 ? 189.376 29.142 23.269 1.00 86.13 328 LEU C C 1
ATOM 5670 O O . LEU B 1 270 ? 189.888 30.189 22.898 1.00 86.43 328 LEU C O 1
ATOM 5675 N N . ALA B 1 271 ? 189.700 28.519 24.405 1.00 87.23 329 ALA C N 1
ATOM 5676 C CA . ALA B 1 271 ? 190.777 28.978 25.280 1.00 94.48 329 ALA C CA 1
ATOM 5677 C C . ALA B 1 271 ? 192.139 28.949 24.587 1.00 99.87 329 ALA C C 1
ATOM 5678 O O . ALA B 1 271 ? 192.810 29.978 24.551 1.00 117.22 329 ALA C O 1
ATOM 5680 N N . THR B 1 272 ? 192.545 27.805 24.028 1.00 91.68 330 THR C N 1
ATOM 5681 C CA . THR B 1 272 ? 193.833 27.729 23.302 1.00 87.79 330 THR C CA 1
ATOM 5682 C C . THR B 1 272 ? 193.966 28.759 22.147 1.00 84.47 330 THR C C 1
ATOM 5683 O O . THR B 1 272 ? 195.057 29.260 21.911 1.00 104.51 330 THR C O 1
ATOM 5687 N N . TRP B 1 273 ? 192.871 29.092 21.470 1.00 77.33 331 TRP C N 1
ATOM 5688 C CA . TRP B 1 273 ? 192.861 30.103 20.397 1.00 83.45 331 TRP C CA 1
ATOM 5689 C C . TRP B 1 273 ? 192.848 31.547 20.916 1.00 92.89 331 TRP C C 1
ATOM 5690 O O . TRP B 1 273 ? 193.240 32.470 20.196 1.00 102.76 331 TRP C O 1
ATOM 5701 N N . TYR B 1 274 ? 192.357 31.766 22.130 1.00 98.15 332 TYR C N 1
ATOM 5702 C CA . TYR B 1 274 ? 192.511 33.076 22.780 1.00 100.89 332 TYR C CA 1
ATOM 5703 C C . TYR B 1 274 ? 193.944 33.258 23.259 1.00 102.78 332 TYR C C 1
ATOM 5704 O O . TYR B 1 274 ? 194.549 34.296 23.009 1.00 87.98 332 TYR C O 1
ATOM 5713 N N . LYS B 1 275 ? 194.448 32.241 23.969 1.00 113.76 333 LYS C N 1
ATOM 5714 C CA . LYS B 1 275 ? 195.801 32.222 24.562 1.00 116.25 333 LYS C CA 1
ATOM 5715 C C . LYS B 1 275 ? 196.939 32.324 23.535 1.00 123.26 333 LYS C C 1
ATOM 5716 O O . LYS B 1 275 ? 197.910 33.066 23.750 1.00 126.31 333 LYS C O 1
ATOM 5722 N N . SER B 1 276 ? 196.806 31.596 22.425 1.00 120.26 334 SER C N 1
ATOM 5723 C CA . SER B 1 276 ? 197.793 31.626 21.336 1.00 115.80 334 SER C CA 1
ATOM 5724 C C . SER B 1 276 ? 198.137 33.035 20.793 1.00 112.58 334 SER C C 1
ATOM 5725 O O . SER B 1 276 ? 199.252 33.247 20.305 1.00 116.11 334 SER C O 1
ATOM 5728 N N . ASN B 1 277 ? 197.195 33.977 20.867 1.00 96.50 335 ASN C N 1
ATOM 5729 C CA . ASN B 1 277 ? 197.366 35.274 20.233 1.00 98.89 335 ASN C CA 1
ATOM 5730 C C . ASN B 1 277 ? 196.800 36.433 21.100 1.00 114.66 335 ASN C C 1
ATOM 5731 O O . ASN B 1 277 ? 196.098 37.322 20.587 1.00 115.60 335 ASN C O 1
ATOM 5736 N N . MET B 1 278 ? 197.132 36.431 22.404 1.00 117.87 336 MET C N 1
ATOM 5737 C CA . MET B 1 278 ? 196.572 37.404 23.380 1.00 116.94 336 MET C CA 1
ATOM 5738 C C . MET B 1 278 ? 196.895 38.856 23.040 1.00 115.06 336 MET C C 1
ATOM 5739 O O . MET B 1 278 ? 196.004 39.705 23.065 1.00 107.59 336 MET C O 1
ATOM 5744 N N . LEU B 1 315 ? 200.689 29.829 14.686 1.00 129.50 373 LEU C N 1
ATOM 5745 C CA . LEU B 1 315 ? 199.435 30.557 14.876 1.00 129.58 373 LEU C CA 1
ATOM 5746 C C . LEU B 1 315 ? 198.491 29.780 15.835 1.00 140.43 373 LEU C C 1
ATOM 5747 O O . LEU B 1 315 ? 198.476 30.063 17.036 1.00 134.62 373 LEU C O 1
ATOM 5752 N N . TYR B 1 316 ? 197.747 28.795 15.311 1.00 150.76 374 TYR C N 1
ATOM 5753 C CA . TYR B 1 316 ? 196.789 27.965 16.090 1.00 134.26 374 TYR C CA 1
ATOM 5754 C C . TYR B 1 316 ? 196.278 26.811 15.234 1.00 116.99 374 TYR C C 1
ATOM 5755 O O . TYR B 1 316 ? 195.895 27.031 14.090 1.00 101.14 374 TYR C O 1
ATOM 5764 N N . SER B 1 317 ? 196.240 25.606 15.798 1.00 113.89 375 SER C N 1
ATOM 5765 C CA . SER B 1 317 ? 195.925 24.400 15.024 1.00 117.93 375 SER C CA 1
ATOM 5766 C C . SER B 1 317 ? 194.674 23.689 15.547 1.00 116.07 375 SER C C 1
ATOM 5767 O O . SER B 1 317 ? 194.724 23.064 16.614 1.00 114.98 375 SER C O 1
ATOM 5770 N N . PRO B 1 318 ? 193.562 23.742 14.783 1.00 109.92 376 PRO C N 1
ATOM 5771 C CA . PRO B 1 318 ? 192.361 23.056 15.261 1.00 105.75 376 PRO C CA 1
ATOM 5772 C C . PRO B 1 318 ? 192.582 21.571 15.582 1.00 99.81 376 PRO C C 1
ATOM 5773 O O . PRO B 1 318 ? 192.100 21.107 16.606 1.00 109.71 376 PRO C O 1
ATOM 5777 N N . GLN B 1 319 ? 193.335 20.849 14.757 1.00 93.88 377 GLN C N 1
ATOM 5778 C CA . GLN B 1 319 ? 193.561 19.418 15.002 1.00 97.29 377 GLN C CA 1
ATOM 5779 C C . GLN B 1 319 ? 194.391 19.159 16.258 1.00 99.65 377 GLN C C 1
ATOM 5780 O O . GLN B 1 319 ? 194.245 18.106 16.882 1.00 86.97 377 GLN C O 1
ATOM 5786 N N . MET B 1 320 ? 195.251 20.119 16.625 1.00 112.72 378 MET C N 1
ATOM 5787 C CA . MET B 1 320 ? 196.110 20.003 17.821 1.00 112.40 378 MET C CA 1
ATOM 5788 C C . MET B 1 320 ? 195.293 20.279 19.058 1.00 99.33 378 MET C C 1
ATOM 5789 O O . MET B 1 320 ? 195.277 19.476 19.991 1.00 95.40 378 MET C O 1
ATOM 5794 N N . ALA B 1 321 ? 194.615 21.424 19.037 1.00 96.84 379 ALA C N 1
ATOM 5795 C CA . ALA B 1 321 ? 193.689 21.863 20.104 1.00 98.28 379 ALA C CA 1
ATOM 5796 C C . ALA B 1 321 ? 192.786 20.742 20.588 1.00 100.97 379 ALA C C 1
ATOM 5797 O O . ALA B 1 321 ? 192.683 20.481 21.798 1.00 102.26 379 ALA C O 1
ATOM 5799 N N . LEU B 1 322 ? 192.146 20.100 19.610 1.00 94.75 380 LEU C N 1
ATOM 5800 C CA . LEU B 1 322 ? 191.275 18.959 19.819 1.00 95.05 380 LEU C CA 1
ATOM 5801 C C . LEU B 1 322 ? 192.002 17.858 20.591 1.00 98.12 380 LEU C C 1
ATOM 5802 O O . LEU B 1 322 ? 191.511 17.401 21.619 1.00 95.10 380 LEU C O 1
ATOM 5807 N N . LYS B 1 323 ? 193.188 17.466 20.123 1.00 111.89 381 LYS C N 1
ATOM 5808 C CA . LYS B 1 323 ? 193.963 16.424 20.810 1.00 113.15 381 LYS C CA 1
ATOM 5809 C C . LYS B 1 323 ? 194.266 16.807 22.262 1.00 107.20 381 LYS C C 1
ATOM 5810 O O . LYS B 1 323 ? 194.277 15.942 23.139 1.00 100.59 381 LYS C O 1
ATOM 5816 N N . LEU B 1 324 ? 194.499 18.095 22.504 1.00 103.51 382 LEU C N 1
ATOM 5817 C CA . LEU B 1 324 ? 194.793 18.580 23.852 1.00 107.65 382 LEU C CA 1
ATOM 5818 C C . LEU B 1 324 ? 193.544 18.472 24.716 1.00 110.26 382 LEU C C 1
ATOM 5819 O O . LEU B 1 324 ? 193.569 17.864 25.793 1.00 105.09 382 LEU C O 1
ATOM 5824 N N . ALA B 1 325 ? 192.453 19.044 24.211 1.00 111.86 383 ALA C N 1
ATOM 5825 C CA . ALA B 1 325 ? 191.145 18.965 24.854 1.00 99.57 383 ALA C CA 1
ATOM 5826 C C . ALA B 1 325 ? 190.697 17.513 25.121 1.00 95.92 383 ALA C C 1
ATOM 5827 O O . ALA B 1 325 ? 190.324 17.194 26.241 1.00 104.91 383 ALA C O 1
ATOM 5829 N N . LEU B 1 326 ? 190.774 16.633 24.126 1.00 88.78 384 LEU C N 1
ATOM 5830 C CA . LEU B 1 326 ? 190.300 15.248 24.292 1.00 91.13 384 LEU C CA 1
ATOM 5831 C C . LEU B 1 326 ? 191.121 14.420 25.286 1.00 98.43 384 LEU C C 1
ATOM 5832 O O . LEU B 1 326 ? 190.558 13.569 25.970 1.00 108.80 384 LEU C O 1
ATOM 5837 N N . THR B 1 327 ? 192.436 14.656 25.364 1.00 107.96 385 THR C N 1
ATOM 5838 C CA . THR B 1 327 ? 193.303 13.987 26.364 1.00 104.53 385 THR C CA 1
ATOM 5839 C C . THR B 1 327 ? 192.960 14.472 27.766 1.00 101.22 385 THR C C 1
ATOM 5840 O O . THR B 1 327 ? 192.835 13.663 28.685 1.00 91.93 385 THR C O 1
ATOM 5844 N N . GLU B 1 328 ? 192.814 15.793 27.908 1.00 104.74 386 GLU C N 1
ATOM 5845 C CA . GLU B 1 328 ? 192.483 16.426 29.191 1.00 110.51 386 GLU C CA 1
ATOM 5846 C C . GLU B 1 328 ? 191.088 15.995 29.644 1.00 108.71 386 GLU C C 1
ATOM 5847 O O . GLU B 1 328 ? 190.904 15.558 30.783 1.00 112.04 386 GLU C O 1
ATOM 5853 N N . TRP B 1 329 ? 190.122 16.084 28.729 1.00 105.99 387 TRP C N 1
ATOM 5854 C CA . TRP B 1 329 ? 188.747 15.632 28.982 1.00 98.49 387 TRP C CA 1
ATOM 5855 C C . TRP B 1 329 ? 188.747 14.234 29.571 1.00 85.64 387 TRP C C 1
ATOM 5856 O O . TRP B 1 329 ? 188.194 14.029 30.634 1.00 83.73 387 TRP C O 1
ATOM 5867 N N . LEU B 1 330 ? 189.447 13.311 28.915 1.00 85.47 388 LEU C N 1
ATOM 5868 C CA . LEU B 1 330 ? 189.468 11.885 29.291 1.00 86.43 388 LEU C CA 1
ATOM 5869 C C . LEU B 1 330 ? 189.755 11.612 30.779 1.00 90.53 388 LEU C C 1
ATOM 5870 O O . LEU B 1 330 ? 189.342 10.558 31.308 1.00 79.48 388 LEU C O 1
ATOM 5875 N N . GLN B 1 331 ? 190.450 12.544 31.450 1.00 98.64 389 GLN C N 1
ATOM 5876 C CA . GLN B 1 331 ? 190.733 12.413 32.894 1.00 105.96 389 GLN C CA 1
ATOM 5877 C C . GLN B 1 331 ? 189.409 12.293 33.663 1.00 102.29 389 GLN C C 1
ATOM 5878 O O . GLN B 1 331 ? 189.269 11.443 34.556 1.00 96.90 389 GLN C O 1
ATOM 5884 N N . GLU B 1 332 ? 188.434 13.099 33.232 1.00 98.72 390 GLU C N 1
ATOM 5885 C CA . GLU B 1 332 ? 187.088 13.182 33.828 1.00 88.38 390 GLU C CA 1
ATOM 5886 C C . GLU B 1 332 ? 186.224 11.899 33.808 1.00 83.15 390 GLU C C 1
ATOM 5887 O O . GLU B 1 332 ? 185.325 11.782 34.614 1.00 79.98 390 GLU C O 1
ATOM 5893 N N . PHE B 1 333 ? 186.479 10.957 32.903 1.00 83.49 391 PHE C N 1
ATOM 5894 C CA . PHE B 1 333 ? 185.634 9.754 32.756 1.00 89.78 391 PHE C CA 1
ATOM 5895 C C . PHE B 1 333 ? 186.116 8.661 33.703 1.00 88.42 391 PHE C C 1
ATOM 5896 O O . PHE B 1 333 ? 185.669 8.584 34.833 1.00 82.02 391 PHE C O 1
ATOM 5904 N N . SER B 1 352 ? 186.280 0.573 30.159 1.00 92.34 552 SER C N 1
ATOM 5905 C CA . SER B 1 352 ? 186.864 1.853 30.512 1.00 97.46 552 SER C CA 1
ATOM 5906 C C . SER B 1 352 ? 187.189 2.688 29.272 1.00 100.71 552 SER C C 1
ATOM 5907 O O . SER B 1 352 ? 187.889 2.216 28.373 1.00 95.16 552 SER C O 1
ATOM 5910 N N . VAL B 1 353 ? 186.726 3.940 29.270 1.00 93.80 553 VAL C N 1
ATOM 5911 C CA . VAL B 1 353 ? 186.745 4.807 28.091 1.00 87.71 553 VAL C CA 1
ATOM 5912 C C . VAL B 1 353 ? 188.157 5.235 27.710 1.00 91.50 553 VAL C C 1
ATOM 5913 O O . VAL B 1 353 ? 188.898 5.725 28.560 1.00 91.54 553 VAL C O 1
ATOM 5917 N N . THR B 1 354 ? 188.490 5.086 26.422 1.00 94.65 554 THR C N 1
ATOM 5918 C CA . THR B 1 354 ? 189.816 5.422 25.866 1.00 91.92 554 THR C CA 1
ATOM 5919 C C . THR B 1 354 ? 189.806 6.734 25.068 1.00 92.72 554 THR C C 1
ATOM 5920 O O . THR B 1 354 ? 188.751 7.291 24.777 1.00 94.24 554 THR C O 1
ATOM 5924 N N . LEU B 1 355 ? 190.996 7.213 24.715 1.00 92.24 555 LEU C N 1
ATOM 5925 C CA . LEU B 1 355 ? 191.146 8.421 23.904 1.00 94.86 555 LEU C CA 1
ATOM 5926 C C . LEU B 1 355 ? 190.629 8.195 22.496 1.00 96.06 555 LEU C C 1
ATOM 5927 O O . LEU B 1 355 ? 190.029 9.083 21.896 1.00 80.97 555 LEU C O 1
ATOM 5932 N N . GLU B 1 356 ? 190.900 7.004 21.968 1.00 113.65 556 GLU C N 1
ATOM 5933 C CA . GLU B 1 356 ? 190.456 6.618 20.622 1.00 116.90 556 GLU C CA 1
ATOM 5934 C C . GLU B 1 356 ? 188.944 6.720 20.565 1.00 102.40 556 GLU C C 1
ATOM 5935 O O . GLU B 1 356 ? 188.404 7.292 19.617 1.00 103.66 556 GLU C O 1
ATOM 5941 N N . ASP B 1 357 ? 188.286 6.191 21.604 1.00 90.82 557 ASP C N 1
ATOM 5942 C CA . ASP B 1 357 ? 186.822 6.286 21.773 1.00 87.76 557 ASP C CA 1
ATOM 5943 C C . ASP B 1 357 ? 186.309 7.725 21.658 1.00 87.36 557 ASP C C 1
ATOM 5944 O O . ASP B 1 357 ? 185.300 7.986 20.986 1.00 86.62 557 ASP C O 1
ATOM 5949 N N . LEU B 1 358 ? 186.985 8.635 22.355 1.00 78.41 558 LEU C N 1
ATOM 5950 C CA . LEU B 1 358 ? 186.590 10.024 22.357 1.00 79.11 558 LEU C CA 1
ATOM 5951 C C . LEU B 1 358 ? 186.902 10.668 21.022 1.00 85.98 558 LEU C C 1
ATOM 5952 O O . LEU B 1 358 ? 186.156 11.547 20.549 1.00 79.46 558 LEU C O 1
ATOM 5957 N N . GLN B 1 359 ? 188.028 10.254 20.438 1.00 94.93 559 GLN C N 1
ATOM 5958 C CA . GLN B 1 359 ? 188.451 10.756 19.132 1.00 95.10 559 GLN C CA 1
ATOM 5959 C C . GLN B 1 359 ? 187.369 10.439 18.113 1.00 86.54 559 GLN C C 1
ATOM 5960 O O . GLN B 1 359 ? 187.008 11.298 17.289 1.00 72.83 559 GLN C O 1
ATOM 5966 N N . LEU B 1 360 ? 186.846 9.210 18.212 1.00 81.65 560 LEU C N 1
ATOM 5967 C CA . LEU B 1 360 ? 185.776 8.726 17.342 1.00 80.04 560 LEU C CA 1
ATOM 5968 C C . LEU B 1 360 ? 184.519 9.555 17.575 1.00 79.98 560 LEU C C 1
ATOM 5969 O O . LEU B 1 360 ? 183.993 10.171 16.633 1.00 70.42 560 LEU C O 1
ATOM 5974 N N . LEU B 1 361 ? 184.099 9.602 18.847 1.00 80.78 561 LEU C N 1
ATOM 5975 C CA . LEU B 1 361 ? 182.919 10.351 19.304 1.00 79.77 561 LEU C CA 1
ATOM 5976 C C . LEU B 1 361 ? 182.865 11.770 18.747 1.00 81.91 561 LEU C C 1
ATOM 5977 O O . LEU B 1 361 ? 181.855 12.179 18.153 1.00 85.58 561 LEU C O 1
ATOM 5982 N N . ALA B 1 362 ? 183.961 12.497 18.944 1.00 77.52 562 ALA C N 1
ATOM 5983 C CA . ALA B 1 362 ? 184.096 13.864 18.469 1.00 79.48 562 ALA C CA 1
ATOM 5984 C C . ALA B 1 362 ? 184.014 13.962 16.946 1.00 83.93 562 ALA C C 1
ATOM 5985 O O . ALA B 1 362 ? 183.475 14.927 16.403 1.00 69.87 562 ALA C O 1
ATOM 5987 N N . ASP B 1 363 ? 184.567 12.961 16.262 1.00 96.44 563 ASP C N 1
ATOM 5988 C CA . ASP B 1 363 ? 184.495 12.894 14.791 1.00 97.93 563 ASP C CA 1
ATOM 5989 C C . ASP B 1 363 ? 183.068 12.598 14.305 1.00 86.82 563 ASP C C 1
ATOM 5990 O O . ASP B 1 363 ? 182.644 13.131 13.271 1.00 80.94 563 ASP C O 1
ATOM 5995 N N . LEU B 1 364 ? 182.338 11.759 15.047 1.00 84.04 564 LEU C N 1
ATOM 5996 C CA . LEU B 1 364 ? 180.932 11.461 14.725 1.00 79.87 564 LEU C CA 1
ATOM 5997 C C . LEU B 1 364 ? 180.032 12.698 14.935 1.00 82.12 564 LEU C C 1
ATOM 5998 O O . LEU B 1 364 ? 179.142 12.996 14.118 1.00 79.11 564 LEU C O 1
ATOM 6003 N N . PHE B 1 365 ? 180.303 13.428 16.014 1.00 80.15 565 PHE C N 1
ATOM 6004 C CA . PHE B 1 365 ? 179.595 14.654 16.335 1.00 75.24 565 PHE C CA 1
ATOM 6005 C C . PHE B 1 365 ? 180.588 15.803 16.350 1.00 69.87 565 PHE C C 1
ATOM 6006 O O . PHE B 1 365 ? 181.009 16.227 17.408 1.00 75.54 565 PHE C O 1
ATOM 6014 N N . TYR B 1 366 ? 180.964 16.301 15.177 1.00 71.68 566 TYR C N 1
ATOM 6015 C CA . TYR B 1 366 ? 182.070 17.288 15.024 1.00 71.17 566 TYR C CA 1
ATOM 6016 C C . TYR B 1 366 ? 181.557 18.734 14.963 1.00 69.48 566 TYR C C 1
ATOM 6017 O O . TYR B 1 366 ? 181.432 19.358 16.009 1.00 80.57 566 TYR C O 1
ATOM 6026 N N . LEU B 1 367 ? 181.218 19.267 13.790 1.00 65.68 567 LEU C N 1
ATOM 6027 C CA . LEU B 1 367 ? 180.909 20.689 13.670 1.00 74.93 567 LEU C CA 1
ATOM 6028 C C . LEU B 1 367 ? 179.711 20.900 12.762 1.00 72.61 567 LEU C C 1
ATOM 6029 O O . LEU B 1 367 ? 179.332 19.993 12.066 1.00 73.18 567 LEU C O 1
ATOM 6034 N N . PRO B 1 368 ? 179.100 22.097 12.766 1.00 77.11 568 PRO C N 1
ATOM 6035 C CA . PRO B 1 368 ? 177.927 22.362 11.921 1.00 80.25 568 PRO C CA 1
ATOM 6036 C C . PRO B 1 368 ? 178.015 21.974 10.439 1.00 79.59 568 PRO C C 1
ATOM 6037 O O . PRO B 1 368 ? 177.033 21.537 9.861 1.00 78.10 568 PRO C O 1
ATOM 6041 N N . TYR B 1 369 ? 179.180 22.165 9.840 1.00 88.23 569 TYR C N 1
ATOM 6042 C CA . TYR B 1 369 ? 179.345 22.066 8.400 1.00 83.02 569 TYR C CA 1
ATOM 6043 C C . TYR B 1 369 ? 180.385 21.032 8.002 1.00 80.23 569 TYR C C 1
ATOM 6044 O O . TYR B 1 369 ? 180.851 21.042 6.864 1.00 89.12 569 TYR C O 1
ATOM 6053 N N . GLU B 1 370 ? 180.744 20.135 8.916 1.00 74.61 570 GLU C N 1
ATOM 6054 C CA . GLU B 1 370 ? 181.880 19.240 8.696 1.00 79.03 570 GLU C CA 1
ATOM 6055 C C . GLU B 1 370 ? 181.888 18.148 9.754 1.00 78.05 570 GLU C C 1
ATOM 6056 O O . GLU B 1 370 ? 181.862 18.464 10.941 1.00 74.16 570 GLU C O 1
ATOM 6062 N N . HIS B 1 371 ? 181.904 16.884 9.315 1.00 80.45 571 HIS C N 1
ATOM 6063 C CA . HIS B 1 371 ? 182.142 15.739 10.200 1.00 83.64 571 HIS C CA 1
ATOM 6064 C C . HIS B 1 371 ? 183.637 15.627 10.447 1.00 94.09 571 HIS C C 1
ATOM 6065 O O . HIS B 1 371 ? 184.451 16.372 9.878 1.00 99.11 571 HIS C O 1
ATOM 6072 N N . GLY B 1 372 ? 184.007 14.702 11.315 1.00 98.12 572 GLY C N 1
ATOM 6073 C CA . GLY B 1 372 ? 185.412 14.451 11.581 1.00 96.52 572 GLY C CA 1
ATOM 6074 C C . GLY B 1 372 ? 185.899 13.337 10.690 1.00 92.79 572 GLY C C 1
ATOM 6075 O O . GLY B 1 372 ? 185.095 12.571 10.169 1.00 94.18 572 GLY C O 1
ATOM 6076 N N . PRO B 1 373 ? 187.217 13.242 10.502 1.00 93.22 573 PRO C N 1
ATOM 6077 C CA . PRO B 1 373 ? 187.872 12.196 9.716 1.00 95.58 573 PRO C CA 1
ATOM 6078 C C . PRO B 1 373 ? 187.252 10.776 9.770 1.00 93.78 573 PRO C C 1
ATOM 6079 O O . PRO B 1 373 ? 186.811 10.282 8.724 1.00 100.33 573 PRO C O 1
ATOM 6083 N N . LYS B 1 374 ? 187.204 10.141 10.949 1.00 87.82 574 LYS C N 1
ATOM 6084 C CA . LYS B 1 374 ? 186.591 8.803 11.104 1.00 85.94 574 LYS C CA 1
ATOM 6085 C C . LYS B 1 374 ? 185.085 8.761 10.762 1.00 85.75 574 LYS C C 1
ATOM 6086 O O . LYS B 1 374 ? 184.544 7.701 10.460 1.00 90.14 574 LYS C O 1
ATOM 6092 N N . GLY B 1 375 ? 184.411 9.905 10.835 1.00 79.97 575 GLY C N 1
ATOM 6093 C CA . GLY B 1 375 ? 183.009 10.002 10.487 1.00 78.10 575 GLY C CA 1
ATOM 6094 C C . GLY B 1 375 ? 182.830 10.069 8.997 1.00 78.96 575 GLY C C 1
ATOM 6095 O O . GLY B 1 375 ? 182.063 9.294 8.441 1.00 75.27 575 GLY C O 1
ATOM 6096 N N . ALA B 1 376 ? 183.535 11.019 8.372 1.00 91.88 576 ALA C N 1
ATOM 6097 C CA . ALA B 1 376 ? 183.511 11.245 6.915 1.00 97.94 576 ALA C CA 1
ATOM 6098 C C . ALA B 1 376 ? 183.974 10.023 6.117 1.00 116.69 576 ALA C C 1
ATOM 6099 O O . ALA B 1 376 ? 183.432 9.756 5.029 1.00 126.88 576 ALA C O 1
ATOM 6101 N N . GLN B 1 377 ? 184.968 9.296 6.653 1.00 116.39 577 GLN C N 1
ATOM 6102 C CA . GLN B 1 377 ? 185.490 8.089 6.003 1.00 109.69 577 GLN C CA 1
ATOM 6103 C C . GLN B 1 377 ? 184.520 6.914 6.107 1.00 107.75 577 GLN C C 1
ATOM 6104 O O . GLN B 1 377 ? 184.296 6.204 5.124 1.00 115.17 577 GLN C O 1
ATOM 6110 N N . MET B 1 378 ? 183.959 6.701 7.296 1.00 100.87 578 MET C N 1
ATOM 6111 C CA . MET B 1 378 ? 182.866 5.740 7.458 1.00 90.08 578 MET C CA 1
ATOM 6112 C C . MET B 1 378 ? 181.738 6.014 6.471 1.00 82.47 578 MET C C 1
ATOM 6113 O O . MET B 1 378 ? 181.133 5.086 5.975 1.00 93.29 578 MET C O 1
ATOM 6118 N N . LEU B 1 379 ? 181.467 7.277 6.167 1.00 82.35 579 LEU C N 1
ATOM 6119 C CA . LEU B 1 379 ? 180.405 7.611 5.233 1.00 81.77 579 LEU C CA 1
ATOM 6120 C C . LEU B 1 379 ? 180.803 7.267 3.798 1.00 91.66 579 LEU C C 1
ATOM 6121 O O . LEU B 1 379 ? 180.063 6.567 3.102 1.00 89.79 579 LEU C O 1
ATOM 6126 N N . ARG B 1 380 ? 181.968 7.764 3.369 1.00 108.33 580 ARG C N 1
ATOM 6127 C CA . ARG B 1 380 ? 182.567 7.420 2.055 1.00 104.01 580 ARG C CA 1
ATOM 6128 C C . ARG B 1 380 ? 182.457 5.933 1.720 1.00 100.47 580 ARG C C 1
ATOM 6129 O O . ARG B 1 380 ? 181.929 5.566 0.670 1.00 89.15 580 ARG C O 1
ATOM 6137 N N . GLU B 1 381 ? 182.970 5.105 2.630 1.00 96.24 581 GLU C N 1
ATOM 6138 C CA . GLU B 1 381 ? 182.990 3.661 2.457 1.00 95.80 581 GLU C CA 1
ATOM 6139 C C . GLU B 1 381 ? 181.590 3.096 2.353 1.00 93.70 581 GLU C C 1
ATOM 6140 O O . GLU B 1 381 ? 181.350 2.216 1.530 1.00 103.44 581 GLU C O 1
ATOM 6146 N N . PHE B 1 382 ? 180.664 3.578 3.173 1.00 78.61 582 PHE C N 1
ATOM 6147 C CA . PHE B 1 382 ? 179.322 3.024 3.132 1.00 83.72 582 PHE C CA 1
ATOM 6148 C C . PHE B 1 382 ? 178.625 3.450 1.848 1.00 89.77 582 PHE C C 1
ATOM 6149 O O . PHE B 1 382 ? 177.832 2.680 1.307 1.00 94.51 582 PHE C O 1
ATOM 6157 N N . GLN B 1 383 ? 178.921 4.663 1.369 1.00 95.48 583 GLN C N 1
ATOM 6158 C CA . GLN B 1 383 ? 178.413 5.136 0.068 1.00 102.65 583 GLN C CA 1
ATOM 6159 C C . GLN B 1 383 ? 179.031 4.368 -1.100 1.00 109.55 583 GLN C C 1
ATOM 6160 O O . GLN B 1 383 ? 178.361 4.127 -2.106 1.00 113.29 583 GLN C O 1
ATOM 6166 N N . TRP B 1 384 ? 180.315 4.023 -0.975 1.00 109.91 584 TRP C N 1
ATOM 6167 C CA . TRP B 1 384 ? 180.987 3.157 -1.945 1.00 101.96 584 TRP C CA 1
ATOM 6168 C C . TRP B 1 384 ? 180.410 1.744 -1.886 1.00 96.65 584 TRP C C 1
ATOM 6169 O O . TRP B 1 384 ? 180.080 1.163 -2.917 1.00 103.45 584 TRP C O 1
ATOM 6180 N N . LEU B 1 385 ? 180.288 1.201 -0.680 1.00 88.61 585 LEU C N 1
ATOM 6181 C CA . LEU B 1 385 ? 179.875 -0.183 -0.517 1.00 88.31 585 LEU C CA 1
ATOM 6182 C C . LEU B 1 385 ? 178.496 -0.413 -1.094 1.00 89.55 585 LEU C C 1
ATOM 6183 O O . LEU B 1 385 ? 178.299 -1.408 -1.774 1.00 107.56 585 LEU C O 1
ATOM 6188 N N . ARG B 1 386 ? 177.555 0.501 -0.867 1.00 92.55 586 ARG C N 1
ATOM 6189 C CA . ARG B 1 386 ? 176.207 0.308 -1.406 1.00 100.41 586 ARG C CA 1
ATOM 6190 C C . ARG B 1 386 ? 176.156 0.581 -2.938 1.00 107.37 586 ARG C C 1
ATOM 6191 O O . ARG B 1 386 ? 175.492 -0.155 -3.683 1.00 102.16 586 ARG C O 1
ATOM 6199 N N . ALA B 1 387 ? 176.883 1.604 -3.398 1.00 111.28 587 ALA C N 1
ATOM 6200 C CA . ALA B 1 387 ? 176.993 1.919 -4.834 1.00 107.25 587 ALA C CA 1
ATOM 6201 C C . ALA B 1 387 ? 177.481 0.720 -5.650 1.00 108.17 587 ALA C C 1
ATOM 6202 O O . ALA B 1 387 ? 176.795 0.280 -6.573 1.00 119.03 587 ALA C O 1
ATOM 6204 N N . ASN B 1 388 ? 178.637 0.172 -5.277 1.00 101.24 588 ASN C N 1
ATOM 6205 C CA . ASN B 1 388 ? 179.208 -1.004 -5.959 1.00 103.50 588 ASN C CA 1
ATOM 6206 C C . ASN B 1 388 ? 178.692 -2.371 -5.425 1.00 102.53 588 ASN C C 1
ATOM 6207 O O . ASN B 1 388 ? 179.386 -3.376 -5.557 1.00 87.62 588 ASN C O 1
ATOM 6212 N N . SER B 1 389 ? 177.479 -2.412 -4.857 1.00 110.23 589 SER C N 1
ATOM 6213 C CA . SER B 1 389 ? 176.896 -3.650 -4.297 1.00 114.87 589 SER C CA 1
ATOM 6214 C C . SER B 1 389 ? 176.246 -4.571 -5.325 1.00 128.39 589 SER C C 1
ATOM 6215 O O . SER B 1 389 ? 175.967 -5.731 -5.009 1.00 125.69 589 SER C O 1
ATOM 6218 N N . SER B 1 390 ? 175.991 -4.061 -6.536 1.00 141.53 590 SER C N 1
ATOM 6219 C CA . SER B 1 390 ? 175.460 -4.880 -7.646 1.00 133.42 590 SER C CA 1
ATOM 6220 C C . SER B 1 390 ? 176.405 -6.004 -8.101 1.00 125.60 590 SER C C 1
ATOM 6221 O O . SER B 1 390 ? 175.990 -6.862 -8.869 1.00 131.82 590 SER C O 1
ATOM 6224 N N . VAL B 1 391 ? 177.645 -6.025 -7.598 1.00 119.61 591 VAL C N 1
ATOM 6225 C CA . VAL B 1 391 ? 178.606 -7.101 -7.896 1.00 112.63 591 VAL C CA 1
ATOM 6226 C C . VAL B 1 391 ? 178.380 -8.357 -6.999 1.00 108.48 591 VAL C C 1
ATOM 6227 O O . VAL B 1 391 ? 179.290 -9.169 -6.809 1.00 104.50 591 VAL C O 1
ATOM 6231 N N . VAL B 1 392 ? 177.171 -8.495 -6.435 1.00 106.96 592 VAL C N 1
ATOM 6232 C CA . VAL B 1 392 ? 176.680 -9.750 -5.851 1.00 106.04 592 VAL C CA 1
ATOM 6233 C C . VAL B 1 392 ? 175.164 -9.858 -6.064 1.00 101.35 592 VAL C C 1
ATOM 6234 O O . VAL B 1 392 ? 174.681 -10.738 -6.788 1.00 97.78 592 VAL C O 1
ATOM 6238 N N . GLU B 1 402 ? 186.747 -13.933 -9.077 1.00 131.03 602 GLU C N 1
ATOM 6239 C CA . GLU B 1 402 ? 187.795 -13.004 -9.470 1.00 138.75 602 GLU C CA 1
ATOM 6240 C C . GLU B 1 402 ? 187.226 -11.598 -9.682 1.00 139.74 602 GLU C C 1
ATOM 6241 O O . GLU B 1 402 ? 186.039 -11.441 -9.978 1.00 118.17 602 GLU C O 1
ATOM 6247 N N . LYS B 1 403 ? 188.097 -10.604 -9.475 1.00 143.43 603 LYS C N 1
ATOM 6248 C CA . LYS B 1 403 ? 187.850 -9.159 -9.677 1.00 143.17 603 LYS C CA 1
ATOM 6249 C C . LYS B 1 403 ? 187.102 -8.413 -8.529 1.00 145.35 603 LYS C C 1
ATOM 6250 O O . LYS B 1 403 ? 187.277 -7.197 -8.369 1.00 126.84 603 LYS C O 1
ATOM 6256 N N . ILE B 1 404 ? 186.320 -9.133 -7.716 1.00 154.98 604 ILE C N 1
ATOM 6257 C CA . ILE B 1 404 ? 185.600 -8.527 -6.581 1.00 147.76 604 ILE C CA 1
ATOM 6258 C C . ILE B 1 404 ? 185.896 -9.204 -5.228 1.00 147.54 604 ILE C C 1
ATOM 6259 O O . ILE B 1 404 ? 184.997 -9.577 -4.458 1.00 126.64 604 ILE C O 1
ATOM 6264 N N . GLU B 1 405 ? 187.194 -9.319 -4.949 1.00 146.54 605 GLU C N 1
ATOM 6265 C CA . GLU B 1 405 ? 187.681 -9.635 -3.609 1.00 136.70 605 GLU C CA 1
ATOM 6266 C C . GLU B 1 405 ? 187.606 -8.311 -2.803 1.00 130.37 605 GLU C C 1
ATOM 6267 O O . GLU B 1 405 ? 187.612 -8.334 -1.571 1.00 126.56 605 GLU C O 1
ATOM 6273 N N . GLU B 1 406 ? 187.525 -7.180 -3.524 1.00 127.77 606 GLU C N 1
ATOM 6274 C CA . GLU B 1 406 ? 187.585 -5.805 -2.982 1.00 127.02 606 GLU C CA 1
ATOM 6275 C C . GLU B 1 406 ? 186.407 -5.435 -2.069 1.00 117.13 606 GLU C C 1
ATOM 6276 O O . GLU B 1 406 ? 186.608 -4.895 -0.972 1.00 113.78 606 GLU C O 1
ATOM 6282 N N . TRP B 1 407 ? 185.190 -5.704 -2.547 1.00 98.76 607 TRP C N 1
ATOM 6283 C CA . TRP B 1 407 ? 183.959 -5.417 -1.808 1.00 90.65 607 TRP C CA 1
ATOM 6284 C C . TRP B 1 407 ? 183.898 -6.206 -0.505 1.00 101.44 607 TRP C C 1
ATOM 6285 O O . TRP B 1 407 ? 183.516 -5.655 0.531 1.00 112.54 607 TRP C O 1
ATOM 6296 N N . ARG B 1 408 ? 184.252 -7.493 -0.556 1.00 103.90 608 ARG C N 1
ATOM 6297 C CA . ARG B 1 408 ? 184.237 -8.345 0.648 1.00 104.86 608 ARG C CA 1
ATOM 6298 C C . ARG B 1 408 ? 185.247 -7.855 1.696 1.00 103.78 608 ARG C C 1
ATOM 6299 O O . ARG B 1 408 ? 184.898 -7.692 2.868 1.00 106.96 608 ARG C O 1
ATOM 6307 N N . SER B 1 409 ? 186.485 -7.606 1.274 1.00 104.06 609 SER C N 1
ATOM 6308 C CA . SER B 1 409 ? 187.527 -7.200 2.218 1.00 108.23 609 SER C CA 1
ATOM 6309 C C . SER B 1 409 ? 187.264 -5.811 2.776 1.00 107.50 609 SER C C 1
ATOM 6310 O O . SER B 1 409 ? 187.731 -5.515 3.865 1.00 120.70 609 SER C O 1
ATOM 6313 N N . ARG B 1 410 ? 186.512 -4.977 2.048 1.00 102.43 610 ARG C N 1
ATOM 6314 C CA . ARG B 1 410 ? 186.150 -3.626 2.523 1.00 103.87 610 ARG C CA 1
ATOM 6315 C C . ARG B 1 410 ? 184.915 -3.650 3.426 1.00 94.49 610 ARG C C 1
ATOM 6316 O O . ARG B 1 410 ? 184.852 -2.942 4.432 1.00 95.43 610 ARG C O 1
ATOM 6324 N N . ALA B 1 411 ? 183.947 -4.481 3.071 1.00 84.98 611 ALA C N 1
ATOM 6325 C CA . ALA B 1 411 ? 182.817 -4.746 3.940 1.00 84.11 611 ALA C CA 1
ATOM 6326 C C . ALA B 1 411 ? 183.229 -5.374 5.274 1.00 84.91 611 ALA C C 1
ATOM 6327 O O . ALA B 1 411 ? 182.501 -5.255 6.250 1.00 94.49 611 ALA C O 1
ATOM 6329 N N . ALA B 1 412 ? 184.373 -6.049 5.328 1.00 87.06 612 ALA C N 1
ATOM 6330 C CA . ALA B 1 412 ? 184.916 -6.495 6.614 1.00 90.17 612 ALA C CA 1
ATOM 6331 C C . ALA B 1 412 ? 185.565 -5.321 7.381 1.00 93.23 612 ALA C C 1
ATOM 6332 O O . ALA B 1 412 ? 185.321 -5.162 8.578 1.00 87.36 612 ALA C O 1
ATOM 6334 N N . LYS B 1 413 ? 186.371 -4.505 6.694 1.00 95.54 613 LYS C N 1
ATOM 6335 C CA . LYS B 1 413 ? 186.913 -3.251 7.268 1.00 99.98 613 LYS C CA 1
ATOM 6336 C C . LYS B 1 413 ? 185.817 -2.382 7.831 1.00 100.48 613 LYS C C 1
ATOM 6337 O O . LYS B 1 413 ? 185.992 -1.771 8.878 1.00 105.87 613 LYS C O 1
ATOM 6343 N N . PHE B 1 414 ? 184.693 -2.323 7.126 1.00 97.30 614 PHE C N 1
ATOM 6344 C CA . PHE B 1 414 ? 183.577 -1.498 7.556 1.00 97.05 614 PHE C CA 1
ATOM 6345 C C . PHE B 1 414 ? 182.879 -2.076 8.769 1.00 93.04 614 PHE C C 1
ATOM 6346 O O . PHE B 1 414 ? 182.737 -1.401 9.780 1.00 89.75 614 PHE C O 1
ATOM 6354 N N . GLU B 1 415 ? 182.468 -3.333 8.673 1.00 94.28 615 GLU C N 1
ATOM 6355 C CA . GLU B 1 415 ? 181.803 -4.001 9.790 1.00 90.61 615 GLU C CA 1
ATOM 6356 C C . GLU B 1 415 ? 182.621 -3.902 11.086 1.00 84.10 615 GLU C C 1
ATOM 6357 O O . GLU B 1 415 ? 182.048 -3.905 12.163 1.00 78.43 615 GLU C O 1
ATOM 6363 N N . GLU B 1 416 ? 183.947 -3.789 10.983 1.00 91.98 616 GLU C N 1
ATOM 6364 C CA . GLU B 1 416 ? 184.799 -3.560 12.166 1.00 99.67 616 GLU C CA 1
ATOM 6365 C C . GLU B 1 416 ? 184.663 -2.150 12.728 1.00 100.61 616 GLU C C 1
ATOM 6366 O O . GLU B 1 416 ? 184.453 -1.994 13.931 1.00 101.13 616 GLU C O 1
ATOM 6372 N N . MET B 1 417 ? 184.773 -1.134 11.867 1.00 103.48 617 MET C N 1
ATOM 6373 C CA . MET B 1 417 ? 184.655 0.265 12.304 1.00 102.37 617 MET C CA 1
ATOM 6374 C C . MET B 1 417 ? 183.286 0.550 12.929 1.00 98.28 617 MET C C 1
ATOM 6375 O O . MET B 1 417 ? 183.175 1.412 13.793 1.00 109.44 617 MET C O 1
ATOM 6380 N N . CYS B 1 418 ? 182.256 -0.178 12.496 1.00 91.76 618 CYS C N 1
ATOM 6381 C CA . CYS B 1 418 ? 180.957 -0.194 13.172 1.00 81.90 618 CYS C CA 1
ATOM 6382 C C . CYS B 1 418 ? 181.085 -0.812 14.559 1.00 83.89 618 CYS C C 1
ATOM 6383 O O . CYS B 1 418 ? 180.508 -0.312 15.509 1.00 97.14 618 CYS C O 1
ATOM 6386 N N . GLY B 1 419 ? 181.820 -1.915 14.669 1.00 85.77 619 GLY C N 1
ATOM 6387 C CA . GLY B 1 419 ? 182.101 -2.541 15.962 1.00 86.16 619 GLY C CA 1
ATOM 6388 C C . GLY B 1 419 ? 182.764 -1.627 16.986 1.00 88.61 619 GLY C C 1
ATOM 6389 O O . GLY B 1 419 ? 182.585 -1.792 18.195 1.00 94.88 619 GLY C O 1
ATOM 6390 N N . LEU B 1 420 ? 183.546 -0.669 16.510 1.00 84.99 620 LEU C N 1
ATOM 6391 C CA . LEU B 1 420 ? 184.187 0.284 17.394 1.00 85.88 620 LEU C CA 1
ATOM 6392 C C . LEU B 1 420 ? 183.191 1.268 17.986 1.00 91.65 620 LEU C C 1
ATOM 6393 O O . LEU B 1 420 ? 183.294 1.612 19.166 1.00 97.49 620 LEU C O 1
ATOM 6398 N N . VAL B 1 421 ? 182.239 1.726 17.173 1.00 89.68 621 VAL C N 1
ATOM 6399 C CA . VAL B 1 421 ? 181.185 2.618 17.665 1.00 88.37 621 VAL C CA 1
ATOM 6400 C C . VAL B 1 421 ? 180.323 1.921 18.738 1.00 89.50 621 VAL C C 1
ATOM 6401 O O . VAL B 1 421 ? 179.944 2.544 19.727 1.00 93.30 621 VAL C O 1
ATOM 6405 N N . MET B 1 422 ? 180.042 0.633 18.553 1.00 93.28 622 MET C N 1
ATOM 6406 C CA . MET B 1 422 ? 179.373 -0.175 19.577 1.00 92.67 622 MET C CA 1
ATOM 6407 C C . MET B 1 422 ? 180.188 -0.213 20.873 1.00 91.49 622 MET C C 1
ATOM 6408 O O . MET B 1 422 ? 179.636 -0.053 21.955 1.00 83.11 622 MET C O 1
ATOM 6413 N N . GLY B 1 423 ? 181.500 -0.415 20.748 1.00 99.10 623 GLY C N 1
ATOM 6414 C CA . GLY B 1 423 ? 182.400 -0.538 21.906 1.00 98.84 623 GLY C CA 1
ATOM 6415 C C . GLY B 1 423 ? 182.556 0.739 22.706 1.00 93.95 623 GLY C C 1
ATOM 6416 O O . GLY B 1 423 ? 182.530 0.706 23.935 1.00 99.04 623 GLY C O 1
ATOM 6417 N N . MET B 1 424 ? 182.729 1.852 21.991 1.00 84.12 624 MET C N 1
ATOM 6418 C CA . MET B 1 424 ? 182.664 3.207 22.552 1.00 82.21 624 MET C CA 1
ATOM 6419 C C . MET B 1 424 ? 181.457 3.418 23.446 1.00 83.31 624 MET C C 1
ATOM 6420 O O . MET B 1 424 ? 181.587 4.016 24.520 1.00 82.11 624 MET C O 1
ATOM 6425 N N . PHE B 1 425 ? 180.290 2.954 22.976 1.00 80.48 625 PHE C N 1
ATOM 6426 C CA . PHE B 1 425 ? 179.044 3.050 23.736 1.00 75.83 625 PHE C CA 1
ATOM 6427 C C . PHE B 1 425 ? 179.059 2.153 24.959 1.00 74.84 625 PHE C C 1
ATOM 6428 O O . PHE B 1 425 ? 178.706 2.607 26.038 1.00 86.49 625 PHE C O 1
ATOM 6436 N N . THR B 1 426 ? 179.441 0.888 24.806 1.00 77.46 626 THR C N 1
ATOM 6437 C CA . THR B 1 426 ? 179.592 0.008 25.963 1.00 77.76 626 THR C CA 1
ATOM 6438 C C . THR B 1 426 ? 180.455 0.697 27.017 1.00 84.42 626 THR C C 1
ATOM 6439 O O . THR B 1 426 ? 180.065 0.803 28.185 1.00 83.31 626 THR C O 1
ATOM 6443 N N . ARG B 1 427 ? 181.616 1.184 26.588 1.00 82.94 627 ARG C N 1
ATOM 6444 C CA . ARG B 1 427 ? 182.571 1.790 27.512 1.00 88.44 627 ARG C CA 1
ATOM 6445 C C . ARG B 1 427 ? 182.100 3.120 28.128 1.00 87.11 627 ARG C C 1
ATOM 6446 O O . ARG B 1 427 ? 182.397 3.387 29.295 1.00 99.05 627 ARG C O 1
ATOM 6454 N N . LEU B 1 428 ? 181.360 3.930 27.375 1.00 79.76 628 LEU C N 1
ATOM 6455 C CA . LEU B 1 428 ? 180.793 5.163 27.931 1.00 79.90 628 LEU C CA 1
ATOM 6456 C C . LEU B 1 428 ? 179.717 4.871 28.969 1.00 80.32 628 LEU C C 1
ATOM 6457 O O . LEU B 1 428 ? 179.564 5.622 29.943 1.00 80.72 628 LEU C O 1
ATOM 6462 N N . SER B 1 429 ? 178.974 3.787 28.761 1.00 78.88 629 SER C N 1
ATOM 6463 C CA . SER B 1 429 ? 177.874 3.421 29.656 1.00 79.73 629 SER C CA 1
ATOM 6464 C C . SER B 1 429 ? 178.369 2.717 30.928 1.00 79.66 629 SER C C 1
ATOM 6465 O O . SER B 1 429 ? 177.669 2.700 31.933 1.00 85.35 629 SER C O 1
ATOM 6468 N N . ASN B 1 430 ? 179.562 2.129 30.877 1.00 80.23 630 ASN C N 1
ATOM 6469 C CA . ASN B 1 430 ? 180.191 1.581 32.077 1.00 79.50 630 ASN C CA 1
ATOM 6470 C C . ASN B 1 430 ? 181.057 2.627 32.789 1.00 76.44 630 ASN C C 1
ATOM 6471 O O . ASN B 1 430 ? 181.627 2.311 33.830 1.00 83.44 630 ASN C O 1
ATOM 6476 N N . CYS B 1 431 ? 181.107 3.868 32.289 1.00 68.59 631 CYS C N 1
ATOM 6477 C CA . CYS B 1 431 ? 182.010 4.883 32.836 1.00 76.22 631 CYS C CA 1
ATOM 6478 C C . CYS B 1 431 ? 181.544 5.363 34.204 1.00 74.56 631 CYS C C 1
ATOM 6479 O O . CYS B 1 431 ? 180.473 4.987 34.642 1.00 82.62 631 CYS C O 1
ATOM 6482 N N . ALA B 1 432 ? 182.366 6.171 34.877 1.00 80.16 632 ALA C N 1
ATOM 6483 C CA . ALA B 1 432 ? 182.077 6.633 36.247 1.00 81.49 632 ALA C CA 1
ATOM 6484 C C . ALA B 1 432 ? 181.366 7.952 36.282 1.00 79.88 632 ALA C C 1
ATOM 6485 O O . ALA B 1 432 ? 180.552 8.156 37.171 1.00 88.02 632 ALA C O 1
ATOM 6487 N N . ASN B 1 433 ? 181.704 8.855 35.354 1.00 82.21 633 ASN C N 1
ATOM 6488 C CA . ASN B 1 433 ? 181.143 10.219 35.341 1.00 77.13 633 ASN C CA 1
ATOM 6489 C C . ASN B 1 433 ? 179.759 10.225 34.677 1.00 78.09 633 ASN C C 1
ATOM 6490 O O . ASN B 1 433 ? 179.604 10.455 33.471 1.00 81.83 633 ASN C O 1
ATOM 6495 N N . ARG B 1 434 ? 178.758 10.016 35.514 1.00 74.05 634 ARG C N 1
ATOM 6496 C CA . ARG B 1 434 ? 177.390 9.880 35.076 1.00 71.92 634 ARG C CA 1
ATOM 6497 C C . ARG B 1 434 ? 176.795 11.221 34.635 1.00 77.79 634 ARG C C 1
ATOM 6498 O O . ARG B 1 434 ? 175.902 11.243 33.767 1.00 84.11 634 ARG C O 1
ATOM 6506 N N . THR B 1 435 ? 177.284 12.332 35.202 1.00 75.83 635 THR C N 1
ATOM 6507 C CA . THR B 1 435 ? 176.870 13.659 34.732 1.00 76.21 635 THR C CA 1
ATOM 6508 C C . THR B 1 435 ? 177.182 13.756 33.245 1.00 80.16 635 THR C C 1
ATOM 6509 O O . THR B 1 435 ? 176.306 14.113 32.464 1.00 84.16 635 THR C O 1
ATOM 6513 N N . ILE B 1 436 ? 178.418 13.406 32.879 1.00 77.26 636 ILE C N 1
ATOM 6514 C CA . ILE B 1 436 ? 178.864 13.407 31.483 1.00 80.36 636 ILE C CA 1
ATOM 6515 C C . ILE B 1 436 ? 178.113 12.333 30.644 1.00 77.40 636 ILE C C 1
ATOM 6516 O O . ILE B 1 436 ? 177.782 12.584 29.462 1.00 70.48 636 ILE C O 1
ATOM 6521 N N . LEU B 1 437 ? 177.831 11.164 31.227 1.00 69.27 637 LEU C N 1
ATOM 6522 C CA . LEU B 1 437 ? 177.070 10.131 30.491 1.00 73.09 637 LEU C CA 1
ATOM 6523 C C . LEU B 1 437 ? 175.655 10.602 30.144 1.00 74.60 637 LEU C C 1
ATOM 6524 O O . LEU B 1 437 ? 175.277 10.599 28.967 1.00 81.48 637 LEU C O 1
ATOM 6529 N N . TYR B 1 438 ? 174.892 11.001 31.160 1.00 66.71 638 TYR C N 1
ATOM 6530 C CA . TYR B 1 438 ? 173.504 11.415 30.951 1.00 73.96 638 TYR C CA 1
ATOM 6531 C C . TYR B 1 438 ? 173.342 12.608 29.950 1.00 80.73 638 TYR C C 1
ATOM 6532 O O . TYR B 1 438 ? 172.419 12.606 29.121 1.00 86.04 638 TYR C O 1
ATOM 6541 N N . ASP B 1 439 ? 174.243 13.590 29.982 1.00 76.89 639 ASP C N 1
ATOM 6542 C CA . ASP B 1 439 ? 174.133 14.747 29.075 1.00 75.21 639 ASP C CA 1
ATOM 6543 C C . ASP B 1 439 ? 174.264 14.341 27.586 1.00 75.65 639 ASP C C 1
ATOM 6544 O O . ASP B 1 439 ? 173.774 15.067 26.700 1.00 71.43 639 ASP C O 1
ATOM 6549 N N . MET B 1 440 ? 174.891 13.188 27.317 1.00 67.16 640 MET C N 1
ATOM 6550 C CA . MET B 1 440 ? 175.136 12.738 25.938 1.00 72.19 640 MET C CA 1
ATOM 6551 C C . MET B 1 440 ? 174.467 11.432 25.576 1.00 71.43 640 MET C C 1
ATOM 6552 O O . MET B 1 440 ? 174.593 10.955 24.456 1.00 76.08 640 MET C O 1
ATOM 6557 N N . TYR B 1 441 ? 173.714 10.863 26.495 1.00 73.58 641 TYR C N 1
ATOM 6558 C CA . TYR B 1 441 ? 173.253 9.498 26.308 1.00 71.32 641 TYR C CA 1
ATOM 6559 C C . TYR B 1 441 ? 172.427 9.315 25.024 1.00 64.70 641 TYR C C 1
ATOM 6560 O O . TYR B 1 441 ? 172.712 8.442 24.234 1.00 69.91 641 TYR C O 1
ATOM 6569 N N . SER B 1 442 ? 171.437 10.168 24.820 1.00 64.05 642 SER C N 1
ATOM 6570 C CA . SER B 1 442 ? 170.524 10.039 23.700 1.00 66.91 642 SER C CA 1
ATOM 6571 C C . SER B 1 442 ? 171.246 10.282 22.342 1.00 70.19 642 SER C C 1
ATOM 6572 O O . SER B 1 442 ? 170.834 9.763 21.296 1.00 73.47 642 SER C O 1
ATOM 6575 N N . TYR B 1 443 ? 172.323 11.061 22.372 1.00 63.71 643 TYR C N 1
ATOM 6576 C CA . TYR B 1 443 ? 173.111 11.312 21.185 1.00 60.88 643 TYR C CA 1
ATOM 6577 C C . TYR B 1 443 ? 173.915 10.079 20.868 1.00 62.43 643 TYR C C 1
ATOM 6578 O O . TYR B 1 443 ? 173.967 9.640 19.730 1.00 63.76 643 TYR C O 1
ATOM 6587 N N . VAL B 1 444 ? 174.533 9.511 21.893 1.00 65.28 644 VAL C N 1
ATOM 6588 C CA . VAL B 1 444 ? 175.382 8.345 21.726 1.00 64.24 644 VAL C CA 1
ATOM 6589 C C . VAL B 1 444 ? 174.583 7.099 21.366 1.00 62.15 644 VAL C C 1
ATOM 6590 O O . VAL B 1 444 ? 175.024 6.330 20.525 1.00 56.67 644 VAL C O 1
ATOM 6594 N N . TRP B 1 445 ? 173.426 6.904 21.997 1.00 63.51 645 TRP C N 1
ATOM 6595 C CA . TRP B 1 445 ? 172.546 5.781 21.662 1.00 70.10 645 TRP C CA 1
ATOM 6596 C C . TRP B 1 445 ? 172.075 5.854 20.207 1.00 71.26 645 TRP C C 1
ATOM 6597 O O . TRP B 1 445 ? 171.922 4.813 19.559 1.00 74.81 645 TRP C O 1
ATOM 6608 N N . ASP B 1 446 ? 171.838 7.066 19.697 1.00 68.06 646 ASP C N 1
ATOM 6609 C CA . ASP B 1 446 ? 171.320 7.210 18.347 1.00 68.32 646 ASP C CA 1
ATOM 6610 C C . ASP B 1 446 ? 172.328 6.740 17.311 1.00 72.67 646 ASP C C 1
ATOM 6611 O O . ASP B 1 446 ? 171.983 5.892 16.486 1.00 72.53 646 ASP C O 1
ATOM 6616 N N . ILE B 1 447 ? 173.564 7.264 17.364 1.00 73.12 647 ILE C N 1
ATOM 6617 C CA . ILE B 1 447 ? 174.622 6.835 16.435 1.00 70.19 647 ILE C CA 1
ATOM 6618 C C . ILE B 1 447 ? 174.894 5.346 16.613 1.00 69.68 647 ILE C C 1
ATOM 6619 O O . ILE B 1 447 ? 174.899 4.597 15.654 1.00 69.81 647 ILE C O 1
ATOM 6624 N N . LYS B 1 448 ? 175.051 4.912 17.854 1.00 72.35 648 LYS C N 1
ATOM 6625 C CA . LYS B 1 448 ? 175.300 3.511 18.154 1.00 74.17 648 LYS C CA 1
ATOM 6626 C C . LYS B 1 448 ? 174.292 2.652 17.416 1.00 74.85 648 LYS C C 1
ATOM 6627 O O . LYS B 1 448 ? 174.668 1.635 16.834 1.00 79.59 648 LYS C O 1
ATOM 6633 N N . SER B 1 449 ? 173.018 3.056 17.443 1.00 70.91 649 SER C N 1
ATOM 6634 C CA . SER B 1 449 ? 171.958 2.205 16.927 1.00 71.92 649 SER C CA 1
ATOM 6635 C C . SER B 1 449 ? 171.736 2.365 15.405 1.00 68.19 649 SER C C 1
ATOM 6636 O O . SER B 1 449 ? 171.453 1.386 14.742 1.00 70.12 649 SER C O 1
ATOM 6639 N N . ILE B 1 450 ? 171.912 3.554 14.838 1.00 69.97 650 ILE C N 1
ATOM 6640 C CA . ILE B 1 450 ? 171.938 3.682 13.371 1.00 71.34 650 ILE C CA 1
ATOM 6641 C C . ILE B 1 450 ? 173.085 2.823 12.779 1.00 74.43 650 ILE C C 1
ATOM 6642 O O . ILE B 1 450 ? 172.898 2.152 11.764 1.00 74.89 650 ILE C O 1
ATOM 6647 N N . MET B 1 451 ? 174.260 2.849 13.405 1.00 76.53 651 MET C N 1
ATOM 6648 C CA . MET B 1 451 ? 175.375 2.005 12.971 1.00 74.90 651 MET C CA 1
ATOM 6649 C C . MET B 1 451 ? 175.062 0.509 12.989 1.00 79.13 651 MET C C 1
ATOM 6650 O O . MET B 1 451 ? 175.546 -0.196 12.119 1.00 98.25 651 MET C O 1
ATOM 6655 N N . SER B 1 452 ? 174.287 0.011 13.951 1.00 75.72 652 SER C N 1
ATOM 6656 C CA . SER B 1 452 ? 173.896 -1.411 13.932 1.00 79.18 652 SER C CA 1
ATOM 6657 C C . SER B 1 452 ? 173.121 -1.740 12.674 1.00 85.28 652 SER C C 1
ATOM 6658 O O . SER B 1 452 ? 173.395 -2.757 12.026 1.00 98.62 652 SER C O 1
ATOM 6661 N N . MET B 1 453 ? 172.163 -0.871 12.339 1.00 82.69 653 MET C N 1
ATOM 6662 C CA . MET B 1 453 ? 171.251 -1.103 11.220 1.00 82.59 653 MET C CA 1
ATOM 6663 C C . MET B 1 453 ? 172.047 -1.021 9.927 1.00 80.54 653 MET C C 1
ATOM 6664 O O . MET B 1 453 ? 171.814 -1.788 8.998 1.00 85.20 653 MET C O 1
ATOM 6669 N N . VAL B 1 454 ? 173.005 -0.104 9.898 1.00 79.61 654 VAL C N 1
ATOM 6670 C CA . VAL B 1 454 ? 173.972 0.015 8.802 1.00 77.48 654 VAL C CA 1
ATOM 6671 C C . VAL B 1 454 ? 174.880 -1.209 8.655 1.00 78.84 654 VAL C C 1
ATOM 6672 O O . VAL B 1 454 ? 174.966 -1.770 7.568 1.00 89.37 654 VAL C O 1
ATOM 6676 N N . LYS B 1 455 ? 175.569 -1.594 9.730 1.00 80.20 655 LYS C N 1
ATOM 6677 C CA . LYS B 1 455 ? 176.421 -2.798 9.739 1.00 79.27 655 LYS C CA 1
ATOM 6678 C C . LYS B 1 455 ? 175.627 -4.011 9.319 1.00 80.10 655 LYS C C 1
ATOM 6679 O O . LYS B 1 455 ? 176.093 -4.788 8.507 1.00 85.84 655 LYS C O 1
ATOM 6685 N N . SER B 1 456 ? 174.426 -4.172 9.860 1.00 79.15 656 SER C N 1
ATOM 6686 C CA . SER B 1 456 ? 173.632 -5.346 9.529 1.00 88.79 656 SER C CA 1
ATOM 6687 C C . SER B 1 456 ? 173.080 -5.299 8.079 1.00 94.93 656 SER C C 1
ATOM 6688 O O . SER B 1 456 ? 172.736 -6.348 7.512 1.00 108.09 656 SER C O 1
ATOM 6691 N N . PHE B 1 457 ? 173.001 -4.097 7.497 1.00 93.79 657 PHE C N 1
ATOM 6692 C CA . PHE B 1 457 ? 172.590 -3.898 6.094 1.00 82.85 657 PHE C CA 1
ATOM 6693 C C . PHE B 1 457 ? 173.718 -4.146 5.109 1.00 79.85 657 PHE C C 1
ATOM 6694 O O . PHE B 1 457 ? 173.472 -4.534 3.983 1.00 79.29 657 PHE C O 1
ATOM 6702 N N . VAL B 1 458 ? 174.947 -3.859 5.507 1.00 78.17 658 VAL C N 1
ATOM 6703 C CA . VAL B 1 458 ? 176.095 -4.274 4.727 1.00 79.63 658 VAL C CA 1
ATOM 6704 C C . VAL B 1 458 ? 176.168 -5.806 4.805 1.00 81.49 658 VAL C C 1
ATOM 6705 O O . VAL B 1 458 ? 176.196 -6.461 3.777 1.00 90.56 658 VAL C O 1
ATOM 6709 N N . GLN B 1 459 ? 176.128 -6.385 6.003 1.00 88.93 659 GLN C N 1
ATOM 6710 C CA . GLN B 1 459 ? 176.011 -7.860 6.140 1.00 92.93 659 GLN C CA 1
ATOM 6711 C C . GLN B 1 459 ? 175.033 -8.456 5.138 1.00 79.20 659 GLN C C 1
ATOM 6712 O O . GLN B 1 459 ? 175.375 -9.371 4.423 1.00 88.41 659 GLN C O 1
ATOM 6718 N N . TRP B 1 460 ? 173.840 -7.891 5.085 1.00 78.53 660 TRP C N 1
ATOM 6719 C CA . TRP B 1 460 ? 172.758 -8.372 4.236 1.00 83.56 660 TRP C CA 1
ATOM 6720 C C . TRP B 1 460 ? 173.094 -8.354 2.761 1.00 82.15 660 TRP C C 1
ATOM 6721 O O . TRP B 1 460 ? 172.880 -9.352 2.075 1.00 94.16 660 TRP C O 1
ATOM 6732 N N . LEU B 1 461 ? 173.591 -7.219 2.282 1.00 75.52 661 LEU C N 1
ATOM 6733 C CA . LEU B 1 461 ? 174.108 -7.101 0.913 1.00 78.78 661 LEU C CA 1
ATOM 6734 C C . LEU B 1 461 ? 175.142 -8.187 0.550 1.00 83.28 661 LEU C C 1
ATOM 6735 O O . LEU B 1 461 ? 175.209 -8.626 -0.599 1.00 82.36 661 LEU C O 1
ATOM 6740 N N . GLY B 1 462 ? 175.963 -8.566 1.528 1.00 87.21 662 GLY C N 1
ATOM 6741 C CA . GLY B 1 462 ? 176.898 -9.678 1.406 1.00 92.15 662 GLY C CA 1
ATOM 6742 C C . GLY B 1 462 ? 176.217 -11.033 1.264 1.00 94.43 662 GLY C C 1
ATOM 6743 O O . GLY B 1 462 ? 176.400 -11.673 0.227 1.00 92.73 662 GLY C O 1
ATOM 6744 N N . CYS B 1 463 ? 175.432 -11.465 2.278 1.00 97.98 663 CYS C N 1
ATOM 6745 C CA . CYS B 1 463 ? 174.757 -12.799 2.268 1.00 89.57 663 CYS C CA 1
ATOM 6746 C C . CYS B 1 463 ? 173.629 -12.886 1.098 1.00 98.03 663 CYS C C 1
ATOM 6747 O O . CYS B 1 463 ? 172.901 -13.881 1.041 1.00 109.93 663 CYS C O 1
ATOM 6750 N N . ARG B 1 464 ? 173.546 -11.888 0.166 1.00 96.67 664 ARG C N 1
ATOM 6751 C CA . ARG B 1 464 ? 172.727 -11.905 -1.143 1.00 96.59 664 ARG C CA 1
ATOM 6752 C C . ARG B 1 464 ? 173.109 -12.950 -2.201 1.00 97.99 664 ARG C C 1
ATOM 6753 O O . ARG B 1 464 ? 172.242 -13.474 -2.911 1.00 83.40 664 ARG C O 1
ATOM 6761 N N . SER B 1 465 ? 174.416 -13.174 -2.359 1.00 102.36 665 SER C N 1
ATOM 6762 C CA . SER B 1 465 ? 174.974 -14.250 -3.194 1.00 87.61 665 SER C CA 1
ATOM 6763 C C . SER B 1 465 ? 174.256 -15.580 -3.009 1.00 81.39 665 SER C C 1
ATOM 6764 O O . SER B 1 465 ? 174.174 -16.369 -3.944 1.00 92.44 665 SER C O 1
ATOM 6767 N N . HIS B 1 466 ? 173.769 -15.828 -1.796 1.00 80.46 666 HIS C N 1
ATOM 6768 C CA . HIS B 1 466 ? 173.127 -17.084 -1.425 1.00 81.37 666 HIS C CA 1
ATOM 6769 C C . HIS B 1 466 ? 171.807 -16.876 -0.670 1.00 88.05 666 HIS C C 1
ATOM 6770 O O . HIS B 1 466 ? 171.482 -17.661 0.223 1.00 87.98 666 HIS C O 1
ATOM 6777 N N . SER B 1 467 ? 171.052 -15.829 -1.016 1.00 91.34 667 SER C N 1
ATOM 6778 C CA . SER B 1 467 ? 169.723 -15.587 -0.421 1.00 92.27 667 SER C CA 1
ATOM 6779 C C . SER B 1 467 ? 168.976 -14.488 -1.146 1.00 90.20 667 SER C C 1
ATOM 6780 O O . SER B 1 467 ? 169.581 -13.626 -1.775 1.00 92.93 667 SER C O 1
ATOM 6783 N N . SER B 1 468 ? 167.654 -14.533 -1.048 1.00 94.92 668 SER C N 1
ATOM 6784 C CA . SER B 1 468 ? 166.801 -13.443 -1.523 1.00 108.02 668 SER C CA 1
ATOM 6785 C C . SER B 1 468 ? 165.667 -13.195 -0.530 1.00 106.71 668 SER C C 1
ATOM 6786 O O . SER B 1 468 ? 164.520 -12.959 -0.911 1.00 104.56 668 SER C O 1
ATOM 6789 N N . ALA B 1 469 ? 166.008 -13.276 0.753 1.00 105.90 669 ALA C N 1
ATOM 6790 C CA . ALA B 1 469 ? 165.162 -12.785 1.820 1.00 98.24 669 ALA C CA 1
ATOM 6791 C C . ALA B 1 469 ? 165.065 -11.258 1.733 1.00 100.33 669 ALA C C 1
ATOM 6792 O O . ALA B 1 469 ? 165.980 -10.603 1.240 1.00 100.20 669 ALA C O 1
ATOM 6794 N N . GLN B 1 470 ? 163.946 -10.703 2.193 1.00 102.67 670 GLN C N 1
ATOM 6795 C CA . GLN B 1 470 ? 163.817 -9.252 2.432 1.00 102.45 670 GLN C CA 1
ATOM 6796 C C . GLN B 1 470 ? 164.871 -8.775 3.446 1.00 100.56 670 GLN C C 1
ATOM 6797 O O . GLN B 1 470 ? 165.378 -9.591 4.243 1.00 93.81 670 GLN C O 1
ATOM 6803 N N . PHE B 1 471 ? 165.191 -7.471 3.426 1.00 96.76 671 PHE C N 1
ATOM 6804 C CA . PHE B 1 471 ? 166.079 -6.881 4.455 1.00 101.49 671 PHE C CA 1
ATOM 6805 C C . PHE B 1 471 ? 165.421 -6.823 5.843 1.00 102.89 671 PHE C C 1
ATOM 6806 O O . PHE B 1 471 ? 166.096 -7.061 6.845 1.00 102.92 671 PHE C O 1
ATOM 6814 N N . LEU B 1 472 ? 164.127 -6.510 5.901 1.00 108.72 672 LEU C N 1
ATOM 6815 C CA . LEU B 1 472 ? 163.350 -6.645 7.145 1.00 117.70 672 LEU C CA 1
ATOM 6816 C C . LEU B 1 472 ? 162.617 -8.013 7.208 1.00 121.23 672 LEU C C 1
ATOM 6817 O O . LEU B 1 472 ? 161.846 -8.347 6.302 1.00 108.14 672 LEU C O 1
ATOM 6822 N N . ILE B 1 473 ? 162.877 -8.790 8.269 1.00 126.58 673 ILE C N 1
ATOM 6823 C CA . ILE B 1 473 ? 162.185 -10.070 8.533 1.00 129.57 673 ILE C CA 1
ATOM 6824 C C . ILE B 1 473 ? 160.798 -9.776 9.114 1.00 128.73 673 ILE C C 1
ATOM 6825 O O . ILE B 1 473 ? 160.665 -9.523 10.315 1.00 125.44 673 ILE C O 1
ATOM 6830 N N . GLY B 1 474 ? 159.783 -9.781 8.247 1.00 130.47 674 GLY C N 1
ATOM 6831 C CA . GLY B 1 474 ? 158.373 -9.643 8.643 1.00 132.88 674 GLY C CA 1
ATOM 6832 C C . GLY B 1 474 ? 157.987 -8.372 9.403 1.00 135.23 674 GLY C C 1
ATOM 6833 O O . GLY B 1 474 ? 158.298 -7.255 8.974 1.00 147.45 674 GLY C O 1
ATOM 6834 N N . ASP B 1 475 ? 157.310 -8.563 10.537 1.00 130.08 675 ASP C N 1
ATOM 6835 C CA . ASP B 1 475 ? 156.752 -7.477 11.368 1.00 125.56 675 ASP C CA 1
ATOM 6836 C C . ASP B 1 475 ? 157.762 -7.042 12.462 1.00 124.02 675 ASP C C 1
ATOM 6837 O O . ASP B 1 475 ? 158.295 -7.868 13.207 1.00 112.36 675 ASP C O 1
ATOM 6842 N N . GLN B 1 476 ? 158.004 -5.734 12.548 1.00 126.53 676 GLN C N 1
ATOM 6843 C CA . GLN B 1 476 ? 159.120 -5.184 13.322 1.00 130.45 676 GLN C CA 1
ATOM 6844 C C . GLN B 1 476 ? 158.727 -4.681 14.721 1.00 139.71 676 GLN C C 1
ATOM 6845 O O . GLN B 1 476 ? 157.552 -4.682 15.108 1.00 135.75 676 GLN C O 1
ATOM 6851 N N . GLU B 1 477 ? 159.749 -4.278 15.478 1.00 142.21 677 GLU C N 1
ATOM 6852 C CA . GLU B 1 477 ? 159.587 -3.369 16.612 1.00 134.30 677 GLU C CA 1
ATOM 6853 C C . GLU B 1 477 ? 159.554 -1.948 15.991 1.00 129.55 677 GLU C C 1
ATOM 6854 O O . GLU B 1 477 ? 159.920 -1.774 14.811 1.00 124.08 677 GLU C O 1
ATOM 6860 N N . PRO B 1 478 ? 159.096 -0.934 16.755 1.00 116.21 678 PRO C N 1
ATOM 6861 C CA . PRO B 1 478 ? 158.927 0.365 16.107 1.00 117.45 678 PRO C CA 1
ATOM 6862 C C . PRO B 1 478 ? 160.230 0.946 15.521 1.00 123.21 678 PRO C C 1
ATOM 6863 O O . PRO B 1 478 ? 160.229 1.415 14.380 1.00 126.64 678 PRO C O 1
ATOM 6867 N N . TRP B 1 479 ? 161.332 0.834 16.262 1.00 121.79 679 TRP C N 1
ATOM 6868 C CA . TRP B 1 479 ? 162.608 1.513 15.926 1.00 121.45 679 TRP C CA 1
ATOM 6869 C C . TRP B 1 479 ? 163.354 1.081 14.656 1.00 113.45 679 TRP C C 1
ATOM 6870 O O . TRP B 1 479 ? 164.531 1.415 14.506 1.00 111.08 679 TRP C O 1
ATOM 6881 N N . ALA B 1 480 ? 162.699 0.327 13.772 1.00 112.51 680 ALA C N 1
ATOM 6882 C CA . ALA B 1 480 ? 163.103 0.235 12.365 1.00 107.77 680 ALA C CA 1
ATOM 6883 C C . ALA B 1 480 ? 162.494 1.376 11.482 1.00 111.31 680 ALA C C 1
ATOM 6884 O O . ALA B 1 480 ? 163.010 1.625 10.386 1.00 99.79 680 ALA C O 1
ATOM 6886 N N . PHE B 1 481 ? 161.439 2.072 11.962 1.00 118.62 681 PHE C N 1
ATOM 6887 C CA . PHE B 1 481 ? 160.766 3.206 11.228 1.00 122.28 681 PHE C CA 1
ATOM 6888 C C . PHE B 1 481 ? 160.775 4.589 11.983 1.00 118.07 681 PHE C C 1
ATOM 6889 O O . PHE B 1 481 ? 159.774 5.047 12.584 1.00 104.91 681 PHE C O 1
ATOM 6897 N N . ARG B 1 482 ? 161.908 5.281 11.861 1.00 103.29 682 ARG C N 1
ATOM 6898 C CA . ARG B 1 482 ? 162.304 6.307 12.818 1.00 96.62 682 ARG C CA 1
ATOM 6899 C C . ARG B 1 482 ? 161.610 7.657 12.664 1.00 93.09 682 ARG C C 1
ATOM 6900 O O . ARG B 1 482 ? 160.902 7.933 11.687 1.00 90.93 682 ARG C O 1
ATOM 6908 N N . GLY B 1 483 ? 161.775 8.465 13.700 1.00 83.33 683 GLY C N 1
ATOM 6909 C CA . GLY B 1 483 ? 161.450 9.871 13.650 1.00 82.86 683 GLY C CA 1
ATOM 6910 C C . GLY B 1 483 ? 160.035 10.285 13.962 1.00 80.78 683 GLY C C 1
ATOM 6911 O O . GLY B 1 483 ? 159.784 11.491 14.092 1.00 90.33 683 GLY C O 1
ATOM 6912 N N . GLY B 1 484 ? 159.106 9.334 14.076 1.00 73.71 684 GLY C N 1
ATOM 6913 C CA . GLY B 1 484 ? 157.685 9.679 14.240 1.00 73.50 684 GLY C CA 1
ATOM 6914 C C . GLY B 1 484 ? 157.148 10.625 13.153 1.00 72.00 684 GLY C C 1
ATOM 6915 O O . GLY B 1 484 ? 157.644 10.624 12.029 1.00 74.14 684 GLY C O 1
ATOM 6916 N N . LEU B 1 485 ? 156.157 11.454 13.492 1.00 70.85 685 LEU C N 1
ATOM 6917 C CA . LEU B 1 485 ? 155.466 12.287 12.496 1.00 67.01 685 LEU C CA 1
ATOM 6918 C C . LEU B 1 485 ? 156.429 13.230 11.840 1.00 62.77 685 LEU C C 1
ATOM 6919 O O . LEU B 1 485 ? 156.461 13.328 10.616 1.00 65.61 685 LEU C O 1
ATOM 6924 N N . ALA B 1 486 ? 157.233 13.887 12.663 1.00 61.64 686 ALA C N 1
ATOM 6925 C CA . ALA B 1 486 ? 158.233 14.818 12.186 1.00 64.09 686 ALA C CA 1
ATOM 6926 C C . ALA B 1 486 ? 159.020 14.121 11.122 1.00 65.37 686 ALA C C 1
ATOM 6927 O O . ALA B 1 486 ? 159.047 14.569 9.982 1.00 63.72 686 ALA C O 1
ATOM 6929 N N . GLY B 1 487 ? 159.589 12.975 11.484 1.00 71.85 687 GLY C N 1
ATOM 6930 C CA . GLY B 1 487 ? 160.336 12.135 10.540 1.00 75.15 687 GLY C CA 1
ATOM 6931 C C . GLY B 1 487 ? 159.644 11.875 9.207 1.00 72.51 687 GLY C C 1
ATOM 6932 O O . GLY B 1 487 ? 160.294 11.896 8.175 1.00 70.04 687 GLY C O 1
ATOM 6933 N N . GLU B 1 488 ? 158.332 11.628 9.227 1.00 74.76 688 GLU C N 1
ATOM 6934 C CA . GLU B 1 488 ? 157.576 11.351 7.994 1.00 79.06 688 GLU C CA 1
ATOM 6935 C C . GLU B 1 488 ? 157.449 12.598 7.118 1.00 83.54 688 GLU C C 1
ATOM 6936 O O . GLU B 1 488 ? 157.775 12.567 5.930 1.00 84.53 688 GLU C O 1
ATOM 6942 N N . PHE B 1 489 ? 156.975 13.689 7.713 1.00 76.48 689 PHE C N 1
ATOM 6943 C CA . PHE B 1 489 ? 156.940 14.965 7.023 1.00 69.95 689 PHE C CA 1
ATOM 6944 C C . PHE B 1 489 ? 158.270 15.291 6.352 1.00 71.96 689 PHE C C 1
ATOM 6945 O O . PHE B 1 489 ? 158.288 15.718 5.207 1.00 87.27 689 PHE C O 1
ATOM 6953 N N . GLN B 1 490 ? 159.366 15.069 7.063 1.00 68.59 690 GLN C N 1
ATOM 6954 C CA . GLN B 1 490 ? 160.685 15.434 6.585 1.00 73.27 690 GLN C CA 1
ATOM 6955 C C . GLN B 1 490 ? 161.117 14.647 5.366 1.00 75.80 690 GLN C C 1
ATOM 6956 O O . GLN B 1 490 ? 161.773 15.183 4.495 1.00 87.69 690 GLN C O 1
ATOM 6962 N N . ARG B 1 491 ? 160.742 13.380 5.287 1.00 82.33 691 ARG C N 1
ATOM 6963 C CA . ARG B 1 491 ? 161.140 12.537 4.148 1.00 83.78 691 ARG C CA 1
ATOM 6964 C C . ARG B 1 491 ? 160.340 12.816 2.859 1.00 86.72 691 ARG C C 1
ATOM 6965 O O . ARG B 1 491 ? 160.525 12.114 1.858 1.00 88.78 691 ARG C O 1
ATOM 6973 N N . LEU B 1 492 ? 159.467 13.831 2.900 1.00 82.97 692 LEU C N 1
ATOM 6974 C CA . LEU B 1 492 ? 158.719 14.310 1.751 1.00 86.26 692 LEU C CA 1
ATOM 6975 C C . LEU B 1 492 ? 159.185 15.679 1.253 1.00 89.16 692 LEU C C 1
ATOM 6976 O O . LEU B 1 492 ? 158.648 16.188 0.269 1.00 97.08 692 LEU C O 1
ATOM 6981 N N . LEU B 1 493 ? 160.155 16.294 1.919 1.00 89.02 693 LEU C N 1
ATOM 6982 C CA . LEU B 1 493 ? 160.762 17.512 1.388 1.00 100.01 693 LEU C CA 1
ATOM 6983 C C . LEU B 1 493 ? 161.903 17.051 0.482 1.00 111.77 693 LEU C C 1
ATOM 6984 O O . LEU B 1 493 ? 162.553 16.055 0.799 1.00 116.38 693 LEU C O 1
ATOM 6989 N N . PRO B 1 494 ? 162.143 17.742 -0.656 1.00 131.24 694 PRO C N 1
ATOM 6990 C CA . PRO B 1 494 ? 163.083 17.191 -1.658 1.00 132.77 694 PRO C CA 1
ATOM 6991 C C . PRO B 1 494 ? 164.535 17.686 -1.569 1.00 121.30 694 PRO C C 1
ATOM 6992 O O . PRO B 1 494 ? 164.919 18.328 -0.592 1.00 122.30 694 PRO C O 1
ATOM 6996 N N . SER C 2 7 ? 179.211 -7.142 22.754 1.00 136.61 -4 SER B N 1
ATOM 6997 C CA . SER C 2 7 ? 177.903 -7.497 22.120 1.00 143.19 -4 SER B CA 1
ATOM 6998 C C . SER C 2 7 ? 177.104 -6.234 21.700 1.00 151.03 -4 SER B C 1
ATOM 6999 O O . SER C 2 7 ? 177.359 -5.664 20.633 1.00 131.68 -4 SER B O 1
ATOM 7002 N N . SER C 2 8 ? 176.197 -5.787 22.578 1.00 166.71 -3 SER B N 1
ATOM 7003 C CA . SER C 2 8 ? 175.082 -4.855 22.271 1.00 166.00 -3 SER B CA 1
ATOM 7004 C C . SER C 2 8 ? 174.053 -4.946 23.406 1.00 164.88 -3 SER B C 1
ATOM 7005 O O . SER C 2 8 ? 173.645 -3.920 23.957 1.00 174.82 -3 SER B O 1
ATOM 7008 N N . ARG C 2 9 ? 173.645 -6.183 23.721 1.00 153.88 -2 ARG B N 1
ATOM 7009 C CA . ARG C 2 9 ? 172.833 -6.539 24.903 1.00 146.34 -2 ARG B CA 1
ATOM 7010 C C . ARG C 2 9 ? 171.653 -5.608 25.219 1.00 147.42 -2 ARG B C 1
ATOM 7011 O O . ARG C 2 9 ? 171.449 -5.234 26.380 1.00 156.97 -2 ARG B O 1
ATOM 7019 N N . VAL C 2 10 ? 170.883 -5.241 24.190 1.00 145.74 -1 VAL B N 1
ATOM 7020 C CA . VAL C 2 10 ? 169.720 -4.333 24.355 1.00 144.69 -1 VAL B CA 1
ATOM 7021 C C . VAL C 2 10 ? 168.399 -4.912 23.819 1.00 136.08 -1 VAL B C 1
ATOM 7022 O O . VAL C 2 10 ? 168.371 -5.901 23.079 1.00 141.06 -1 VAL B O 1
ATOM 7026 N N . THR C 2 11 ? 167.310 -4.295 24.269 1.00 122.49 0 THR B N 1
ATOM 7027 C CA . THR C 2 11 ? 165.962 -4.547 23.776 1.00 113.49 0 THR B CA 1
ATOM 7028 C C . THR C 2 11 ? 165.968 -4.581 22.247 1.00 102.95 0 THR B C 1
ATOM 7029 O O . THR C 2 11 ? 165.621 -5.579 21.639 1.00 94.60 0 THR B O 1
ATOM 7033 N N . SER D 2 8 ? 172.696 27.756 6.253 1.00 164.47 -3 SER D N 1
ATOM 7034 C CA . SER D 2 8 ? 172.537 26.915 7.483 1.00 164.09 -3 SER D CA 1
ATOM 7035 C C . SER D 2 8 ? 171.148 26.279 7.551 1.00 165.23 -3 SER D C 1
ATOM 7036 O O . SER D 2 8 ? 170.474 26.148 6.526 1.00 160.48 -3 SER D O 1
ATOM 7039 N N . ARG D 2 9 ? 170.759 25.861 8.759 1.00 177.49 -2 ARG D N 1
ATOM 7040 C CA . ARG D 2 9 ? 169.373 25.504 9.093 1.00 183.77 -2 ARG D CA 1
ATOM 7041 C C . ARG D 2 9 ? 168.619 26.757 9.616 1.00 173.50 -2 ARG D C 1
ATOM 7042 O O . ARG D 2 9 ? 167.879 27.386 8.850 1.00 160.20 -2 ARG D O 1
ATOM 7050 N N . VAL D 2 10 ? 168.831 27.128 10.887 1.00 163.86 -1 VAL D N 1
ATOM 7051 C CA . VAL D 2 10 ? 168.089 28.236 11.536 1.00 155.24 -1 VAL D CA 1
ATOM 7052 C C . VAL D 2 10 ? 168.772 28.754 12.828 1.00 146.91 -1 VAL D C 1
ATOM 7053 O O . VAL D 2 10 ? 169.824 28.231 13.241 1.00 117.15 -1 VAL D O 1
ATOM 7057 N N . THR D 2 11 ? 168.154 29.928 13.454 1.00 150.36 0 THR D N 1
ATOM 7058 C CA . THR D 2 11 ? 168.457 30.419 14.831 1.00 143.81 0 THR D CA 1
ATOM 7059 C C . THR D 2 11 ? 167.750 29.584 15.929 1.00 140.59 0 THR D C 1
ATOM 7060 O O . THR D 2 11 ? 166.525 29.419 15.953 1.00 137.99 0 THR D O 1
#

GO terms:
  GO:0102571 [protein]-3-O-(N-acetyl-D-glucosaminyl)-L-serine/L-threonine O-N-acetyl-alpha-D-glucosaminase activity (F, IDA)
  GO:0005829 cytosol (C, IDA)
  GO:0006044 N-acetylglucosamine metabolic process (P, IDA)
  GO:0006517 protein deglycosylation (P, IDA)
  GO:0102571 [protein]-3-O-(N-acetyl-D-glucosaminyl)-L-serine/L-threonine O-N-acetyl-alpha-D-glucosaminase activity (F, EXP)
  GO:0005737 cytoplasm (C, EXP)
  GO:0004415 hyalurononglucosaminidase activity (F, TAS)
  GO:0006516 glycoprotein catabolic process (P, TAS)
  GO:0005634 nucleus (C, IDA)
  GO:0042802 identical protein binding (F, IPI)
  GO:0016020 membrane (C, HDA)